Protein 5ZM3 (pdb70)

Nearest PDB structures (foldseek):
  5zm4-assembly2_C  TM=1.003E+00  e=9.974E-64  Aspergillus stellatus
  5zm2-assembly2_C  TM=9.931E-01  e=2.250E-57  Aspergillus stellatus
  5zm2-assembly2_D-2  TM=9.893E-01  e=3.238E-57  Aspergillus stellatus
  7wpy-assembly2_B  TM=9.957E-01  e=3.060E-56  Aspergillus stellatus
  7wpy-assembly1_C  TM=9.961E-01  e=9.695E-56  Aspergillus stellatus

B-factor: mean 25.15, std 9.1, range [8.85, 73.89]

CATH classification: 2.60.120.620

Organism: Emericella variicolor (NCBI:txid1549217)

Solvent-accessible surface area: 49541 Å² total; per-residue (Å²): 154,61,20,86,21,82,101,11,42,18,104,115,31,8,100,35,1,50,45,24,3,106,103,1,0,0,0,1,0,49,136,18,21,66,70,99,36,0,58,119,0,24,104,42,3,88,83,66,29,111,95,30,65,89,9,41,79,108,90,80,98,52,47,39,52,39,29,33,40,40,0,22,35,19,18,66,2,2,71,31,2,114,21,2,19,44,79,1,1,41,20,89,22,6,22,83,1,5,30,76,16,1,132,86,76,2,7,37,14,18,9,7,27,2,23,0,35,7,6,29,14,17,2,56,25,17,58,13,15,9,38,8,90,88,27,102,83,4,77,160,55,81,11,64,115,20,35,35,5,9,0,12,4,2,1,0,16,58,63,1,86,112,64,9,0,0,10,11,0,32,2,107,21,23,74,30,111,43,40,50,33,55,17,82,19,165,71,8,36,14,0,81,2,95,45,2,8,2,0,3,5,6,1,20,0,1,11,2,12,2,33,1,181,30,97,52,51,8,17,0,0,5,9,13,2,0,0,6,90,18,108,33,106,39,76,12,130,107,5,68,95,115,50,0,45,71,2,40,72,60,0,0,40,4,7,21,29,1,15,2,122,28,111,68,89,152,21,75,60,87,59,163,146,28,58,23,42,135,37,64,57,14,59,45,84,164,134,79,26,73,22,9,76,4,42,20,105,59,26,6,78,6,1,58,95,6,4,60,71,1,0,0,0,1,0,55,130,18,17,67,72,111,43,1,59,111,0,18,83,24,2,93,83,55,32,115,91,22,68,96,4,44,76,110,88,79,130,52,130,62,52,50,36,35,114,109,3,17,35,18,16,74,2,5,68,34,0,116,24,3,27,41,83,2,2,40,19,87,24,7,21,88,0,6,82,73,17,1,79,154,59,2,5,23,6,19,10,7,27,2,19,0,36,6,6,30,38,52,4,114,29,18,41,16,13,10,33,5,106,85,26,104,81,6,79,161,59,83,14,63,114,23,40,43,6,8,0,15,5,3,2,0,17,33,67,1,78,102,65,8,0,0,12,9,0,30,3,70,21,22,75,26,110,45,52,159,138,57,18,80,17,139,81,7,39,14,0,79,6,102,44,4,8,2,0,3,5,6,2,15,0,0,10,1,11,1,36,1,202,29,131,123,48,6,20,0,0,6,12,9,2,0,0,6,87,19,109,34,108,39,72,19,130,94,4,68,91,113,48,0,40,70,2,41,72,57,0,0,41,5,5,22,28,1,16,1,127,29,113,71,88,149,20,75,56,87,50,139,141,107,53,24,42,131,29,69,56,15,59,48,83,160,83,38,85,20,12,97,4,47,18,105,58,27,11,94,5,0,70,49,5,6,60,78,1,0,0,0,0,0,23,130,20,16,69,72,115,41,0,54,42,1,19,89,44,5,95,88,58,38,118,88,25,78,86,4,40,72,114,87,82,132,54,132,61,49,58,38,40,111,111,5,10,34,18,17,85,5,4,74,37,4,127,30,2,19,23,84,3,1,35,19,90,23,9,18,88,0,4,76,84,19,2,117,158,76,2,7,34,11,17,7,7,24,1,21,0,36,7,5,38,35,55,3,54,29,18,42,15,14,9,34,6,106,91,27,102,80,4,78,157,54,86,13,62,116,23,38,40,6,9,0,13,5,3,1,0,17,51,62,0,84,105,68,7,0,0,11,8,0,28,2,68,21,24,72,28,109,48,50,160,140,59,17,89,16,96,88,6,40,14,0,83,4,100,47,2,11,2,0,3,6,6,2,16,0,1,11,1,10,1,39,1,217,31,104,56,54,9,23,0,0,4,12,9,2,0,0,8,89,20,107,35,118,34,80,12,125,111,4,61,94,104,45,0,52,65,0,19,70,57,0,0,47,5,8,19,30,1,18,1,139,28,90,54,67,154,22,72,58,102,51,132,142,83,56,26,41,127,19,63,55,12,59,49,78,139,151,80,33,94,23,81,100,14,44,20,101,114,30,16,66,35,1,50,47,20,5,114,91,0,0,0,1,1,0,54,134,19,16,64,72,110,42,0,58,46,0,19,63,43,0,83,89,61,43,113,95,31,63,86,5,38,83,111,86,80,134,53,58,41,45,52,36,39,68,49,3,16,34,18,17,72,2,5,70,35,0,120,34,2,20,37,80,2,2,39,21,93,23,5,17,83,1,5,102,80,18,2,46,88,80,2,10,44,10,18,12,7,27,2,20,0,33,5,7,25,12,17,3,39,28,19,65,7,14,10,34,6,97,91,27,101,80,5,80,160,54,83,14,62,114,19,37,40,6,8,0,17,5,3,0,0,19,48,62,1,83,103,81,7,0,0,11,9,0,30,3,104,20,24,72,28,112,44,41,46,34,50,18,83,20,105,89,9,35,16,0,84,4,98,46,2,9,2,0,3,4,6,2,17,0,1,12,1,11,1,39,2,166,28,110,61,56,7,20,0,0,5,11,11,3,0,0,6,89,18,108,31,109,43,77,14,128,116,4,71,95,112,48,0,44,63,2,31,75,64,0,0,36,6,6,24,32,2,15,1,100,29,114,73,94,153,18,75,60,85,53,132,140,105,42,25,40,137,34,60,58,12,55,48,160

Secondary structure (DSSP, 8-state):
-PPPPPEEEGGG-HHHHHHHHHHHSEEEEES-S-HHHHHHHHHHHHHTGGGSPBSPPTT---TTTT--TTEEEE--HHHH-HHHHHTGGG-HHHHHHHHHHHTTTTB-EEEEEEEEEEE-TTPPPPPPB-GGGGSGGGGGS-TTTSPP--EEEEEESS-B-TTBTPPEEETT-SSSPP-S----GGGS-B--B-TT-EEEEETTSEEE---B-SSS-EEEEEEEEEETTSPPSS--TTS-HHHHTTS-HHHHHHTT-S-EEBTTS-EES-BTTB-HHHHHT----/-------EEEGGG-HHHHHHHHHHHSEEEEES-S-HHHHHHHHHHHHTTGGGSEESPPTT---TTTT--TTEEEE--HHHH-HHIIIIITT-HHHHHHHHHHHTTTTB-EEEEEEEEEEEPTTPPPPPPB-GGGGSGGGGGS-TTTS----EEEEEESS-B-TTBT--EE-TT-SSSPP-S----GGGSPB--B-BTBEEEEETTS-EE---B-SSS-EEEEEEEEEETTSPPSS--TTS-HHHHTTS-HHHHHHTT-S-EEBTT--EES-BTTB-HHHHHT----/--PPPPEEEGGG-HHHHHHHHHHHSEEEEES-S-HHHHHHHHHHHHHSSTTS-BSS-TT---TTTT--TTEEEE--HHHH-HHHHHTGGG-HHHHHHHHHHHTTTTB-EEEEEEEEEEE-TTPPPPPPB-GGGGSGGGGGS-TTTSPP--EEEEEESS-B-TTBTPPEE-TT-SSSPP-S----GGGS-B--B-BTBEEEEETTS-EE---B-SSS-EEEEEEEEEETTSPPSS--TTS-HHHHTTS-HHHHHHTT-S-EEBTTS-EES-BTTB-HHHHHT-----/-PPP--EEEGGG-HHHHHHHHHHHSEEEEES-S-HHHHHHHHHHHHHTGGGPEESPPTT---TTTT--SSEEEE--HHHH-HHHHHTGGG-HHHHHHHHHHHTTTTB-EEEEEEEEEEE-TTPPPPPPB-GGGGSGGGGGS-TTTSPP--EEEEEESS-B-TTBTPPEEETT-SSSPP-S----GGGS-B--B-BTBEEEEETTSEEE---B-SSS-EEEEEEEEEETTSPPSS--TTS-HHHHHTS-HHHHHHTT-S-EEBTT--EES-BTTB-HHHHHT----

Sequence (1142 aa):
HMPPIRRVNASQGSDAAYQILQEDGCVIVEQVICPNIIAKISDDVNRVMDKATIGAKKGEQTHIINMHNRTIHMGDLVLTSKTYRDELLNLPFAHEVLEKVFKKDSGDYWLNMGNILNMLPGAEAQRPHRDDYLYPVSQHMDPATSPDLMINITFPLNEFRHDNGGTLLLPKSHTGPNADFYANAEDLPAAEMQVGDALIFTGKCVHGGGANRSDKPRIGLALAAQPGYLTPRESNVNVPRDIVETMTPLAQRMIGWGTVRTKDTYGLNMLQDKDFHEALGLKSKSHMPPIRRVNASQGSDAAYQILQEDGCVIVEQVICPNIIAKISDDVNRVMDKATIGAKKGEQTHIINMHNRTIHMGDLVLTSKTYRDELLNLPFAHEVLEKVFKKDSGDYWLNMGNILNMLPGAEAQRPHRDDYLYPVSQHMDPATSPDLMINITFPLNEFRHDNGGTLLLPKSHTGPNADFYANAEDLPAAEMQVGDALIFTGKCVHGGGANRSDKPRIGLALAAQPGYLTPRESNVNNVPRDIVETMTPLAQRMIGWGTVRTKDTYGLNMLQDKDFHEALGLKSKHMPPIRRVNASQGSDAAYQILQEDGCVIVEQVICPNIIAKISDDVNRVMDKATIGAKKGEQTHIINMHNRTIHMGDLVLTSKTYRDELLNLPFAHEVLEKVFKKDSGDYWLNMGNILNMLPGAEAQRPHRDDYLYPVSQHMDPATSPDLMINITFPLNEFRHDNGGTLLLPKSHTGPNADFYANAEDLPAAEMQVGDALIFTGKCVHGGGANRSDKPRIGLALAAQPGYLTPRESNVNVPRDIVETMTPLAQRMIGWGTVRTKDTYGLNMLQDKDFHEALGLKSKTHMPPIRRVNASQGSDAAYQILQEDGCVIVEQVICPNIIAKISDDVNRVMDKATIGAKKGEQTHIINMHNRTIHMGDLVLTSKTYRDELLNLPFAHEVLEKVFKKDSGDYWLNMGNILNMLPGAEAQRPHRDDYLYPVSQHMDPATSPDLMINITFPLNEFRHDNGGTLLLPKSHTGPNADFYANAEDLPAAEMQVGDALIFTGKCVHGGGANRSDKPRIGLALAAQPGYLTPRESNVNVPRDIVETMTPLAQRMIGWGTVRTKDTYGLNMLQDKDFHEALGLKSK

Foldseek 3Di:
DFDDAEEDECVVDLVVVLVQCVQWQKYKYFLLADLVLLLQLVVLCVVCVVVFDFWDDPPDDQQLWNTDGQKTKDFPSLVRHPSCLAPVLVRVSVVVNVCVQDPQQKFDKAFLGKIKIKRAAFRAKIAWHFQCVVPVCVLVDQQQDHGFFKKKKKAWSAWDDQQQWAKWWRISQRRHHDDSHDDDSVPTHGDTGGRSMIMMGTSRTTIITHGGNDHGMTIIMMTMMGHPVDDRNDADPPPDLVSLQAGAPSSCVNNPQWWTAISVGHTDSDDPPHTSCVVVVRHHD/DDFDDAEEDECVVALVVQLVQCVQWQKYKYFLQDDLVLLLQLVVLCVVCQVVFDFWDDPPDDQQQFNTDGQKTKHFPSLVSDPSCQAPVLVRVSVVVSVCVQDPQQWFDKAFLGKMKIKRAAFRAKTAWDFQCVVPVVVLVDQQQPHGFFKKKKKAWSAWDDQQQWAKFWRTSQRRDHHDSHDDGSVPTDHDTGGHSMIMMGTSRTTMITHHGNDNGMTIMMIGMMGHPVDDRPDADPVPDLVSLQAGAPSSCVNRLQWWTATSVRDTDSDDPPHISCVVVVRHHD/DFDDAEEDECVVDLVVQLVQCVQWQKYKYAQLDDLVLLVQLVVLVVVDDVVFDFWDDPPDDAQQFNIDRQKTKDFPSLVSHPSCQAPVLVRVSVVVSVCVQAPQQWFDKAFLGKIKTKGFAQRAKTAWDFQCVVPVCVLVDQQQPHGFFKKKKKFWSAWDDLQQWAKWWGINQRRDHHDSHDDGSVPTDGDTGGGSMIMMGTRSTTMITHHGNDNGMGIMIMGMMGHPVDDRPDADVPPDLVSLQAGAVSSCVRNPQWWTATSVRHIDSDDPPHISCVVVVRHHDD/DFDDAEEDECVVDLVVQLVQCVQWLKYKYAQLADLVLLQQLVVLVVVPQVPWDFWDDPPDDAQQFNTDGLKTKDFPSLVRHVSCQAPVLVRPSVVVNVCVQDPQQWFFKAFLTKIKIKRHAQRAKTAWFFQCVVPVCVLVDQQQDHGFFKKKKKAWSAWDDLQAFAKWWRISQRRDHHDSHDDGSVPTDGDTGGHSMIMMGTRSTTIITHHGNDHGMTIMIMTMMGHPVDDRNDADPPDPLVSLQAGAVSSCVRRLQWWTATNVGDIDSDDPPHTSCVVVVRHHD

InterPro domains:
  IPR008775 Phytanoyl-CoA dioxygenase-like [PF05721] (28-225)
  IPR051961 Fungal Secondary Metabolite Dioxygenase [PTHR37563] (21-223)

Radius of gyration: 34.96 Å; Cα contacts (8 Å, |Δi|>4): 2599; chains: 4; bounding box: 88×103×80 Å

Structure (mmCIF, N/CA/C/O backbone):
data_5ZM3
#
_entry.id   5ZM3
#
_cell.length_a   62.642
_cell.length_b   73.340
_cell.length_c   86.971
_cell.angle_alpha   75.97
_cell.angle_beta   71.35
_cell.angle_gamma   89.68
#
_symmetry.space_group_name_H-M   'P 1'
#
loop_
_entity.id
_entity.type
_entity.pdbx_description
1 polymer 'Dioxygenase andA'
2 non-polymer 'FE (III) ION'
3 non-polymer '2-OXOGLUTARIC ACID'
4 non-polymer (6aS,8aR,12aS,12bR,13aR)-5,6a,9,9,12a,13a-hexamethyl-7,8,8a,9,11,12,12a,12b,13,13a-decahydro-3H-benzo[a]furo[3,4-j]xanthene-3,4,10(1H,6aH)-trione
5 water water
#
loop_
_atom_site.group_PDB
_atom_site.id
_atom_site.type_symbol
_atom_site.label_atom_id
_atom_site.label_alt_id
_atom_site.label_comp_id
_atom_site.label_asym_id
_atom_site.label_entity_id
_atom_site.label_seq_id
_atom_site.pdbx_PDB_ins_code
_atom_site.Cartn_x
_atom_site.Cartn_y
_atom_site.Cartn_z
_atom_site.occupancy
_atom_site.B_iso_or_equiv
_atom_site.auth_seq_id
_atom_site.auth_comp_id
_atom_site.auth_asym_id
_atom_site.auth_atom_id
_atom_site.pdbx_PDB_model_num
ATOM 1 N N . HIS A 1 20 ? -4.263 7.575 10.163 1.00 56.62 7 HIS A N 1
ATOM 2 C CA . HIS A 1 20 ? -3.152 7.199 9.286 1.00 49.85 7 HIS A CA 1
ATOM 3 C C . HIS A 1 20 ? -3.665 6.468 8.019 1.00 49.87 7 HIS A C 1
ATOM 4 O O . HIS A 1 20 ? -4.196 5.354 8.099 1.00 54.00 7 HIS A O 1
ATOM 11 N N . MET A 1 21 ? -3.519 7.115 6.854 1.00 43.19 8 MET A N 1
ATOM 12 C CA . MET A 1 21 ? -3.807 6.494 5.562 1.00 36.46 8 MET A CA 1
ATOM 13 C C . MET A 1 21 ? -2.508 6.028 4.902 1.00 36.85 8 MET A C 1
ATOM 14 O O . MET A 1 21 ? -1.628 6.865 4.631 1.00 33.95 8 MET A O 1
ATOM 19 N N . PRO A 1 22 ? -2.324 4.729 4.632 1.00 34.86 9 PRO A N 1
ATOM 20 C CA . PRO A 1 22 ? -1.064 4.279 4.029 1.00 28.86 9 PRO A CA 1
ATOM 21 C C . PRO A 1 22 ? -0.951 4.725 2.581 1.00 30.43 9 PRO A C 1
ATOM 22 O O . PRO A 1 22 ? -1.955 4.767 1.850 1.00 25.33 9 PRO A O 1
ATOM 26 N N . PRO A 1 23 ? 0.254 5.054 2.112 1.00 29.72 10 PRO A N 1
ATOM 27 C CA . PRO A 1 23 ? 0.413 5.532 0.732 1.00 27.59 10 PRO A CA 1
ATOM 28 C C . PRO A 1 23 ? 0.466 4.388 -0.277 1.00 23.79 10 PRO A C 1
ATOM 29 O O . PRO A 1 23 ? 0.692 3.222 0.067 1.00 24.80 10 PRO A O 1
ATOM 33 N N . ILE A 1 24 ? 0.270 4.746 -1.547 1.00 18.76 11 ILE A N 1
ATOM 34 C CA . ILE A 1 24 ? 0.392 3.782 -2.639 1.00 18.53 11 ILE A CA 1
ATOM 35 C C . ILE A 1 24 ? 1.872 3.561 -2.912 1.00 20.70 11 ILE A C 1
ATOM 36 O O . ILE A 1 24 ? 2.609 4.506 -3.205 1.00 20.73 11 ILE A O 1
ATOM 41 N N . ARG A 1 25 ? 2.311 2.315 -2.796 1.00 22.54 12 ARG A N 1
ATOM 42 C CA . ARG A 1 25 ? 3.712 1.962 -2.960 1.00 17.45 12 ARG A CA 1
ATOM 43 C C . ARG A 1 25 ? 4.033 1.594 -4.404 1.00 17.11 12 ARG A C 1
ATOM 44 O O . ARG A 1 25 ? 3.185 1.075 -5.139 1.00 17.78 12 ARG A O 1
ATOM 52 N N . ARG A 1 26 ? 5.273 1.874 -4.802 1.00 14.99 13 ARG A N 1
ATOM 53 C CA . ARG A 1 26 ? 5.734 1.795 -6.184 1.00 18.81 13 ARG A CA 1
ATOM 54 C C . ARG A 1 26 ? 7.040 1.008 -6.267 1.00 20.95 13 ARG A C 1
ATOM 55 O O . ARG A 1 26 ? 7.885 1.101 -5.374 1.00 19.57 13 ARG A O 1
ATOM 63 N N . VAL A 1 27 ? 7.206 0.241 -7.348 1.00 20.71 14 VAL A N 1
ATOM 64 C CA . VAL A 1 27 ? 8.465 -0.418 -7.674 1.00 18.71 14 VAL A CA 1
ATOM 65 C C . VAL A 1 27 ? 8.747 -0.174 -9.146 1.00 17.56 14 VAL A C 1
ATOM 66 O O . VAL A 1 27 ? 7.825 -0.076 -9.956 1.00 19.84 14 VAL A O 1
ATOM 70 N N . ASN A 1 28 ? 10.024 -0.075 -9.501 1.00 20.42 15 ASN A N 1
ATOM 71 C CA . ASN A 1 28 ? 10.372 -0.097 -10.912 1.00 18.47 15 ASN A CA 1
ATOM 72 C C . ASN A 1 28 ? 10.260 -1.528 -11.414 1.00 17.29 15 ASN A C 1
ATOM 73 O O . ASN A 1 28 ? 10.466 -2.478 -10.661 1.00 21.36 15 ASN A O 1
ATOM 78 N N . ALA A 1 29 ? 9.897 -1.694 -12.684 1.00 15.80 16 ALA A N 1
ATOM 79 C CA . ALA A 1 29 ? 9.802 -3.055 -13.209 1.00 16.99 16 ALA A CA 1
ATOM 80 C C . ALA A 1 29 ? 11.156 -3.741 -13.271 1.00 18.84 16 ALA A C 1
ATOM 81 O O . ALA A 1 29 ? 11.212 -4.975 -13.276 1.00 21.07 16 ALA A O 1
ATOM 83 N N . SER A 1 30 ? 12.250 -2.974 -13.306 1.00 21.39 17 SER A N 1
ATOM 84 C CA . SER A 1 30 ? 13.580 -3.572 -13.298 1.00 17.81 17 SER A CA 1
ATOM 85 C C . SER A 1 30 ? 13.907 -4.253 -11.981 1.00 19.97 17 SER A C 1
ATOM 86 O O . SER A 1 30 ? 14.924 -4.948 -11.911 1.00 24.92 17 SER A O 1
ATOM 89 N N . GLN A 1 31 ? 13.080 -4.085 -10.946 1.00 21.91 18 GLN A N 1
ATOM 90 C CA . GLN A 1 31 ? 13.271 -4.761 -9.668 1.00 18.82 18 GLN A CA 1
ATOM 91 C C . GLN A 1 31 ? 12.632 -6.142 -9.632 1.00 18.24 18 GLN A C 1
ATOM 92 O O . GLN A 1 31 ? 12.726 -6.823 -8.609 1.00 20.27 18 GLN A O 1
ATOM 98 N N . GLY A 1 32 ? 11.953 -6.555 -10.695 1.00 22.19 19 GLY A N 1
ATOM 99 C CA . GLY A 1 32 ? 11.439 -7.917 -10.739 1.00 22.49 19 GLY A CA 1
ATOM 100 C C . GLY A 1 32 ? 10.013 -8.029 -10.244 1.00 19.83 19 GLY A C 1
ATOM 101 O O . GLY A 1 32 ? 9.579 -7.333 -9.329 1.00 20.05 19 GLY A O 1
ATOM 102 N N . SER A 1 33 ? 9.274 -8.960 -10.851 1.00 18.50 20 SER A N 1
ATOM 103 C CA . SER A 1 33 ? 7.858 -9.089 -10.546 1.00 18.73 20 SER A CA 1
ATOM 104 C C . SER A 1 33 ? 7.605 -9.683 -9.171 1.00 21.71 20 SER A C 1
ATOM 105 O O . SER A 1 33 ? 6.458 -9.643 -8.702 1.00 21.61 20 SER A O 1
ATOM 108 N N . ASP A 1 34 ? 8.649 -10.184 -8.501 1.00 22.50 21 ASP A N 1
ATOM 109 C CA . ASP A 1 34 ? 8.506 -10.657 -7.124 1.00 24.94 21 ASP A CA 1
ATOM 110 C C . ASP A 1 34 ? 8.321 -9.499 -6.153 1.00 20.14 21 ASP A C 1
ATOM 111 O O . ASP A 1 34 ? 7.543 -9.600 -5.194 1.00 19.24 21 ASP A O 1
ATOM 116 N N . ALA A 1 35 ? 9.077 -8.417 -6.351 1.00 18.31 22 ALA A N 1
ATOM 117 C CA . ALA A 1 35 ? 8.914 -7.236 -5.513 1.00 19.32 22 ALA A CA 1
ATOM 118 C C . ALA A 1 35 ? 7.508 -6.664 -5.657 1.00 17.42 22 ALA A C 1
ATOM 119 O O . ALA A 1 35 ? 6.817 -6.393 -4.661 1.00 22.74 22 ALA A O 1
ATOM 121 N N . ALA A 1 36 ? 7.062 -6.497 -6.905 1.00 15.30 23 ALA A N 1
ATOM 122 C CA . ALA A 1 36 ? 5.719 -6.009 -7.173 1.00 16.93 23 ALA A CA 1
ATOM 123 C C . ALA A 1 36 ? 4.670 -6.931 -6.566 1.00 19.50 23 ALA A C 1
ATOM 124 O O . ALA A 1 36 ? 3.687 -6.462 -5.987 1.00 17.72 23 ALA A O 1
ATOM 126 N N . TYR A 1 37 ? 4.861 -8.249 -6.681 1.00 18.85 24 TYR A N 1
ATOM 127 C CA . TYR A 1 37 ? 3.859 -9.170 -6.159 1.00 18.96 24 TYR A CA 1
ATOM 128 C C . TYR A 1 37 ? 3.792 -9.139 -4.632 1.00 19.91 24 TYR A C 1
ATOM 129 O O . TYR A 1 37 ? 2.716 -9.340 -4.056 1.00 18.81 24 TYR A O 1
ATOM 138 N N . GLN A 1 38 ? 4.921 -8.907 -3.960 1.00 20.07 25 GLN A N 1
ATOM 139 C CA . GLN A 1 38 ? 4.908 -8.860 -2.498 1.00 20.08 25 GLN A CA 1
ATOM 140 C C . GLN A 1 38 ? 4.215 -7.600 -1.992 1.00 22.09 25 GLN A C 1
ATOM 141 O O . GLN A 1 38 ? 3.476 -7.645 -0.993 1.00 23.95 25 GLN A O 1
ATOM 143 N N . ILE A 1 39 ? 4.434 -6.466 -2.676 1.00 21.52 26 ILE A N 1
ATOM 144 C CA . ILE A 1 39 ? 3.667 -5.257 -2.372 1.00 16.97 26 ILE A CA 1
ATOM 145 C C . ILE A 1 39 ? 2.180 -5.451 -2.674 1.00 17.39 26 ILE A C 1
ATOM 146 O O . ILE A 1 39 ? 1.319 -4.978 -1.930 1.00 18.04 26 ILE A O 1
ATOM 151 N N . LEU A 1 40 ? 1.852 -6.134 -3.775 1.00 19.24 27 LEU A N 1
ATOM 152 C CA . LEU A 1 40 ? 0.456 -6.374 -4.133 1.00 14.69 27 LEU A CA 1
ATOM 153 C C . LEU A 1 40 ? -0.250 -7.278 -3.132 1.00 18.13 27 LEU A C 1
ATOM 154 O O . LEU A 1 40 ? -1.461 -7.139 -2.922 1.00 20.03 27 LEU A O 1
ATOM 159 N N . GLN A 1 41 ? 0.452 -8.224 -2.521 1.00 18.14 28 GLN A N 1
ATOM 160 C CA . GLN A 1 41 ? -0.245 -9.043 -1.541 1.00 21.25 28 GLN A CA 1
ATOM 161 C C . GLN A 1 41 ? -0.232 -8.435 -0.140 1.00 22.48 28 GLN A C 1
ATOM 162 O O . GLN A 1 41 ? -1.099 -8.786 0.672 1.00 22.40 28 GLN A O 1
ATOM 168 N N . GLU A 1 42 ? 0.676 -7.488 0.146 1.00 20.61 29 GLU A N 1
ATOM 169 C CA . GLU A 1 42 ? 0.606 -6.741 1.403 1.00 18.51 29 GLU A CA 1
ATOM 170 C C . GLU A 1 42 ? -0.332 -5.531 1.363 1.00 17.12 29 GLU A C 1
ATOM 171 O O . GLU A 1 42 ? -0.840 -5.135 2.410 1.00 19.91 29 GLU A O 1
ATOM 177 N N . ASP A 1 43 ? -0.585 -4.935 0.200 1.00 13.33 30 ASP A N 1
ATOM 178 C CA . ASP A 1 43 ? -1.376 -3.715 0.100 1.00 14.83 30 ASP A CA 1
ATOM 179 C C . ASP A 1 43 ? -2.610 -3.843 -0.777 1.00 16.79 30 ASP A C 1
ATOM 180 O O . ASP A 1 43 ? -3.483 -2.973 -0.703 1.00 20.21 30 ASP A O 1
ATOM 185 N N . GLY A 1 44 ? -2.699 -4.862 -1.632 1.00 14.46 31 GLY A N 1
ATOM 186 C CA . GLY A 1 44 ? -3.760 -4.934 -2.612 1.00 13.70 31 GLY A CA 1
ATOM 187 C C . GLY A 1 44 ? -3.582 -4.047 -3.828 1.00 15.66 31 GLY A C 1
ATOM 188 O O . GLY A 1 44 ? -4.408 -4.120 -4.751 1.00 15.63 31 GLY A O 1
ATOM 189 N N . CYS A 1 45 ? -2.551 -3.202 -3.857 1.00 15.40 32 CYS A N 1
ATOM 190 C CA . CYS A 1 45 ? -2.260 -2.349 -5.003 1.00 14.94 32 CYS A CA 1
ATOM 191 C C . CYS A 1 45 ? -0.763 -2.038 -5.048 1.00 13.55 32 CYS A C 1
ATOM 192 O O . CYS A 1 45 ? -0.073 -2.022 -4.015 1.00 13.55 32 CYS A O 1
ATOM 195 N N . VAL A 1 46 ? -0.262 -1.809 -6.260 1.00 13.09 33 VAL A N 1
ATOM 196 C CA . VAL A 1 46 ? 1.145 -1.474 -6.475 1.00 11.68 33 VAL A CA 1
ATOM 197 C C . VAL A 1 46 ? 1.251 -0.769 -7.818 1.00 14.53 33 VAL A C 1
ATOM 198 O O . VAL A 1 46 ? 0.590 -1.155 -8.785 1.00 13.64 33 VAL A O 1
ATOM 202 N N . ILE A 1 47 ? 2.059 0.297 -7.863 1.00 15.22 34 ILE A N 1
ATOM 203 C CA . ILE A 1 47 ? 2.407 0.985 -9.106 1.00 13.13 34 ILE A CA 1
ATOM 204 C C . ILE A 1 47 ? 3.759 0.456 -9.584 1.00 15.43 34 ILE A C 1
ATOM 205 O O . ILE A 1 47 ? 4.770 0.589 -8.889 1.00 14.32 34 ILE A O 1
ATOM 210 N N . VAL A 1 48 ? 3.790 -0.122 -10.776 1.00 17.34 35 VAL A N 1
ATOM 211 C CA . VAL A 1 48 ? 5.022 -0.607 -11.385 1.00 15.95 35 VAL A CA 1
ATOM 212 C C . VAL A 1 48 ? 5.448 0.398 -12.459 1.00 16.71 35 VAL A C 1
ATOM 213 O O . VAL A 1 48 ? 4.737 0.617 -13.450 1.00 14.35 35 VAL A O 1
ATOM 217 N N . GLU A 1 49 ? 6.598 1.039 -12.258 1.00 16.71 36 GLU A N 1
ATOM 218 C CA . GLU A 1 49 ? 7.064 2.063 -13.187 1.00 22.27 36 GLU A CA 1
ATOM 219 C C . GLU A 1 49 ? 7.958 1.475 -14.277 1.00 17.20 36 GLU A C 1
ATOM 220 O O . GLU A 1 49 ? 8.642 0.478 -14.072 1.00 19.89 36 GLU A O 1
ATOM 226 N N . GLN A 1 50 ? 7.937 2.108 -15.444 1.00 19.31 37 GLN A N 1
ATOM 227 C CA . GLN A 1 50 ? 8.699 1.664 -16.615 1.00 19.02 37 GLN A CA 1
ATOM 228 C C . GLN A 1 50 ? 8.553 0.156 -16.836 1.00 18.00 37 GLN A C 1
ATOM 229 O O . GLN A 1 50 ? 9.524 -0.595 -16.878 1.00 21.57 37 GLN A O 1
ATOM 235 N N . VAL A 1 51 ? 7.296 -0.280 -16.953 1.00 19.95 38 VAL A N 1
ATOM 236 C CA . VAL A 1 51 ? 6.992 -1.690 -17.179 1.00 16.91 38 VAL A CA 1
ATOM 237 C C . VAL A 1 51 ? 6.875 -2.023 -18.665 1.00 16.39 38 VAL A C 1
ATOM 238 O O . VAL A 1 51 ? 7.040 -3.192 -19.046 1.00 16.83 38 VAL A O 1
ATOM 242 N N . ILE A 1 52 ? 6.628 -1.025 -19.509 1.00 17.81 39 ILE A N 1
ATOM 243 C CA . ILE A 1 52 ? 6.361 -1.202 -20.930 1.00 17.58 39 ILE A CA 1
ATOM 244 C C . ILE A 1 52 ? 6.955 0.009 -21.652 1.00 23.50 39 ILE A C 1
ATOM 245 O O . ILE A 1 52 ? 6.980 1.119 -21.110 1.00 24.28 39 ILE A O 1
ATOM 250 N N . CYS A 1 53 ? 7.469 -0.207 -22.868 1.00 24.66 40 CYS A N 1
ATOM 251 C CA . CYS A 1 53 ? 7.990 0.898 -23.675 1.00 22.91 40 CYS A CA 1
ATOM 252 C C . CYS A 1 53 ? 6.884 1.907 -23.975 1.00 23.10 40 CYS A C 1
ATOM 253 O O . CYS A 1 53 ? 5.796 1.513 -24.394 1.00 29.56 40 CYS A O 1
ATOM 256 N N . PRO A 1 54 ? 7.120 3.205 -23.788 1.00 20.44 41 PRO A N 1
ATOM 257 C CA . PRO A 1 54 ? 6.055 4.187 -24.028 1.00 26.79 41 PRO A CA 1
ATOM 258 C C . PRO A 1 54 ? 5.636 4.328 -25.498 1.00 31.40 41 PRO A C 1
ATOM 259 O O . PRO A 1 54 ? 4.545 4.871 -25.774 1.00 25.60 41 PRO A O 1
ATOM 263 N N . ASN A 1 55 ? 6.469 3.869 -26.440 1.00 29.33 42 ASN A N 1
ATOM 264 C CA . ASN A 1 55 ? 6.109 3.929 -27.855 1.00 32.25 42 ASN A CA 1
ATOM 265 C C . ASN A 1 55 ? 4.967 2.976 -28.175 1.00 30.00 42 ASN A C 1
ATOM 266 O O . ASN A 1 55 ? 4.031 3.338 -28.902 1.00 32.66 42 ASN A O 1
ATOM 271 N N . ILE A 1 56 ? 5.050 1.745 -27.652 1.00 31.67 43 ILE A N 1
ATOM 272 C CA . ILE A 1 56 ? 3.942 0.787 -27.693 1.00 28.88 43 ILE A CA 1
ATOM 273 C C . ILE A 1 56 ? 2.638 1.461 -27.269 1.00 25.16 43 ILE A C 1
ATOM 274 O O . ILE A 1 56 ? 1.633 1.455 -27.998 1.00 25.59 43 ILE A O 1
ATOM 279 N N . ILE A 1 57 ? 2.650 2.075 -26.082 1.00 25.44 44 ILE A N 1
ATOM 280 C CA . ILE A 1 57 ? 1.451 2.716 -25.558 1.00 25.57 44 ILE A CA 1
ATOM 281 C C . ILE A 1 57 ? 0.993 3.835 -26.475 1.00 26.07 44 ILE A C 1
ATOM 282 O O . ILE A 1 57 ? -0.212 4.088 -26.599 1.00 28.20 44 ILE A O 1
ATOM 287 N N . ALA A 1 58 ? 1.932 4.515 -27.144 1.00 28.37 45 ALA A N 1
ATOM 288 C CA . ALA A 1 58 ? 1.554 5.576 -28.082 1.00 27.56 45 ALA A CA 1
ATOM 289 C C . ALA A 1 58 ? 0.794 5.021 -29.285 1.00 28.62 45 ALA A C 1
ATOM 290 O O . ALA A 1 58 ? -0.211 5.611 -29.711 1.00 30.92 45 ALA A O 1
ATOM 292 N N . LYS A 1 59 ? 1.255 3.889 -29.844 1.00 27.68 46 LYS A N 1
ATOM 293 C CA . LYS A 1 59 ? 0.511 3.219 -30.916 1.00 25.65 46 LYS A CA 1
ATOM 294 C C . LYS A 1 59 ? -0.881 2.809 -30.468 1.00 31.95 46 LYS A C 1
ATOM 295 O O . LYS A 1 59 ? -1.861 2.953 -31.221 1.00 33.62 46 LYS A O 1
ATOM 301 N N . ILE A 1 60 ? -0.980 2.248 -29.265 1.00 31.78 47 ILE A N 1
ATOM 302 C CA . ILE A 1 60 ? -2.291 1.859 -28.770 1.00 30.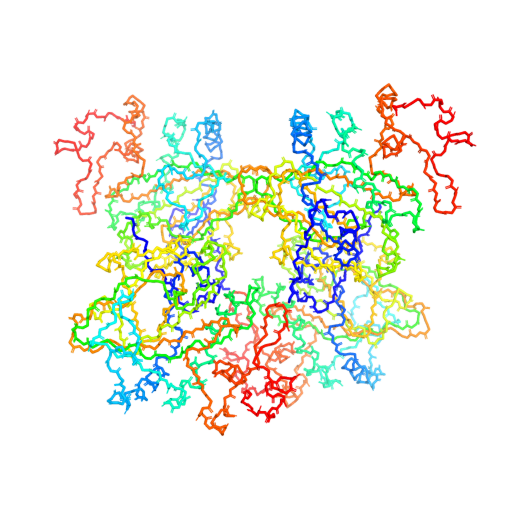87 47 ILE A CA 1
ATOM 303 C C . ILE A 1 60 ? -3.191 3.080 -28.607 1.00 31.09 47 ILE A C 1
ATOM 304 O O . ILE A 1 60 ? -4.387 3.039 -28.937 1.00 37.87 47 ILE A O 1
ATOM 309 N N . SER A 1 61 ? -2.639 4.198 -28.141 1.00 30.52 48 SER A N 1
ATOM 310 C CA . SER A 1 61 ? -3.484 5.380 -27.982 1.00 35.17 48 SER A CA 1
ATOM 311 C C . SER A 1 61 ? -3.925 5.935 -29.336 1.00 37.37 48 SER A C 1
ATOM 312 O O . SER A 1 61 ? -5.049 6.440 -29.469 1.00 37.52 48 SER A O 1
ATOM 315 N N . ASP A 1 62 ? -3.051 5.859 -30.343 1.00 33.82 49 ASP A N 1
ATOM 316 C CA . ASP A 1 62 ? -3.372 6.123 -31.746 1.00 38.70 49 ASP A CA 1
ATOM 317 C C . ASP A 1 62 ? -4.633 5.388 -32.212 1.00 40.36 49 ASP A C 1
ATOM 318 O O . ASP A 1 62 ? -5.654 5.999 -32.592 1.00 35.98 49 ASP A O 1
ATOM 323 N N . ASP A 1 63 ? -4.528 4.050 -32.187 1.00 39.67 50 ASP A N 1
ATOM 324 C CA . ASP A 1 63 ? -5.633 3.167 -32.550 1.00 35.36 50 ASP A CA 1
ATOM 325 C C . ASP A 1 63 ? -6.910 3.522 -31.801 1.00 35.16 50 ASP A C 1
ATOM 326 O O . ASP A 1 63 ? -7.983 3.619 -32.398 1.00 39.86 50 ASP A O 1
ATOM 331 N N . VAL A 1 64 ? -6.812 3.707 -30.483 1.00 37.38 51 VAL A N 1
ATOM 332 C CA . VAL A 1 64 ? -8.006 3.940 -29.669 1.00 35.29 51 VAL A CA 1
ATOM 333 C C . VAL A 1 64 ? -8.645 5.294 -29.994 1.00 40.94 51 VAL A C 1
ATOM 334 O O . VAL A 1 64 ? -9.876 5.436 -29.984 1.00 41.79 51 VAL A O 1
ATOM 338 N N . ASN A 1 65 ? -7.823 6.313 -30.278 1.00 42.05 52 ASN A N 1
ATOM 339 C CA . ASN A 1 65 ? -8.356 7.640 -30.581 1.00 41.10 52 ASN A CA 1
ATOM 340 C C . ASN A 1 65 ? -9.059 7.681 -31.928 1.00 43.70 52 ASN A C 1
ATOM 341 O O . ASN A 1 65 ? -10.015 8.448 -32.093 1.00 46.77 52 ASN A O 1
ATOM 346 N N . ARG A 1 66 ? -8.597 6.896 -32.906 1.00 42.44 53 ARG A N 1
ATOM 347 C CA . ARG A 1 66 ? -9.341 6.812 -34.163 1.00 43.57 53 ARG A CA 1
ATOM 348 C C . ARG A 1 66 ? -10.830 6.541 -33.916 1.00 48.65 53 ARG A C 1
ATOM 349 O O . ARG A 1 66 ? -11.701 7.268 -34.409 1.00 47.94 53 ARG A O 1
ATOM 351 N N . VAL A 1 67 ? -11.137 5.527 -33.111 1.00 51.56 54 VAL A N 1
ATOM 352 C CA . VAL A 1 67 ? -12.486 4.987 -33.027 1.00 48.28 54 VAL A CA 1
ATOM 353 C C . VAL A 1 67 ? -13.204 5.422 -31.743 1.00 50.95 54 VAL A C 1
ATOM 354 O O . VAL A 1 67 ? -14.183 4.792 -31.344 1.00 49.50 54 VAL A O 1
ATOM 358 N N . MET A 1 68 ? -12.756 6.510 -31.101 1.00 54.71 55 MET A N 1
ATOM 359 C CA . MET A 1 68 ? -13.358 6.928 -29.832 1.00 53.65 55 MET A CA 1
ATOM 360 C C . MET A 1 68 ? -14.727 7.586 -30.002 1.00 61.34 55 MET A C 1
ATOM 361 O O . MET A 1 68 ? -15.528 7.575 -29.055 1.00 59.12 55 MET A O 1
ATOM 366 N N . ASP A 1 69 ? -15.020 8.150 -31.179 1.00 66.38 56 ASP A N 1
ATOM 367 C CA . ASP A 1 69 ? -16.304 8.800 -31.436 1.00 61.75 56 ASP A CA 1
ATOM 368 C C . ASP A 1 69 ? -17.458 7.813 -31.590 1.00 60.76 56 ASP A C 1
ATOM 369 O O . ASP A 1 69 ? -18.597 8.247 -31.798 1.00 63.51 56 ASP A O 1
ATOM 371 N N . LYS A 1 70 ? -17.197 6.509 -31.495 1.00 59.34 57 LYS A N 1
ATOM 372 C CA . LYS A 1 70 ? -18.230 5.487 -31.598 1.00 60.67 57 LYS A CA 1
ATOM 373 C C . LYS A 1 70 ? -18.482 4.777 -30.268 1.00 60.74 57 LYS A C 1
ATOM 374 O O . LYS A 1 70 ? -19.047 3.679 -30.255 1.00 63.31 57 LYS A O 1
ATOM 376 N N . ALA A 1 71 ? -18.087 5.378 -29.152 1.00 54.52 58 ALA A N 1
ATOM 377 C CA . ALA A 1 71 ? -18.216 4.730 -27.856 1.00 50.12 58 ALA A CA 1
ATOM 378 C C . ALA A 1 71 ? -19.429 5.262 -27.097 1.00 50.63 58 ALA A C 1
ATOM 379 O O . ALA A 1 71 ? -19.947 6.346 -27.383 1.00 49.84 58 ALA A O 1
ATOM 381 N N . THR A 1 72 ? -19.859 4.480 -26.101 1.00 50.58 59 THR A N 1
ATOM 382 C CA . THR A 1 72 ? -21.057 4.754 -25.308 1.00 48.04 59 THR A CA 1
ATOM 383 C C . THR A 1 72 ? -20.714 5.595 -24.079 1.00 49.81 59 THR A C 1
ATOM 384 O O . THR A 1 72 ? -19.801 5.248 -23.315 1.00 46.12 59 THR A O 1
ATOM 388 N N . ILE A 1 73 ? -21.453 6.694 -23.887 1.00 46.17 60 ILE A N 1
ATOM 389 C CA . ILE A 1 73 ? -21.297 7.552 -22.714 1.00 47.64 60 ILE A CA 1
ATOM 390 C C . ILE A 1 73 ? -22.263 7.089 -21.626 1.00 47.97 60 ILE A C 1
ATOM 391 O O . ILE A 1 73 ? -23.448 6.852 -21.893 1.00 49.48 60 ILE A O 1
ATOM 396 N N . GLY A 1 74 ? -21.758 6.951 -20.397 1.00 43.55 61 GLY A N 1
ATOM 397 C CA . GLY A 1 74 ? -22.592 6.488 -19.298 1.00 43.97 61 GLY A CA 1
ATOM 398 C C . GLY A 1 74 ? -22.769 4.975 -19.259 1.00 47.19 61 GLY A C 1
ATOM 399 O O . GLY A 1 74 ? -21.992 4.199 -19.832 1.00 46.16 61 GLY A O 1
ATOM 400 N N . ALA A 1 75 ? -23.824 4.554 -18.560 1.00 48.47 62 ALA A N 1
ATOM 401 C CA . ALA A 1 75 ? -24.122 3.138 -18.390 1.00 39.74 62 ALA A CA 1
ATOM 402 C C . ALA A 1 75 ? -24.502 2.488 -19.721 1.00 43.29 62 ALA A C 1
ATOM 403 O O . ALA A 1 75 ? -24.924 3.149 -20.674 1.00 49.53 62 ALA A O 1
ATOM 405 N N . LYS A 1 76 ? -24.337 1.169 -19.777 1.00 45.66 63 LYS A N 1
ATOM 406 C CA . LYS A 1 76 ? -24.907 0.366 -20.850 1.00 44.24 63 LYS A CA 1
ATOM 407 C C . LYS A 1 76 ? -26.357 0.020 -20.512 1.00 46.97 63 LYS A C 1
ATOM 408 O O . LYS A 1 76 ? -26.841 0.278 -19.405 1.00 45.74 63 LYS A O 1
ATOM 414 N N . LYS A 1 77 ? -27.051 -0.574 -21.486 1.00 50.29 64 LYS A N 1
ATOM 415 C CA . LYS A 1 77 ? -28.496 -0.794 -21.396 1.00 47.24 64 LYS A CA 1
ATOM 416 C C . LYS A 1 77 ? -28.864 -1.697 -20.215 1.00 47.66 64 LYS A C 1
ATOM 417 O O . LYS A 1 77 ? -28.354 -2.817 -20.096 1.00 48.98 64 LYS A O 1
ATOM 419 N N . GLY A 1 78 ? -29.744 -1.204 -19.343 1.00 45.97 65 GLY A N 1
ATOM 420 C CA . GLY A 1 78 ? -30.267 -1.972 -18.216 1.00 45.57 65 GLY A CA 1
ATOM 421 C C . GLY A 1 78 ? -29.321 -2.332 -17.078 1.00 43.60 65 GLY A C 1
ATOM 422 O O . GLY A 1 78 ? -29.497 -3.381 -16.443 1.00 41.06 65 GLY A O 1
ATOM 423 N N . GLU A 1 79 ? -28.330 -1.484 -16.791 1.00 43.78 66 GLU A N 1
ATOM 424 C CA . GLU A 1 79 ? -27.394 -1.683 -15.687 1.00 41.34 66 GLU A CA 1
ATOM 425 C C . GLU A 1 79 ? -27.540 -0.519 -14.712 1.00 42.48 66 GLU A C 1
ATOM 426 O O . GLU A 1 79 ? -27.401 0.643 -15.111 1.00 45.40 66 GLU A O 1
ATOM 432 N N . GLN A 1 80 ? -27.826 -0.828 -13.445 1.00 36.06 67 GLN A N 1
ATOM 433 C CA . GLN A 1 80 ? -27.872 0.197 -12.407 1.00 41.07 67 GLN A CA 1
ATOM 434 C C . GLN A 1 80 ? -26.481 0.814 -12.197 1.00 43.82 67 GLN A C 1
ATOM 435 O O . GLN A 1 80 ? -25.449 0.236 -12.564 1.00 41.13 67 GLN A O 1
ATOM 441 N N . THR A 1 81 ? -26.455 2.009 -11.585 1.00 42.78 68 THR A N 1
ATOM 442 C CA . THR A 1 81 ? -25.251 2.837 -11.564 1.00 40.55 68 THR A CA 1
ATOM 443 C C . THR A 1 81 ? -24.853 3.338 -10.178 1.00 41.06 68 THR A C 1
ATOM 444 O O . THR A 1 81 ? -23.989 4.216 -10.082 1.00 45.74 68 THR A O 1
ATOM 448 N N . HIS A 1 82 ? -25.446 2.824 -9.104 1.00 41.61 69 HIS A N 1
ATOM 449 C CA . HIS A 1 82 ? -25.195 3.396 -7.784 1.00 43.68 69 HIS A CA 1
ATOM 450 C C . HIS A 1 82 ? -24.162 2.628 -6.960 1.00 40.48 69 HIS A C 1
ATOM 451 O O . HIS A 1 82 ? -23.786 3.101 -5.881 1.00 41.56 69 HIS A O 1
ATOM 458 N N . ILE A 1 83 ? -23.687 1.473 -7.434 1.00 34.69 70 ILE A N 1
ATOM 459 C CA . ILE A 1 83 ? -22.631 0.766 -6.715 1.00 39.13 70 ILE A CA 1
ATOM 460 C C . ILE A 1 83 ? -21.290 1.480 -6.893 1.00 36.27 70 ILE A C 1
ATOM 461 O O . ILE A 1 83 ? -20.512 1.615 -5.938 1.00 31.33 70 ILE A O 1
ATOM 466 N N . ILE A 1 84 ? -21.007 1.977 -8.101 1.00 37.73 71 ILE A N 1
ATOM 467 C CA . ILE A 1 84 ? -19.742 2.643 -8.389 1.00 31.46 71 ILE A CA 1
ATOM 468 C C . ILE A 1 84 ? -19.907 4.110 -8.787 1.00 32.61 71 ILE A C 1
ATOM 469 O O . ILE A 1 84 ? -18.904 4.776 -9.041 1.00 30.77 71 ILE A O 1
ATOM 474 N N . ASN A 1 85 ? -21.130 4.648 -8.817 1.00 34.99 72 ASN A N 1
ATOM 475 C CA . ASN A 1 85 ? -21.389 6.013 -9.302 1.00 37.07 72 ASN A CA 1
ATOM 476 C C . ASN A 1 85 ? -20.997 6.142 -10.780 1.00 37.04 72 ASN A C 1
ATOM 477 O O . ASN A 1 85 ? -20.100 6.900 -11.162 1.00 37.15 72 ASN A O 1
ATOM 482 N N . MET A 1 86 ? -21.701 5.367 -11.608 1.00 39.19 73 MET A N 1
ATOM 483 C CA . MET A 1 86 ? -21.537 5.391 -13.059 1.00 42.78 73 MET A CA 1
ATOM 484 C C . MET A 1 86 ? -22.346 6.555 -13.633 1.00 42.53 73 MET A C 1
ATOM 485 O O . MET A 1 86 ? -23.571 6.604 -13.470 1.00 42.26 73 MET A O 1
ATOM 490 N N . HIS A 1 87 ? -21.660 7.505 -14.276 1.00 45.82 74 HIS A N 1
ATOM 491 C CA . HIS A 1 87 ? -22.276 8.774 -14.668 1.00 43.82 74 HIS A CA 1
ATOM 492 C C . HIS A 1 87 ? -21.862 9.131 -16.096 1.00 42.78 74 HIS A C 1
ATOM 493 O O . HIS A 1 87 ? -21.214 8.355 -16.802 1.00 41.46 74 HIS A O 1
ATOM 500 N N . ASN A 1 88 ? -22.245 10.336 -16.512 1.00 43.81 75 ASN A N 1
ATOM 501 C CA . ASN A 1 88 ? -22.287 10.703 -17.920 1.00 46.49 75 ASN A CA 1
ATOM 502 C C . ASN A 1 88 ? -21.176 11.671 -18.317 1.00 44.43 75 ASN A C 1
ATOM 503 O O . ASN A 1 88 ? -21.322 12.406 -19.302 1.00 45.78 75 ASN A O 1
ATOM 505 N N . ARG A 1 89 ? -20.075 11.695 -17.573 1.00 38.83 76 ARG A N 1
ATOM 506 C CA . ARG A 1 89 ? -18.841 12.297 -18.058 1.00 36.47 76 ARG A CA 1
ATOM 507 C C . ARG A 1 89 ? -17.700 11.308 -17.936 1.00 35.12 76 ARG A C 1
ATOM 508 O O . ARG A 1 89 ? -16.557 11.675 -17.671 1.00 37.51 76 ARG A O 1
ATOM 516 N N . THR A 1 90 ? -18.011 10.026 -18.136 1.00 38.87 77 THR A N 1
ATOM 517 C CA . THR A 1 90 ? -17.016 8.986 -18.350 1.00 37.66 77 THR A CA 1
ATOM 518 C C . THR A 1 90 ? -17.409 8.177 -19.580 1.00 35.80 77 THR A C 1
ATOM 519 O O . THR A 1 90 ? -18.594 8.005 -19.886 1.00 35.59 77 THR A O 1
ATOM 523 N N . ILE A 1 91 ? -16.396 7.694 -20.290 1.00 34.32 78 ILE A N 1
ATOM 524 C CA . ILE A 1 91 ? -16.558 6.794 -21.422 1.00 32.57 78 ILE A CA 1
ATOM 525 C C . ILE A 1 91 ? -15.769 5.524 -21.123 1.00 33.58 78 ILE A C 1
ATOM 526 O O . ILE A 1 91 ? -14.570 5.587 -20.818 1.00 29.34 78 ILE A O 1
ATOM 531 N N . HIS A 1 92 ? -16.444 4.381 -21.177 1.00 30.72 79 HIS A N 1
ATOM 532 C CA . HIS A 1 92 ? -15.796 3.081 -21.131 1.00 25.27 79 HIS A CA 1
ATOM 533 C C . HIS A 1 92 ? -15.989 2.437 -22.492 1.00 24.66 79 HIS A C 1
ATOM 534 O O . HIS A 1 92 ? -17.117 2.372 -22.985 1.00 33.98 79 HIS A O 1
ATOM 541 N N . MET A 1 93 ? -14.897 2.000 -23.113 1.00 27.35 80 MET A N 1
ATOM 542 C CA . MET A 1 93 ? -14.961 1.414 -24.454 1.00 26.35 80 MET A CA 1
ATOM 543 C C . MET A 1 93 ? -14.212 0.082 -24.499 1.00 28.04 80 MET A C 1
ATOM 544 O O . MET A 1 93 ? -13.052 0.010 -24.091 1.00 25.65 80 MET A O 1
ATOM 549 N N . GLY A 1 94 ? -14.854 -0.963 -25.005 1.00 30.25 81 GLY A N 1
ATOM 550 C CA . GLY A 1 94 ? -14.229 -2.274 -25.153 1.00 23.49 81 GLY A CA 1
ATOM 551 C C . GLY A 1 94 ? -13.841 -2.584 -26.584 1.00 26.15 81 GLY A C 1
ATOM 552 O O . GLY A 1 94 ? -13.504 -1.693 -27.372 1.00 30.74 81 GLY A O 1
ATOM 553 N N . ASP A 1 95 ? -13.860 -3.866 -26.924 1.00 28.00 82 ASP A N 1
ATOM 554 C CA . ASP A 1 95 ? -13.539 -4.321 -28.276 1.00 31.81 82 ASP A CA 1
ATOM 555 C C . ASP A 1 95 ? -12.124 -3.903 -28.704 1.00 29.44 82 ASP A C 1
ATOM 556 O O . ASP A 1 95 ? -11.882 -3.508 -29.846 1.00 31.09 82 ASP A O 1
ATOM 561 N N . LEU A 1 96 ? -11.167 -3.994 -27.783 1.00 25.44 83 LEU A N 1
ATOM 562 C CA . LEU A 1 96 ? -9.807 -3.568 -28.098 1.00 26.35 83 LEU A CA 1
ATOM 563 C C . LEU A 1 96 ? -9.065 -4.557 -28.986 1.00 27.94 83 LEU A C 1
ATOM 564 O O . LEU A 1 96 ? -8.071 -4.179 -29.620 1.00 24.80 83 LEU A O 1
ATOM 569 N N . VAL A 1 97 ? -9.518 -5.812 -29.026 1.00 28.58 84 VAL A N 1
ATOM 570 C CA . VAL A 1 97 ? -8.858 -6.842 -29.823 1.00 27.34 84 VAL A CA 1
ATOM 571 C C . VAL A 1 97 ? -8.909 -6.487 -31.303 1.00 28.48 84 VAL A C 1
ATOM 572 O O . VAL A 1 97 ? -7.923 -6.644 -32.030 1.00 30.56 84 VAL A O 1
ATOM 576 N N . LEU A 1 98 ? -10.063 -6.013 -31.771 1.00 28.70 85 LEU A N 1
ATOM 577 C CA . LEU A 1 98 ? -10.231 -5.595 -33.155 1.00 29.82 85 LEU A CA 1
ATOM 578 C C . LEU A 1 98 ? -9.708 -4.191 -33.417 1.00 33.28 85 LEU A C 1
ATOM 579 O O . LEU A 1 98 ? -9.466 -3.844 -34.575 1.00 36.40 85 LEU A O 1
ATOM 584 N N . THR A 1 99 ? -9.523 -3.382 -32.373 1.00 33.68 86 THR A N 1
ATOM 585 C CA . THR A 1 99 ? -9.164 -1.981 -32.548 1.00 32.40 86 THR A CA 1
ATOM 586 C C . THR A 1 99 ? -7.662 -1.785 -32.717 1.00 30.82 86 THR A C 1
ATOM 587 O O . THR A 1 99 ? -7.234 -0.868 -33.430 1.00 36.47 86 THR A O 1
ATOM 591 N N . SER A 1 100 ? -6.847 -2.640 -32.113 1.00 27.99 87 SER A N 1
ATOM 592 C CA . SER A 1 100 ? -5.413 -2.398 -32.055 1.00 26.40 87 SER A CA 1
ATOM 593 C C . SER A 1 100 ? -4.657 -3.706 -32.220 1.00 26.09 87 SER A C 1
ATOM 594 O O . SER A 1 100 ? -4.823 -4.621 -31.411 1.00 27.15 87 SER A O 1
ATOM 597 N N . LYS A 1 101 ? -3.811 -3.782 -33.255 1.00 29.56 88 LYS A N 1
ATOM 598 C CA . LYS A 1 101 ? -2.889 -4.907 -33.377 1.00 26.26 88 LYS A CA 1
ATOM 599 C C . LYS A 1 101 ? -1.802 -4.845 -32.321 1.00 25.63 88 LYS A C 1
ATOM 600 O O . LYS A 1 101 ? -1.359 -5.885 -31.825 1.00 26.89 88 LYS A O 1
ATOM 606 N N . THR A 1 102 ? -1.325 -3.642 -31.993 1.00 25.27 89 THR A N 1
ATOM 607 C CA . THR A 1 102 ? -0.324 -3.526 -30.938 1.00 23.75 89 THR A CA 1
ATOM 608 C C . THR A 1 102 ? -0.861 -4.063 -29.615 1.00 22.10 89 THR A C 1
ATOM 609 O O . THR A 1 102 ? -0.107 -4.630 -28.822 1.00 22.48 89 THR A O 1
ATOM 613 N N . TYR A 1 103 ? -2.166 -3.926 -29.379 1.00 25.50 90 TYR A N 1
ATOM 614 C CA . TYR A 1 103 ? -2.777 -4.494 -28.181 1.00 25.18 90 TYR A CA 1
ATOM 615 C C . TYR A 1 103 ? -2.763 -6.026 -28.218 1.00 23.74 90 TYR A C 1
ATOM 616 O O . TYR A 1 103 ? -2.334 -6.669 -27.256 1.00 25.08 90 TYR A O 1
ATOM 625 N N . ARG A 1 104 ? -3.203 -6.626 -29.330 1.00 24.25 91 ARG A N 1
ATOM 626 C CA . ARG A 1 104 ? -3.150 -8.081 -29.484 1.00 21.76 91 ARG A CA 1
ATOM 627 C C . ARG A 1 104 ? -1.736 -8.626 -29.407 1.00 24.37 91 ARG A C 1
ATOM 628 O O . ARG A 1 104 ? -1.530 -9.764 -28.972 1.00 26.36 91 ARG A O 1
ATOM 636 N N . ASP A 1 105 ? -0.756 -7.873 -29.891 1.00 27.53 92 ASP A N 1
ATOM 637 C CA . ASP A 1 105 ? 0.592 -8.404 -30.037 1.00 26.62 92 ASP A CA 1
ATOM 638 C C . ASP A 1 105 ? 1.452 -8.072 -28.828 1.00 26.48 92 ASP A C 1
ATOM 639 O O . ASP A 1 105 ? 2.017 -8.966 -28.198 1.00 26.62 92 ASP A O 1
ATOM 644 N N . GLU A 1 106 ? 1.561 -6.789 -28.494 1.00 25.34 93 GLU A N 1
ATOM 645 C CA . GLU A 1 106 ? 2.463 -6.402 -27.419 1.00 27.93 93 GLU A CA 1
ATOM 646 C C . GLU A 1 106 ? 1.801 -6.575 -26.058 1.00 25.75 93 GLU A C 1
ATOM 647 O O . GLU A 1 106 ? 2.257 -7.375 -25.237 1.00 26.23 93 GLU A O 1
ATOM 653 N N . LEU A 1 107 ? 0.694 -5.869 -25.823 1.00 22.33 94 LEU A N 1
ATOM 654 C CA . LEU A 1 107 ? 0.148 -5.770 -24.473 1.00 20.82 94 LEU A CA 1
ATOM 655 C C . LEU A 1 107 ? -0.319 -7.118 -23.934 1.00 17.97 94 LEU A C 1
ATOM 656 O O . LEU A 1 107 ? -0.076 -7.439 -22.770 1.00 19.81 94 LEU A O 1
ATOM 661 N N . LEU A 1 108 ? -1.013 -7.913 -24.741 1.00 20.31 95 LEU A N 1
ATOM 662 C CA . LEU A 1 108 ? -1.564 -9.153 -24.201 1.00 19.38 95 LEU A CA 1
ATOM 663 C C . LEU A 1 108 ? -0.504 -10.212 -23.930 1.00 22.13 95 LEU A C 1
ATOM 664 O O . LEU A 1 108 ? -0.838 -11.249 -23.340 1.00 20.84 95 LEU A O 1
ATOM 669 N N . ASN A 1 109 ? 0.747 -9.994 -24.367 1.00 24.45 96 ASN A N 1
ATOM 670 C CA . ASN A 1 109 ? 1.849 -10.923 -24.151 1.00 19.76 96 ASN A CA 1
ATOM 671 C C . ASN A 1 109 ? 2.899 -10.407 -23.174 1.00 19.31 96 ASN A C 1
ATOM 672 O O . ASN A 1 109 ? 3.893 -11.102 -22.953 1.00 22.22 96 ASN A O 1
ATOM 677 N N . LEU A 1 110 ? 2.713 -9.225 -22.584 1.00 18.39 97 LEU A N 1
ATOM 678 C CA . LEU A 1 110 ? 3.717 -8.618 -21.710 1.00 21.69 97 LEU A CA 1
ATOM 679 C C . LEU A 1 110 ? 4.104 -9.582 -20.585 1.00 20.83 97 LEU A C 1
ATOM 680 O O . LEU A 1 110 ? 3.240 -9.943 -19.773 1.00 22.06 97 LEU A O 1
ATOM 685 N N . PRO A 1 111 ? 5.374 -10.018 -20.500 1.00 20.36 98 PRO A N 1
ATOM 686 C CA . PRO A 1 111 ? 5.704 -11.123 -19.573 1.00 21.67 98 PRO A CA 1
ATOM 687 C C . PRO A 1 111 ? 5.634 -10.756 -18.100 1.00 20.09 98 PRO A C 1
ATOM 688 O O . PRO A 1 111 ? 5.276 -11.622 -17.298 1.00 20.66 98 PRO A O 1
ATOM 692 N N . PHE A 1 112 ? 5.962 -9.518 -17.718 1.00 19.27 99 PHE A N 1
ATOM 693 C CA . PHE A 1 112 ? 5.779 -9.065 -16.338 1.00 16.97 99 PHE A CA 1
ATOM 694 C C . PHE A 1 112 ? 4.347 -9.311 -15.856 1.00 18.36 99 PHE A C 1
ATOM 695 O O . PHE A 1 112 ? 4.121 -9.880 -14.774 1.00 18.75 99 PHE A O 1
ATOM 703 N N . ALA A 1 113 ? 3.366 -8.885 -16.669 1.00 21.20 100 ALA A N 1
ATOM 704 C CA . ALA A 1 113 ? 1.949 -9.029 -16.340 1.00 14.31 100 ALA A CA 1
ATOM 705 C C . ALA A 1 113 ? 1.570 -10.479 -16.089 1.00 15.40 100 ALA A C 1
ATOM 706 O O . ALA A 1 113 ? 0.835 -10.774 -15.143 1.00 17.00 100 ALA A O 1
ATOM 708 N N . HIS A 1 114 ? 2.062 -11.403 -16.921 1.00 17.28 101 HIS A N 1
ATOM 709 C CA . HIS A 1 114 ? 1.786 -12.825 -16.741 1.00 15.85 101 HIS A CA 1
ATOM 710 C C . HIS A 1 114 ? 2.587 -13.469 -15.608 1.00 15.61 101 HIS A C 1
ATOM 711 O O . HIS A 1 114 ? 2.149 -14.478 -15.051 1.00 14.81 101 HIS A O 1
ATOM 718 N N . GLU A 1 115 ? 3.736 -12.911 -15.241 1.00 16.44 102 GLU A N 1
ATOM 719 C CA . GLU A 1 115 ? 4.410 -13.370 -14.039 1.00 14.18 102 GLU A CA 1
ATOM 720 C C . GLU A 1 115 ? 3.559 -13.078 -12.816 1.00 16.23 102 GLU A C 1
ATOM 721 O O . GLU A 1 115 ? 3.286 -13.971 -11.996 1.00 18.93 102 GLU A O 1
ATOM 727 N N . VAL A 1 116 ? 3.088 -11.828 -12.707 1.00 16.86 103 VAL A N 1
ATOM 728 C CA . VAL A 1 116 ? 2.209 -11.436 -11.599 1.00 17.72 103 VAL A CA 1
ATOM 729 C C . VAL A 1 116 ? 0.895 -12.239 -11.616 1.00 14.95 103 VAL A C 1
ATOM 730 O O . VAL A 1 116 ? 0.507 -12.842 -10.608 1.00 17.04 103 VAL A O 1
ATOM 734 N N . LEU A 1 117 ? 0.195 -12.274 -12.755 1.00 13.36 104 LEU A N 1
ATOM 735 C CA . LEU A 1 117 ? -1.068 -13.016 -12.812 1.00 13.05 104 LEU A CA 1
ATOM 736 C C . LEU A 1 117 ? -0.893 -14.509 -12.506 1.00 17.57 104 LEU A C 1
ATOM 737 O O . LEU A 1 117 ? -1.802 -15.138 -11.940 1.00 16.69 104 LEU A O 1
ATOM 742 N N . GLU A 1 118 ? 0.244 -15.111 -12.885 1.00 19.68 105 GLU A N 1
ATOM 743 C CA . GLU A 1 118 ? 0.445 -16.512 -12.538 1.00 18.41 105 GLU A CA 1
ATOM 744 C C . GLU A 1 118 ? 0.659 -16.663 -11.039 1.00 21.04 105 GLU A C 1
ATOM 745 O O . GLU A 1 118 ? 0.154 -17.615 -10.428 1.00 21.95 105 GLU A O 1
ATOM 747 N N . LYS A 1 119 ? 1.379 -15.722 -10.420 1.00 21.31 106 LYS A N 1
ATOM 748 C CA . LYS A 1 119 ? 1.528 -15.779 -8.966 1.00 17.82 106 LYS A CA 1
ATOM 749 C C . LYS A 1 119 ? 0.185 -15.645 -8.257 1.00 18.57 106 LYS A C 1
ATOM 750 O O . LYS A 1 119 ? -0.059 -16.324 -7.252 1.00 19.56 106 LYS A O 1
ATOM 756 N N . VAL A 1 120 ? -0.716 -14.807 -8.781 1.00 21.04 107 VAL A N 1
ATOM 757 C CA . VAL A 1 120 ? -2.018 -14.605 -8.137 1.00 15.46 107 VAL A CA 1
ATOM 758 C C . VAL A 1 120 ? -2.920 -15.827 -8.311 1.00 15.15 107 VAL A C 1
ATOM 759 O O . VAL A 1 120 ? -3.497 -16.317 -7.338 1.00 15.27 107 VAL A O 1
ATOM 763 N N . PHE A 1 121 ? -3.066 -16.336 -9.541 1.00 16.14 108 PHE A N 1
ATOM 764 C CA . PHE A 1 121 ? -4.182 -17.239 -9.864 1.00 17.68 108 PHE A CA 1
ATOM 765 C C . PHE A 1 121 ? -3.850 -18.739 -9.835 1.00 19.65 108 PHE A C 1
ATOM 766 O O . PHE A 1 121 ? -4.756 -19.539 -9.571 1.00 15.91 108 PHE A O 1
ATOM 774 N N . LYS A 1 122 ? -2.582 -19.135 -10.055 1.00 21.85 109 LYS A N 1
ATOM 775 C CA . LYS A 1 122 ? -2.239 -20.513 -10.431 1.00 18.51 109 LYS A CA 1
ATOM 776 C C . LYS A 1 122 ? -2.644 -21.547 -9.373 1.00 18.58 109 LYS A C 1
ATOM 777 O O . LYS A 1 122 ? -3.207 -22.599 -9.701 1.00 17.86 109 LYS A O 1
ATOM 783 N N . LYS A 1 123 ? -2.338 -21.294 -8.104 1.00 19.19 110 LYS A N 1
ATOM 784 C CA . LYS A 1 123 ? -2.566 -22.323 -7.088 1.00 21.26 110 LYS A CA 1
ATOM 785 C C . LYS A 1 123 ? -4.007 -22.343 -6.595 1.00 19.77 110 LYS A C 1
ATOM 786 O O . LYS A 1 123 ? -4.557 -23.421 -6.336 1.00 22.00 110 LYS A O 1
ATOM 788 N N . ASP A 1 124 ? -4.621 -21.163 -6.442 1.00 18.30 111 ASP A N 1
ATOM 789 C CA . ASP A 1 124 ? -5.989 -21.055 -5.937 1.00 20.74 111 ASP A CA 1
ATOM 790 C C . ASP A 1 124 ? -7.037 -21.462 -6.961 1.00 20.90 111 ASP A C 1
ATOM 791 O O . ASP A 1 124 ? -8.158 -21.812 -6.572 1.00 21.95 111 ASP A O 1
ATOM 796 N N . SER A 1 125 ? -6.731 -21.349 -8.261 1.00 17.54 112 SER A N 1
ATOM 797 C CA . SER A 1 125 ? -7.782 -21.401 -9.275 1.00 19.56 112 SER A CA 1
ATOM 798 C C . SER A 1 125 ? -7.375 -22.088 -10.574 1.00 19.26 112 SER A C 1
ATOM 799 O O . SER A 1 125 ? -8.225 -22.698 -11.224 1.00 19.94 112 SER A O 1
ATOM 802 N N . GLY A 1 126 ? -6.111 -21.978 -10.988 1.00 17.00 113 GLY A N 1
ATOM 803 C CA . GLY A 1 126 ? -5.703 -22.568 -12.252 1.00 16.62 113 GLY A CA 1
ATOM 804 C C . GLY A 1 126 ? -5.525 -21.541 -13.352 1.00 14.97 113 GLY A C 1
ATOM 805 O O . GLY A 1 126 ? -5.088 -20.431 -13.069 1.00 14.93 113 GLY A O 1
ATOM 806 N N . ASP A 1 127 ? -5.855 -21.868 -14.601 1.00 16.26 114 ASP A N 1
ATOM 807 C CA . ASP A 1 127 ? -5.653 -20.890 -15.661 1.00 14.28 114 ASP A CA 1
ATOM 808 C C . ASP A 1 127 ? -6.562 -19.685 -15.432 1.00 17.38 114 ASP A C 1
ATOM 809 O O . ASP A 1 127 ? -7.504 -19.718 -14.626 1.00 16.22 114 ASP A O 1
ATOM 814 N N . TYR A 1 128 ? -6.260 -18.613 -16.167 1.00 15.49 115 TYR A N 1
ATOM 815 C CA . TYR A 1 128 ? -6.926 -17.324 -16.074 1.00 14.52 115 TYR A CA 1
ATOM 816 C C . TYR A 1 128 ? -7.076 -16.780 -17.486 1.00 15.15 115 TYR A C 1
ATOM 817 O O . TYR A 1 128 ? -6.337 -17.165 -18.396 1.00 15.88 115 TYR A O 1
ATOM 826 N N . TRP A 1 129 ? -8.035 -15.877 -17.668 1.00 15.06 116 TRP A N 1
ATOM 827 C CA . TRP A 1 129 ? -8.170 -15.157 -18.928 1.00 13.35 116 TRP A CA 1
ATOM 828 C C . TRP A 1 129 ? -8.738 -13.785 -18.614 1.00 14.40 116 TRP A C 1
ATOM 829 O O . TRP A 1 129 ? -8.921 -13.431 -17.450 1.00 18.27 116 TRP A O 1
ATOM 840 N N . LEU A 1 130 ? -9.012 -12.999 -19.652 1.00 16.64 117 LEU A N 1
ATOM 841 C CA . LEU A 1 130 ? -9.539 -11.657 -19.434 1.00 14.97 117 LEU A CA 1
ATOM 842 C C . LEU A 1 130 ? -11.006 -11.677 -19.022 1.00 17.44 117 LEU A C 1
ATOM 843 O O . LEU A 1 130 ? -11.821 -12.391 -19.608 1.00 18.74 117 LEU A O 1
ATOM 848 N N . ASN A 1 131 ? -11.344 -10.857 -18.020 1.00 16.36 118 ASN A N 1
ATOM 849 C CA . ASN A 1 131 ? -12.699 -10.327 -17.919 1.00 17.35 118 ASN A CA 1
ATOM 850 C C . ASN A 1 131 ? -12.982 -9.411 -19.095 1.00 18.39 118 ASN A C 1
ATOM 851 O O . ASN A 1 131 ? -13.972 -9.585 -19.814 1.00 17.65 118 ASN A O 1
ATOM 856 N N . MET A 1 132 ? -12.116 -8.420 -19.300 1.00 20.04 119 MET A N 1
ATOM 857 C CA . MET A 1 132 ? -12.133 -7.658 -20.548 1.00 17.31 119 MET A CA 1
ATOM 858 C C . MET A 1 132 ? -10.936 -6.724 -20.540 1.00 17.90 119 MET A C 1
ATOM 859 O O . MET A 1 132 ? -10.204 -6.628 -19.551 1.00 18.49 119 MET A O 1
ATOM 864 N N . GLY A 1 133 ? -10.725 -6.073 -21.681 1.00 20.71 120 GLY A N 1
ATOM 865 C CA . GLY A 1 133 ? -9.836 -4.930 -21.792 1.00 21.12 120 GLY A CA 1
ATOM 866 C C . GLY A 1 133 ? -10.677 -3.706 -22.112 1.00 19.56 120 GLY A C 1
ATOM 867 O O . GLY A 1 133 ? -11.523 -3.751 -22.998 1.00 15.24 120 GLY A O 1
ATOM 868 N N . ASN A 1 134 ? -10.422 -2.620 -21.383 1.00 20.77 121 ASN A N 1
ATOM 869 C CA . ASN A 1 134 ? -11.373 -1.521 -21.275 1.00 25.92 121 ASN A CA 1
ATOM 870 C C . ASN A 1 134 ? -10.663 -0.174 -21.349 1.00 22.31 121 ASN A C 1
ATOM 871 O O . ASN A 1 134 ? -9.646 0.026 -20.695 1.00 24.40 121 ASN A O 1
ATOM 876 N N . ILE A 1 135 ? -11.200 0.753 -22.123 1.00 25.74 122 ILE A N 1
ATOM 877 C CA . ILE A 1 135 ? -10.702 2.120 -22.149 1.00 27.05 122 ILE A CA 1
ATOM 878 C C . ILE A 1 135 ? -11.473 2.918 -21.108 1.00 24.92 122 ILE A C 1
ATOM 879 O O . ILE A 1 135 ? -12.705 3.010 -21.177 1.00 27.73 122 ILE A O 1
ATOM 884 N N . LEU A 1 136 ? -10.737 3.486 -20.144 1.00 24.52 123 LEU A N 1
ATOM 885 C CA . LEU A 1 136 ? -11.281 4.299 -19.060 1.00 27.07 123 LEU A CA 1
ATOM 886 C C . LEU A 1 136 ? -10.990 5.764 -19.372 1.00 27.10 123 LEU A C 1
ATOM 887 O O . LEU A 1 136 ? -9.881 6.253 -19.133 1.00 25.36 123 LEU A O 1
ATOM 892 N N . ASN A 1 137 ? -12.006 6.463 -19.884 1.00 26.63 124 ASN A N 1
ATOM 893 C CA . ASN A 1 137 ? -11.915 7.865 -20.280 1.00 32.45 124 ASN A CA 1
ATOM 894 C C . ASN A 1 137 ? -12.689 8.708 -19.271 1.00 32.09 124 ASN A C 1
ATOM 895 O O . ASN A 1 137 ? -13.920 8.658 -19.229 1.00 30.80 124 ASN A O 1
ATOM 900 N N . MET A 1 138 ? -11.959 9.469 -18.454 1.00 32.14 125 MET A N 1
ATOM 901 C CA . MET A 1 138 ? -12.527 10.396 -17.479 1.00 28.19 125 MET A CA 1
ATOM 902 C C . MET A 1 138 ? -12.503 11.770 -18.139 1.00 29.35 125 MET A C 1
ATOM 903 O O . MET A 1 138 ? -11.433 12.353 -18.341 1.00 25.92 125 MET A O 1
ATOM 908 N N . LEU A 1 139 ? -13.679 12.260 -18.514 1.00 33.45 126 LEU A N 1
ATOM 909 C CA . LEU A 1 139 ? -13.802 13.497 -19.261 1.00 30.80 126 LEU A CA 1
ATOM 910 C C . LEU A 1 139 ? -13.618 14.705 -18.349 1.00 27.80 126 LEU A C 1
ATOM 911 O O . LEU A 1 139 ? -13.821 14.619 -17.132 1.00 25.48 126 LEU A O 1
ATOM 916 N N . PRO A 1 140 ? -13.217 15.849 -18.915 1.00 26.97 127 PRO A N 1
ATOM 917 C CA . PRO A 1 140 ? -13.169 17.080 -18.114 1.00 27.93 127 PRO A CA 1
ATOM 918 C C . PRO A 1 140 ? -14.501 17.347 -17.428 1.00 29.67 127 PRO A C 1
ATOM 919 O O . PRO A 1 140 ? -15.549 17.395 -18.084 1.00 30.12 127 PRO A O 1
ATOM 923 N N . GLY A 1 141 ? -14.469 17.487 -16.102 1.00 26.65 128 GLY A N 1
ATOM 924 C CA . GLY A 1 141 ? -15.659 17.679 -15.301 1.00 27.13 128 GLY A CA 1
ATOM 925 C C . GLY A 1 141 ? -16.157 16.443 -14.580 1.00 29.36 128 GLY A C 1
ATOM 926 O O . GLY A 1 141 ? -17.112 16.551 -13.805 1.00 33.39 128 GLY A O 1
ATOM 927 N N . ALA A 1 142 ? -15.538 15.282 -14.804 1.00 30.33 129 ALA A N 1
ATOM 928 C CA . ALA A 1 142 ? -16.035 14.023 -14.258 1.00 28.65 129 ALA A CA 1
ATOM 929 C C . ALA A 1 142 ? -15.850 13.971 -12.751 1.00 25.38 129 ALA A C 1
ATOM 930 O O . ALA A 1 142 ? -14.810 14.362 -12.227 1.00 23.37 129 ALA A O 1
ATOM 932 N N . GLU A 1 143 ? -16.868 13.492 -12.048 1.00 33.39 130 GLU A N 1
ATOM 933 C CA . GLU A 1 143 ? -16.765 13.393 -10.600 1.00 27.81 130 GLU A CA 1
ATOM 934 C C . GLU A 1 143 ? -16.167 12.055 -10.201 1.00 26.80 130 GLU A C 1
ATOM 935 O O . GLU A 1 143 ? -16.091 11.115 -10.996 1.00 30.42 130 GLU A O 1
ATOM 941 N N . ALA A 1 144 ? -15.750 11.976 -8.942 1.00 25.86 131 ALA A N 1
ATOM 942 C CA . ALA A 1 144 ? -15.204 10.738 -8.411 1.00 21.69 131 ALA A CA 1
ATOM 943 C C . ALA A 1 144 ? -16.280 9.655 -8.328 1.00 26.20 131 ALA A C 1
ATOM 944 O O . ALA A 1 144 ? -17.475 9.928 -8.195 1.00 24.16 131 ALA A O 1
ATOM 946 N N . GLN A 1 145 ? -15.847 8.411 -8.450 1.00 25.26 132 GLN A N 1
ATOM 947 C CA . GLN A 1 145 ? -16.756 7.311 -8.225 1.00 22.32 132 GLN A CA 1
ATOM 948 C C . GLN A 1 145 ? -16.818 7.017 -6.734 1.00 23.30 132 GLN A C 1
ATOM 949 O O . GLN A 1 145 ? -16.014 7.522 -5.948 1.00 20.92 132 GLN A O 1
ATOM 955 N N . ARG A 1 146 ? -17.799 6.219 -6.339 1.00 24.48 133 ARG A N 1
ATOM 956 C CA . ARG A 1 146 ? -17.819 5.703 -4.982 1.00 22.72 133 ARG A CA 1
ATOM 957 C C . ARG A 1 146 ? -16.742 4.638 -4.870 1.00 21.38 133 ARG A C 1
ATOM 958 O O . ARG A 1 146 ? -16.724 3.721 -5.698 1.00 21.99 133 ARG A O 1
ATOM 966 N N . PRO A 1 147 ? -15.803 4.750 -3.918 1.00 22.22 134 PRO A N 1
ATOM 967 C CA . PRO A 1 147 ? -14.853 3.657 -3.688 1.00 18.66 134 PRO A CA 1
ATOM 968 C C . PRO A 1 147 ? -15.585 2.327 -3.561 1.00 17.59 134 PRO A C 1
ATOM 969 O O . PRO A 1 147 ? -16.627 2.230 -2.909 1.00 18.53 134 PRO A O 1
ATOM 973 N N . HIS A 1 148 ? -15.043 1.304 -4.219 1.00 17.22 135 HIS A N 1
ATOM 974 C CA . HIS A 1 148 ? -15.715 0.020 -4.332 1.00 15.35 135 HIS A CA 1
ATOM 975 C C . HIS A 1 148 ? -14.676 -1.076 -4.503 1.00 14.67 135 HIS A C 1
ATOM 976 O O . HIS A 1 148 ? -13.485 -0.813 -4.658 1.00 14.10 135 HIS A O 1
ATOM 983 N N . ARG A 1 149 ? -15.155 -2.314 -4.464 1.00 14.70 136 ARG A N 1
ATOM 984 C CA . ARG A 1 149 ? -14.419 -3.499 -4.873 1.00 11.85 136 ARG A CA 1
ATOM 985 C C . ARG A 1 149 ? -14.974 -3.978 -6.216 1.00 15.26 136 ARG A C 1
ATOM 986 O O . ARG A 1 149 ? -16.200 -4.069 -6.392 1.00 14.11 136 ARG A O 1
ATOM 994 N N . ASP A 1 150 ? -14.067 -4.280 -7.159 1.00 14.21 137 ASP A N 1
ATOM 995 C CA . ASP A 1 150 ? -14.441 -4.785 -8.480 1.00 13.57 137 ASP A CA 1
ATOM 996 C C . ASP A 1 150 ? -14.975 -6.215 -8.430 1.00 14.48 137 ASP A C 1
ATOM 997 O O . ASP A 1 150 ? -15.743 -6.619 -9.317 1.00 19.34 137 ASP A O 1
ATOM 1002 N N . ASP A 1 151 ? -14.624 -6.993 -7.406 1.00 16.31 138 ASP A N 1
ATOM 1003 C CA . ASP A 1 151 ? -15.124 -8.363 -7.373 1.00 17.42 138 ASP A CA 1
ATOM 1004 C C . ASP A 1 151 ? -16.593 -8.432 -6.984 1.00 20.38 138 ASP A C 1
ATOM 1005 O O . ASP A 1 151 ? -17.184 -9.520 -7.035 1.00 21.94 138 ASP A O 1
ATOM 1010 N N . TYR A 1 152 ? -17.199 -7.296 -6.620 1.00 20.75 139 TYR A N 1
ATOM 1011 C CA . TYR A 1 152 ? -18.650 -7.230 -6.486 1.00 19.45 139 TYR A CA 1
ATOM 1012 C C . TYR A 1 152 ? -19.365 -7.651 -7.765 1.00 17.52 139 TYR A C 1
ATOM 1013 O O . TYR A 1 152 ? -20.519 -8.073 -7.691 1.00 17.24 139 TYR A O 1
ATOM 1022 N N . LEU A 1 153 ? -18.709 -7.568 -8.932 1.00 21.49 140 LEU A N 1
ATOM 1023 C CA . LEU A 1 153 ? -19.368 -8.009 -10.166 1.00 18.49 140 LEU A CA 1
ATOM 1024 C C . LEU A 1 153 ? -19.881 -9.447 -10.066 1.00 18.46 140 LEU A C 1
ATOM 1025 O O . LEU A 1 153 ? -20.936 -9.773 -10.629 1.00 17.63 140 LEU A O 1
ATOM 1030 N N . TYR A 1 154 ? -19.163 -10.314 -9.337 1.00 18.49 141 TYR A N 1
ATOM 1031 C CA . TYR A 1 154 ? -19.473 -11.738 -9.253 1.00 17.26 141 TYR A CA 1
ATOM 1032 C C . TYR A 1 154 ? -20.174 -12.044 -7.936 1.00 17.88 141 TYR A C 1
ATOM 1033 O O . TYR A 1 154 ? -19.593 -11.803 -6.870 1.00 19.64 141 TYR A O 1
ATOM 1042 N N . PRO A 1 155 ? -21.415 -12.546 -7.960 1.00 18.79 142 PRO A N 1
ATOM 1043 C CA . PRO A 1 155 ? -22.168 -12.745 -6.706 1.00 19.01 142 PRO A CA 1
ATOM 1044 C C . PRO A 1 155 ? -21.506 -13.657 -5.675 1.00 21.44 142 PRO A C 1
ATOM 1045 O O . PRO A 1 155 ? -21.646 -13.387 -4.469 1.00 24.07 142 PRO A O 1
ATOM 1049 N N . VAL A 1 156 ? -20.767 -14.698 -6.093 1.00 18.19 143 VAL A N 1
ATOM 1050 C CA . VAL A 1 156 ? -20.161 -15.618 -5.127 1.00 16.30 143 VAL A CA 1
ATOM 1051 C C . VAL A 1 156 ? -19.212 -14.895 -4.182 1.00 19.39 143 VAL A C 1
ATOM 1052 O O . VAL A 1 156 ? -18.964 -15.370 -3.066 1.00 21.82 143 VAL A O 1
ATOM 1056 N N . SER A 1 157 ? -18.650 -13.759 -4.601 1.00 18.84 144 SER A N 1
ATOM 1057 C CA . SER A 1 157 ? -17.685 -13.065 -3.753 1.00 17.92 144 SER A CA 1
ATOM 1058 C C . SER A 1 157 ? -18.309 -12.551 -2.461 1.00 21.01 144 SER A C 1
ATOM 1059 O O . SER A 1 157 ? -17.584 -12.332 -1.490 1.00 22.86 144 SER A O 1
ATOM 1062 N N . GLN A 1 158 ? -19.629 -12.366 -2.408 1.00 20.93 145 GLN A N 1
ATOM 1063 C CA . GLN A 1 158 ? -20.195 -11.971 -1.125 1.00 22.44 145 GLN A CA 1
ATOM 1064 C C . GLN A 1 158 ? -20.354 -13.149 -0.158 1.00 22.33 145 GLN A C 1
ATOM 1065 O O . GLN A 1 158 ? -20.663 -12.925 1.015 1.00 26.08 145 GLN A O 1
ATOM 1071 N N . HIS A 1 159 ? -20.128 -14.388 -0.607 1.00 19.95 146 HIS A N 1
ATOM 1072 C CA . HIS A 1 159 ? -20.314 -15.584 0.208 1.00 19.56 146 HIS A CA 1
ATOM 1073 C C . HIS A 1 159 ? -18.982 -16.190 0.636 1.00 25.10 146 HIS A C 1
ATOM 1074 O O . HIS A 1 159 ? -18.914 -17.363 1.020 1.00 26.93 146 HIS A O 1
ATOM 1081 N N . MET A 1 160 ? -17.923 -15.411 0.558 1.00 24.05 147 MET A N 1
ATOM 1082 C CA . MET A 1 160 ? -16.582 -15.847 0.859 1.00 23.01 147 MET A CA 1
ATOM 1083 C C . MET A 1 160 ? -15.953 -14.823 1.789 1.00 25.87 147 MET A C 1
ATOM 1084 O O . MET A 1 160 ? -16.266 -13.633 1.715 1.00 23.37 147 MET A O 1
ATOM 1089 N N . ASP A 1 161 ? -15.086 -15.289 2.681 1.00 27.75 148 ASP A N 1
ATOM 1090 C CA . ASP A 1 161 ? -14.377 -14.377 3.569 1.00 26.21 148 ASP A CA 1
ATOM 1091 C C . ASP A 1 161 ? -13.216 -13.738 2.816 1.00 27.66 148 ASP A C 1
ATOM 1092 O O . ASP A 1 161 ? -12.331 -14.460 2.340 1.00 23.13 148 ASP A O 1
ATOM 1097 N N . PRO A 1 162 ? -13.193 -12.409 2.657 1.00 26.05 149 PRO A N 1
ATOM 1098 C CA . PRO A 1 162 ? -12.078 -11.776 1.935 1.00 23.50 149 PRO A CA 1
ATOM 1099 C C . PRO A 1 162 ? -10.708 -12.052 2.537 1.00 22.51 149 PRO A C 1
ATOM 1100 O O . PRO A 1 162 ? -9.711 -11.998 1.804 1.00 22.23 149 PRO A O 1
ATOM 1104 N N . ALA A 1 163 ? -10.623 -12.367 3.834 1.00 24.94 150 ALA A N 1
ATOM 1105 C CA . ALA A 1 163 ? -9.323 -12.631 4.448 1.00 25.40 150 ALA A CA 1
ATOM 1106 C C . ALA A 1 163 ? -8.673 -13.896 3.899 1.00 24.00 150 ALA A C 1
ATOM 1107 O O . ALA A 1 163 ? -7.441 -13.976 3.839 1.00 30.78 150 ALA A O 1
ATOM 1109 N N . THR A 1 164 ? -9.469 -14.882 3.473 1.00 24.18 151 THR A N 1
ATOM 1110 C CA . THR A 1 164 ? -8.941 -16.171 3.034 1.00 23.65 151 THR A CA 1
ATOM 1111 C C . THR A 1 164 ? -9.378 -16.610 1.650 1.00 24.76 151 THR A C 1
ATOM 1112 O O . THR A 1 164 ? -8.771 -17.538 1.107 1.00 29.76 151 THR A O 1
ATOM 1116 N N . SER A 1 165 ? -10.415 -16.025 1.077 1.00 26.34 152 SER A N 1
ATOM 1117 C CA . SER A 1 165 ? -10.900 -16.505 -0.202 1.00 26.25 152 SER A CA 1
ATOM 1118 C C . SER A 1 165 ? -9.900 -16.161 -1.309 1.00 21.94 152 SER A C 1
ATOM 1119 O O . SER A 1 165 ? -9.056 -15.277 -1.150 1.00 21.97 152 SER A O 1
ATOM 1122 N N . PRO A 1 166 ? -9.945 -16.870 -2.428 1.00 21.11 153 PRO A N 1
ATOM 1123 C CA . PRO A 1 166 ? -9.005 -16.568 -3.509 1.00 21.98 153 PRO A CA 1
ATOM 1124 C C . PRO A 1 166 ? -9.384 -15.281 -4.242 1.00 23.90 153 PRO A C 1
ATOM 1125 O O . PRO A 1 166 ? -10.502 -14.772 -4.136 1.00 24.61 153 PRO A O 1
ATOM 1129 N N . ASP A 1 167 ? -8.427 -14.752 -5.004 1.00 20.86 154 ASP A N 1
ATOM 1130 C CA . ASP A 1 167 ? -8.676 -13.547 -5.782 1.00 17.71 154 ASP A CA 1
ATOM 1131 C C . ASP A 1 167 ? -9.523 -13.887 -7.003 1.00 18.81 154 ASP A C 1
ATOM 1132 O O . ASP A 1 167 ? -9.233 -14.847 -7.724 1.00 17.00 154 ASP A O 1
ATOM 1137 N N . LEU A 1 168 ? -10.585 -13.105 -7.224 1.00 19.60 155 LEU A N 1
ATOM 1138 C CA . LEU A 1 168 ? -11.443 -13.267 -8.389 1.00 18.12 155 LEU A CA 1
ATOM 1139 C C . LEU A 1 168 ? -11.078 -12.336 -9.536 1.00 16.31 155 LEU A C 1
ATOM 1140 O O . LEU A 1 168 ? -11.542 -12.565 -10.653 1.00 19.17 155 LEU A O 1
ATOM 1145 N N . MET A 1 169 ? -10.279 -11.296 -9.297 1.00 15.48 156 MET A N 1
ATOM 1146 C CA . MET A 1 169 ? -9.986 -10.335 -10.348 1.00 15.12 156 MET A CA 1
ATOM 1147 C C . MET A 1 169 ? -8.665 -9.627 -10.060 1.00 18.50 156 MET A C 1
ATOM 1148 O O . MET A 1 169 ? -8.308 -9.404 -8.900 1.00 19.12 156 MET A O 1
ATOM 1153 N N . ILE A 1 170 ? -7.930 -9.314 -11.127 1.00 17.03 157 ILE A N 1
ATOM 1154 C CA . ILE A 1 170 ? -6.738 -8.478 -11.063 1.00 14.99 157 ILE A CA 1
ATOM 1155 C C . ILE A 1 170 ? -6.859 -7.433 -12.156 1.00 17.69 157 ILE A C 1
ATOM 1156 O O . ILE A 1 170 ? -7.097 -7.770 -13.323 1.00 21.92 157 ILE A O 1
ATOM 1161 N N . ASN A 1 171 ? -6.693 -6.174 -11.786 1.00 14.85 158 ASN A N 1
ATOM 1162 C CA . ASN A 1 171 ? -6.751 -5.066 -12.723 1.00 17.75 158 ASN A CA 1
ATOM 1163 C C . ASN A 1 171 ? -5.353 -4.492 -12.955 1.00 19.30 158 ASN A C 1
ATOM 1164 O O . ASN A 1 171 ? -4.645 -4.171 -11.995 1.00 17.65 158 ASN A O 1
ATOM 1169 N N . ILE A 1 172 ? -4.966 -4.363 -14.227 1.00 16.37 159 ILE A N 1
ATOM 1170 C CA . ILE A 1 172 ? -3.737 -3.690 -14.633 1.00 17.15 159 ILE A CA 1
ATOM 1171 C C . ILE A 1 172 ? -4.132 -2.513 -15.509 1.00 17.06 159 ILE A C 1
ATOM 1172 O O . ILE A 1 172 ? -4.652 -2.712 -16.609 1.00 15.68 159 ILE A O 1
ATOM 1177 N N . THR A 1 173 ? -3.858 -1.296 -15.038 1.00 18.31 160 THR A N 1
ATOM 1178 C CA . THR A 1 173 ? -4.248 -0.059 -15.707 1.00 18.85 160 THR A CA 1
ATOM 1179 C C . THR A 1 173 ? -3.003 0.626 -16.240 1.00 14.86 160 THR A C 1
ATOM 1180 O O . THR A 1 173 ? -2.107 0.975 -15.469 1.00 16.47 160 THR A O 1
ATOM 1184 N N . PHE A 1 174 ? -2.969 0.840 -17.544 1.00 17.46 161 PHE A N 1
ATOM 1185 C CA . PHE A 1 174 ? -1.915 1.586 -18.201 1.00 14.90 161 PHE A CA 1
ATOM 1186 C C . PHE A 1 174 ? -2.425 2.981 -18.514 1.00 15.65 161 PHE A C 1
ATOM 1187 O O . PHE A 1 174 ? -3.271 3.123 -19.394 1.00 20.13 161 PHE A O 1
ATOM 1195 N N . PRO A 1 175 ? -1.951 4.031 -17.852 1.00 19.43 162 PRO A N 1
ATOM 1196 C CA . PRO A 1 175 ? -2.241 5.386 -18.335 1.00 18.42 162 PRO A CA 1
ATOM 1197 C C . PRO A 1 175 ? -1.761 5.571 -19.769 1.00 24.13 162 PRO A C 1
ATOM 1198 O O . PRO A 1 175 ? -0.615 5.235 -20.120 1.00 24.70 162 PRO A O 1
ATOM 1202 N N . LEU A 1 176 ? -2.652 6.109 -20.600 1.00 21.89 163 LEU A N 1
ATOM 1203 C CA . LEU A 1 176 ? -2.317 6.461 -21.972 1.00 26.73 163 LEU A CA 1
ATOM 1204 C C . LEU A 1 176 ? -1.844 7.906 -22.095 1.00 29.62 163 LEU A C 1
ATOM 1205 O O . LEU A 1 176 ? -1.067 8.227 -23.006 1.00 25.89 163 LEU A O 1
ATOM 1210 N N . ASN A 1 177 ? -2.303 8.784 -21.205 1.00 31.61 164 ASN A N 1
ATOM 1211 C CA . ASN A 1 177 ? -1.598 10.021 -20.876 1.00 31.08 164 ASN A CA 1
ATOM 1212 C C . ASN A 1 177 ? -1.259 9.998 -19.382 1.00 23.91 164 ASN A C 1
ATOM 1213 O O . ASN A 1 177 ? -1.410 8.982 -18.710 1.00 25.75 164 ASN A O 1
ATOM 1218 N N . GLU A 1 178 ? -0.794 11.118 -18.856 1.00 19.51 165 GLU A N 1
ATOM 1219 C CA . GLU A 1 178 ? -0.292 11.128 -17.490 1.00 24.52 165 GLU A CA 1
ATOM 1220 C C . GLU A 1 178 ? -1.428 11.188 -16.462 1.00 25.13 165 GLU A C 1
ATOM 1221 O O . GLU A 1 178 ? -2.416 11.905 -16.642 1.00 23.01 165 GLU A O 1
ATOM 1227 N N . PHE A 1 179 ? -1.279 10.427 -15.378 1.00 25.67 166 PHE A N 1
ATOM 1228 C CA . PHE A 1 179 ? -2.245 10.398 -14.284 1.00 22.76 166 PHE A CA 1
ATOM 1229 C C . PHE A 1 179 ? -1.740 11.264 -13.137 1.00 21.30 166 PHE A C 1
ATOM 1230 O O . PHE A 1 179 ? -0.600 11.114 -12.703 1.00 22.60 166 PHE A O 1
ATOM 1238 N N . ARG A 1 180 ? -2.601 12.137 -12.622 1.00 24.59 167 ARG A N 1
ATOM 1239 C CA . ARG A 1 180 ? -2.312 12.915 -11.426 1.00 21.36 167 ARG A CA 1
ATOM 1240 C C . ARG A 1 180 ? -3.584 12.955 -10.587 1.00 23.15 167 ARG A C 1
ATOM 1241 O O . ARG A 1 180 ? -4.596 12.339 -10.927 1.00 22.51 167 ARG A O 1
ATOM 1249 N N . HIS A 1 181 ? -3.541 13.680 -9.475 1.00 21.94 168 HIS A N 1
ATOM 1250 C CA . HIS A 1 181 ? -4.740 13.804 -8.660 1.00 22.77 168 HIS A CA 1
ATOM 1251 C C . HIS A 1 181 ? -5.766 14.719 -9.330 1.00 24.06 168 HIS A C 1
ATOM 1252 O O . HIS A 1 181 ? -6.957 14.391 -9.386 1.00 28.08 168 HIS A O 1
ATOM 1259 N N . ASP A 1 182 ? -5.314 15.849 -9.882 1.00 27.09 169 ASP A N 1
ATOM 1260 C CA . ASP A 1 182 ? -6.210 16.874 -10.414 1.00 26.09 169 ASP A CA 1
ATOM 1261 C C . ASP A 1 182 ? -6.942 16.435 -11.677 1.00 23.20 169 ASP A C 1
ATOM 1262 O O . ASP A 1 182 ? -7.979 17.012 -11.997 1.00 24.68 169 ASP A O 1
ATOM 1267 N N . ASN A 1 183 ? -6.427 15.457 -12.414 1.00 23.09 170 ASN A N 1
ATOM 1268 C CA . ASN A 1 183 ? -7.104 14.969 -13.606 1.00 21.23 170 ASN A CA 1
ATOM 1269 C C . ASN A 1 183 ? -7.790 13.624 -13.385 1.00 21.61 170 ASN A C 1
ATOM 1270 O O . ASN A 1 183 ? -8.193 12.980 -14.358 1.00 22.37 170 ASN A O 1
ATOM 1275 N N . GLY A 1 184 ? -7.939 13.190 -12.135 1.00 22.33 171 GLY A N 1
ATOM 1276 C CA . GLY A 1 184 ? -8.735 12.015 -11.826 1.00 22.54 171 GLY A CA 1
ATOM 1277 C C . GLY A 1 184 ? -8.031 10.671 -11.826 1.00 24.92 171 GLY A C 1
ATOM 1278 O O . GLY A 1 184 ? -8.704 9.647 -11.999 1.00 25.03 171 GLY A O 1
ATOM 1279 N N . GLY A 1 185 ? -6.709 10.633 -11.635 1.00 22.70 172 GLY A N 1
ATOM 1280 C CA . GLY A 1 185 ? -6.021 9.360 -11.540 1.00 19.04 172 GLY A CA 1
ATOM 1281 C C . GLY A 1 185 ? -6.599 8.500 -10.434 1.00 21.64 172 GLY A C 1
ATOM 1282 O O . GLY A 1 185 ? -7.106 9.007 -9.432 1.00 21.23 172 GLY A O 1
ATOM 1283 N N . THR A 1 186 ? -6.515 7.178 -10.631 1.00 20.38 173 THR A N 1
ATOM 1284 C CA . THR A 1 186 ? -7.282 6.220 -9.837 1.00 17.00 173 THR A CA 1
ATOM 1285 C C . THR A 1 186 ? -7.013 6.402 -8.341 1.00 13.70 173 THR A C 1
ATOM 1286 O O . THR A 1 186 ? -5.867 6.440 -7.907 1.00 19.36 173 THR A O 1
ATOM 1290 N N . LEU A 1 187 ? -8.078 6.571 -7.566 1.00 14.69 174 LEU A N 1
ATOM 1291 C CA . LEU A 1 187 ? -8.001 6.642 -6.111 1.00 14.34 174 LEU A CA 1
ATOM 1292 C C . LEU A 1 187 ? -7.999 5.242 -5.520 1.00 12.64 174 LEU A C 1
ATOM 1293 O O . LEU A 1 187 ? -8.805 4.405 -5.916 1.00 15.28 174 LEU A O 1
ATOM 1298 N N . LEU A 1 188 ? -7.110 4.991 -4.563 1.00 14.04 175 LEU A N 1
ATOM 1299 C CA . LEU A 1 188 ? -6.988 3.683 -3.948 1.00 12.65 175 LEU A CA 1
ATOM 1300 C C . LEU A 1 188 ? -6.902 3.831 -2.434 1.00 15.23 175 LEU A C 1
ATOM 1301 O O . LEU A 1 188 ? -6.516 4.877 -1.915 1.00 16.17 175 LEU A O 1
ATOM 1306 N N . LEU A 1 189 ? -7.278 2.760 -1.730 1.00 13.43 176 LEU A N 1
ATOM 1307 C CA . LEU A 1 189 ? -7.180 2.664 -0.275 1.00 14.08 176 LEU A CA 1
ATOM 1308 C C . LEU A 1 189 ? -6.254 1.481 -0.006 1.00 21.31 176 LEU A C 1
ATOM 1309 O O . LEU A 1 189 ? -6.705 0.318 0.016 1.00 19.67 176 LEU A O 1
ATOM 1314 N N . PRO A 1 190 ? -4.944 1.714 0.137 1.00 17.93 177 PRO A N 1
ATOM 1315 C CA . PRO A 1 190 ? -4.027 0.592 0.336 1.00 21.22 177 PRO A CA 1
ATOM 1316 C C . PRO A 1 190 ? -4.300 -0.115 1.657 1.00 22.12 177 PRO A C 1
ATOM 1317 O O . PRO A 1 190 ? -4.765 0.490 2.629 1.00 17.78 177 PRO A O 1
ATOM 1321 N N . LYS A 1 191 ? -4.021 -1.430 1.651 1.00 20.31 178 LYS A N 1
ATOM 1322 C CA . LYS A 1 191 ? -4.210 -2.367 2.758 1.00 19.38 178 LYS A CA 1
ATOM 1323 C C . LYS A 1 191 ? -5.680 -2.617 3.084 1.00 18.85 178 LYS A C 1
ATOM 1324 O O . LYS A 1 191 ? -6.003 -3.125 4.164 1.00 18.49 178 LYS A O 1
ATOM 1330 N N . SER A 1 192 ? -6.580 -2.330 2.139 1.00 20.05 179 SER A N 1
ATOM 1331 C CA . SER A 1 192 ? -8.021 -2.481 2.319 1.00 16.14 179 SER A CA 1
ATOM 1332 C C . SER A 1 192 ? -8.566 -3.782 1.751 1.00 16.97 179 SER A C 1
ATOM 1333 O O . SER A 1 192 ? -9.768 -3.872 1.501 1.00 21.53 179 SER A O 1
ATOM 1336 N N . HIS A 1 193 ? -7.726 -4.788 1.528 1.00 17.13 180 HIS A N 1
ATOM 1337 C CA . HIS A 1 193 ? -8.111 -5.922 0.709 1.00 14.52 180 HIS A CA 1
ATOM 1338 C C . HIS A 1 193 ? -8.389 -7.190 1.506 1.00 18.63 180 HIS A C 1
ATOM 1339 O O . HIS A 1 193 ? -8.802 -8.196 0.916 1.00 17.01 180 HIS A O 1
ATOM 1346 N N . THR A 1 194 ? -8.202 -7.171 2.826 1.00 20.82 181 THR A N 1
ATOM 1347 C CA . THR A 1 194 ? -8.491 -8.333 3.664 1.00 21.12 181 THR A CA 1
ATOM 1348 C C . THR A 1 194 ? -9.785 -8.206 4.458 1.00 19.87 181 THR A C 1
ATOM 1349 O O . THR A 1 194 ? -10.396 -9.229 4.777 1.00 26.15 181 THR A O 1
ATOM 1353 N N . GLY A 1 195 ? -10.233 -6.986 4.761 1.00 22.06 182 GLY A N 1
ATOM 1354 C CA . GLY A 1 195 ? -11.405 -6.761 5.586 1.00 21.79 182 GLY A CA 1
ATOM 1355 C C . GLY A 1 195 ? -12.712 -7.211 4.964 1.00 21.20 182 GLY A C 1
ATOM 1356 O O . GLY A 1 195 ? -12.800 -7.464 3.762 1.00 24.14 182 GLY A O 1
ATOM 1357 N N . PRO A 1 196 ? -13.762 -7.298 5.776 1.00 28.59 183 PRO A N 1
ATOM 1358 C CA . PRO A 1 196 ? -15.051 -7.811 5.283 1.00 23.72 183 PRO A CA 1
ATOM 1359 C C . PRO A 1 196 ? -15.694 -6.878 4.270 1.00 23.69 183 PRO A C 1
ATOM 1360 O O . PRO A 1 196 ? -15.443 -5.668 4.249 1.00 24.54 183 PRO A O 1
ATOM 1364 N N . ASN A 1 197 ? -16.543 -7.462 3.419 1.00 21.58 184 ASN A N 1
ATOM 1365 C CA . ASN A 1 197 ? -17.286 -6.651 2.465 1.00 20.14 184 ASN A CA 1
ATOM 1366 C C . ASN A 1 197 ? -18.224 -5.729 3.216 1.00 19.11 184 ASN A C 1
ATOM 1367 O O . ASN A 1 197 ? -18.742 -6.075 4.278 1.00 21.44 184 ASN A O 1
ATOM 1372 N N . ALA A 1 198 ? -18.430 -4.539 2.657 1.00 21.98 185 ALA A N 1
ATOM 1373 C CA . ALA A 1 198 ? -19.217 -3.495 3.297 1.00 18.01 185 ALA A CA 1
ATOM 1374 C C . ALA A 1 198 ? -19.925 -2.710 2.208 1.00 21.40 185 ALA A C 1
ATOM 1375 O O . ALA A 1 198 ? -19.488 -2.681 1.051 1.00 23.07 185 ALA A O 1
ATOM 1377 N N . ASP A 1 199 ? -21.034 -2.077 2.580 1.00 19.18 186 ASP A N 1
ATOM 1378 C CA . ASP A 1 199 ? -21.741 -1.255 1.615 1.00 18.20 186 ASP A CA 1
ATOM 1379 C C . ASP A 1 199 ? -21.175 0.160 1.529 1.00 20.54 186 ASP A C 1
ATOM 1380 O O . ASP A 1 199 ? -21.550 0.919 0.626 1.00 19.50 186 ASP A O 1
ATOM 1385 N N . PHE A 1 200 ? -20.267 0.515 2.429 1.00 16.85 187 PHE A N 1
ATOM 1386 C CA . PHE A 1 200 ? -19.534 1.768 2.375 1.00 16.26 187 PHE A CA 1
ATOM 1387 C C . PHE A 1 200 ? -18.130 1.474 2.860 1.00 15.39 187 PHE A C 1
ATOM 1388 O O . PHE A 1 200 ? -17.955 0.717 3.820 1.00 17.99 187 PHE A O 1
ATOM 1396 N N . TYR A 1 201 ? -17.127 2.034 2.174 1.00 15.85 188 TYR A N 1
ATOM 1397 C CA . TYR A 1 201 ? -15.739 1.895 2.605 1.00 13.39 188 TYR A CA 1
ATOM 1398 C C . TYR A 1 201 ? -15.091 3.230 2.940 1.00 12.50 188 TYR A C 1
ATOM 1399 O O . TYR A 1 201 ? -14.497 3.366 4.014 1.00 15.19 188 TYR A O 1
ATOM 1408 N N . ALA A 1 202 ? -15.164 4.219 2.053 1.00 14.04 189 ALA A N 1
ATOM 1409 C CA . ALA A 1 202 ? -14.505 5.500 2.298 1.00 14.31 189 ALA A CA 1
ATOM 1410 C C . ALA A 1 202 ? -15.100 6.540 1.372 1.00 17.84 189 ALA A C 1
ATOM 1411 O O . ALA A 1 202 ? -15.716 6.206 0.360 1.00 22.36 189 ALA A O 1
ATOM 1413 N N . ASN A 1 203 ? -14.927 7.808 1.734 1.00 21.93 190 ASN A N 1
ATOM 1414 C CA . ASN A 1 203 ? -15.245 8.884 0.804 1.00 23.49 190 ASN A CA 1
ATOM 1415 C C . ASN A 1 203 ? -14.064 9.099 -0.133 1.00 24.72 190 ASN A C 1
ATOM 1416 O O . ASN A 1 203 ? -12.905 9.016 0.285 1.00 20.85 190 ASN A O 1
ATOM 1421 N N . ALA A 1 204 ? -14.369 9.383 -1.406 1.00 23.48 191 ALA A N 1
ATOM 1422 C CA . ALA A 1 204 ? -13.316 9.533 -2.406 1.00 20.23 191 ALA A CA 1
ATOM 1423 C C . ALA A 1 204 ? -12.331 10.624 -2.015 1.00 22.80 191 ALA A C 1
ATOM 1424 O O . ALA A 1 204 ? -11.122 10.484 -2.232 1.00 24.00 191 ALA A O 1
ATOM 1426 N N . GLU A 1 205 ? -12.824 11.710 -1.415 1.00 25.59 192 GLU A N 1
ATOM 1427 C CA . GLU A 1 205 ? -11.973 12.831 -1.026 1.00 29.99 192 GLU A CA 1
ATOM 1428 C C . GLU A 1 205 ? -10.912 12.451 0.012 1.00 28.78 192 GLU A C 1
ATOM 1429 O O . GLU A 1 205 ? -9.992 13.241 0.251 1.00 28.75 192 GLU A O 1
ATOM 1435 N N . ASP A 1 206 ? -10.984 11.257 0.606 1.00 27.70 193 ASP A N 1
ATOM 1436 C CA . ASP A 1 206 ? -10.017 10.838 1.611 1.00 28.94 193 ASP A CA 1
ATOM 1437 C C . ASP A 1 206 ? -8.952 9.886 1.079 1.00 25.69 193 ASP A C 1
ATOM 1438 O O . ASP A 1 206 ? -8.100 9.450 1.852 1.00 23.11 193 ASP A O 1
ATOM 1443 N N . LEU A 1 207 ? -8.955 9.582 -0.215 1.00 25.59 194 LEU A N 1
ATOM 1444 C CA . LEU A 1 207 ? -8.065 8.560 -0.720 1.00 20.41 194 LEU A CA 1
ATOM 1445 C C . LEU A 1 207 ? -6.922 9.161 -1.534 1.00 17.54 194 LEU A C 1
ATOM 1446 O O . LEU A 1 207 ? -7.087 10.200 -2.175 1.00 18.11 194 LEU A O 1
ATOM 1451 N N . PRO A 1 208 ? -5.749 8.522 -1.541 1.00 20.56 195 PRO A N 1
ATOM 1452 C CA . PRO A 1 208 ? -4.682 8.943 -2.453 1.00 15.92 195 PRO A CA 1
ATOM 1453 C C . PRO A 1 208 ? -4.915 8.471 -3.885 1.00 18.94 195 PRO A C 1
ATOM 1454 O O . PRO A 1 208 ? -5.504 7.416 -4.141 1.00 16.51 195 PRO A O 1
ATOM 1458 N N . ALA A 1 209 ? -4.409 9.264 -4.826 1.00 17.83 196 ALA A N 1
ATOM 1459 C CA . ALA A 1 209 ? -4.499 8.964 -6.245 1.00 15.81 196 ALA A CA 1
ATOM 1460 C C . ALA A 1 209 ? -3.232 8.278 -6.744 1.00 20.66 196 ALA A C 1
ATOM 1461 O O . ALA A 1 209 ? -2.123 8.526 -6.260 1.00 18.23 196 ALA A O 1
ATOM 1463 N N . ALA A 1 210 ? -3.416 7.396 -7.721 1.00 20.57 197 ALA A N 1
ATOM 1464 C CA . ALA A 1 210 ? -2.309 6.773 -8.424 1.00 16.06 197 ALA A CA 1
ATOM 1465 C C . ALA A 1 210 ? -1.800 7.759 -9.466 1.00 17.37 197 ALA A C 1
ATOM 1466 O O . ALA A 1 210 ? -2.468 8.002 -10.475 1.00 22.05 197 ALA A O 1
ATOM 1468 N N . GLU A 1 211 ? -0.625 8.337 -9.221 1.00 20.97 198 GLU A N 1
ATOM 1469 C CA . GLU A 1 211 ? 0.005 9.288 -10.132 1.00 20.23 198 GLU A CA 1
ATOM 1470 C C . GLU A 1 211 ? 1.155 8.611 -10.858 1.00 15.89 198 GLU A C 1
ATOM 1471 O O . GLU A 1 211 ? 1.972 7.936 -10.235 1.00 18.43 198 GLU A O 1
ATOM 1477 N N . MET A 1 212 ? 1.204 8.783 -12.174 1.00 17.71 199 MET A N 1
ATOM 1478 C CA . MET A 1 212 ? 2.107 8.009 -13.010 1.00 17.70 199 MET A CA 1
ATOM 1479 C C . MET A 1 212 ? 2.030 8.425 -14.477 1.00 20.35 199 MET A C 1
ATOM 1480 O O . MET A 1 212 ? 1.226 9.282 -14.855 1.00 21.16 199 MET A O 1
ATOM 1485 N N . GLN A 1 213 ? 2.871 7.819 -15.307 1.00 22.56 200 GLN A N 1
ATOM 1486 C CA . GLN A 1 213 ? 3.146 8.276 -16.658 1.00 22.01 200 GLN A CA 1
ATOM 1487 C C . GLN A 1 213 ? 2.893 7.143 -17.623 1.00 20.19 200 GLN A C 1
ATOM 1488 O O . GLN A 1 213 ? 2.800 5.983 -17.224 1.00 22.57 200 GLN A O 1
ATOM 1494 N N . VAL A 1 214 ? 2.876 7.492 -18.913 1.00 23.74 201 VAL A N 1
ATOM 1495 C CA . VAL A 1 214 ? 2.941 6.499 -19.982 1.00 23.10 201 VAL A CA 1
ATOM 1496 C C . VAL A 1 214 ? 4.168 5.630 -19.799 1.00 19.72 201 VAL A C 1
ATOM 1497 O O . VAL A 1 214 ? 5.275 6.132 -19.592 1.00 22.36 201 VAL A O 1
ATOM 1501 N N . GLY A 1 215 ? 3.977 4.316 -19.880 1.00 18.41 202 GLY A N 1
ATOM 1502 C CA . GLY A 1 215 ? 5.002 3.371 -19.560 1.00 16.35 202 GLY A CA 1
ATOM 1503 C C . GLY A 1 215 ? 4.820 2.692 -18.219 1.00 17.56 202 GLY A C 1
ATOM 1504 O O . GLY A 1 215 ? 5.320 1.579 -18.037 1.00 24.00 202 GLY A O 1
ATOM 1505 N N . ASP A 1 216 ? 4.138 3.338 -17.271 1.00 16.34 203 ASP A N 1
ATOM 1506 C CA . ASP A 1 216 ? 3.838 2.768 -15.963 1.00 15.85 203 ASP A CA 1
ATOM 1507 C C . ASP A 1 216 ? 2.501 2.010 -15.980 1.00 18.18 203 ASP A C 1
ATOM 1508 O O . ASP A 1 216 ? 1.661 2.191 -16.863 1.00 17.84 203 ASP A O 1
ATOM 1513 N N . ALA A 1 217 ? 2.286 1.191 -14.957 1.00 15.84 204 ALA A N 1
ATOM 1514 C CA . ALA A 1 217 ? 1.005 0.528 -14.797 1.00 14.23 204 ALA A CA 1
ATOM 1515 C C . ALA A 1 217 ? 0.650 0.432 -13.320 1.00 15.86 204 ALA A C 1
ATOM 1516 O O . ALA A 1 217 ? 1.521 0.188 -12.490 1.00 19.53 204 ALA A O 1
ATOM 1518 N N . LEU A 1 218 ? -0.629 0.617 -12.994 1.00 17.47 205 LEU A N 1
ATOM 1519 C CA . LEU A 1 218 ? -1.158 0.338 -11.662 1.00 14.00 205 LEU A CA 1
ATOM 1520 C C . LEU A 1 218 ? -1.805 -1.044 -11.643 1.00 14.37 205 LEU A C 1
ATOM 1521 O O . LEU A 1 218 ? -2.612 -1.349 -12.511 1.00 15.78 205 LEU A O 1
ATOM 1526 N N . ILE A 1 219 ? -1.456 -1.870 -10.654 1.00 12.86 206 ILE A N 1
ATOM 1527 C CA . ILE A 1 219 ? -1.988 -3.220 -10.480 1.00 12.23 206 ILE A CA 1
ATOM 1528 C C . ILE A 1 219 ? -2.722 -3.279 -9.141 1.00 13.46 206 ILE A C 1
ATOM 1529 O O . ILE A 1 219 ? -2.137 -2.956 -8.102 1.00 13.97 206 ILE A O 1
ATOM 1534 N N . PHE A 1 220 ? -3.991 -3.697 -9.151 1.00 15.63 207 PHE A N 1
ATOM 1535 C CA . PHE A 1 220 ? -4.723 -3.860 -7.889 1.00 15.68 207 PHE A CA 1
ATOM 1536 C C . PHE A 1 220 ? -5.707 -5.024 -8.011 1.00 15.74 207 PHE A C 1
ATOM 1537 O O . PHE A 1 220 ? -6.122 -5.387 -9.115 1.00 12.58 207 PHE A O 1
ATOM 1545 N N . THR A 1 221 ? -6.042 -5.639 -6.873 1.00 14.99 208 THR A N 1
ATOM 1546 C CA . THR A 1 221 ? -6.846 -6.857 -6.893 1.00 14.26 208 THR A CA 1
ATOM 1547 C C . THR A 1 221 ? -8.326 -6.511 -6.834 1.00 15.58 208 THR A C 1
ATOM 1548 O O . THR A 1 221 ? -8.717 -5.385 -6.526 1.00 14.28 208 THR A O 1
ATOM 1552 N N . GLY A 1 222 ? -9.157 -7.513 -7.137 1.00 14.97 209 GLY A N 1
ATOM 1553 C CA . GLY A 1 222 ? -10.596 -7.376 -7.045 1.00 15.33 209 GLY A CA 1
ATOM 1554 C C . GLY A 1 222 ? -11.111 -7.042 -5.656 1.00 18.77 209 GLY A C 1
ATOM 1555 O O . GLY A 1 222 ? -12.307 -6.744 -5.515 1.00 15.36 209 GLY A O 1
ATOM 1556 N N . LYS A 1 223 ? -10.250 -7.093 -4.629 1.00 19.19 210 LYS A N 1
ATOM 1557 C CA . LYS A 1 223 ? -10.640 -6.701 -3.282 1.00 16.61 210 LYS A CA 1
ATOM 1558 C C . LYS A 1 223 ? -10.091 -5.342 -2.865 1.00 15.92 210 LYS A C 1
ATOM 1559 O O . LYS A 1 223 ? -10.511 -4.815 -1.827 1.00 17.16 210 LYS A O 1
ATOM 1565 N N . CYS A 1 224 ? -9.185 -4.752 -3.637 1.00 15.15 211 CYS A N 1
ATOM 1566 C CA . CYS A 1 224 ? -8.681 -3.427 -3.294 1.00 15.40 211 CYS A CA 1
ATOM 1567 C C . CYS A 1 224 ? -9.773 -2.377 -3.499 1.00 16.07 211 CYS A C 1
ATOM 1568 O O . CYS A 1 224 ? -10.345 -2.268 -4.590 1.00 14.47 211 CYS A O 1
ATOM 1571 N N . VAL A 1 225 ? -10.053 -1.604 -2.442 1.00 17.46 212 VAL A N 1
ATOM 1572 C CA . VAL A 1 225 ? -10.978 -0.474 -2.511 1.00 13.75 212 VAL A CA 1
ATOM 1573 C C . VAL A 1 225 ? -10.352 0.650 -3.329 1.00 12.32 212 VAL A C 1
ATOM 1574 O O . VAL A 1 225 ? -9.217 1.069 -3.079 1.00 14.44 212 VAL A O 1
ATOM 1578 N N . HIS A 1 226 ? -11.090 1.144 -4.312 1.00 14.36 213 HIS A N 1
ATOM 1579 C CA . HIS A 1 226 ? -10.554 2.054 -5.314 1.00 13.58 213 HIS A CA 1
ATOM 1580 C C . HIS A 1 226 ? -11.729 2.720 -6.011 1.00 13.45 213 HIS A C 1
ATOM 1581 O O . HIS A 1 226 ? -12.884 2.372 -5.782 1.00 14.29 213 HIS A O 1
ATOM 1588 N N . GLY A 1 227 ? -11.416 3.674 -6.874 1.00 13.91 214 GLY A N 1
ATOM 1589 C CA . GLY A 1 227 ? -12.380 4.176 -7.828 1.00 12.67 214 GLY A CA 1
ATOM 1590 C C . GLY A 1 227 ? -11.767 5.329 -8.592 1.00 17.04 214 GLY A C 1
ATOM 1591 O O . GLY A 1 227 ? -10.744 5.894 -8.192 1.00 18.37 214 GLY A O 1
ATOM 1592 N N . GLY A 1 228 ? -12.409 5.671 -9.702 1.00 19.69 215 GLY A N 1
ATOM 1593 C CA . GLY A 1 228 ? -11.933 6.796 -10.480 1.00 21.05 215 GLY A CA 1
ATOM 1594 C C . GLY A 1 228 ? -12.072 8.100 -9.720 1.00 23.49 215 GLY A C 1
ATOM 1595 O O . GLY A 1 228 ? -12.973 8.275 -8.900 1.00 23.65 215 GLY A O 1
ATOM 1596 N N . GLY A 1 229 ? -11.150 9.027 -9.987 1.00 22.00 216 GLY A N 1
ATOM 1597 C CA . GLY A 1 229 ? -11.164 10.318 -9.339 1.00 22.14 216 GLY A CA 1
ATOM 1598 C C . GLY A 1 229 ? -11.847 11.391 -10.176 1.00 24.60 216 GLY A C 1
ATOM 1599 O O . GLY A 1 229 ? -12.242 11.186 -11.324 1.00 27.02 216 GLY A O 1
ATOM 1600 N N . ALA A 1 230 ? -11.975 12.565 -9.573 1.00 21.92 217 ALA A N 1
ATOM 1601 C CA . ALA A 1 230 ? -12.584 13.692 -10.258 1.00 21.10 217 ALA A CA 1
ATOM 1602 C C . ALA A 1 230 ? -11.582 14.310 -11.217 1.00 22.15 217 ALA A C 1
ATOM 1603 O O . ALA A 1 230 ? -10.479 14.682 -10.811 1.00 25.59 217 ALA A O 1
ATOM 1605 N N . ASN A 1 231 ? -11.952 14.416 -12.490 1.00 23.30 218 ASN A N 1
ATOM 1606 C CA . ASN A 1 231 ? -11.107 15.126 -13.445 1.00 20.97 218 ASN A CA 1
ATOM 1607 C C . ASN A 1 231 ? -11.413 16.611 -13.335 1.00 25.03 218 ASN A C 1
ATOM 1608 O O . ASN A 1 231 ? -12.396 17.100 -13.894 1.00 27.18 218 ASN A O 1
ATOM 1613 N N . ARG A 1 232 ? -10.568 17.341 -12.610 1.00 26.03 219 ARG A N 1
ATOM 1614 C CA . ARG A 1 232 ? -10.731 18.777 -12.455 1.00 23.91 219 ARG A CA 1
ATOM 1615 C C . ARG A 1 232 ? -9.878 19.551 -13.436 1.00 21.80 219 ARG A C 1
ATOM 1616 O O . ARG A 1 232 ? -9.654 20.741 -13.234 1.00 26.19 219 ARG A O 1
ATOM 1624 N N . SER A 1 233 ? -9.404 18.904 -14.499 1.00 26.87 220 SER A N 1
ATOM 1625 C CA . SER A 1 233 ? -8.611 19.556 -15.533 1.00 27.43 220 SER A CA 1
ATOM 1626 C C . SER A 1 233 ? -9.479 19.777 -16.769 1.00 30.73 220 SER A C 1
ATOM 1627 O O . SER A 1 233 ? -10.694 19.546 -16.754 1.00 34.49 220 SER A O 1
ATOM 1630 N N . ASP A 1 234 ? -8.858 20.265 -17.846 1.00 33.57 221 ASP A N 1
ATOM 1631 C CA . ASP A 1 234 ? -9.584 20.539 -19.080 1.00 39.32 221 ASP A CA 1
ATOM 1632 C C . ASP A 1 234 ? -9.137 19.640 -20.229 1.00 40.42 221 ASP A C 1
ATOM 1633 O O . ASP A 1 234 ? -9.363 19.968 -21.397 1.00 44.56 221 ASP A O 1
ATOM 1638 N N . LYS A 1 235 ? -8.528 18.508 -19.921 1.00 36.67 222 LYS A N 1
ATOM 1639 C CA . LYS A 1 235 ? -8.272 17.465 -20.897 1.00 35.63 222 LYS A CA 1
ATOM 1640 C C . LYS A 1 235 ? -8.771 16.143 -20.334 1.00 35.86 222 LYS A C 1
ATOM 1641 O O . LYS A 1 235 ? -8.936 16.001 -19.116 1.00 33.52 222 LYS A O 1
ATOM 1643 N N . PRO A 1 236 ? -9.062 15.166 -21.197 1.00 37.12 223 PRO A N 1
ATOM 1644 C CA . PRO A 1 236 ? -9.496 13.852 -20.710 1.00 32.76 223 PRO A CA 1
ATOM 1645 C C . PRO A 1 236 ? -8.330 13.028 -20.177 1.00 29.42 223 PRO A C 1
ATOM 1646 O O . PRO A 1 236 ? -7.208 13.096 -20.681 1.00 27.86 223 PRO A O 1
ATOM 1650 N N . ARG A 1 237 ? -8.617 12.256 -19.129 1.00 26.97 224 ARG A N 1
ATOM 1651 C CA . ARG A 1 237 ? -7.657 11.353 -18.507 1.00 26.19 224 ARG A CA 1
ATOM 1652 C C . ARG A 1 237 ? -8.027 9.939 -18.931 1.00 24.12 224 ARG A C 1
ATOM 1653 O O . ARG A 1 237 ? -9.099 9.449 -18.575 1.00 27.41 224 ARG A O 1
ATOM 1661 N N . ILE A 1 238 ? -7.151 9.274 -19.689 1.00 27.54 225 ILE A N 1
ATOM 1662 C CA . ILE A 1 238 ? -7.481 7.993 -20.311 1.00 28.05 225 ILE A CA 1
ATOM 1663 C C . ILE A 1 238 ? -6.462 6.933 -19.898 1.00 23.88 225 ILE A C 1
ATOM 1664 O O . ILE A 1 238 ? -5.251 7.125 -20.047 1.00 20.97 225 ILE A O 1
ATOM 1669 N N . GLY A 1 239 ? -6.966 5.808 -19.384 1.00 22.00 226 GLY A N 1
ATOM 1670 C CA . GLY A 1 239 ? -6.160 4.634 -19.149 1.00 20.06 226 GLY A CA 1
ATOM 1671 C C . GLY A 1 239 ? -6.751 3.443 -19.889 1.00 20.52 226 GLY A C 1
ATOM 1672 O O . GLY A 1 239 ? -7.870 3.498 -20.398 1.00 20.58 226 GLY A O 1
ATOM 1673 N N . LEU A 1 240 ? -5.961 2.377 -19.979 1.00 20.47 227 LEU A N 1
ATOM 1674 C CA . LEU A 1 240 ? -6.397 1.099 -20.534 1.00 21.53 227 LEU A CA 1
ATOM 1675 C C . LEU A 1 240 ? -6.296 0.053 -19.433 1.00 19.86 227 LEU A C 1
ATOM 1676 O O . LEU A 1 240 ? -5.220 -0.155 -18.872 1.00 18.87 227 LEU A O 1
ATOM 1681 N N . ALA A 1 241 ? -7.392 -0.621 -19.144 1.00 17.91 228 ALA A N 1
ATOM 1682 C CA . ALA A 1 241 ? -7.450 -1.570 -18.047 1.00 19.06 228 ALA A CA 1
ATOM 1683 C C . ALA A 1 241 ? -7.574 -2.969 -18.624 1.00 17.91 228 ALA A C 1
ATOM 1684 O O . ALA A 1 241 ? -8.594 -3.306 -19.223 1.00 21.88 228 ALA A O 1
ATOM 1686 N N . LEU A 1 242 ? -6.527 -3.770 -18.458 1.00 19.88 229 LEU A N 1
ATOM 1687 C CA . LEU A 1 242 ? -6.603 -5.221 -18.607 1.00 20.83 229 LEU A CA 1
ATOM 1688 C C . LEU A 1 242 ? -7.120 -5.818 -17.306 1.00 18.71 229 LEU A C 1
ATOM 1689 O O . LEU A 1 242 ? -6.412 -5.802 -16.294 1.00 22.05 229 LEU A O 1
ATOM 1694 N N . ALA A 1 243 ? -8.320 -6.382 -17.326 1.00 17.69 230 ALA A N 1
ATOM 1695 C CA . ALA A 1 243 ? -8.854 -7.082 -16.165 1.00 19.93 230 ALA A CA 1
ATOM 1696 C C . ALA A 1 243 ? -8.890 -8.579 -16.453 1.00 17.10 230 ALA A C 1
ATOM 1697 O O . ALA A 1 243 ? -9.605 -9.024 -17.376 1.00 17.42 230 ALA A O 1
ATOM 1699 N N . ALA A 1 244 ? -8.146 -9.338 -15.639 1.00 14.37 231 ALA A N 1
ATOM 1700 C CA . ALA A 1 244 ? -8.052 -10.790 -15.705 1.00 14.87 231 ALA A CA 1
ATOM 1701 C C . ALA A 1 244 ? -8.755 -11.432 -14.509 1.00 14.16 231 ALA A C 1
ATOM 1702 O O . ALA A 1 244 ? -8.948 -10.827 -13.451 1.00 14.28 231 ALA A O 1
ATOM 1704 N N . GLN A 1 245 ? -9.136 -12.686 -14.696 1.00 14.85 232 GLN A N 1
ATOM 1705 C CA . GLN A 1 245 ? -9.915 -13.421 -13.712 1.00 12.80 232 GLN A CA 1
ATOM 1706 C C . GLN A 1 245 ? -9.693 -14.909 -13.959 1.00 16.22 232 GLN A C 1
ATOM 1707 O O . GLN A 1 245 ? -9.124 -15.300 -14.999 1.00 14.66 232 GLN A O 1
ATOM 1713 N N . PRO A 1 246 ? -10.065 -15.764 -12.999 1.00 15.36 233 PRO A N 1
ATOM 1714 C CA . PRO A 1 246 ? -9.992 -17.209 -13.231 1.00 13.07 233 PRO A CA 1
ATOM 1715 C C . PRO A 1 246 ? -10.808 -17.638 -14.440 1.00 12.71 233 PRO A C 1
ATOM 1716 O O . PRO A 1 246 ? -11.846 -17.063 -14.755 1.00 11.58 233 PRO A O 1
ATOM 1720 N N . GLY A 1 247 ? -10.324 -18.685 -15.110 1.00 15.87 234 GLY A N 1
ATOM 1721 C CA . GLY A 1 247 ? -11.007 -19.209 -16.271 1.00 14.68 234 GLY A CA 1
ATOM 1722 C C . GLY A 1 247 ? -12.365 -19.801 -15.979 1.00 12.99 234 GLY A C 1
ATOM 1723 O O . GLY A 1 247 ? -13.151 -19.992 -16.906 1.00 14.38 234 GLY A O 1
ATOM 1724 N N . TYR A 1 248 ? -12.665 -20.100 -14.720 1.00 15.64 235 TYR A N 1
ATOM 1725 C CA . TYR A 1 248 ? -14.003 -20.582 -14.408 1.00 13.12 235 TYR A CA 1
ATOM 1726 C C . TYR A 1 248 ? -15.039 -19.456 -14.276 1.00 13.53 235 TYR A C 1
ATOM 1727 O O . TYR A 1 248 ? -16.232 -19.747 -14.104 1.00 10.86 235 TYR A O 1
ATOM 1736 N N . LEU A 1 249 ? -14.639 -18.187 -14.420 1.00 14.98 236 LEU A N 1
ATOM 1737 C CA . LEU A 1 249 ? -15.570 -17.060 -14.409 1.00 15.61 236 LEU A CA 1
ATOM 1738 C C . LEU A 1 249 ? -15.802 -16.569 -15.834 1.00 14.71 236 LEU A C 1
ATOM 1739 O O . LEU A 1 249 ? -14.862 -16.473 -16.627 1.00 13.87 236 LEU A O 1
ATOM 1744 N N . THR A 1 250 ? -17.063 -16.281 -16.154 1.00 13.92 237 THR A N 1
ATOM 1745 C CA . THR A 1 250 ? -17.453 -15.929 -17.519 1.00 14.93 237 THR A CA 1
ATOM 1746 C C . THR A 1 250 ? -16.997 -14.516 -17.861 1.00 15.08 237 THR A C 1
ATOM 1747 O O . THR A 1 250 ? -17.370 -13.569 -17.155 1.00 14.76 237 THR A O 1
ATOM 1751 N N . PRO A 1 251 ? -16.217 -14.318 -18.925 1.00 14.59 238 PRO A N 1
ATOM 1752 C CA . PRO A 1 251 ? -15.797 -12.959 -19.278 1.00 13.62 238 PRO A CA 1
ATOM 1753 C C . PRO A 1 251 ? -16.986 -12.038 -19.523 1.00 15.72 238 PRO A C 1
ATOM 1754 O O . PRO A 1 251 ? -18.032 -12.445 -20.041 1.00 16.64 238 PRO A O 1
ATOM 1758 N N . ARG A 1 252 ? -16.817 -10.772 -19.136 1.00 17.14 239 ARG A N 1
ATOM 1759 C CA . ARG A 1 252 ? -17.827 -9.770 -19.465 1.00 17.58 239 ARG A CA 1
ATOM 1760 C C . ARG A 1 252 ? -17.920 -9.542 -20.966 1.00 18.25 239 ARG A C 1
ATOM 1761 O O . ARG A 1 252 ? -19.009 -9.285 -21.488 1.00 18.88 239 ARG A O 1
ATOM 1769 N N . GLU A 1 253 ? -16.805 -9.647 -21.675 1.00 15.70 240 GLU A N 1
ATOM 1770 C CA . GLU A 1 253 ? -16.754 -9.384 -23.104 1.00 18.27 240 GLU A CA 1
ATOM 1771 C C . GLU A 1 253 ? -16.333 -10.652 -23.829 1.00 20.14 240 GLU A C 1
ATOM 1772 O O . GLU A 1 253 ? -15.231 -11.168 -23.598 1.00 17.51 240 GLU A O 1
ATOM 1778 N N . SER A 1 254 ? -17.217 -11.150 -24.687 1.00 21.56 241 SER A N 1
ATOM 1779 C CA . SER A 1 254 ? -16.961 -12.261 -25.587 1.00 21.21 241 SER A CA 1
ATOM 1780 C C . SER A 1 254 ? -16.231 -11.771 -26.835 1.00 23.81 241 SER A C 1
ATOM 1781 O O . SER A 1 254 ? -16.327 -10.603 -27.220 1.00 21.65 241 SER A O 1
ATOM 1784 N N . ASN A 1 255 ? -15.508 -12.687 -27.483 1.00 20.21 242 ASN A N 1
ATOM 1785 C CA . ASN A 1 255 ? -14.753 -12.356 -28.686 1.00 22.50 242 ASN A CA 1
ATOM 1786 C C . ASN A 1 255 ? -15.061 -13.306 -29.841 1.00 22.63 242 ASN A C 1
ATOM 1787 O O . ASN A 1 255 ? -14.222 -13.473 -30.729 1.00 23.00 242 ASN A O 1
ATOM 1792 N N . VAL A 1 256 ? -16.241 -13.942 -29.853 1.00 22.30 243 VAL A N 1
ATOM 1793 C CA . VAL A 1 256 ? -16.558 -14.927 -30.894 1.00 22.24 243 VAL A CA 1
ATOM 1794 C C . VAL A 1 256 ? -16.688 -14.319 -32.282 1.00 26.06 243 VAL A C 1
ATOM 1795 O O . VAL A 1 256 ? -16.705 -15.061 -33.276 1.00 25.46 243 VAL A O 1
ATOM 1799 N N . ASN A 1 257 ? -16.780 -12.992 -32.373 1.00 28.57 244 ASN A N 1
ATOM 1800 C CA . ASN A 1 257 ? -16.947 -12.262 -33.622 1.00 26.31 244 ASN A CA 1
ATOM 1801 C C . ASN A 1 257 ? -15.627 -11.759 -34.192 1.00 28.46 244 ASN A C 1
ATOM 1802 O O . ASN A 1 257 ? -15.633 -11.005 -35.170 1.00 30.80 244 ASN A O 1
ATOM 1807 N N . VAL A 1 258 ? -14.505 -12.125 -33.587 1.00 30.44 245 VAL A N 1
ATOM 1808 C CA . VAL A 1 258 ? -13.199 -11.767 -34.138 1.00 26.96 245 VAL A CA 1
ATOM 1809 C C . VAL A 1 258 ? -12.852 -12.757 -35.243 1.00 28.51 245 VAL A C 1
ATOM 1810 O O . VAL A 1 258 ? -12.972 -13.975 -35.029 1.00 26.25 245 VAL A O 1
ATOM 1814 N N . PRO A 1 259 ? -12.451 -12.277 -36.419 1.00 28.66 246 PRO A N 1
ATOM 1815 C CA . PRO A 1 259 ? -12.121 -13.184 -37.518 1.00 26.35 246 PRO A CA 1
ATOM 1816 C C . PRO A 1 259 ? -11.091 -14.210 -37.098 1.00 27.66 246 PRO A C 1
ATOM 1817 O O . PRO A 1 259 ? -10.111 -13.901 -36.419 1.00 28.19 246 PRO A O 1
ATOM 1821 N N . ARG A 1 260 ? -11.340 -15.451 -37.501 1.00 29.22 247 ARG A N 1
ATOM 1822 C CA . ARG A 1 260 ? -10.404 -16.525 -37.217 1.00 26.73 247 ARG A CA 1
ATOM 1823 C C . ARG A 1 260 ? -9.021 -16.216 -37.768 1.00 26.18 247 ARG A C 1
ATOM 1824 O O . ARG A 1 260 ? -8.016 -16.657 -37.206 1.00 29.30 247 ARG A O 1
ATOM 1832 N N . ASP A 1 261 ? -8.942 -15.440 -38.847 1.00 30.37 248 ASP A N 1
ATOM 1833 C CA . ASP A 1 261 ? -7.644 -15.139 -39.443 1.00 32.07 248 ASP A CA 1
ATOM 1834 C C . ASP A 1 261 ? -6.864 -14.114 -38.627 1.00 29.69 248 ASP A C 1
ATOM 1835 O O . ASP A 1 261 ? -5.627 -14.153 -38.605 1.00 28.87 248 ASP A O 1
ATOM 1840 N N . ILE A 1 262 ? -7.561 -13.200 -37.947 1.00 31.13 249 ILE A N 1
ATOM 1841 C CA . ILE A 1 262 ? -6.912 -12.372 -36.931 1.00 27.82 249 ILE A CA 1
ATOM 1842 C C . ILE A 1 262 ? -6.432 -13.237 -35.775 1.00 27.65 249 ILE A C 1
ATOM 1843 O O . ILE A 1 262 ? -5.286 -13.136 -35.330 1.00 26.76 249 ILE A O 1
ATOM 1848 N N . VAL A 1 263 ? -7.305 -14.113 -35.286 1.00 26.58 250 VAL A N 1
ATOM 1849 C CA . VAL A 1 263 ? -6.998 -14.887 -34.095 1.00 25.02 250 VAL A CA 1
ATOM 1850 C C . VAL A 1 263 ? -5.822 -15.824 -34.327 1.00 25.63 250 VAL A C 1
ATOM 1851 O O . VAL A 1 263 ? -5.091 -16.153 -33.385 1.00 24.38 250 VAL A O 1
ATOM 1855 N N . GLU A 1 264 ? -5.605 -16.271 -35.566 1.00 27.75 251 GLU A N 1
ATOM 1856 C CA . GLU A 1 264 ? -4.499 -17.200 -35.794 1.00 27.71 251 GLU A CA 1
ATOM 1857 C C . GLU A 1 264 ? -3.155 -16.501 -35.980 1.00 26.73 251 GLU A C 1
ATOM 1858 O O . GLU A 1 264 ? -2.140 -17.190 -36.107 1.00 24.59 251 GLU A O 1
ATOM 1864 N N . THR A 1 265 ? -3.109 -15.167 -35.964 1.00 25.69 252 THR A N 1
ATOM 1865 C CA . THR A 1 265 ? -1.837 -14.453 -35.885 1.00 24.52 252 THR A CA 1
ATOM 1866 C C . THR A 1 265 ? -1.383 -14.183 -34.449 1.00 25.24 252 THR A C 1
ATOM 1867 O O . THR A 1 265 ? -0.275 -13.678 -34.259 1.00 25.01 252 THR A O 1
ATOM 1871 N N . MET A 1 266 ? -2.192 -14.523 -33.443 1.00 24.14 253 MET A N 1
ATOM 1872 C CA . MET A 1 266 ? -1.890 -14.306 -32.034 1.00 21.15 253 MET A CA 1
ATOM 1873 C C . MET A 1 266 ? -1.238 -15.545 -31.427 1.00 19.12 253 MET A C 1
ATOM 1874 O O . MET A 1 266 ? -1.330 -16.643 -31.970 1.00 22.26 253 MET A O 1
ATOM 1879 N N . THR A 1 267 ? -0.570 -15.359 -30.281 1.00 22.03 254 THR A N 1
ATOM 1880 C CA . THR A 1 267 ? 0.086 -16.469 -29.593 1.00 22.82 254 THR A CA 1
ATOM 1881 C C . THR A 1 267 ? -0.940 -17.328 -28.856 1.00 20.19 254 THR A C 1
ATOM 1882 O O . THR A 1 267 ? -2.071 -16.904 -28.637 1.00 19.94 254 THR A O 1
ATOM 1886 N N . PRO A 1 268 ? -0.570 -18.552 -28.464 1.00 22.38 255 PRO A N 1
ATOM 1887 C CA . PRO A 1 268 ? -1.531 -19.388 -27.714 1.00 20.27 255 PRO A CA 1
ATOM 1888 C C . PRO A 1 268 ? -2.015 -18.752 -26.423 1.00 18.55 255 PRO A C 1
ATOM 1889 O O . PRO A 1 268 ? -3.217 -18.789 -26.132 1.00 22.59 255 PRO A O 1
ATOM 1893 N N . LEU A 1 269 ? -1.099 -18.161 -25.651 1.00 24.05 256 LEU A N 1
ATOM 1894 C CA . LEU A 1 269 ? -1.442 -17.472 -24.407 1.00 21.86 256 LEU A CA 1
ATOM 1895 C C . LEU A 1 269 ? -2.448 -16.348 -24.640 1.00 18.71 256 LEU A C 1
ATOM 1896 O O . LEU A 1 269 ? -3.453 -16.243 -23.931 1.00 21.97 256 LEU A O 1
ATOM 1901 N N . ALA A 1 270 ? -2.197 -15.495 -25.638 1.00 21.35 257 ALA A N 1
ATOM 1902 C CA . ALA A 1 270 ? -3.088 -14.373 -25.922 1.00 16.22 257 ALA A CA 1
ATOM 1903 C C . ALA A 1 270 ? -4.421 -14.832 -26.508 1.00 19.90 257 ALA A C 1
ATOM 1904 O O . ALA A 1 270 ? -5.472 -14.215 -26.240 1.00 21.96 257 ALA A O 1
ATOM 1906 N N . GLN A 1 271 ? -4.403 -15.906 -27.306 1.00 20.84 258 GLN A N 1
ATOM 1907 C CA . GLN A 1 271 ? -5.651 -16.516 -27.768 1.00 21.06 258 GLN A CA 1
ATOM 1908 C C . GLN A 1 271 ? -6.481 -17.040 -26.599 1.00 21.01 258 GLN A C 1
ATOM 1909 O O . GLN A 1 271 ? -7.715 -16.934 -26.608 1.00 20.86 258 GLN A O 1
ATOM 1915 N N . ARG A 1 272 ? -5.829 -17.627 -25.588 1.00 18.33 259 ARG A N 1
ATOM 1916 C CA . ARG A 1 272 ? -6.567 -18.038 -24.396 1.00 16.82 259 ARG A CA 1
ATOM 1917 C C . ARG A 1 272 ? -7.088 -16.826 -23.640 1.00 15.60 259 ARG A C 1
ATOM 1918 O O . ARG A 1 272 ? -8.197 -16.858 -23.110 1.00 15.43 259 ARG A O 1
ATOM 1926 N N . MET A 1 273 ? -6.306 -15.738 -23.603 1.00 19.71 260 MET A N 1
ATOM 1927 C CA . MET A 1 273 ? -6.736 -14.521 -22.912 1.00 16.78 260 MET A CA 1
ATOM 1928 C C . MET A 1 273 ? -8.061 -14.016 -23.459 1.00 21.07 260 MET A C 1
ATOM 1929 O O . MET A 1 273 ? -8.959 -13.651 -22.687 1.00 19.22 260 MET A O 1
ATOM 1934 N N . ILE A 1 274 ? -8.203 -13.971 -24.793 1.00 22.08 261 ILE A N 1
ATOM 1935 C CA . ILE A 1 274 ? -9.462 -13.505 -25.386 1.00 18.98 261 ILE A CA 1
ATOM 1936 C C . ILE A 1 274 ? -10.491 -14.627 -25.527 1.00 19.10 261 ILE A C 1
ATOM 1937 O O . ILE A 1 274 ? -11.456 -14.501 -26.288 1.00 20.26 261 ILE A O 1
ATOM 1942 N N . GLY A 1 275 ? -10.307 -15.724 -24.799 1.00 18.88 262 GLY A N 1
ATOM 1943 C CA . GLY A 1 275 ? -11.311 -16.766 -24.768 1.00 16.46 262 GLY A CA 1
ATOM 1944 C C . GLY A 1 275 ? -11.268 -17.763 -25.903 1.00 19.38 262 GLY A C 1
ATOM 1945 O O . GLY A 1 275 ? -12.210 -18.549 -26.040 1.00 18.93 262 GLY A O 1
ATOM 1946 N N . TRP A 1 276 ? -10.212 -17.767 -26.713 1.00 22.73 263 TRP A N 1
ATOM 1947 C CA . TRP A 1 276 ? -10.058 -18.727 -27.812 1.00 18.96 263 TRP A CA 1
ATOM 1948 C C . TRP A 1 276 ? -9.095 -19.842 -27.406 1.00 19.98 263 TRP A C 1
ATOM 1949 O O . TRP A 1 276 ? -8.008 -20.016 -27.962 1.00 22.05 263 TRP A O 1
ATOM 1960 N N . GLY A 1 277 ? -9.513 -20.594 -26.396 1.00 18.93 264 GLY A N 1
ATOM 1961 C CA . GLY A 1 277 ? -8.737 -21.698 -25.891 1.00 18.86 264 GLY A CA 1
ATOM 1962 C C . GLY A 1 277 ? -9.357 -22.310 -24.655 1.00 19.86 264 GLY A C 1
ATOM 1963 O O . GLY A 1 277 ? -10.199 -21.681 -24.012 1.00 21.51 264 GLY A O 1
ATOM 1964 N N . THR A 1 278 ? -8.958 -23.533 -24.313 1.00 17.46 265 THR A N 1
ATOM 1965 C CA . THR A 1 278 ? -9.468 -24.180 -23.114 1.00 19.64 265 THR A CA 1
ATOM 1966 C C . THR A 1 278 ? -8.747 -23.619 -21.890 1.00 20.48 265 THR A C 1
ATOM 1967 O O . THR A 1 278 ? -7.565 -23.261 -21.956 1.00 18.20 265 THR A O 1
ATOM 1971 N N . VAL A 1 279 ? -9.484 -23.490 -20.786 1.00 18.64 266 VAL A N 1
ATOM 1972 C CA . VAL A 1 279 ? -8.938 -23.075 -19.498 1.00 16.75 266 VAL A CA 1
ATOM 1973 C C . VAL A 1 279 ? -9.115 -24.236 -18.526 1.00 18.89 266 VAL A C 1
ATOM 1974 O O . VAL A 1 279 ? -10.221 -24.771 -18.390 1.00 23.92 266 VAL A O 1
ATOM 1978 N N . ARG A 1 280 ? -8.035 -24.640 -17.863 1.00 19.85 267 ARG A N 1
ATOM 1979 C CA . ARG A 1 280 ? -8.104 -25.746 -16.920 1.00 18.65 267 ARG A CA 1
ATOM 1980 C C . ARG A 1 280 ? -8.132 -25.208 -15.498 1.00 16.63 267 ARG A C 1
ATOM 1981 O O . ARG A 1 280 ? -7.521 -24.180 -15.206 1.00 19.31 267 ARG A O 1
ATOM 1989 N N . THR A 1 281 ? -8.871 -25.880 -14.621 1.00 20.29 268 THR A N 1
ATOM 1990 C CA . THR A 1 281 ? -8.857 -25.475 -13.223 1.00 18.83 268 THR A CA 1
ATOM 1991 C C . THR A 1 281 ? -7.598 -26.026 -12.544 1.00 21.61 268 THR A C 1
ATOM 1992 O O . THR A 1 281 ? -6.881 -26.870 -13.094 1.00 22.38 268 THR A O 1
ATOM 1996 N N . LYS A 1 282 ? -7.301 -25.501 -11.348 1.00 21.49 269 LYS A N 1
ATOM 1997 C CA . LYS A 1 282 ? -6.170 -26.008 -10.586 1.00 21.62 269 LYS A CA 1
ATOM 1998 C C . LYS A 1 282 ? -6.335 -27.490 -10.257 1.00 24.44 269 LYS A C 1
ATOM 1999 O O . LYS A 1 282 ? -5.343 -28.160 -9.938 1.00 26.73 269 LYS A O 1
ATOM 2005 N N . ASP A 1 283 ? -7.559 -28.015 -10.358 1.00 25.75 270 ASP A N 1
ATOM 2006 C CA . ASP A 1 283 ? -7.872 -29.426 -10.188 1.00 21.07 270 ASP A CA 1
ATOM 2007 C C . ASP A 1 283 ? -7.717 -30.237 -11.473 1.00 24.88 270 ASP A C 1
ATOM 2008 O O . ASP A 1 283 ? -8.044 -31.426 -11.466 1.00 28.89 270 ASP A O 1
ATOM 2013 N N . THR A 1 284 ? -7.239 -29.627 -12.562 1.00 20.78 271 THR A N 1
ATOM 2014 C CA . THR A 1 284 ? -6.933 -30.180 -13.893 1.00 21.17 271 THR A CA 1
ATOM 2015 C C . THR A 1 284 ? -8.133 -30.326 -14.829 1.00 22.76 271 THR A C 1
ATOM 2016 O O . THR A 1 284 ? -7.931 -30.769 -15.954 1.00 23.39 271 THR A O 1
ATOM 2020 N N . TYR A 1 285 ? -9.357 -29.979 -14.424 1.00 24.34 272 TYR A N 1
ATOM 2021 C CA . TYR A 1 285 ? -10.516 -30.121 -15.303 1.00 23.15 272 TYR A CA 1
ATOM 2022 C C . TYR A 1 285 ? -10.601 -28.941 -16.261 1.00 24.25 272 TYR A C 1
ATOM 2023 O O . TYR A 1 285 ? -10.411 -27.785 -15.872 1.00 21.87 272 TYR A O 1
ATOM 2032 N N . GLY A 1 286 ? -10.907 -29.243 -17.521 1.00 23.98 273 GLY A N 1
ATOM 2033 C CA . GLY A 1 286 ? -11.049 -28.224 -18.544 1.00 22.90 273 GLY A CA 1
ATOM 2034 C C . GLY A 1 286 ? -12.432 -27.588 -18.574 1.00 23.93 273 GLY A C 1
ATOM 2035 O O . GLY A 1 286 ? -13.445 -28.250 -18.354 1.00 21.31 273 GLY A O 1
ATOM 2036 N N . LEU A 1 287 ? -12.450 -26.282 -18.835 1.00 18.70 274 LEU A N 1
ATOM 2037 C CA . LEU A 1 287 ? -13.666 -25.558 -19.141 1.00 18.67 274 LEU A CA 1
ATOM 2038 C C . LEU A 1 287 ? -13.471 -24.925 -20.510 1.00 20.93 274 LEU A C 1
ATOM 2039 O O . LEU A 1 287 ? -12.340 -24.731 -20.962 1.00 20.13 274 LEU A O 1
ATOM 2044 N N . ASN A 1 288 ? -14.582 -24.660 -21.198 1.00 20.23 275 ASN A N 1
ATOM 2045 C CA . ASN A 1 288 ? -14.539 -24.082 -22.541 1.00 22.92 275 ASN A CA 1
ATOM 2046 C C . ASN A 1 288 ? -13.857 -25.029 -23.538 1.00 24.39 275 ASN A C 1
ATOM 2047 O O . ASN A 1 288 ? -13.005 -24.630 -24.331 1.00 23.38 275 ASN A O 1
ATOM 2052 N N . MET A 1 289 ? -14.242 -26.301 -23.491 1.00 24.81 276 MET A N 1
ATOM 2053 C CA . MET A 1 289 ? -13.773 -27.297 -24.442 1.00 23.89 276 MET A CA 1
ATOM 2054 C C . MET A 1 289 ? -14.703 -27.362 -25.650 1.00 24.13 276 MET A C 1
ATOM 2055 O O . MET A 1 289 ? -15.834 -26.872 -25.631 1.00 23.62 276 MET A O 1
ATOM 2060 N N . LEU A 1 290 ? -14.219 -27.991 -26.715 1.00 26.05 277 LEU A N 1
ATOM 2061 C CA . LEU A 1 290 ? -15.023 -28.200 -27.914 1.00 27.51 277 LEU A CA 1
ATOM 2062 C C . LEU A 1 290 ? -15.023 -29.682 -28.248 1.00 28.18 277 LEU A C 1
ATOM 2063 O O . LEU A 1 290 ? -13.953 -30.285 -28.414 1.00 33.21 277 LEU A O 1
ATOM 2068 N N . GLN A 1 291 ? -16.224 -30.255 -28.336 1.00 30.65 278 GLN A N 1
ATOM 2069 C CA . GLN A 1 291 ? -16.451 -31.647 -28.725 1.00 33.66 278 GLN A CA 1
ATOM 2070 C C . GLN A 1 291 ? -15.572 -32.596 -27.917 1.00 32.33 278 GLN A C 1
ATOM 2071 O O . GLN A 1 291 ? -14.858 -33.441 -28.455 1.00 35.07 278 GLN A O 1
ATOM 2077 N N . ASP A 1 292 ? -15.634 -32.431 -26.593 1.00 35.64 279 ASP A N 1
ATOM 2078 C CA . ASP A 1 292 ? -14.954 -33.294 -25.624 1.00 33.56 279 ASP A CA 1
ATOM 2079 C C . ASP A 1 292 ? -13.446 -33.323 -25.848 1.00 31.48 279 ASP A C 1
ATOM 2080 O O . ASP A 1 292 ? -12.780 -34.304 -25.512 1.00 39.63 279 ASP A O 1
ATOM 2085 N N . LYS A 1 293 ? -12.892 -32.241 -26.398 1.00 32.28 280 LYS A N 1
ATOM 2086 C CA . LYS A 1 293 ? -11.465 -32.150 -26.681 1.00 33.97 280 LYS A CA 1
ATOM 2087 C C . LYS A 1 293 ? -10.963 -30.749 -26.332 1.00 30.18 280 LYS A C 1
ATOM 2088 O O . LYS A 1 293 ? -11.709 -29.888 -25.856 1.00 26.46 280 LYS A O 1
ATOM 2090 N N . ASP A 1 294 ? -9.675 -30.531 -26.562 1.00 26.79 281 ASP A N 1
ATOM 2091 C CA . ASP A 1 294 ? -9.099 -29.208 -26.398 1.00 28.29 281 ASP A CA 1
ATOM 2092 C C . ASP A 1 294 ? -9.642 -28.269 -27.469 1.00 28.34 281 ASP A C 1
ATOM 2093 O O . ASP A 1 294 ? -9.871 -28.672 -28.612 1.00 30.82 281 ASP A O 1
ATOM 2098 N N . PHE A 1 295 ? -9.877 -27.015 -27.076 1.00 24.74 282 PHE A N 1
ATOM 2099 C CA . PHE A 1 295 ? -10.393 -26.000 -27.992 1.00 24.50 282 PHE A CA 1
ATOM 2100 C C . PHE A 1 295 ? -9.548 -25.910 -29.274 1.00 27.46 282 PHE A C 1
ATOM 2101 O O . PHE A 1 295 ? -10.070 -26.012 -30.398 1.00 26.22 282 PHE A O 1
ATOM 2109 N N . HIS A 1 296 ? -8.226 -25.736 -29.114 1.00 27.56 283 HIS A N 1
ATOM 2110 C CA . HIS A 1 296 ? -7.327 -25.662 -30.262 1.00 27.39 283 HIS A CA 1
ATOM 2111 C C . HIS A 1 296 ? -7.363 -26.953 -31.068 1.00 32.44 283 HIS A C 1
ATOM 2112 O O . HIS A 1 296 ? -7.420 -26.928 -32.303 1.00 32.25 283 HIS A O 1
ATOM 2119 N N . GLU A 1 297 ? -7.309 -28.095 -30.372 1.00 33.48 284 GLU A N 1
ATOM 2120 C CA . GLU A 1 297 ? -7.302 -29.400 -31.029 1.00 32.77 284 GLU A CA 1
ATOM 2121 C C . GLU A 1 297 ? -8.560 -29.604 -31.867 1.00 32.01 284 GLU A C 1
ATOM 2122 O O . GLU A 1 297 ? -8.490 -30.059 -33.015 1.00 32.16 284 GLU A O 1
ATOM 2128 N N . ALA A 1 298 ? -9.723 -29.261 -31.309 1.00 30.78 285 ALA A N 1
ATOM 2129 C CA . ALA A 1 298 ? -10.978 -29.436 -32.030 1.00 29.54 285 ALA A CA 1
ATOM 2130 C C . ALA A 1 298 ? -11.075 -28.526 -33.244 1.00 34.31 285 ALA A C 1
ATOM 2131 O O . ALA A 1 298 ? -11.701 -28.908 -34.243 1.00 33.71 285 ALA A O 1
ATOM 2133 N N . LEU A 1 299 ? -10.505 -27.313 -33.183 1.00 33.75 286 LEU A N 1
ATOM 2134 C CA . LEU A 1 299 ? -10.607 -26.432 -34.347 1.00 29.52 286 LEU A CA 1
ATOM 2135 C C . LEU A 1 299 ? -9.426 -26.545 -35.306 1.00 30.70 286 LEU A C 1
ATOM 2136 O O . LEU A 1 299 ? -9.519 -26.047 -36.431 1.00 34.61 286 LEU A O 1
ATOM 2141 N N . GLY A 1 300 ? -8.324 -27.165 -34.896 1.00 36.19 287 GLY A N 1
ATOM 2142 C CA . GLY A 1 300 ? -7.082 -27.053 -35.649 1.00 31.50 287 GLY A CA 1
ATOM 2143 C C . GLY A 1 300 ? -6.582 -25.625 -35.702 1.00 33.56 287 GLY A C 1
ATOM 2144 O O . GLY A 1 300 ? -6.065 -25.182 -36.736 1.00 35.30 287 GLY A O 1
ATOM 2145 N N . LEU A 1 301 ? -6.739 -24.888 -34.606 1.00 30.49 288 LEU A N 1
ATOM 2146 C CA . LEU A 1 301 ? -6.441 -23.464 -34.598 1.00 29.39 288 LEU A CA 1
ATOM 2147 C C . LEU A 1 301 ? -4.930 -23.256 -34.579 1.00 28.65 288 LEU A C 1
ATOM 2148 O O . LEU A 1 301 ? -4.236 -23.733 -33.672 1.00 25.91 288 LEU A O 1
ATOM 2153 N N . LYS A 1 302 ? -4.417 -22.581 -35.605 1.00 29.40 289 LYS A N 1
ATOM 2154 C CA . LYS A 1 302 ? -3.003 -22.239 -35.656 1.00 28.95 289 LYS A CA 1
ATOM 2155 C C . LYS A 1 302 ? -2.747 -20.987 -34.822 1.00 27.36 289 LYS A C 1
ATOM 2156 O O . LYS A 1 302 ? -3.675 -20.257 -34.453 1.00 28.23 289 LYS A O 1
ATOM 2158 N N . SER A 1 303 ? -1.474 -20.742 -34.512 1.00 27.48 290 SER A N 1
ATOM 2159 C CA . SER A 1 303 ? -1.107 -19.536 -33.778 1.00 28.93 290 SER A CA 1
ATOM 2160 C C . SER A 1 303 ? 0.336 -19.162 -34.081 1.00 28.08 290 SER A C 1
ATOM 2161 O O . SER A 1 303 ? 1.110 -19.977 -34.585 1.00 30.22 290 SER A O 1
ATOM 2164 N N . LYS A 1 304 ? 0.687 -17.907 -33.771 1.00 29.42 291 LYS A N 1
ATOM 2165 C CA . LYS A 1 304 ? 2.067 -17.411 -33.894 1.00 27.84 291 LYS A CA 1
ATOM 2166 C C . LYS A 1 304 ? 3.016 -18.175 -32.977 1.00 30.65 291 LYS A C 1
ATOM 2167 O O . LYS A 1 304 ? 2.800 -18.238 -31.767 1.00 30.60 291 LYS A O 1
ATOM 2169 N N . SER B 1 19 ? -36.355 -8.631 -12.749 1.00 55.66 6 SER B N 1
ATOM 2170 C CA . SER B 1 19 ? -36.670 -9.172 -11.433 1.00 55.09 6 SER B CA 1
ATOM 2171 C C . SER B 1 19 ? -35.596 -8.779 -10.436 1.00 55.94 6 SER B C 1
ATOM 2172 O O . SER B 1 19 ? -34.781 -9.616 -10.044 1.00 65.39 6 SER B O 1
ATOM 2174 N N . HIS B 1 20 ? -35.571 -7.511 -10.026 1.00 54.31 7 HIS B N 1
ATOM 2175 C CA . HIS B 1 20 ? -34.525 -7.018 -9.135 1.00 50.94 7 HIS B CA 1
ATOM 2176 C C . HIS B 1 20 ? -35.151 -6.364 -7.905 1.00 46.64 7 HIS B C 1
ATOM 2177 O O . HIS B 1 20 ? -35.872 -5.365 -8.021 1.00 49.67 7 HIS B O 1
ATOM 2184 N N . MET B 1 21 ? -34.873 -6.937 -6.729 1.00 42.14 8 MET B N 1
ATOM 2185 C CA . MET B 1 21 ? -35.206 -6.373 -5.424 1.00 37.48 8 MET B CA 1
ATOM 2186 C C . MET B 1 21 ? -33.923 -5.903 -4.738 1.00 31.54 8 MET B C 1
ATOM 2187 O O . MET B 1 21 ? -33.043 -6.734 -4.467 1.00 31.04 8 MET B O 1
ATOM 2192 N N . PRO B 1 22 ? -33.746 -4.605 -4.460 1.00 30.01 9 PRO B N 1
ATOM 2193 C CA . PRO B 1 22 ? -32.474 -4.151 -3.881 1.00 27.39 9 PRO B CA 1
ATOM 2194 C C . PRO B 1 22 ? -32.278 -4.708 -2.491 1.00 27.70 9 PRO B C 1
ATOM 2195 O O . PRO B 1 22 ? -33.255 -5.061 -1.797 1.00 25.77 9 PRO B O 1
ATOM 2199 N N . PRO B 1 23 ? -31.029 -4.828 -2.020 1.00 25.13 10 PRO B N 1
ATOM 2200 C CA . PRO B 1 23 ? -30.769 -5.347 -0.675 1.00 21.02 10 PRO B CA 1
ATOM 2201 C C . PRO B 1 23 ? -30.834 -4.266 0.402 1.00 18.36 10 PRO B C 1
ATOM 2202 O O . PRO B 1 23 ? -30.788 -3.061 0.125 1.00 15.79 10 PRO B O 1
ATOM 2206 N N . ILE B 1 24 ? -30.971 -4.730 1.647 1.00 16.16 11 ILE B N 1
ATOM 2207 C CA . ILE B 1 24 ? -30.907 -3.867 2.828 1.00 16.72 11 ILE B CA 1
ATOM 2208 C C . ILE B 1 24 ? -29.436 -3.612 3.147 1.00 18.65 11 ILE B C 1
ATOM 2209 O O . ILE B 1 24 ? -28.733 -4.502 3.629 1.00 18.94 11 ILE B O 1
ATOM 2214 N N . ARG B 1 25 ? -28.981 -2.384 2.918 1.00 18.65 12 ARG B N 1
ATOM 2215 C CA . ARG B 1 25 ? -27.578 -2.042 3.057 1.00 16.36 12 ARG B CA 1
ATOM 2216 C C . ARG B 1 25 ? -27.211 -1.713 4.510 1.00 18.88 12 ARG B C 1
ATOM 2217 O O . ARG B 1 25 ? -28.041 -1.257 5.309 1.00 19.05 12 ARG B O 1
ATOM 2225 N N . ARG B 1 26 ? -25.940 -1.955 4.842 1.00 20.01 13 ARG B N 1
ATOM 2226 C CA . ARG B 1 26 ? -25.443 -1.951 6.212 1.00 23.03 13 ARG B CA 1
ATOM 2227 C C . ARG B 1 26 ? -24.188 -1.100 6.323 1.00 22.75 13 ARG B C 1
ATOM 2228 O O . ARG B 1 26 ? -23.359 -1.083 5.408 1.00 21.84 13 ARG B O 1
ATOM 2236 N N . VAL B 1 27 ? -24.044 -0.405 7.457 1.00 22.63 14 VAL B N 1
ATOM 2237 C CA . VAL B 1 27 ? -22.810 0.283 7.823 1.00 20.48 14 VAL B CA 1
ATOM 2238 C C . VAL B 1 27 ? -22.508 -0.057 9.273 1.00 20.61 14 VAL B C 1
ATOM 2239 O O . VAL B 1 27 ? -23.398 -0.437 10.039 1.00 21.70 14 VAL B O 1
ATOM 2243 N N . ASN B 1 28 ? -21.235 0.103 9.654 1.00 20.21 15 ASN B N 1
ATOM 2244 C CA . ASN B 1 28 ? -20.880 0.071 11.064 1.00 19.47 15 ASN B CA 1
ATOM 2245 C C . ASN B 1 28 ? -20.931 1.487 11.611 1.00 15.98 15 ASN B C 1
ATOM 2246 O O . ASN B 1 28 ? -20.634 2.447 10.908 1.00 17.37 15 ASN B O 1
ATOM 2251 N N . ALA B 1 29 ? -21.346 1.608 12.871 1.00 16.48 16 ALA B N 1
ATOM 2252 C CA . ALA B 1 29 ? -21.394 2.914 13.517 1.00 16.98 16 ALA B CA 1
ATOM 2253 C C . ALA B 1 29 ? -20.028 3.586 13.539 1.00 17.42 16 ALA B C 1
ATOM 2254 O O . ALA B 1 29 ? -19.952 4.819 13.556 1.00 19.99 16 ALA B O 1
ATOM 2256 N N . SER B 1 30 ? -18.937 2.800 13.540 1.00 20.95 17 SER B N 1
ATOM 2257 C CA . SER B 1 30 ? -17.588 3.371 13.495 1.00 18.21 17 SER B CA 1
ATOM 2258 C C . SER B 1 30 ? -17.333 4.177 12.224 1.00 20.21 17 SER B C 1
ATOM 2259 O O . SER B 1 30 ? -16.395 4.977 12.196 1.00 20.03 17 SER B O 1
ATOM 2262 N N . GLN B 1 31 ? -18.177 4.015 11.195 1.00 21.56 18 GLN B N 1
ATOM 2263 C CA . GLN B 1 31 ? -18.054 4.703 9.917 1.00 20.09 18 GLN B CA 1
ATOM 2264 C C . GLN B 1 31 ? -18.691 6.094 9.903 1.00 19.11 18 GLN B C 1
ATOM 2265 O O . GLN B 1 31 ? -18.539 6.805 8.907 1.00 21.26 18 GLN B O 1
ATOM 2271 N N . GLY B 1 32 ? -19.381 6.510 10.956 1.00 17.99 19 GLY B N 1
ATOM 2272 C CA . GLY B 1 32 ? -19.912 7.861 10.995 1.00 19.25 19 GLY B CA 1
ATOM 2273 C C . GLY B 1 32 ? -21.383 7.944 10.600 1.00 22.50 19 GLY B C 1
ATOM 2274 O O . GLY B 1 32 ? -21.897 7.132 9.823 1.00 21.63 19 GLY B O 1
ATOM 2275 N N . SER B 1 33 ? -22.073 8.963 11.125 1.00 18.31 20 SER B N 1
ATOM 2276 C CA . SER B 1 33 ? -23.483 9.128 10.798 1.00 19.66 20 SER B CA 1
ATOM 2277 C C . SER B 1 33 ? -23.703 9.644 9.382 1.00 21.79 20 SER B C 1
ATOM 2278 O O . SER B 1 33 ? -24.817 9.525 8.870 1.00 22.21 20 SER B O 1
ATOM 2281 N N . ASP B 1 34 ? -22.681 10.214 8.734 1.00 24.20 21 ASP B N 1
ATOM 2282 C CA . ASP B 1 34 ? -22.851 10.663 7.354 1.00 23.06 21 ASP B CA 1
ATOM 2283 C C . ASP B 1 34 ? -22.967 9.480 6.387 1.00 21.79 21 ASP B C 1
ATOM 2284 O O . ASP B 1 34 ? -23.766 9.528 5.448 1.00 24.73 21 ASP B O 1
ATOM 2289 N N . ALA B 1 35 ? -22.165 8.425 6.579 1.00 21.37 22 ALA B N 1
ATOM 2290 C CA . ALA B 1 35 ? -22.325 7.203 5.790 1.00 20.24 22 ALA B CA 1
ATOM 2291 C C . ALA B 1 35 ? -23.754 6.672 5.868 1.00 18.73 22 ALA B C 1
ATOM 2292 O O . ALA B 1 35 ? -24.408 6.444 4.838 1.00 24.55 22 ALA B O 1
ATOM 2294 N N . ALA B 1 36 ? -24.258 6.479 7.091 1.00 18.29 23 ALA B N 1
ATOM 2295 C CA . ALA B 1 36 ? -25.602 5.943 7.287 1.00 15.03 23 ALA B CA 1
ATOM 2296 C C . ALA B 1 36 ? -26.664 6.872 6.712 1.00 20.29 23 ALA B C 1
ATOM 2297 O O . ALA B 1 36 ? -27.637 6.411 6.105 1.00 18.89 23 ALA B O 1
ATOM 2299 N N . TYR B 1 37 ? -26.499 8.186 6.890 1.00 19.60 24 TYR B N 1
ATOM 2300 C CA . TYR B 1 37 ? -27.435 9.135 6.294 1.00 19.03 24 TYR B CA 1
ATOM 2301 C C . TYR B 1 37 ? -27.472 9.023 4.765 1.00 20.88 24 TYR B C 1
ATOM 2302 O O . TYR B 1 37 ? -28.554 9.053 4.161 1.00 19.89 24 TYR B O 1
ATOM 2311 N N . GLN B 1 38 ? -26.307 8.892 4.120 1.00 21.39 25 GLN B N 1
ATOM 2312 C CA . GLN B 1 38 ? -26.278 8.704 2.665 1.00 22.35 25 GLN B CA 1
ATOM 2313 C C . GLN B 1 38 ? -27.066 7.466 2.244 1.00 20.88 25 GLN B C 1
ATOM 2314 O O . GLN B 1 38 ? -27.887 7.518 1.314 1.00 19.56 25 GLN B O 1
ATOM 2320 N N . ILE B 1 39 ? -26.812 6.329 2.907 1.00 19.38 26 ILE B N 1
ATOM 2321 C CA . ILE B 1 39 ? -27.584 5.129 2.572 1.00 17.46 26 ILE B CA 1
ATOM 2322 C C . ILE B 1 39 ? -29.075 5.324 2.860 1.00 17.37 26 ILE B C 1
ATOM 2323 O O . ILE B 1 39 ? -29.921 4.768 2.156 1.00 18.37 26 ILE B O 1
ATOM 2328 N N . LEU B 1 40 ? -29.426 6.143 3.856 1.00 17.69 27 LEU B N 1
ATOM 2329 C CA . LEU B 1 40 ? -30.833 6.379 4.191 1.00 15.79 27 LEU B CA 1
ATOM 2330 C C . LEU B 1 40 ? -31.530 7.297 3.183 1.00 18.74 27 LEU B C 1
ATOM 2331 O O . LEU B 1 40 ? -32.742 7.175 2.965 1.00 20.63 27 LEU B O 1
ATOM 2336 N N . GLN B 1 41 ? -30.799 8.228 2.569 1.00 19.37 28 GLN B N 1
ATOM 2337 C CA . GLN B 1 41 ? -31.393 9.056 1.528 1.00 16.64 28 GLN B CA 1
ATOM 2338 C C . GLN B 1 41 ? -31.542 8.285 0.225 1.00 18.27 28 GLN B C 1
ATOM 2339 O O . GLN B 1 41 ? -32.531 8.477 -0.495 1.00 17.12 28 GLN B O 1
ATOM 2341 N N . GLU B 1 42 ? -30.595 7.387 -0.080 1.00 19.40 29 GLU B N 1
ATOM 2342 C CA . GLU B 1 42 ? -30.670 6.625 -1.323 1.00 18.95 29 GLU B CA 1
ATOM 2343 C C . GLU B 1 42 ? -31.634 5.451 -1.238 1.00 16.87 29 GLU B C 1
ATOM 2344 O O . GLU B 1 42 ? -32.263 5.102 -2.236 1.00 17.83 29 GLU B O 1
ATOM 2350 N N . ASP B 1 43 ? -31.730 4.797 -0.085 1.00 15.64 30 ASP B N 1
ATOM 2351 C CA . ASP B 1 43 ? -32.558 3.604 0.039 1.00 17.18 30 ASP B CA 1
ATOM 2352 C C . ASP B 1 43 ? -33.808 3.783 0.893 1.00 19.28 30 ASP B C 1
ATOM 2353 O O . ASP B 1 43 ? -34.728 2.966 0.777 1.00 17.82 30 ASP B O 1
ATOM 2358 N N . GLY B 1 44 ? -33.875 4.819 1.730 1.00 17.74 31 GLY B N 1
ATOM 2359 C CA . GLY B 1 44 ? -34.954 4.949 2.682 1.00 16.12 31 GLY B CA 1
ATOM 2360 C C . GLY B 1 44 ? -34.815 4.084 3.918 1.00 18.27 31 GLY B C 1
ATOM 2361 O O . GLY B 1 44 ? -35.651 4.200 4.825 1.00 18.29 31 GLY B O 1
ATOM 2362 N N . CYS B 1 45 ? -33.794 3.219 3.981 1.00 18.64 32 CYS B N 1
ATOM 2363 C CA . CYS B 1 45 ? -33.522 2.385 5.147 1.00 15.66 32 CYS B CA 1
ATOM 2364 C C . CYS B 1 45 ? -32.035 2.029 5.193 1.00 16.24 32 CYS B C 1
ATOM 2365 O O . CYS B 1 45 ? -31.366 1.965 4.153 1.00 16.88 32 CYS B O 1
ATOM 2368 N N . VAL B 1 46 ? -31.527 1.797 6.410 1.00 15.99 33 VAL B N 1
ATOM 2369 C CA . VAL B 1 46 ? -30.124 1.443 6.654 1.00 14.62 33 VAL B CA 1
ATOM 2370 C C . VAL B 1 46 ? -30.030 0.677 7.972 1.00 16.10 33 VAL B C 1
ATOM 2371 O O . VAL B 1 46 ? -30.662 1.043 8.969 1.00 16.93 33 VAL B O 1
ATOM 2375 N N . ILE B 1 47 ? -29.257 -0.412 7.973 1.00 19.75 34 ILE B N 1
ATOM 2376 C CA . ILE B 1 47 ? -28.905 -1.117 9.207 1.00 18.08 34 ILE B CA 1
ATOM 2377 C C . ILE B 1 47 ? -27.550 -0.595 9.668 1.00 18.18 34 ILE B C 1
ATOM 2378 O O . ILE B 1 47 ? -26.589 -0.596 8.896 1.00 17.35 34 ILE B O 1
ATOM 2383 N N . VAL B 1 48 ? -27.476 -0.144 10.921 1.00 17.81 35 VAL B N 1
ATOM 2384 C CA . VAL B 1 48 ? -26.257 0.400 11.509 1.00 16.40 35 VAL B CA 1
ATOM 2385 C C . VAL B 1 48 ? -25.797 -0.553 12.588 1.00 16.49 35 VAL B C 1
ATOM 2386 O O . VAL B 1 48 ? -26.520 -0.782 13.565 1.00 13.01 35 VAL B O 1
ATOM 2390 N N . GLU B 1 49 ? -24.587 -1.092 12.427 1.00 16.52 36 GLU B N 1
ATOM 2391 C CA . GLU B 1 49 ? -24.098 -2.125 13.323 1.00 16.54 36 GLU B CA 1
ATOM 2392 C C . GLU B 1 49 ? -23.284 -1.532 14.466 1.00 16.34 36 GLU B C 1
ATOM 2393 O O . GLU B 1 49 ? -22.648 -0.485 14.333 1.00 19.47 36 GLU B O 1
ATOM 2399 N N . GLN B 1 50 ? -23.343 -2.202 15.609 1.00 15.22 37 GLN B N 1
ATOM 2400 C CA . GLN B 1 50 ? -22.625 -1.793 16.808 1.00 18.21 37 GLN B CA 1
ATOM 2401 C C . GLN B 1 50 ? -22.767 -0.294 17.070 1.00 19.33 37 GLN B C 1
ATOM 2402 O O . GLN B 1 50 ? -21.791 0.451 17.159 1.00 20.24 37 GLN B O 1
ATOM 2408 N N . VAL B 1 51 ? -24.024 0.132 17.205 1.00 16.89 38 VAL B N 1
ATOM 2409 C CA . VAL B 1 51 ? -24.335 1.528 17.465 1.00 18.13 38 VAL B CA 1
ATOM 2410 C C . VAL B 1 51 ? -24.400 1.850 18.962 1.00 21.02 38 VAL B C 1
ATOM 2411 O O . VAL B 1 51 ? -24.179 3.007 19.347 1.00 20.64 38 VAL B O 1
ATOM 2415 N N . ILE B 1 52 ? -24.648 0.856 19.819 1.00 20.52 39 ILE B N 1
ATOM 2416 C CA . ILE B 1 52 ? -24.818 1.070 21.254 1.00 20.93 39 ILE B CA 1
ATOM 2417 C C . ILE B 1 52 ? -24.314 -0.184 21.978 1.00 24.59 39 ILE B C 1
ATOM 2418 O O . ILE B 1 52 ? -24.405 -1.297 21.455 1.00 25.96 39 ILE B O 1
ATOM 2423 N N . CYS B 1 53 ? -23.718 0.005 23.161 1.00 25.70 40 CYS B N 1
ATOM 2424 C CA . CYS B 1 53 ? -23.195 -1.125 23.926 1.00 24.46 40 CYS B CA 1
ATOM 2425 C C . CYS B 1 53 ? -24.313 -2.131 24.213 1.00 25.40 40 CYS B C 1
ATOM 2426 O O . CYS B 1 53 ? -25.395 -1.734 24.658 1.00 28.17 40 CYS B O 1
ATOM 2429 N N . PRO B 1 54 ? -24.096 -3.428 23.975 1.00 26.23 41 PRO B N 1
ATOM 2430 C CA . PRO B 1 54 ? -25.177 -4.409 24.197 1.00 26.22 41 PRO B CA 1
ATOM 2431 C C . PRO B 1 54 ? -25.698 -4.450 25.632 1.00 28.45 41 PRO B C 1
ATOM 2432 O O . PRO B 1 54 ? -26.840 -4.885 25.865 1.00 25.38 41 PRO B O 1
ATOM 2436 N N . ASN B 1 55 ? -24.897 -4.006 26.603 1.00 30.49 42 ASN B N 1
ATOM 2437 C CA . ASN B 1 55 ? -25.322 -4.079 27.996 1.00 34.14 42 ASN B CA 1
ATOM 2438 C C . ASN B 1 55 ? -26.427 -3.076 28.294 1.00 31.52 42 ASN B C 1
ATOM 2439 O O . ASN B 1 55 ? -27.379 -3.395 29.018 1.00 31.75 42 ASN B O 1
ATOM 2444 N N . ILE B 1 56 ? -26.324 -1.865 27.737 1.00 29.01 43 ILE B N 1
ATOM 2445 C CA . ILE B 1 56 ? -27.410 -0.894 27.861 1.00 28.08 43 ILE B CA 1
ATOM 2446 C C . ILE B 1 56 ? -28.724 -1.522 27.402 1.00 28.55 43 ILE B C 1
ATOM 2447 O O . ILE B 1 56 ? -29.744 -1.477 28.111 1.00 30.65 43 ILE B O 1
ATOM 2452 N N . ILE B 1 57 ? -28.696 -2.182 26.239 1.00 27.40 44 ILE B N 1
ATOM 2453 C CA . ILE B 1 57 ? -29.912 -2.801 25.715 1.00 28.74 44 ILE B CA 1
ATOM 2454 C C . ILE B 1 57 ? -30.389 -3.913 26.637 1.00 28.59 44 ILE B C 1
ATOM 2455 O O . ILE B 1 57 ? -31.595 -4.109 26.811 1.00 28.97 44 ILE B O 1
ATOM 2460 N N . ALA B 1 58 ? -29.454 -4.645 27.260 1.00 31.06 45 ALA B N 1
ATOM 2461 C CA . ALA B 1 58 ? -29.835 -5.745 28.149 1.00 30.81 45 ALA B CA 1
ATOM 2462 C C . ALA B 1 58 ? -30.536 -5.237 29.407 1.00 30.46 45 ALA B C 1
ATOM 2463 O O . ALA B 1 58 ? -31.525 -5.830 29.861 1.00 31.46 45 ALA B O 1
ATOM 2465 N N . LYS B 1 59 ? -30.020 -4.151 29.989 1.00 28.47 46 LYS B N 1
ATOM 2466 C CA . LYS B 1 59 ? -30.691 -3.503 31.109 1.00 29.22 46 LYS B CA 1
ATOM 2467 C C . LYS B 1 59 ? -32.094 -3.049 30.718 1.00 33.58 46 LYS B C 1
ATOM 2468 O O . LYS B 1 59 ? -33.080 -3.385 31.393 1.00 39.71 46 LYS B O 1
ATOM 2474 N N . ILE B 1 60 ? -32.209 -2.297 29.613 1.00 30.94 47 ILE B N 1
ATOM 2475 C CA . ILE B 1 60 ? -33.533 -1.862 29.162 1.00 31.07 47 ILE B CA 1
ATOM 2476 C C . ILE B 1 60 ? -34.461 -3.062 28.971 1.00 32.48 47 ILE B C 1
ATOM 2477 O O . ILE B 1 60 ? -35.643 -3.022 29.347 1.00 35.92 47 ILE B O 1
ATOM 2482 N N . SER B 1 61 ? -33.946 -4.150 28.397 1.00 30.45 48 SER B N 1
ATOM 2483 C CA . SER B 1 61 ? -34.782 -5.325 28.190 1.00 32.36 48 SER B CA 1
ATOM 2484 C C . SER B 1 61 ? -35.258 -5.917 29.517 1.00 37.49 48 SER B C 1
ATOM 2485 O O . SER B 1 61 ? -36.387 -6.409 29.607 1.00 37.94 48 SER B O 1
ATOM 2488 N N . ASP B 1 62 ? -34.413 -5.890 30.554 1.00 37.10 49 ASP B N 1
ATOM 2489 C CA . ASP B 1 62 ? -34.857 -6.299 31.889 1.00 37.29 49 ASP B CA 1
ATOM 2490 C C . ASP B 1 62 ? -36.017 -5.433 32.374 1.00 38.71 49 ASP B C 1
ATOM 2491 O O . ASP B 1 62 ? -37.051 -5.948 32.837 1.00 42.24 49 ASP B O 1
ATOM 2496 N N . ASP B 1 63 ? -35.860 -4.107 32.265 1.00 41.31 50 ASP B N 1
ATOM 2497 C CA . ASP B 1 63 ? -36.933 -3.175 32.614 1.00 35.00 50 ASP B CA 1
ATOM 2498 C C . ASP B 1 63 ? -38.239 -3.534 31.914 1.00 31.78 50 ASP B C 1
ATOM 2499 O O . ASP B 1 63 ? -39.294 -3.609 32.549 1.00 33.81 50 ASP B O 1
ATOM 2504 N N . VAL B 1 64 ? -38.187 -3.760 30.599 1.00 32.93 51 VAL B N 1
ATOM 2505 C CA . VAL B 1 64 ? -39.402 -4.060 29.841 1.00 32.15 51 VAL B CA 1
ATOM 2506 C C . VAL B 1 64 ? -39.975 -5.414 30.236 1.00 37.75 51 VAL B C 1
ATOM 2507 O O . VAL B 1 64 ? -41.199 -5.598 30.289 1.00 37.41 51 VAL B O 1
ATOM 2511 N N . ASN B 1 65 ? -39.100 -6.387 30.493 1.00 39.13 52 ASN B N 1
ATOM 2512 C CA . ASN B 1 65 ? -39.549 -7.710 30.907 1.00 37.30 52 ASN B CA 1
ATOM 2513 C C . ASN B 1 65 ? -40.348 -7.634 32.196 1.00 39.38 52 ASN B C 1
ATOM 2514 O O . ASN B 1 65 ? -41.342 -8.352 32.362 1.00 39.01 52 ASN B O 1
ATOM 2519 N N . ARG B 1 66 ? -39.949 -6.752 33.112 1.00 39.17 53 ARG B N 1
ATOM 2520 C CA . ARG B 1 66 ? -40.681 -6.653 34.369 1.00 37.03 53 ARG B CA 1
ATOM 2521 C C . ARG B 1 66 ? -42.098 -6.091 34.236 1.00 40.78 53 ARG B C 1
ATOM 2522 O O . ARG B 1 66 ? -42.873 -6.242 35.186 1.00 47.23 53 ARG B O 1
ATOM 2524 N N . VAL B 1 67 ? -42.485 -5.458 33.120 1.00 41.63 54 VAL B N 1
ATOM 2525 C CA . VAL B 1 67 ? -43.821 -4.848 33.085 1.00 36.17 54 VAL B CA 1
ATOM 2526 C C . VAL B 1 67 ? -44.658 -5.256 31.873 1.00 47.14 54 VAL B C 1
ATOM 2527 O O . VAL B 1 67 ? -45.670 -4.608 31.577 1.00 49.36 54 VAL B O 1
ATOM 2531 N N . MET B 1 68 ? -44.280 -6.346 31.182 1.00 48.92 55 MET B N 1
ATOM 2532 C CA . MET B 1 68 ? -44.964 -6.719 29.936 1.00 48.38 55 MET B CA 1
ATOM 2533 C C . MET B 1 68 ? -46.332 -7.363 30.182 1.00 54.60 55 MET B C 1
ATOM 2534 O O . MET B 1 68 ? -47.205 -7.337 29.305 1.00 50.73 55 MET B O 1
ATOM 2539 N N . ASP B 1 69 ? -46.534 -7.953 31.354 1.00 56.56 56 ASP B N 1
ATOM 2540 C CA . ASP B 1 69 ? -47.837 -8.510 31.698 1.00 54.09 56 ASP B CA 1
ATOM 2541 C C . ASP B 1 69 ? -48.916 -7.438 31.768 1.00 57.22 56 ASP B C 1
ATOM 2542 O O . ASP B 1 69 ? -50.105 -7.765 31.685 1.00 61.79 56 ASP B O 1
ATOM 2544 N N . LYS B 1 70 ? -48.529 -6.168 31.902 1.00 57.43 57 LYS B N 1
ATOM 2545 C CA . LYS B 1 70 ? -49.488 -5.071 31.893 1.00 58.74 57 LYS B CA 1
ATOM 2546 C C . LYS B 1 70 ? -49.859 -4.606 30.488 1.00 59.44 57 LYS B C 1
ATOM 2547 O O . LYS B 1 70 ? -50.850 -3.883 30.343 1.00 60.87 57 LYS B O 1
ATOM 2549 N N . ALA B 1 71 ? -49.119 -5.016 29.460 1.00 50.96 58 ALA B N 1
ATOM 2550 C CA . ALA B 1 71 ? -49.276 -4.442 28.131 1.00 47.01 58 ALA B CA 1
ATOM 2551 C C . ALA B 1 71 ? -50.591 -4.864 27.457 1.00 48.63 58 ALA B C 1
ATOM 2552 O O . ALA B 1 71 ? -51.205 -5.884 27.793 1.00 46.24 58 ALA B O 1
ATOM 2554 N N . THR B 1 72 ? -51.012 -4.051 26.479 1.00 48.58 59 THR B N 1
ATOM 2555 C CA . THR B 1 72 ? -52.221 -4.291 25.689 1.00 44.71 59 THR B CA 1
ATOM 2556 C C . THR B 1 72 ? -51.884 -5.134 24.456 1.00 44.34 59 THR B C 1
ATOM 2557 O O . THR B 1 72 ? -50.909 -4.852 23.747 1.00 40.52 59 THR B O 1
ATOM 2561 N N . ILE B 1 73 ? -52.690 -6.169 24.202 1.00 42.23 60 ILE B N 1
ATOM 2562 C CA . ILE B 1 73 ? -52.509 -7.055 23.052 1.00 45.36 60 ILE B CA 1
ATOM 2563 C C . ILE B 1 73 ? -53.445 -6.601 21.946 1.00 44.39 60 ILE B C 1
ATOM 2564 O O . ILE B 1 73 ? -54.590 -6.219 22.212 1.00 44.30 60 ILE B O 1
ATOM 2569 N N . GLY B 1 74 ? -52.972 -6.654 20.702 1.00 40.92 61 GLY B N 1
ATOM 2570 C CA . GLY B 1 74 ? -53.873 -6.317 19.618 1.00 41.87 61 GLY B CA 1
ATOM 2571 C C . GLY B 1 74 ? -54.118 -4.820 19.506 1.00 41.11 61 GLY B C 1
ATOM 2572 O O . GLY B 1 74 ? -53.304 -3.989 19.921 1.00 37.40 61 GLY B O 1
ATOM 2573 N N . ALA B 1 75 ? -55.270 -4.477 18.936 1.00 45.35 62 ALA B N 1
ATOM 2574 C CA . ALA B 1 75 ? -55.615 -3.082 18.696 1.00 42.71 62 ALA B CA 1
ATOM 2575 C C . ALA B 1 75 ? -55.883 -2.345 20.008 1.00 43.99 62 ALA B C 1
ATOM 2576 O O . ALA B 1 75 ? -56.293 -2.939 21.012 1.00 46.69 62 ALA B O 1
ATOM 2578 N N . LYS B 1 76 ? -55.615 -1.038 20.000 1.00 39.79 63 LYS B N 1
ATOM 2579 C CA . LYS B 1 76 ? -56.147 -0.145 21.018 1.00 39.08 63 LYS B CA 1
ATOM 2580 C C . LYS B 1 76 ? -57.631 0.094 20.758 1.00 43.15 63 LYS B C 1
ATOM 2581 O O . LYS B 1 76 ? -58.126 -0.115 19.645 1.00 40.03 63 LYS B O 1
ATOM 2587 N N . LYS B 1 77 ? -58.337 0.549 21.800 1.00 42.91 64 LYS B N 1
ATOM 2588 C CA . LYS B 1 77 ? -59.792 0.710 21.732 1.00 46.42 64 LYS B CA 1
ATOM 2589 C C . LYS B 1 77 ? -60.196 1.627 20.582 1.00 45.63 64 LYS B C 1
ATOM 2590 O O . LYS B 1 77 ? -59.834 2.809 20.560 1.00 48.52 64 LYS B O 1
ATOM 2592 N N . GLY B 1 78 ? -60.938 1.072 19.623 1.00 50.56 65 GLY B N 1
ATOM 2593 C CA . GLY B 1 78 ? -61.527 1.856 18.546 1.00 45.73 65 GLY B CA 1
ATOM 2594 C C . GLY B 1 78 ? -60.621 2.210 17.381 1.00 41.87 65 GLY B C 1
ATOM 2595 O O . GLY B 1 78 ? -60.924 3.158 16.649 1.00 38.42 65 GLY B O 1
ATOM 2596 N N . GLU B 1 79 ? -59.525 1.474 17.175 1.00 40.85 66 GLU B N 1
ATOM 2597 C CA . GLU B 1 79 ? -58.580 1.756 16.098 1.00 36.31 66 GLU B CA 1
ATOM 2598 C C . GLU B 1 79 ? -58.721 0.696 15.011 1.00 33.46 66 GLU B C 1
ATOM 2599 O O . GLU B 1 79 ? -58.565 -0.498 15.283 1.00 35.70 66 GLU B O 1
ATOM 2605 N N . GLN B 1 80 ? -59.025 1.142 13.789 1.00 38.02 67 GLN B N 1
ATOM 2606 C CA . GLN B 1 80 ? -59.098 0.252 12.629 1.00 41.18 67 GLN B CA 1
ATOM 2607 C C . GLN B 1 80 ? -57.761 -0.457 12.405 1.00 42.19 67 GLN B C 1
ATOM 2608 O O . GLN B 1 80 ? -56.688 0.145 12.532 1.00 40.97 67 GLN B O 1
ATOM 2614 N N . THR B 1 81 ? -57.831 -1.747 12.040 1.00 42.75 68 THR B N 1
ATOM 2615 C CA . THR B 1 81 ? -56.679 -2.643 12.098 1.00 40.62 68 THR B CA 1
ATOM 2616 C C . THR B 1 81 ? -56.106 -3.049 10.743 1.00 37.35 68 THR B C 1
ATOM 2617 O O . THR B 1 81 ? -54.973 -3.542 10.695 1.00 36.44 68 THR B O 1
ATOM 2621 N N . HIS B 1 82 ? -56.839 -2.846 9.652 1.00 37.66 69 HIS B N 1
ATOM 2622 C CA . HIS B 1 82 ? -56.582 -3.540 8.395 1.00 37.27 69 HIS B CA 1
ATOM 2623 C C . HIS B 1 82 ? -55.543 -2.865 7.500 1.00 34.20 69 HIS B C 1
ATOM 2624 O O . HIS B 1 82 ? -55.256 -3.399 6.424 1.00 36.06 69 HIS B O 1
ATOM 2631 N N . ILE B 1 83 ? -54.984 -1.715 7.895 1.00 33.80 70 ILE B N 1
ATOM 2632 C CA . ILE B 1 83 ? -54.018 -1.026 7.034 1.00 37.80 70 ILE B CA 1
ATOM 2633 C C . ILE B 1 83 ? -52.643 -1.686 7.113 1.00 32.71 70 ILE B C 1
ATOM 2634 O O . ILE B 1 83 ? -51.932 -1.795 6.105 1.00 27.90 70 ILE B O 1
ATOM 2639 N N . ILE B 1 84 ? -52.240 -2.123 8.308 1.00 36.67 71 ILE B N 1
ATOM 2640 C CA . ILE B 1 84 ? -50.946 -2.750 8.536 1.00 25.82 71 ILE B CA 1
ATOM 2641 C C . ILE B 1 84 ? -51.089 -4.174 9.082 1.00 29.74 71 ILE B C 1
ATOM 2642 O O . ILE B 1 84 ? -50.119 -4.746 9.568 1.00 28.08 71 ILE B O 1
ATOM 2647 N N . ASN B 1 85 ? -52.286 -4.765 8.989 1.00 37.05 72 ASN B N 1
ATOM 2648 C CA . ASN B 1 85 ? -52.599 -6.092 9.542 1.00 34.09 72 ASN B CA 1
ATOM 2649 C C . ASN B 1 85 ? -52.254 -6.160 11.038 1.00 36.59 72 ASN B C 1
ATOM 2650 O O . ASN B 1 85 ? -51.315 -6.842 11.468 1.00 30.60 72 ASN B O 1
ATOM 2655 N N . MET B 1 86 ? -53.059 -5.416 11.815 1.00 35.81 73 MET B N 1
ATOM 2656 C CA . MET B 1 86 ? -52.950 -5.352 13.274 1.00 38.66 73 MET B CA 1
ATOM 2657 C C . MET B 1 86 ? -53.699 -6.552 13.849 1.00 39.85 73 MET B C 1
ATOM 2658 O O . MET B 1 86 ? -54.894 -6.722 13.570 1.00 42.91 73 MET B O 1
ATOM 2663 N N . HIS B 1 87 ? -53.012 -7.399 14.624 1.00 34.43 74 HIS B N 1
ATOM 2664 C CA . HIS B 1 87 ? -53.629 -8.653 15.027 1.00 37.38 74 HIS B CA 1
ATOM 2665 C C . HIS B 1 87 ? -53.296 -8.956 16.489 1.00 36.25 74 HIS B C 1
ATOM 2666 O O . HIS B 1 87 ? -52.789 -8.113 17.229 1.00 37.11 74 HIS B O 1
ATOM 2673 N N . ASN B 1 88 ? -53.627 -10.182 16.900 1.00 41.77 75 ASN B N 1
ATOM 2674 C CA . ASN B 1 88 ? -53.718 -10.594 18.296 1.00 43.01 75 ASN B CA 1
ATOM 2675 C C . ASN B 1 88 ? -52.497 -11.379 18.765 1.00 44.70 75 ASN B C 1
ATOM 2676 O O . ASN B 1 88 ? -52.446 -11.784 19.936 1.00 43.65 75 ASN B O 1
ATOM 2681 N N . ARG B 1 89 ? -51.528 -11.626 17.879 1.00 39.79 76 ARG B N 1
ATOM 2682 C CA . ARG B 1 89 ? -50.251 -12.200 18.273 1.00 36.74 76 ARG B CA 1
ATOM 2683 C C . ARG B 1 89 ? -49.157 -11.141 18.319 1.00 37.10 76 ARG B C 1
ATOM 2684 O O . ARG B 1 89 ? -47.972 -11.453 18.131 1.00 37.33 76 ARG B O 1
ATOM 2692 N N . THR B 1 90 ? -49.554 -9.892 18.578 1.00 37.94 77 THR B N 1
ATOM 2693 C CA . THR B 1 90 ? -48.674 -8.729 18.600 1.00 36.30 77 THR B CA 1
ATOM 2694 C C . THR B 1 90 ? -48.964 -7.922 19.857 1.00 34.99 77 THR B C 1
ATOM 2695 O O . THR B 1 90 ? -50.099 -7.478 20.066 1.00 34.14 77 THR B O 1
ATOM 2699 N N . ILE B 1 91 ? -47.941 -7.710 20.676 1.00 32.11 78 ILE B N 1
ATOM 2700 C CA . ILE B 1 91 ? -47.996 -6.781 21.795 1.00 26.29 78 ILE B CA 1
ATOM 2701 C C . ILE B 1 91 ? -47.163 -5.552 21.447 1.00 26.65 78 ILE B C 1
ATOM 2702 O O . ILE B 1 91 ? -45.953 -5.659 21.216 1.00 27.47 78 ILE B O 1
ATOM 2707 N N . HIS B 1 92 ? -47.810 -4.390 21.410 1.00 28.88 79 HIS B N 1
ATOM 2708 C CA . HIS B 1 92 ? -47.141 -3.093 21.391 1.00 26.03 79 HIS B CA 1
ATOM 2709 C C . HIS B 1 92 ? -47.266 -2.469 22.773 1.00 27.15 79 HIS B C 1
ATOM 2710 O O . HIS B 1 92 ? -48.349 -2.474 23.365 1.00 35.13 79 HIS B O 1
ATOM 2717 N N . MET B 1 93 ? -46.174 -1.906 23.280 1.00 26.69 80 MET B N 1
ATOM 2718 C CA . MET B 1 93 ? -46.208 -1.328 24.621 1.00 29.31 80 MET B CA 1
ATOM 2719 C C . MET B 1 93 ? -45.490 0.018 24.638 1.00 27.28 80 MET B C 1
ATOM 2720 O O . MET B 1 93 ? -44.305 0.096 24.321 1.00 25.01 80 MET B O 1
ATOM 2725 N N . GLY B 1 94 ? -46.189 1.070 25.030 1.00 28.45 81 GLY B N 1
ATOM 2726 C CA . GLY B 1 94 ? -45.575 2.367 25.231 1.00 25.11 81 GLY B CA 1
ATOM 2727 C C . GLY B 1 94 ? -45.125 2.561 26.660 1.00 27.70 81 GLY B C 1
ATOM 2728 O O . GLY B 1 94 ? -44.795 1.603 27.364 1.00 27.06 81 GLY B O 1
ATOM 2729 N N . ASP B 1 95 ? -45.088 3.831 27.087 1.00 31.60 82 ASP B N 1
ATOM 2730 C CA . ASP B 1 95 ? -44.921 4.207 28.496 1.00 29.99 82 ASP B CA 1
ATOM 2731 C C . ASP B 1 95 ? -43.495 3.937 29.001 1.00 27.62 82 ASP B C 1
ATOM 2732 O O . ASP B 1 95 ? -43.290 3.576 30.164 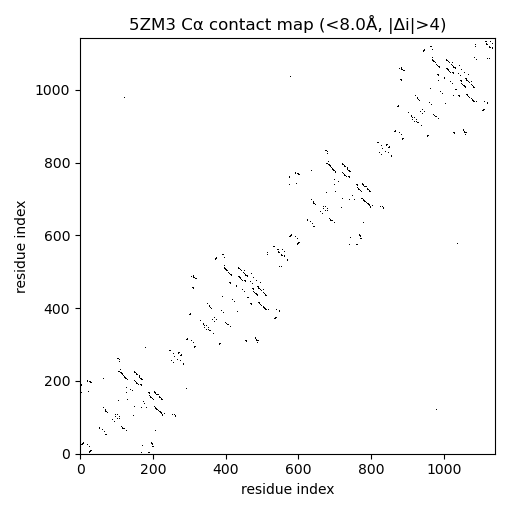1.00 27.51 82 ASP B O 1
ATOM 2737 N N . LEU B 1 96 ? -42.492 4.155 28.135 1.00 23.55 83 LEU B N 1
ATOM 2738 C CA . LEU B 1 96 ? -41.125 3.714 28.431 1.00 24.49 83 LEU B CA 1
ATOM 2739 C C . LEU B 1 96 ? -40.333 4.689 29.292 1.00 24.30 83 LEU B C 1
ATOM 2740 O O . LEU B 1 96 ? -39.291 4.309 29.842 1.00 20.63 83 LEU B O 1
ATOM 2745 N N . VAL B 1 97 ? -40.780 5.938 29.398 1.00 25.98 84 VAL B N 1
ATOM 2746 C CA . VAL B 1 97 ? -40.094 6.904 30.248 1.00 25.85 84 VAL B CA 1
ATOM 2747 C C . VAL B 1 97 ? -40.111 6.445 31.702 1.00 26.85 84 VAL B C 1
ATOM 2748 O O . VAL B 1 97 ? -39.090 6.504 32.398 1.00 32.38 84 VAL B O 1
ATOM 2752 N N . LEU B 1 98 ? -41.265 5.977 32.177 1.00 27.25 85 LEU B N 1
ATOM 2753 C CA . LEU B 1 98 ? -41.422 5.541 33.561 1.00 27.95 85 LEU B CA 1
ATOM 2754 C C . LEU B 1 98 ? -40.940 4.114 33.769 1.00 30.29 85 LEU B C 1
ATOM 2755 O O . LEU B 1 98 ? -40.507 3.769 34.874 1.00 34.17 85 LEU B O 1
ATOM 2760 N N . THR B 1 99 ? -40.983 3.285 32.721 1.00 30.78 86 THR B N 1
ATOM 2761 C CA . THR B 1 99 ? -40.564 1.889 32.840 1.00 31.23 86 THR B CA 1
ATOM 2762 C C . THR B 1 99 ? -39.047 1.750 32.960 1.00 28.87 86 THR B C 1
ATOM 2763 O O . THR B 1 99 ? -38.556 0.897 33.703 1.00 31.90 86 THR B O 1
ATOM 2767 N N . SER B 1 100 ? -38.281 2.567 32.248 1.00 28.56 87 SER B N 1
ATOM 2768 C CA . SER B 1 100 ? -36.846 2.340 32.147 1.00 28.70 87 SER B CA 1
ATOM 2769 C C . SER B 1 100 ? -36.087 3.645 32.339 1.00 27.35 87 SER B C 1
ATOM 2770 O O . SER B 1 100 ? -36.222 4.570 31.533 1.00 25.91 87 SER B O 1
ATOM 2773 N N . LYS B 1 101 ? -35.264 3.702 33.391 1.00 25.71 88 LYS B N 1
ATOM 2774 C CA . LYS B 1 101 ? -34.347 4.823 33.570 1.00 25.14 88 LYS B CA 1
ATOM 2775 C C . LYS B 1 101 ? -33.211 4.788 32.557 1.00 26.36 88 LYS B C 1
ATOM 2776 O O . LYS B 1 101 ? -32.761 5.844 32.093 1.00 26.80 88 LYS B O 1
ATOM 2782 N N . THR B 1 102 ? -32.717 3.592 32.211 1.00 23.17 89 THR B N 1
ATOM 2783 C CA . THR B 1 102 ? -31.669 3.502 31.194 1.00 25.54 89 THR B CA 1
ATOM 2784 C C . THR B 1 102 ? -32.170 4.031 29.853 1.00 20.62 89 THR B C 1
ATOM 2785 O O . THR B 1 102 ? -31.421 4.669 29.112 1.00 23.90 89 THR B O 1
ATOM 2789 N N . TYR B 1 103 ? -33.443 3.805 29.539 1.00 22.36 90 TYR B N 1
ATOM 2790 C CA . TYR B 1 103 ? -34.044 4.446 28.371 1.00 24.42 90 TYR B CA 1
ATOM 2791 C C . TYR B 1 103 ? -33.986 5.974 28.494 1.00 22.31 90 TYR B C 1
ATOM 2792 O O . TYR B 1 103 ? -33.438 6.659 27.622 1.00 20.19 90 TYR B O 1
ATOM 2801 N N . ARG B 1 104 ? -34.477 6.514 29.613 1.00 23.60 91 ARG B N 1
ATOM 2802 C CA . ARG B 1 104 ? -34.462 7.958 29.853 1.00 23.15 91 ARG B CA 1
ATOM 2803 C C . ARG B 1 104 ? -33.085 8.570 29.662 1.00 22.49 91 ARG B C 1
ATOM 2804 O O . ARG B 1 104 ? -32.960 9.700 29.169 1.00 22.10 91 ARG B O 1
ATOM 2812 N N . ASP B 1 105 ? -32.048 7.886 30.140 1.00 24.73 92 ASP B N 1
ATOM 2813 C CA . ASP B 1 105 ? -30.709 8.460 30.201 1.00 25.59 92 ASP B CA 1
ATOM 2814 C C . ASP B 1 105 ? -29.828 8.055 29.024 1.00 26.33 92 ASP B C 1
ATOM 2815 O O . ASP B 1 105 ? -29.200 8.916 28.400 1.00 26.37 92 ASP B O 1
ATOM 2820 N N . GLU B 1 106 ? -29.773 6.767 28.694 1.00 24.29 93 GLU B N 1
ATOM 2821 C CA . GLU B 1 106 ? -28.808 6.312 27.702 1.00 26.06 93 GLU B CA 1
ATOM 2822 C C . GLU B 1 106 ? -29.354 6.374 26.281 1.00 23.00 93 GLU B C 1
ATOM 2823 O O . GLU B 1 106 ? -28.681 6.885 25.382 1.00 21.00 93 GLU B O 1
ATOM 2829 N N . LEU B 1 107 ? -30.558 5.839 26.068 1.00 22.00 94 LEU B N 1
ATOM 2830 C CA . LEU B 1 107 ? -31.114 5.721 24.722 1.00 21.53 94 LEU B CA 1
ATOM 2831 C C . LEU B 1 107 ? -31.573 7.071 24.181 1.00 19.71 94 LEU B C 1
ATOM 2832 O O . LEU B 1 107 ? -31.296 7.416 23.029 1.00 19.80 94 LEU B O 1
ATOM 2837 N N . LEU B 1 108 ? -32.312 7.837 24.982 1.00 19.02 95 LEU B N 1
ATOM 2838 C CA . LEU B 1 108 ? -32.829 9.099 24.473 1.00 19.87 95 LEU B CA 1
ATOM 2839 C C . LEU B 1 108 ? -31.734 10.118 24.201 1.00 21.57 95 LEU B C 1
ATOM 2840 O O . LEU B 1 108 ? -32.031 11.174 23.624 1.00 20.88 95 LEU B O 1
ATOM 2845 N N . ASN B 1 109 ? -30.485 9.834 24.595 1.00 19.86 96 ASN B N 1
ATOM 2846 C CA . ASN B 1 109 ? -29.380 10.756 24.394 1.00 17.58 96 ASN B CA 1
ATOM 2847 C C . ASN B 1 109 ? -28.334 10.247 23.412 1.00 18.93 96 ASN B C 1
ATOM 2848 O O . ASN B 1 109 ? -27.308 10.913 23.253 1.00 17.67 96 ASN B O 1
ATOM 2853 N N . LEU B 1 110 ? -28.558 9.091 22.749 1.00 16.69 97 LEU B N 1
ATOM 2854 C CA . LEU B 1 110 ? -27.544 8.420 21.927 1.00 15.82 97 LEU B CA 1
ATOM 2855 C C . LEU B 1 110 ? -27.123 9.318 20.768 1.00 16.71 97 LEU B C 1
ATOM 2856 O O . LEU B 1 110 ? -27.945 9.602 19.892 1.00 20.29 97 LEU B O 1
ATOM 2861 N N . PRO B 1 111 ? -25.865 9.788 20.730 1.00 14.91 98 PRO B N 1
ATOM 2862 C CA . PRO B 1 111 ? -25.518 10.877 19.797 1.00 16.85 98 PRO B CA 1
ATOM 2863 C C . PRO B 1 111 ? -25.521 10.502 18.320 1.00 17.74 98 PRO B C 1
ATOM 2864 O O . PRO B 1 111 ? -25.830 11.367 17.491 1.00 19.70 98 PRO B O 1
ATOM 2868 N N . PHE B 1 112 ? -25.161 9.269 17.951 1.00 17.66 99 PHE B N 1
ATOM 2869 C CA . PHE B 1 112 ? -25.296 8.839 16.558 1.00 18.54 99 PHE B CA 1
ATOM 2870 C C . PHE B 1 112 ? -26.724 9.069 16.053 1.00 17.19 99 PHE B C 1
ATOM 2871 O O . PHE B 1 112 ? -26.938 9.600 14.946 1.00 19.45 99 PHE B O 1
ATOM 2879 N N . ALA B 1 113 ? -27.714 8.699 16.881 1.00 20.64 100 ALA B N 1
ATOM 2880 C CA . ALA B 1 113 ? -29.129 8.884 16.552 1.00 16.16 100 ALA B CA 1
ATOM 2881 C C . ALA B 1 113 ? -29.478 10.350 16.328 1.00 15.57 100 ALA B C 1
ATOM 2882 O O . ALA B 1 113 ? -30.176 10.681 15.368 1.00 16.66 100 ALA B O 1
ATOM 2884 N N . HIS B 1 114 ? -28.993 11.251 17.186 1.00 16.98 101 HIS B N 1
ATOM 2885 C CA . HIS B 1 114 ? -29.353 12.655 17.029 1.00 14.55 101 HIS B CA 1
ATOM 2886 C C . HIS B 1 114 ? -28.646 13.307 15.866 1.00 13.20 101 HIS B C 1
ATOM 2887 O O . HIS B 1 114 ? -29.167 14.264 15.307 1.00 18.56 101 HIS B O 1
ATOM 2894 N N . GLU B 1 115 ? -27.460 12.839 15.500 1.00 18.39 102 GLU B N 1
ATOM 2895 C CA . GLU B 1 115 ? -26.829 13.357 14.290 1.00 17.46 102 GLU B CA 1
ATOM 2896 C C . GLU B 1 115 ? -27.629 12.962 13.053 1.00 17.89 102 GLU B C 1
ATOM 2897 O O . GLU B 1 115 ? -27.879 13.806 12.176 1.00 18.22 102 GLU B O 1
ATOM 2903 N N . VAL B 1 116 ? -28.092 11.699 12.990 1.00 18.31 103 VAL B N 1
ATOM 2904 C CA . VAL B 1 116 ? -28.990 11.284 11.899 1.00 18.74 103 VAL B CA 1
ATOM 2905 C C . VAL B 1 116 ? -30.280 12.115 11.885 1.00 16.47 103 VAL B C 1
ATOM 2906 O O . VAL B 1 116 ? -30.680 12.655 10.843 1.00 18.23 103 VAL B O 1
ATOM 2910 N N . LEU B 1 117 ? -30.952 12.220 13.039 1.00 15.02 104 LEU B N 1
ATOM 2911 C CA . LEU B 1 117 ? -32.234 12.926 13.115 1.00 16.64 104 LEU B CA 1
ATOM 2912 C C . LEU B 1 117 ? -32.099 14.406 12.766 1.00 17.69 104 LEU B C 1
ATOM 2913 O O . LEU B 1 117 ? -33.013 15.008 12.185 1.00 20.91 104 LEU B O 1
ATOM 2918 N N . GLU B 1 118 ? -30.984 15.022 13.147 1.00 18.92 105 GLU B N 1
ATOM 2919 C CA . GLU B 1 118 ? -30.767 16.411 12.783 1.00 19.77 105 GLU B CA 1
ATOM 2920 C C . GLU B 1 118 ? -30.520 16.552 11.282 1.00 21.29 105 GLU B C 1
ATOM 2921 O O . GLU B 1 118 ? -30.983 17.521 10.664 1.00 20.89 105 GLU B O 1
ATOM 2927 N N . LYS B 1 119 ? -29.811 15.592 10.669 1.00 21.35 106 LYS B N 1
ATOM 2928 C CA . LYS B 1 119 ? -29.619 15.655 9.220 1.00 19.12 106 LYS B CA 1
ATOM 2929 C C . LYS B 1 119 ? -30.941 15.543 8.497 1.00 18.58 106 LYS B C 1
ATOM 2930 O O . LYS B 1 119 ? -31.153 16.189 7.463 1.00 20.89 106 LYS B O 1
ATOM 2936 N N . VAL B 1 120 ? -31.855 14.741 9.042 1.00 22.96 107 VAL B N 1
ATOM 2937 C CA . VAL B 1 120 ? -33.156 14.529 8.411 1.00 16.49 107 VAL B CA 1
ATOM 2938 C C . VAL B 1 120 ? -34.059 15.749 8.578 1.00 16.52 107 VAL B C 1
ATOM 2939 O O . VAL B 1 120 ? -34.707 16.196 7.624 1.00 17.92 107 VAL B O 1
ATOM 2943 N N . PHE B 1 121 ? -34.159 16.283 9.794 1.00 18.48 108 PHE B N 1
ATOM 2944 C CA . PHE B 1 121 ? -35.270 17.195 10.072 1.00 17.93 108 PHE B CA 1
ATOM 2945 C C . PHE B 1 121 ? -34.936 18.688 9.993 1.00 18.09 108 PHE B C 1
ATOM 2946 O O . PHE B 1 121 ? -35.837 19.471 9.675 1.00 21.64 108 PHE B O 1
ATOM 2954 N N . LYS B 1 122 ? -33.679 19.111 10.228 1.00 19.48 109 LYS B N 1
ATOM 2955 C CA . LYS B 1 122 ? -33.422 20.489 10.673 1.00 21.51 109 LYS B CA 1
ATOM 2956 C C . LYS B 1 122 ? -33.649 21.533 9.588 1.00 20.31 109 LYS B C 1
ATOM 2957 O O . LYS B 1 122 ? -34.133 22.634 9.877 1.00 21.42 109 LYS B O 1
ATOM 2963 N N . LYS B 1 123 ? -33.269 21.233 8.351 1.00 23.03 110 LYS B N 1
ATOM 2964 C CA . LYS B 1 123 ? -33.459 22.195 7.263 1.00 25.08 110 LYS B CA 1
ATOM 2965 C C . LYS B 1 123 ? -34.918 22.296 6.847 1.00 24.48 110 LYS B C 1
ATOM 2966 O O . LYS B 1 123 ? -35.443 23.396 6.633 1.00 27.03 110 LYS B O 1
ATOM 2972 N N . ASP B 1 124 ? -35.576 21.150 6.676 1.00 22.78 111 ASP B N 1
ATOM 2973 C CA . ASP B 1 124 ? -36.922 21.119 6.130 1.00 24.98 111 ASP B CA 1
ATOM 2974 C C . ASP B 1 124 ? -38.000 21.397 7.170 1.00 23.76 111 ASP B C 1
ATOM 2975 O O . ASP B 1 124 ? -39.129 21.741 6.794 1.00 23.62 111 ASP B O 1
ATOM 2980 N N . SER B 1 125 ? -37.686 21.252 8.459 1.00 21.34 112 SER B N 1
ATOM 2981 C CA . SER B 1 125 ? -38.729 21.158 9.473 1.00 20.78 112 SER B CA 1
ATOM 2982 C C . SER B 1 125 ? -38.408 21.931 10.747 1.00 18.39 112 SER B C 1
ATOM 2983 O O . SER B 1 125 ? -39.269 22.640 11.269 1.00 17.31 112 SER B O 1
ATOM 2986 N N . GLY B 1 126 ? -37.189 21.818 11.252 1.00 15.93 113 GLY B N 1
ATOM 2987 C CA . GLY B 1 126 ? -36.853 22.484 12.490 1.00 14.29 113 GLY B CA 1
ATOM 2988 C C . GLY B 1 126 ? -36.621 21.441 13.550 1.00 16.35 113 GLY B C 1
ATOM 2989 O O . GLY B 1 126 ? -36.216 20.325 13.217 1.00 19.51 113 GLY B O 1
ATOM 2990 N N . ASP B 1 127 ? -36.876 21.765 14.814 1.00 15.94 114 ASP B N 1
ATOM 2991 C CA . ASP B 1 127 ? -36.712 20.776 15.864 1.00 13.46 114 ASP B CA 1
ATOM 2992 C C . ASP B 1 127 ? -37.598 19.557 15.612 1.00 15.18 114 ASP B C 1
ATOM 2993 O O . ASP B 1 127 ? -38.576 19.588 14.850 1.00 16.53 114 ASP B O 1
ATOM 2998 N N . TYR B 1 128 ? -37.236 18.471 16.275 1.00 16.79 115 TYR B N 1
ATOM 2999 C CA . TYR B 1 128 ? -37.918 17.193 16.194 1.00 15.04 115 TYR B CA 1
ATOM 3000 C C . TYR B 1 128 ? -38.136 16.712 17.618 1.00 15.10 115 TYR B C 1
ATOM 3001 O O . TYR B 1 128 ? -37.448 17.145 18.546 1.00 18.73 115 TYR B O 1
ATOM 3010 N N . TRP B 1 129 ? -39.105 15.824 17.794 1.00 13.96 116 TRP B N 1
ATOM 3011 C CA . TRP B 1 129 ? -39.282 15.154 19.073 1.00 14.37 116 TRP B CA 1
ATOM 3012 C C . TRP B 1 129 ? -39.889 13.791 18.785 1.00 14.72 116 TRP B C 1
ATOM 3013 O O . TRP B 1 129 ? -40.107 13.430 17.626 1.00 14.50 116 TRP B O 1
ATOM 3024 N N . LEU B 1 130 ? -40.142 13.022 19.842 1.00 14.43 117 LEU B N 1
ATOM 3025 C CA . LEU B 1 130 ? -40.636 11.663 19.674 1.00 14.23 117 LEU B CA 1
ATOM 3026 C C . LEU B 1 130 ? -42.108 11.653 19.263 1.00 16.88 117 LEU B C 1
ATOM 3027 O O . LEU B 1 130 ? -42.932 12.372 19.841 1.00 14.54 117 LEU B O 1
ATOM 3032 N N . ASN B 1 131 ? -42.437 10.828 18.262 1.00 16.81 118 ASN B N 1
ATOM 3033 C CA . ASN B 1 131 ? -43.820 10.387 18.115 1.00 19.82 118 ASN B CA 1
ATOM 3034 C C . ASN B 1 131 ? -44.179 9.464 19.262 1.00 17.24 118 ASN B C 1
ATOM 3035 O O . ASN B 1 131 ? -45.234 9.609 19.892 1.00 16.12 118 ASN B O 1
ATOM 3040 N N . MET B 1 132 ? -43.288 8.522 19.553 1.00 18.52 119 MET B N 1
ATOM 3041 C CA . MET B 1 132 ? -43.385 7.743 20.779 1.00 16.83 119 MET B CA 1
ATOM 3042 C C . MET B 1 132 ? -42.188 6.810 20.823 1.00 17.14 119 MET B C 1
ATOM 3043 O O . MET B 1 132 ? -41.437 6.676 19.848 1.00 18.39 119 MET B O 1
ATOM 3048 N N . GLY B 1 133 ? -42.015 6.179 21.980 1.00 16.70 120 GLY B N 1
ATOM 3049 C CA . GLY B 1 133 ? -41.128 5.041 22.135 1.00 20.63 120 GLY B CA 1
ATOM 3050 C C . GLY B 1 133 ? -41.977 3.808 22.390 1.00 22.04 120 GLY B C 1
ATOM 3051 O O . GLY B 1 133 ? -42.891 3.842 23.211 1.00 24.53 120 GLY B O 1
ATOM 3052 N N . ASN B 1 134 ? -41.679 2.733 21.664 1.00 20.98 121 ASN B N 1
ATOM 3053 C CA . ASN B 1 134 ? -42.613 1.620 21.591 1.00 25.02 121 ASN B CA 1
ATOM 3054 C C . ASN B 1 134 ? -41.877 0.289 21.580 1.00 23.05 121 ASN B C 1
ATOM 3055 O O . ASN B 1 134 ? -40.957 0.091 20.788 1.00 23.97 121 ASN B O 1
ATOM 3060 N N . ILE B 1 135 ? -42.292 -0.619 22.454 1.00 24.38 122 ILE B N 1
ATOM 3061 C CA . ILE B 1 135 ? -41.842 -2.006 22.421 1.00 24.86 122 ILE B CA 1
ATOM 3062 C C . ILE B 1 135 ? -42.672 -2.774 21.400 1.00 24.33 122 ILE B C 1
ATOM 3063 O O . ILE B 1 135 ? -43.910 -2.702 21.405 1.00 22.44 122 ILE B O 1
ATOM 3068 N N . LEU B 1 136 ? -41.986 -3.514 20.526 1.00 21.41 123 LEU B N 1
ATOM 3069 C CA . LEU B 1 136 ? -42.578 -4.286 19.435 1.00 20.59 123 LEU B CA 1
ATOM 3070 C C . LEU B 1 136 ? -42.327 -5.769 19.711 1.00 21.91 123 LEU B C 1
ATOM 3071 O O . LEU B 1 136 ? -41.294 -6.325 19.321 1.00 21.54 123 LEU B O 1
ATOM 3076 N N . ASN B 1 137 ? -43.294 -6.403 20.372 1.00 23.77 124 ASN B N 1
ATOM 3077 C CA . ASN B 1 137 ? -43.240 -7.813 20.742 1.00 27.44 124 ASN B CA 1
ATOM 3078 C C . ASN B 1 137 ? -44.126 -8.612 19.784 1.00 28.67 124 ASN B C 1
ATOM 3079 O O . ASN B 1 137 ? -45.346 -8.609 19.921 1.00 28.24 124 ASN B O 1
ATOM 3084 N N . MET B 1 138 ? -43.520 -9.304 18.818 1.00 31.00 125 MET B N 1
ATOM 3085 C CA . MET B 1 138 ? -44.234 -10.290 18.010 1.00 27.73 125 MET B CA 1
ATOM 3086 C C . MET B 1 138 ? -44.055 -11.647 18.691 1.00 28.19 125 MET B C 1
ATOM 3087 O O . MET B 1 138 ? -42.929 -12.068 18.963 1.00 25.19 125 MET B O 1
ATOM 3092 N N . LEU B 1 139 ? -45.159 -12.316 18.979 1.00 34.01 126 LEU B N 1
ATOM 3093 C CA . LEU B 1 139 ? -45.126 -13.575 19.704 1.00 31.74 126 LEU B CA 1
ATOM 3094 C C . LEU B 1 139 ? -44.916 -14.741 18.735 1.00 27.90 126 LEU B C 1
ATOM 3095 O O . LEU B 1 139 ? -45.035 -14.587 17.517 1.00 28.05 126 LEU B O 1
ATOM 3100 N N . PRO B 1 140 ? -44.560 -15.926 19.239 1.00 27.82 127 PRO B N 1
ATOM 3101 C CA . PRO B 1 140 ? -44.466 -17.097 18.352 1.00 30.93 127 PRO B CA 1
ATOM 3102 C C . PRO B 1 140 ? -45.826 -17.400 17.736 1.00 27.26 127 PRO B C 1
ATOM 3103 O O . PRO B 1 140 ? -46.822 -17.543 18.446 1.00 31.78 127 PRO B O 1
ATOM 3107 N N . GLY B 1 141 ? -45.873 -17.468 16.404 1.00 22.68 128 GLY B N 1
ATOM 3108 C CA . GLY B 1 141 ? -47.134 -17.597 15.692 1.00 27.38 128 GLY B CA 1
ATOM 3109 C C . GLY B 1 141 ? -47.677 -16.318 15.076 1.00 28.93 128 GLY B C 1
ATOM 3110 O O . GLY B 1 141 ? -48.743 -16.354 14.445 1.00 25.40 128 GLY B O 1
ATOM 3111 N N . ALA B 1 142 ? -46.976 -15.194 15.231 1.00 32.10 129 ALA B N 1
ATOM 3112 C CA . ALA B 1 142 ? -47.455 -13.929 14.696 1.00 28.55 129 ALA B CA 1
ATOM 3113 C C . ALA B 1 142 ? -47.293 -13.913 13.189 1.00 24.02 129 ALA B C 1
ATOM 3114 O O . ALA B 1 142 ? -46.308 -14.419 12.651 1.00 22.32 129 ALA B O 1
ATOM 3116 N N . GLU B 1 143 ? -48.281 -13.347 12.510 1.00 27.40 130 GLU B N 1
ATOM 3117 C CA . GLU B 1 143 ? -48.295 -13.255 11.059 1.00 28.66 130 GLU B CA 1
ATOM 3118 C C . GLU B 1 143 ? -47.656 -11.951 10.594 1.00 25.88 130 GLU B C 1
ATOM 3119 O O . GLU B 1 143 ? -47.611 -10.953 11.322 1.00 26.85 130 GLU B O 1
ATOM 3125 N N . ALA B 1 144 ? -47.176 -11.970 9.352 1.00 21.43 131 ALA B N 1
ATOM 3126 C CA . ALA B 1 144 ? -46.597 -10.778 8.761 1.00 19.53 131 ALA B CA 1
ATOM 3127 C C . ALA B 1 144 ? -47.640 -9.667 8.677 1.00 23.42 131 ALA B C 1
ATOM 3128 O O . ALA B 1 144 ? -48.804 -9.905 8.349 1.00 25.88 131 ALA B O 1
ATOM 3130 N N . GLN B 1 145 ? -47.224 -8.449 9.005 1.00 23.01 132 GLN B N 1
ATOM 3131 C CA . GLN B 1 145 ? -48.029 -7.288 8.678 1.00 20.75 132 GLN B CA 1
ATOM 3132 C C . GLN B 1 145 ? -48.065 -7.099 7.169 1.00 20.63 132 GLN B C 1
ATOM 3133 O O . GLN B 1 145 ? -47.235 -7.642 6.432 1.00 19.73 132 GLN B O 1
ATOM 3139 N N . ARG B 1 146 ? -49.044 -6.315 6.713 1.00 21.23 133 ARG B N 1
ATOM 3140 C CA . ARG B 1 146 ? -49.075 -5.857 5.327 1.00 19.43 133 ARG B CA 1
ATOM 3141 C C . ARG B 1 146 ? -48.094 -4.704 5.169 1.00 20.40 133 ARG B C 1
ATOM 3142 O O . ARG B 1 146 ? -48.083 -3.797 6.007 1.00 18.81 133 ARG B O 1
ATOM 3144 N N . PRO B 1 147 ? -47.235 -4.723 4.146 1.00 21.90 134 PRO B N 1
ATOM 3145 C CA . PRO B 1 147 ? -46.278 -3.624 3.966 1.00 17.78 134 PRO B CA 1
ATOM 3146 C C . PRO B 1 147 ? -46.974 -2.276 3.780 1.00 17.35 134 PRO B C 1
ATOM 3147 O O . PRO B 1 147 ? -47.957 -2.155 3.052 1.00 15.61 134 PRO B O 1
ATOM 3151 N N . HIS B 1 148 ? -46.410 -1.251 4.419 1.00 15.46 135 HIS B N 1
ATOM 3152 C CA . HIS B 1 148 ? -47.042 0.041 4.564 1.00 12.49 135 HIS B CA 1
ATOM 3153 C C . HIS B 1 148 ? -45.969 1.098 4.742 1.00 13.70 135 HIS B C 1
ATOM 3154 O O . HIS B 1 148 ? -44.790 0.791 4.909 1.00 17.56 135 HIS B O 1
ATOM 3161 N N . ARG B 1 149 ? -46.395 2.355 4.701 1.00 14.78 136 ARG B N 1
ATOM 3162 C CA . ARG B 1 149 ? -45.589 3.507 5.072 1.00 14.72 136 ARG B CA 1
ATOM 3163 C C . ARG B 1 149 ? -46.107 4.016 6.413 1.00 14.34 136 ARG B C 1
ATOM 3164 O O . ARG B 1 149 ? -47.318 4.165 6.590 1.00 17.08 136 ARG B O 1
ATOM 3172 N N . ASP B 1 150 ? -45.199 4.282 7.355 1.00 15.12 137 ASP B N 1
ATOM 3173 C CA . ASP B 1 150 ? -45.613 4.744 8.683 1.00 17.18 137 ASP B CA 1
ATOM 3174 C C . ASP B 1 150 ? -46.279 6.125 8.641 1.00 18.49 137 ASP B C 1
ATOM 3175 O O . ASP B 1 150 ? -47.157 6.429 9.476 1.00 18.12 137 ASP B O 1
ATOM 3180 N N . ASP B 1 151 ? -45.911 6.966 7.669 1.00 14.65 138 ASP B N 1
ATOM 3181 C CA . ASP B 1 151 ? -46.437 8.321 7.665 1.00 16.24 138 ASP B CA 1
ATOM 3182 C C . ASP B 1 151 ? -47.898 8.377 7.214 1.00 19.55 138 ASP B C 1
ATOM 3183 O O . ASP B 1 151 ? -48.505 9.459 7.215 1.00 16.77 138 ASP B O 1
ATOM 3188 N N . TYR B 1 152 ? -48.492 7.229 6.874 1.00 19.58 139 TYR B N 1
ATOM 3189 C CA . TYR B 1 152 ? -49.936 7.178 6.714 1.00 15.98 139 TYR B CA 1
ATOM 3190 C C . TYR B 1 152 ? -50.658 7.613 7.983 1.00 16.82 139 TYR B C 1
ATOM 3191 O O . TYR B 1 152 ? -51.839 7.953 7.918 1.00 20.35 139 TYR B O 1
ATOM 3200 N N . LEU B 1 153 ? -49.978 7.622 9.135 1.00 19.41 140 LEU B N 1
ATOM 3201 C CA . LEU B 1 153 ? -50.640 8.051 10.366 1.00 16.72 140 LEU B CA 1
ATOM 3202 C C . LEU B 1 153 ? -51.109 9.511 10.303 1.00 18.82 140 LEU B C 1
ATOM 3203 O O . LEU B 1 153 ? -52.100 9.868 10.953 1.00 19.29 140 LEU B O 1
ATOM 3208 N N . TYR B 1 154 ? -50.415 10.366 9.541 1.00 19.40 141 TYR B N 1
ATOM 3209 C CA . TYR B 1 154 ? -50.674 11.805 9.474 1.00 15.40 141 TYR B CA 1
ATOM 3210 C C . TYR B 1 154 ? -51.352 12.125 8.149 1.00 17.99 141 TYR B C 1
ATOM 3211 O O . TYR B 1 154 ? -50.753 11.883 7.092 1.00 18.00 141 TYR B O 1
ATOM 3220 N N . PRO B 1 155 ? -52.597 12.630 8.146 1.00 16.01 142 PRO B N 1
ATOM 3221 C CA . PRO B 1 155 ? -53.339 12.758 6.871 1.00 18.95 142 PRO B CA 1
ATOM 3222 C C . PRO B 1 155 ? -52.664 13.635 5.820 1.00 20.58 142 PRO B C 1
ATOM 3223 O O . PRO B 1 155 ? -52.850 13.386 4.614 1.00 19.73 142 PRO B O 1
ATOM 3227 N N . VAL B 1 156 ? -51.853 14.618 6.234 1.00 16.32 143 VAL B N 1
ATOM 3228 C CA . VAL B 1 156 ? -51.214 15.528 5.296 1.00 17.03 143 VAL B CA 1
ATOM 3229 C C . VAL B 1 156 ? -50.250 14.789 4.380 1.00 19.30 143 VAL B C 1
ATOM 3230 O O . VAL B 1 156 ? -49.983 15.244 3.253 1.00 18.55 143 VAL B O 1
ATOM 3234 N N . SER B 1 157 ? -49.754 13.631 4.825 1.00 15.20 144 SER B N 1
ATOM 3235 C CA . SER B 1 157 ? -48.871 12.810 4.004 1.00 17.16 144 SER B CA 1
ATOM 3236 C C . SER B 1 157 ? -49.512 12.430 2.678 1.00 18.73 144 SER B C 1
ATOM 3237 O O . SER B 1 157 ? -48.802 12.306 1.673 1.00 20.76 144 SER B O 1
ATOM 3240 N N . GLN B 1 158 ? -50.843 12.239 2.649 1.00 21.36 145 GLN B N 1
ATOM 3241 C CA . GLN B 1 158 ? -51.519 11.853 1.410 1.00 19.92 145 GLN B CA 1
ATOM 3242 C C . GLN B 1 158 ? -51.676 12.997 0.420 1.00 17.56 145 GLN B C 1
ATOM 3243 O O . GLN B 1 158 ? -52.071 12.745 -0.717 1.00 16.34 145 GLN B O 1
ATOM 3249 N N . HIS B 1 159 ? -51.361 14.233 0.803 1.00 19.40 146 HIS B N 1
ATOM 3250 C CA . HIS B 1 159 ? -51.527 15.375 -0.084 1.00 17.32 146 HIS B CA 1
ATOM 3251 C C . HIS B 1 159 ? -50.208 15.978 -0.513 1.00 18.31 146 HIS B C 1
ATOM 3252 O O . HIS B 1 159 ? -50.193 17.084 -1.054 1.00 23.98 146 HIS B O 1
ATOM 3259 N N . MET B 1 160 ? -49.105 15.298 -0.253 1.00 21.64 147 MET B N 1
ATOM 3260 C CA . MET B 1 160 ? -47.780 15.742 -0.634 1.00 23.14 147 MET B CA 1
ATOM 3261 C C . MET B 1 160 ? -47.173 14.727 -1.596 1.00 25.05 147 MET B C 1
ATOM 3262 O O . MET B 1 160 ? -47.503 13.538 -1.561 1.00 26.42 147 MET B O 1
ATOM 3267 N N . ASP B 1 161 ? -46.297 15.216 -2.463 1.00 27.86 148 ASP B N 1
ATOM 3268 C CA . ASP B 1 161 ? -45.552 14.365 -3.390 1.00 31.82 148 ASP B CA 1
ATOM 3269 C C . ASP B 1 161 ? -44.419 13.661 -2.646 1.00 28.17 148 ASP B C 1
ATOM 3270 O O . ASP B 1 161 ? -43.575 14.339 -2.048 1.00 23.86 148 ASP B O 1
ATOM 3275 N N . PRO B 1 162 ? -44.379 12.319 -2.626 1.00 28.20 149 PRO B N 1
ATOM 3276 C CA . PRO B 1 162 ? -43.328 11.624 -1.863 1.00 23.49 149 PRO B CA 1
ATOM 3277 C C . PRO B 1 162 ? -41.925 11.877 -2.358 1.00 27.00 149 PRO B C 1
ATOM 3278 O O . PRO B 1 162 ? -40.984 11.779 -1.559 1.00 24.30 149 PRO B O 1
ATOM 3282 N N . ALA B 1 163 ? -41.743 12.212 -3.638 1.00 28.73 150 ALA B N 1
ATOM 3283 C CA . ALA B 1 163 ? -40.390 12.405 -4.146 1.00 24.20 150 ALA B CA 1
ATOM 3284 C C . ALA B 1 163 ? -39.756 13.703 -3.658 1.00 26.25 150 ALA B C 1
ATOM 3285 O O . ALA B 1 163 ? -38.528 13.789 -3.592 1.00 29.34 150 ALA B O 1
ATOM 3287 N N . THR B 1 164 ? -40.556 14.715 -3.306 1.00 25.68 151 THR B N 1
ATOM 3288 C CA . THR B 1 164 ? -40.045 16.058 -3.046 1.00 23.92 151 THR B CA 1
ATOM 3289 C C . THR B 1 164 ? -40.602 16.682 -1.766 1.00 27.84 151 THR B C 1
ATOM 3290 O O . THR B 1 164 ? -40.508 17.900 -1.606 1.00 30.47 151 THR B O 1
ATOM 3294 N N . SER B 1 165 ? -41.190 15.900 -0.859 1.00 22.94 152 SER B N 1
ATOM 3295 C CA . SER B 1 165 ? -41.800 16.436 0.352 1.00 22.60 152 SER B CA 1
ATOM 3296 C C . SER B 1 165 ? -40.936 16.142 1.572 1.00 23.90 152 SER B C 1
ATOM 3297 O O . SER B 1 165 ? -40.065 15.267 1.529 1.00 25.72 152 SER B O 1
ATOM 3300 N N . PRO B 1 166 ? -41.136 16.863 2.679 1.00 23.26 153 PRO B N 1
ATOM 3301 C CA . PRO B 1 166 ? -40.344 16.586 3.884 1.00 23.89 153 PRO B CA 1
ATOM 3302 C C . PRO B 1 166 ? -40.610 15.189 4.420 1.00 24.19 153 PRO B C 1
ATOM 3303 O O . PRO B 1 166 ? -41.691 14.625 4.241 1.00 28.64 153 PRO B O 1
ATOM 3307 N N . ASP B 1 167 ? -39.616 14.626 5.089 1.00 22.08 154 ASP B N 1
ATOM 3308 C CA . ASP B 1 167 ? -39.890 13.431 5.862 1.00 18.30 154 ASP B CA 1
ATOM 3309 C C . ASP B 1 167 ? -40.673 13.821 7.108 1.00 19.38 154 ASP B C 1
ATOM 3310 O O . ASP B 1 167 ? -40.376 14.830 7.754 1.00 22.03 154 ASP B O 1
ATOM 3315 N N . LEU B 1 168 ? -41.706 13.032 7.422 1.00 20.81 155 LEU B N 1
ATOM 3316 C CA . LEU B 1 168 ? -42.525 13.225 8.612 1.00 16.25 155 LEU B CA 1
ATOM 3317 C C . LEU B 1 168 ? -42.168 12.265 9.741 1.00 14.34 155 LEU B C 1
ATOM 3318 O O . LEU B 1 168 ? -42.642 12.459 10.861 1.00 16.48 155 LEU B O 1
ATOM 3323 N N . MET B 1 169 ? -41.350 11.240 9.492 1.00 15.30 156 MET B N 1
ATOM 3324 C CA . MET B 1 169 ? -41.028 10.301 10.556 1.00 13.86 156 MET B CA 1
ATOM 3325 C C . MET B 1 169 ? -39.736 9.558 10.251 1.00 15.37 156 MET B C 1
ATOM 3326 O O . MET B 1 169 ? -39.504 9.138 9.114 1.00 15.21 156 MET B O 1
ATOM 3331 N N . ILE B 1 170 ? -38.901 9.407 11.282 1.00 17.55 157 ILE B N 1
ATOM 3332 C CA . ILE B 1 170 ? -37.764 8.490 11.293 1.00 15.52 157 ILE B CA 1
ATOM 3333 C C . ILE B 1 170 ? -38.027 7.454 12.377 1.00 15.08 157 ILE B C 1
ATOM 3334 O O . ILE B 1 170 ? -38.376 7.804 13.509 1.00 17.82 157 ILE B O 1
ATOM 3339 N N . ASN B 1 171 ? -37.868 6.190 12.025 1.00 14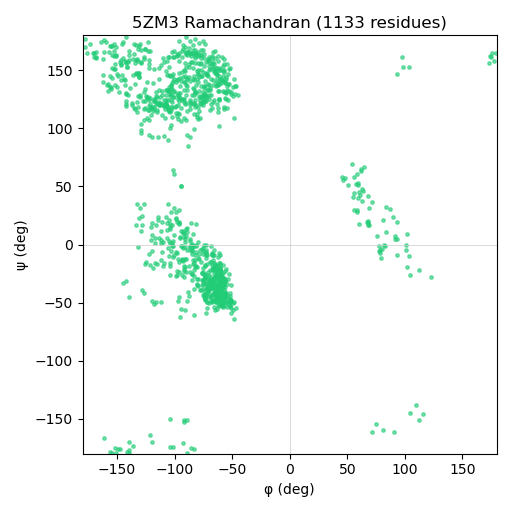.77 158 ASN B N 1
ATOM 3340 C CA . ASN B 1 171 ? -38.039 5.059 12.921 1.00 15.17 158 ASN B CA 1
ATOM 3341 C C . ASN B 1 171 ? -36.655 4.436 13.146 1.00 16.66 158 ASN B C 1
ATOM 3342 O O . ASN B 1 171 ? -35.979 4.052 12.184 1.00 14.78 158 ASN B O 1
ATOM 3347 N N . ILE B 1 172 ? -36.211 4.384 14.405 1.00 15.87 159 ILE B N 1
ATOM 3348 C CA . ILE B 1 172 ? -34.996 3.663 14.788 1.00 16.16 159 ILE B CA 1
ATOM 3349 C C . ILE B 1 172 ? -35.412 2.498 15.677 1.00 16.93 159 ILE B C 1
ATOM 3350 O O . ILE B 1 172 ? -36.046 2.714 16.710 1.00 18.01 159 ILE B O 1
ATOM 3355 N N . THR B 1 173 ? -35.060 1.266 15.284 1.00 15.64 160 THR B N 1
ATOM 3356 C CA . THR B 1 173 ? -35.452 0.044 15.988 1.00 13.69 160 THR B CA 1
ATOM 3357 C C . THR B 1 173 ? -34.205 -0.666 16.506 1.00 17.62 160 THR B C 1
ATOM 3358 O O . THR B 1 173 ? -33.284 -0.964 15.738 1.00 14.75 160 THR B O 1
ATOM 3362 N N . PHE B 1 174 ? -34.180 -0.922 17.811 1.00 17.98 161 PHE B N 1
ATOM 3363 C CA . PHE B 1 174 ? -33.121 -1.665 18.459 1.00 15.27 161 PHE B CA 1
ATOM 3364 C C . PHE B 1 174 ? -33.639 -3.060 18.771 1.00 16.92 161 PHE B C 1
ATOM 3365 O O . PHE B 1 174 ? -34.549 -3.195 19.597 1.00 19.60 161 PHE B O 1
ATOM 3373 N N . PRO B 1 175 ? -33.102 -4.119 18.174 1.00 19.93 162 PRO B N 1
ATOM 3374 C CA . PRO B 1 175 ? -33.435 -5.457 18.667 1.00 18.29 162 PRO B CA 1
ATOM 3375 C C . PRO B 1 175 ? -33.077 -5.578 20.143 1.00 19.90 162 PRO B C 1
ATOM 3376 O O . PRO B 1 175 ? -32.054 -5.058 20.602 1.00 21.23 162 PRO B O 1
ATOM 3380 N N . LEU B 1 176 ? -33.933 -6.261 20.892 1.00 19.45 163 LEU B N 1
ATOM 3381 C CA . LEU B 1 176 ? -33.577 -6.671 22.247 1.00 23.94 163 LEU B CA 1
ATOM 3382 C C . LEU B 1 176 ? -33.229 -8.150 22.326 1.00 26.61 163 LEU B C 1
ATOM 3383 O O . LEU B 1 176 ? -32.646 -8.593 23.327 1.00 26.20 163 LEU B O 1
ATOM 3388 N N . ASN B 1 177 ? -33.602 -8.912 21.299 1.00 27.13 164 ASN B N 1
ATOM 3389 C CA . ASN B 1 177 ? -33.036 -10.216 20.996 1.00 26.38 164 ASN B CA 1
ATOM 3390 C C . ASN B 1 177 ? -32.804 -10.268 19.490 1.00 26.00 164 ASN B C 1
ATOM 3391 O O . ASN B 1 177 ? -33.399 -9.497 18.731 1.00 27.12 164 ASN B O 1
ATOM 3396 N N . GLU B 1 178 ? -31.928 -11.180 19.064 1.00 23.86 165 GLU B N 1
ATOM 3397 C CA . GLU B 1 178 ? -31.525 -11.261 17.662 1.00 26.18 165 GLU B CA 1
ATOM 3398 C C . GLU B 1 178 ? -32.718 -11.235 16.704 1.00 24.28 165 GLU B C 1
ATOM 3399 O O . GLU B 1 178 ? -33.723 -11.913 16.918 1.00 24.96 165 GLU B O 1
ATOM 3405 N N . PHE B 1 179 ? -32.593 -10.460 15.628 1.00 24.48 166 PHE B N 1
ATOM 3406 C CA . PHE B 1 179 ? -33.580 -10.434 14.557 1.00 21.99 166 PHE B CA 1
ATOM 3407 C C . PHE B 1 179 ? -33.086 -11.283 13.396 1.00 20.79 166 PHE B C 1
ATOM 3408 O O . PHE B 1 179 ? -31.977 -11.083 12.906 1.00 24.35 166 PHE B O 1
ATOM 3416 N N . ARG B 1 180 ? -33.918 -12.212 12.952 1.00 22.15 167 ARG B N 1
ATOM 3417 C CA . ARG B 1 180 ? -33.667 -12.996 11.760 1.00 21.20 167 ARG B CA 1
ATOM 3418 C C . ARG B 1 180 ? -34.943 -13.005 10.935 1.00 24.20 167 ARG B C 1
ATOM 3419 O O . ARG B 1 180 ? -35.993 -12.536 11.378 1.00 20.88 167 ARG B O 1
ATOM 3427 N N . HIS B 1 181 ? -34.849 -13.538 9.719 1.00 24.11 168 HIS B N 1
ATOM 3428 C CA . HIS B 1 181 ? -36.051 -13.699 8.915 1.00 23.48 168 HIS B CA 1
ATOM 3429 C C . HIS B 1 181 ? -37.042 -14.620 9.605 1.00 23.09 168 HIS B C 1
ATOM 3430 O O . HIS B 1 181 ? -38.251 -14.378 9.565 1.00 27.38 168 HIS B O 1
ATOM 3437 N N . ASP B 1 182 ? -36.547 -15.658 10.283 1.00 26.59 169 ASP B N 1
ATOM 3438 C CA . ASP B 1 182 ? -37.428 -16.730 10.741 1.00 27.89 169 ASP B CA 1
ATOM 3439 C C . ASP B 1 182 ? -38.284 -16.316 11.937 1.00 24.81 169 ASP B C 1
ATOM 3440 O O . ASP B 1 182 ? -39.410 -16.795 12.075 1.00 24.53 169 ASP B O 1
ATOM 3445 N N . ASN B 1 183 ? -37.782 -15.452 12.813 1.00 24.90 170 ASN B N 1
ATOM 3446 C CA . ASN B 1 183 ? -38.565 -14.997 13.952 1.00 23.21 170 ASN B CA 1
ATOM 3447 C C . ASN B 1 183 ? -39.253 -13.665 13.683 1.00 19.66 170 ASN B C 1
ATOM 3448 O O . ASN B 1 183 ? -39.669 -12.989 14.628 1.00 20.03 170 ASN B O 1
ATOM 3453 N N . GLY B 1 184 ? -39.388 -13.280 12.416 1.00 18.93 171 GLY B N 1
ATOM 3454 C CA . GLY B 1 184 ? -40.128 -12.085 12.064 1.00 15.87 171 GLY B CA 1
ATOM 3455 C C . GLY B 1 184 ? -39.396 -10.762 12.146 1.00 19.94 171 GLY B C 1
ATOM 3456 O O . GLY B 1 184 ? -40.025 -9.738 12.455 1.00 20.45 171 GLY B O 1
ATOM 3457 N N . GLY B 1 185 ? -38.089 -10.738 11.887 1.00 22.89 172 GLY B N 1
ATOM 3458 C CA . GLY B 1 185 ? -37.389 -9.467 11.788 1.00 16.31 172 GLY B CA 1
ATOM 3459 C C . GLY B 1 185 ? -38.000 -8.600 10.698 1.00 18.59 172 GLY B C 1
ATOM 3460 O O . GLY B 1 185 ? -38.409 -9.095 9.645 1.00 14.50 172 GLY B O 1
ATOM 3461 N N . THR B 1 186 ? -38.078 -7.293 10.973 1.00 17.95 173 THR B N 1
ATOM 3462 C CA . THR B 1 186 ? -38.756 -6.317 10.118 1.00 17.05 173 THR B CA 1
ATOM 3463 C C . THR B 1 186 ? -38.422 -6.503 8.639 1.00 15.58 173 THR B C 1
ATOM 3464 O O . THR B 1 186 ? -37.255 -6.586 8.256 1.00 18.10 173 THR B O 1
ATOM 3468 N N . LEU B 1 187 ? -39.469 -6.586 7.816 1.00 16.06 174 LEU B N 1
ATOM 3469 C CA . LEU B 1 187 ? -39.352 -6.673 6.368 1.00 13.75 174 LEU B CA 1
ATOM 3470 C C . LEU B 1 187 ? -39.329 -5.272 5.771 1.00 13.02 174 LEU B C 1
ATOM 3471 O O . LEU B 1 187 ? -40.027 -4.378 6.241 1.00 14.38 174 LEU B O 1
ATOM 3476 N N . LEU B 1 188 ? -38.523 -5.086 4.733 1.00 14.73 175 LEU B N 1
ATOM 3477 C CA . LEU B 1 188 ? -38.260 -3.768 4.177 1.00 12.29 175 LEU B CA 1
ATOM 3478 C C . LEU B 1 188 ? -38.183 -3.872 2.667 1.00 11.91 175 LEU B C 1
ATOM 3479 O O . LEU B 1 188 ? -37.839 -4.911 2.115 1.00 13.49 175 LEU B O 1
ATOM 3484 N N . LEU B 1 189 ? -38.498 -2.774 2.000 1.00 15.32 176 LEU B N 1
ATOM 3485 C CA . LEU B 1 189 ? -38.405 -2.676 0.548 1.00 16.97 176 LEU B CA 1
ATOM 3486 C C . LEU B 1 189 ? -37.465 -1.510 0.284 1.00 18.32 176 LEU B C 1
ATOM 3487 O O . LEU B 1 189 ? -37.892 -0.345 0.292 1.00 21.09 176 LEU B O 1
ATOM 3492 N N . PRO B 1 190 ? -36.169 -1.771 0.089 1.00 20.76 177 PRO B N 1
ATOM 3493 C CA . PRO B 1 190 ? -35.220 -0.673 -0.132 1.00 19.43 177 PRO B CA 1
ATOM 3494 C C . PRO B 1 190 ? -35.538 0.091 -1.411 1.00 18.90 177 PRO B C 1
ATOM 3495 O O . PRO B 1 190 ? -36.018 -0.479 -2.393 1.00 17.87 177 PRO B O 1
ATOM 3499 N N . LYS B 1 191 ? -35.266 1.403 -1.379 1.00 18.11 178 LYS B N 1
ATOM 3500 C CA . LYS B 1 191 ? -35.477 2.333 -2.492 1.00 18.33 178 LYS B CA 1
ATOM 3501 C C . LYS B 1 191 ? -36.953 2.550 -2.833 1.00 22.52 178 LYS B C 1
ATOM 3502 O O . LYS B 1 191 ? -37.267 3.033 -3.936 1.00 23.29 178 LYS B O 1
ATOM 3508 N N . SER B 1 192 ? -37.869 2.232 -1.909 1.00 17.71 179 SER B N 1
ATOM 3509 C CA . SER B 1 192 ? -39.306 2.407 -2.112 1.00 16.69 179 SER B CA 1
ATOM 3510 C C . SER B 1 192 ? -39.849 3.678 -1.482 1.00 15.68 179 SER B C 1
ATOM 3511 O O . SER B 1 192 ? -41.046 3.767 -1.239 1.00 22.41 179 SER B O 1
ATOM 3514 N N . HIS B 1 193 ? -39.008 4.673 -1.234 1.00 22.72 180 HIS B N 1
ATOM 3515 C CA . HIS B 1 193 ? -39.379 5.840 -0.444 1.00 17.97 180 HIS B CA 1
ATOM 3516 C C . HIS B 1 193 ? -39.566 7.097 -1.280 1.00 21.39 180 HIS B C 1
ATOM 3517 O O . HIS B 1 193 ? -39.762 8.181 -0.713 1.00 20.45 180 HIS B O 1
ATOM 3524 N N . THR B 1 194 ? -39.487 6.997 -2.610 1.00 21.23 181 THR B N 1
ATOM 3525 C CA . THR B 1 194 ? -39.796 8.138 -3.461 1.00 21.52 181 THR B CA 1
ATOM 3526 C C . THR B 1 194 ? -40.950 7.873 -4.416 1.00 24.19 181 THR B C 1
ATOM 3527 O O . THR B 1 194 ? -41.212 8.707 -5.288 1.00 27.51 181 THR B O 1
ATOM 3531 N N . GLY B 1 195 ? -41.648 6.755 -4.281 1.00 20.81 182 GLY B N 1
ATOM 3532 C CA . GLY B 1 195 ? -42.747 6.459 -5.160 1.00 20.29 182 GLY B CA 1
ATOM 3533 C C . GLY B 1 195 ? -44.043 7.040 -4.644 1.00 28.35 182 GLY B C 1
ATOM 3534 O O . GLY B 1 195 ? -44.155 7.439 -3.476 1.00 27.91 182 GLY B O 1
ATOM 3535 N N . PRO B 1 196 ? -45.054 7.090 -5.517 1.00 26.88 183 PRO B N 1
ATOM 3536 C CA . PRO B 1 196 ? -46.369 7.592 -5.112 1.00 19.00 183 PRO B CA 1
ATOM 3537 C C . PRO B 1 196 ? -46.966 6.745 -4.004 1.00 21.72 183 PRO B C 1
ATOM 3538 O O . PRO B 1 196 ? -46.721 5.540 -3.916 1.00 21.54 183 PRO B O 1
ATOM 3542 N N . ASN B 1 197 ? -47.777 7.387 -3.164 1.00 20.94 184 ASN B N 1
ATOM 3543 C CA . ASN B 1 197 ? -48.544 6.640 -2.182 1.00 18.19 184 ASN B CA 1
ATOM 3544 C C . ASN B 1 197 ? -49.471 5.680 -2.912 1.00 17.33 184 ASN B C 1
ATOM 3545 O O . ASN B 1 197 ? -49.959 5.979 -3.999 1.00 19.49 184 ASN B O 1
ATOM 3550 N N . ALA B 1 198 ? -49.689 4.504 -2.325 1.00 16.57 185 ALA B N 1
ATOM 3551 C CA . ALA B 1 198 ? -50.496 3.468 -2.959 1.00 15.20 185 ALA B CA 1
ATOM 3552 C C . ALA B 1 198 ? -51.215 2.674 -1.882 1.00 19.38 185 ALA B C 1
ATOM 3553 O O . ALA B 1 198 ? -50.787 2.626 -0.727 1.00 16.85 185 ALA B O 1
ATOM 3555 N N . ASP B 1 199 ? -52.321 2.039 -2.273 1.00 21.33 186 ASP B N 1
ATOM 3556 C CA . ASP B 1 199 ? -53.062 1.222 -1.322 1.00 16.80 186 ASP B CA 1
ATOM 3557 C C . ASP B 1 199 ? -52.516 -0.194 -1.193 1.00 21.75 186 ASP B C 1
ATOM 3558 O O . ASP B 1 199 ? -53.039 -0.965 -0.382 1.00 23.15 186 ASP B O 1
ATOM 3563 N N . PHE B 1 200 ? -51.463 -0.526 -1.945 1.00 19.95 187 PHE B N 1
ATOM 3564 C CA . PHE B 1 200 ? -50.817 -1.832 -1.946 1.00 16.12 187 PHE B CA 1
ATOM 3565 C C . PHE B 1 200 ? -49.409 -1.613 -2.471 1.00 17.13 187 PHE B C 1
ATOM 3566 O O . PHE B 1 200 ? -49.244 -0.935 -3.489 1.00 18.76 187 PHE B O 1
ATOM 3574 N N . TYR B 1 201 ? -48.396 -2.166 -1.791 1.00 15.89 188 TYR B N 1
ATOM 3575 C CA . TYR B 1 201 ? -47.022 -2.020 -2.277 1.00 15.73 188 TYR B CA 1
ATOM 3576 C C . TYR B 1 201 ? -46.386 -3.345 -2.656 1.00 17.08 188 TYR B C 1
ATOM 3577 O O . TYR B 1 201 ? -45.807 -3.458 -3.743 1.00 19.55 188 TYR B O 1
ATOM 3586 N N . ALA B 1 202 ? -46.457 -4.346 -1.786 1.00 15.76 189 ALA B N 1
ATOM 3587 C CA . ALA B 1 202 ? -45.953 -5.679 -2.084 1.00 17.69 189 ALA B CA 1
ATOM 3588 C C . ALA B 1 202 ? -46.613 -6.625 -1.106 1.00 18.92 189 ALA B C 1
ATOM 3589 O O . ALA B 1 202 ? -47.197 -6.191 -0.114 1.00 21.84 189 ALA B O 1
ATOM 3591 N N . ASN B 1 203 ? -46.526 -7.923 -1.391 1.00 21.69 190 ASN B N 1
ATOM 3592 C CA . ASN B 1 203 ? -46.843 -8.912 -0.368 1.00 20.53 190 ASN B CA 1
ATOM 3593 C C . ASN B 1 203 ? -45.633 -9.063 0.537 1.00 20.52 190 ASN B C 1
ATOM 3594 O O . ASN B 1 203 ? -44.497 -8.876 0.103 1.00 19.90 190 ASN B O 1
ATOM 3599 N N . ALA B 1 204 ? -45.881 -9.381 1.812 1.00 21.42 191 ALA B N 1
ATOM 3600 C CA . ALA B 1 204 ? -44.775 -9.492 2.770 1.00 22.05 191 ALA B CA 1
ATOM 3601 C C . ALA B 1 204 ? -43.811 -10.625 2.419 1.00 23.77 191 ALA B C 1
ATOM 3602 O O . ALA B 1 204 ? -42.624 -10.558 2.760 1.00 25.55 191 ALA B O 1
ATOM 3604 N N . GLU B 1 205 ? -44.294 -11.663 1.732 1.00 25.22 192 GLU B N 1
ATOM 3605 C CA . GLU B 1 205 ? -43.480 -12.829 1.404 1.00 23.29 192 GLU B CA 1
ATOM 3606 C C . GLU B 1 205 ? -42.337 -12.506 0.454 1.00 26.22 192 GLU B C 1
ATOM 3607 O O . GLU B 1 205 ? -41.372 -13.270 0.387 1.00 26.70 192 GLU B O 1
ATOM 3613 N N . ASP B 1 206 ? -42.426 -11.407 -0.291 1.00 27.05 193 ASP B N 1
ATOM 3614 C CA . ASP B 1 206 ? -41.415 -11.038 -1.270 1.00 24.27 193 ASP B CA 1
ATOM 3615 C C . ASP B 1 206 ? -40.382 -10.062 -0.721 1.00 26.08 193 ASP B C 1
ATOM 3616 O O . ASP B 1 206 ? -39.530 -9.586 -1.481 1.00 22.81 193 ASP B O 1
ATOM 3621 N N . LEU B 1 207 ? -40.424 -9.761 0.622 1.00 22.44 194 LEU B N 1
ATOM 3622 C CA . LEU B 1 207 ? -39.548 -8.718 1.120 1.00 20.04 194 LEU B CA 1
ATOM 3623 C C . LEU B 1 207 ? -38.350 -9.299 1.864 1.00 17.25 194 LEU B C 1
ATOM 3624 O O . LEU B 1 207 ? -38.462 -10.328 2.533 1.00 20.80 194 LEU B O 1
ATOM 3629 N N . PRO B 1 208 ? -37.182 -8.671 1.775 1.00 18.17 195 PRO B N 1
ATOM 3630 C CA . PRO B 1 208 ? -36.072 -9.064 2.648 1.00 16.93 195 PRO B CA 1
ATOM 3631 C C . PRO B 1 208 ? -36.320 -8.674 4.097 1.00 16.63 195 PRO B C 1
ATOM 3632 O O . PRO B 1 208 ? -36.964 -7.667 4.391 1.00 15.89 195 PRO B O 1
ATOM 3636 N N . ALA B 1 209 ? -35.754 -9.464 5.006 1.00 17.44 196 ALA B N 1
ATOM 3637 C CA . ALA B 1 209 ? -35.823 -9.199 6.437 1.00 19.11 196 ALA B CA 1
ATOM 3638 C C . ALA B 1 209 ? -34.557 -8.496 6.919 1.00 20.99 196 ALA B C 1
ATOM 3639 O O . ALA B 1 209 ? -33.451 -8.790 6.450 1.00 18.66 196 ALA B O 1
ATOM 3641 N N . ALA B 1 210 ? -34.726 -7.550 7.851 1.00 19.42 197 ALA B N 1
ATOM 3642 C CA . ALA B 1 210 ? -33.588 -6.914 8.509 1.00 18.94 197 ALA B CA 1
ATOM 3643 C C . ALA B 1 210 ? -33.099 -7.841 9.615 1.00 19.11 197 ALA B C 1
ATOM 3644 O O . ALA B 1 210 ? -33.806 -8.074 10.606 1.00 19.17 197 ALA B O 1
ATOM 3646 N N . GLU B 1 211 ? -31.897 -8.385 9.429 1.00 19.86 198 GLU B N 1
ATOM 3647 C CA . GLU B 1 211 ? -31.288 -9.339 10.344 1.00 17.74 198 GLU B CA 1
ATOM 3648 C C . GLU B 1 211 ? -30.100 -8.684 11.025 1.00 16.47 198 GLU B C 1
ATOM 3649 O O . GLU B 1 211 ? -29.241 -8.098 10.361 1.00 18.10 198 GLU B O 1
ATOM 3655 N N . MET B 1 212 ? -30.073 -8.755 12.348 1.00 15.76 199 MET B N 1
ATOM 3656 C CA . MET B 1 212 ? -29.142 -7.943 13.106 1.00 19.90 199 MET B CA 1
ATOM 3657 C C . MET B 1 212 ? -29.169 -8.406 14.551 1.00 22.37 199 MET B C 1
ATOM 3658 O O . MET B 1 212 ? -30.104 -9.087 14.987 1.00 22.39 199 MET B O 1
ATOM 3663 N N . GLN B 1 213 ? -28.118 -8.034 15.278 1.00 20.53 200 GLN B N 1
ATOM 3664 C CA . GLN B 1 213 ? -27.886 -8.464 16.647 1.00 21.33 200 GLN B CA 1
ATOM 3665 C C . GLN B 1 213 ? -28.256 -7.363 17.633 1.00 16.71 200 GLN B C 1
ATOM 3666 O O . GLN B 1 213 ? -28.424 -6.205 17.269 1.00 19.68 200 GLN B O 1
ATOM 3672 N N . VAL B 1 214 ? -28.361 -7.749 18.906 1.00 19.28 201 VAL B N 1
ATOM 3673 C CA . VAL B 1 214 ? -28.485 -6.800 20.016 1.00 20.12 201 VAL B CA 1
ATOM 3674 C C . VAL B 1 214 ? -27.243 -5.922 20.089 1.00 18.86 201 VAL B C 1
ATOM 3675 O O . VAL B 1 214 ? -26.140 -6.404 20.363 1.00 20.37 201 VAL B O 1
ATOM 3679 N N . GLY B 1 215 ? -27.426 -4.615 19.903 1.00 20.43 202 GLY B N 1
ATOM 3680 C CA . GLY B 1 215 ? -26.336 -3.675 19.709 1.00 16.98 202 GLY B CA 1
ATOM 3681 C C . GLY B 1 215 ? -26.440 -2.904 18.406 1.00 16.48 202 GLY B C 1
ATOM 3682 O O . GLY B 1 215 ? -25.953 -1.773 18.323 1.00 17.19 202 GLY B O 1
ATOM 3683 N N . ASP B 1 216 ? -27.065 -3.500 17.389 1.00 13.53 203 ASP B N 1
ATOM 3684 C CA . ASP B 1 216 ? -27.353 -2.873 16.106 1.00 14.55 203 ASP B CA 1
ATOM 3685 C C . ASP B 1 216 ? -28.705 -2.120 16.138 1.00 19.16 203 ASP B C 1
ATOM 3686 O O . ASP B 1 216 ? -29.519 -2.246 17.064 1.00 15.71 203 ASP B O 1
ATOM 3691 N N . ALA B 1 217 ? -28.952 -1.332 15.095 1.00 16.12 204 ALA B N 1
ATOM 3692 C CA . ALA B 1 217 ? -30.188 -0.573 15.037 1.00 12.91 204 ALA B CA 1
ATOM 3693 C C . ALA B 1 217 ? -30.580 -0.389 13.581 1.00 14.76 204 ALA B C 1
ATOM 3694 O O . ALA B 1 217 ? -29.720 -0.100 12.755 1.00 16.62 204 ALA B O 1
ATOM 3696 N N . LEU B 1 218 ? -31.865 -0.600 13.268 1.00 17.57 205 LEU B N 1
ATOM 3697 C CA . LEU B 1 218 ? -32.431 -0.382 11.940 1.00 14.30 205 LEU B CA 1
ATOM 3698 C C . LEU B 1 218 ? -33.073 0.996 11.881 1.00 14.04 205 LEU B C 1
ATOM 3699 O O . LEU B 1 218 ? -33.920 1.306 12.710 1.00 15.17 205 LEU B O 1
ATOM 3704 N N . ILE B 1 219 ? -32.690 1.809 10.896 1.00 15.83 206 ILE B N 1
ATOM 3705 C CA . ILE B 1 219 ? -33.247 3.147 10.698 1.00 14.35 206 ILE B CA 1
ATOM 3706 C C . ILE B 1 219 ? -33.989 3.183 9.364 1.00 15.04 206 ILE B C 1
ATOM 3707 O O . ILE B 1 219 ? -33.412 2.832 8.330 1.00 16.92 206 ILE B O 1
ATOM 3712 N N . PHE B 1 220 ? -35.259 3.613 9.376 1.00 16.53 207 PHE B N 1
ATOM 3713 C CA . PHE B 1 220 ? -35.985 3.804 8.118 1.00 14.37 207 PHE B CA 1
ATOM 3714 C C . PHE B 1 220 ? -36.949 4.977 8.250 1.00 15.96 207 PHE B C 1
ATOM 3715 O O . PHE B 1 220 ? -37.326 5.376 9.353 1.00 14.28 207 PHE B O 1
ATOM 3723 N N . THR B 1 221 ? -37.337 5.539 7.103 1.00 14.97 208 THR B N 1
ATOM 3724 C CA . THR B 1 221 ? -38.145 6.750 7.081 1.00 13.19 208 THR B CA 1
ATOM 3725 C C . THR B 1 221 ? -39.643 6.421 6.991 1.00 13.89 208 THR B C 1
ATOM 3726 O O . THR B 1 221 ? -40.051 5.289 6.714 1.00 14.83 208 THR B O 1
ATOM 3730 N N . GLY B 1 222 ? -40.475 7.435 7.238 1.00 11.68 209 GLY B N 1
ATOM 3731 C CA . GLY B 1 222 ? -41.913 7.235 7.173 1.00 12.64 209 GLY B CA 1
ATOM 3732 C C . GLY B 1 222 ? -42.452 6.954 5.785 1.00 14.06 209 GLY B C 1
ATOM 3733 O O . GLY B 1 222 ? -43.645 6.669 5.652 1.00 18.76 209 GLY B O 1
ATOM 3734 N N . LYS B 1 223 ? -41.618 7.066 4.755 1.00 17.17 210 LYS B N 1
ATOM 3735 C CA . LYS B 1 223 ? -41.955 6.701 3.387 1.00 13.79 210 LYS B CA 1
ATOM 3736 C C . LYS B 1 223 ? -41.365 5.366 2.952 1.00 13.78 210 LYS B C 1
ATOM 3737 O O . LYS B 1 223 ? -41.547 4.974 1.798 1.00 13.63 210 LYS B O 1
ATOM 3743 N N . CYS B 1 224 ? -40.657 4.664 3.827 1.00 15.27 211 CYS B N 1
ATOM 3744 C CA . CYS B 1 224 ? -40.085 3.368 3.477 1.00 17.25 211 CYS B CA 1
ATOM 3745 C C . CYS B 1 224 ? -41.123 2.278 3.720 1.00 15.23 211 CYS B C 1
ATOM 3746 O O . CYS B 1 224 ? -41.592 2.093 4.855 1.00 11.90 211 CYS B O 1
ATOM 3749 N N . VAL B 1 225 ? -41.467 1.560 2.648 1.00 17.07 212 VAL B N 1
ATOM 3750 C CA . VAL B 1 225 ? -42.367 0.410 2.737 1.00 19.03 212 VAL B CA 1
ATOM 3751 C C . VAL B 1 225 ? -41.689 -0.696 3.549 1.00 14.77 212 VAL B C 1
ATOM 3752 O O . VAL B 1 225 ? -40.594 -1.157 3.209 1.00 13.98 212 VAL B O 1
ATOM 3756 N N . HIS B 1 226 ? -42.360 -1.148 4.599 1.00 14.93 213 HIS B N 1
ATOM 3757 C CA . HIS B 1 226 ? -41.805 -2.098 5.544 1.00 13.81 213 HIS B CA 1
ATOM 3758 C C . HIS B 1 226 ? -42.985 -2.800 6.193 1.00 13.52 213 HIS B C 1
ATOM 3759 O O . HIS B 1 226 ? -44.145 -2.499 5.911 1.00 14.88 213 HIS B O 1
ATOM 3766 N N . GLY B 1 227 ? -42.694 -3.688 7.118 1.00 14.05 214 GLY B N 1
ATOM 3767 C CA . GLY B 1 227 ? -43.741 -4.253 7.944 1.00 12.17 214 GLY B CA 1
ATOM 3768 C C . GLY B 1 227 ? -43.164 -5.351 8.802 1.00 14.86 214 GLY B C 1
ATOM 3769 O O . GLY B 1 227 ? -42.125 -5.938 8.479 1.00 19.67 214 GLY B O 1
ATOM 3770 N N . GLY B 1 228 ? -43.847 -5.613 9.911 1.00 18.56 215 GLY B N 1
ATOM 3771 C CA . GLY B 1 228 ? -43.447 -6.725 10.749 1.00 17.15 215 GLY B CA 1
ATOM 3772 C C . GLY B 1 228 ? -43.579 -8.042 10.005 1.00 20.76 215 GLY B C 1
ATOM 3773 O O . GLY B 1 228 ? -44.564 -8.284 9.303 1.00 17.47 215 GLY B O 1
ATOM 3774 N N . GLY B 1 229 ? -42.565 -8.905 10.164 1.00 19.00 216 GLY B N 1
ATOM 3775 C CA . GLY B 1 229 ? -42.550 -10.205 9.521 1.00 16.85 216 GLY B CA 1
ATOM 3776 C C . GLY B 1 229 ? -43.216 -11.285 10.367 1.00 21.13 216 GLY B C 1
ATOM 3777 O O . GLY B 1 229 ? -43.694 -11.048 11.476 1.00 23.98 216 GLY B O 1
ATOM 3778 N N . ALA B 1 230 ? -43.222 -12.502 9.828 1.00 18.71 217 ALA B N 1
ATOM 3779 C CA . ALA B 1 230 ? -43.891 -13.629 10.467 1.00 21.50 217 ALA B CA 1
ATOM 3780 C C . ALA B 1 230 ? -42.925 -14.357 11.389 1.00 21.94 217 ALA B C 1
ATOM 3781 O O . ALA B 1 230 ? -41.895 -14.862 10.932 1.00 20.53 217 ALA B O 1
ATOM 3783 N N . ASN B 1 231 ? -43.279 -14.440 12.678 1.00 24.37 218 ASN B N 1
ATOM 3784 C CA . ASN B 1 231 ? -42.452 -15.104 13.691 1.00 23.54 218 ASN B CA 1
ATOM 3785 C C . ASN B 1 231 ? -42.780 -16.592 13.728 1.00 26.76 218 ASN B C 1
ATOM 3786 O O . ASN B 1 231 ? -43.667 -17.041 14.451 1.00 26.36 218 ASN B O 1
ATOM 3791 N N . ARG B 1 232 ? -42.029 -17.375 12.963 1.00 30.28 219 ARG B N 1
ATOM 3792 C CA . ARG B 1 232 ? -42.242 -18.809 12.906 1.00 29.26 219 ARG B CA 1
ATOM 3793 C C . ARG B 1 232 ? -41.412 -19.572 13.928 1.00 27.09 219 ARG B C 1
ATOM 3794 O O . ARG B 1 232 ? -41.511 -20.795 13.983 1.00 31.16 219 ARG B O 1
ATOM 3802 N N . SER B 1 233 ? -40.637 -18.887 14.766 1.00 30.24 220 SER B N 1
ATOM 3803 C CA . SER B 1 233 ? -39.823 -19.558 15.772 1.00 33.78 220 SER B CA 1
ATOM 3804 C C . SER B 1 233 ? -40.653 -19.867 17.021 1.00 33.99 220 SER B C 1
ATOM 3805 O O . SER B 1 233 ? -41.859 -19.637 17.076 1.00 34.95 220 SER B O 1
ATOM 3808 N N . ASP B 1 234 ? -39.996 -20.408 18.043 1.00 42.95 221 ASP B N 1
ATOM 3809 C CA . ASP B 1 234 ? -40.658 -20.770 19.294 1.00 43.35 221 ASP B CA 1
ATOM 3810 C C . ASP B 1 234 ? -40.306 -19.786 20.399 1.00 40.18 221 ASP B C 1
ATOM 3811 O O . ASP B 1 234 ? -40.185 -20.138 21.572 1.00 43.36 221 ASP B O 1
ATOM 3816 N N . LYS B 1 235 ? -40.152 -18.522 20.040 1.00 31.48 222 LYS B N 1
ATOM 3817 C CA . LYS B 1 235 ? -39.743 -17.542 21.004 1.00 33.83 222 LYS B CA 1
ATOM 3818 C C . LYS B 1 235 ? -40.248 -16.184 20.545 1.00 32.16 222 LYS B C 1
ATOM 3819 O O . LYS B 1 235 ? -40.283 -15.922 19.336 1.00 35.25 222 LYS B O 1
ATOM 3825 N N . PRO B 1 236 ? -40.667 -15.322 21.464 1.00 31.67 223 PRO B N 1
ATOM 3826 C CA . PRO B 1 236 ? -40.969 -13.937 21.088 1.00 28.24 223 PRO B CA 1
ATOM 3827 C C . PRO B 1 236 ? -39.800 -13.251 20.387 1.00 23.96 223 PRO B C 1
ATOM 3828 O O . PRO B 1 236 ? -38.641 -13.637 20.535 1.00 30.84 223 PRO B O 1
ATOM 3832 N N . ARG B 1 237 ? -40.132 -12.232 19.591 1.00 24.77 224 ARG B N 1
ATOM 3833 C CA . ARG B 1 237 ? -39.181 -11.347 18.922 1.00 21.62 224 ARG B CA 1
ATOM 3834 C C . ARG B 1 237 ? -39.504 -9.932 19.364 1.00 19.98 224 ARG B C 1
ATOM 3835 O O . ARG B 1 237 ? -40.609 -9.449 19.119 1.00 23.28 224 ARG B O 1
ATOM 3843 N N . ILE B 1 238 ? -38.554 -9.265 20.016 1.00 25.12 225 ILE B N 1
ATOM 3844 C CA . ILE B 1 238 ? -38.839 -7.993 20.666 1.00 21.05 225 ILE B CA 1
ATOM 3845 C C . ILE B 1 238 ? -37.861 -6.930 20.179 1.00 20.51 225 ILE B C 1
ATOM 3846 O O . ILE B 1 238 ? -36.654 -7.173 20.100 1.00 18.64 225 ILE B O 1
ATOM 3851 N N . GLY B 1 239 ? -38.394 -5.750 19.839 1.00 23.30 226 GLY B N 1
ATOM 3852 C CA . GLY B 1 239 ? -37.568 -4.614 19.500 1.00 19.64 226 GLY B CA 1
ATOM 3853 C C . GLY B 1 239 ? -38.042 -3.378 20.241 1.00 21.14 226 GLY B C 1
ATOM 3854 O O . GLY B 1 239 ? -39.113 -3.364 20.844 1.00 21.48 226 GLY B O 1
ATOM 3855 N N . LEU B 1 240 ? -37.214 -2.339 20.197 1.00 20.24 227 LEU B N 1
ATOM 3856 C CA . LEU B 1 240 ? -37.563 -1.038 20.753 1.00 20.69 227 LEU B CA 1
ATOM 3857 C C . LEU B 1 240 ? -37.500 -0.003 19.634 1.00 20.04 227 LEU B C 1
ATOM 3858 O O . LEU B 1 240 ? -36.420 0.306 19.131 1.00 18.97 227 LEU B O 1
ATOM 3863 N N . ALA B 1 241 ? -38.658 0.522 19.251 1.00 17.97 228 ALA B N 1
ATOM 3864 C CA . ALA B 1 241 ? -38.784 1.525 18.205 1.00 21.53 228 ALA B CA 1
ATOM 3865 C C . ALA B 1 241 ? -38.834 2.904 18.850 1.00 19.03 228 ALA B C 1
ATOM 3866 O O . ALA B 1 241 ? -39.788 3.231 19.560 1.00 19.84 228 ALA B O 1
ATOM 3868 N N . LEU B 1 242 ? -37.796 3.690 18.617 1.00 18.94 229 LEU B N 1
ATOM 3869 C CA . LEU B 1 242 ? -37.790 5.130 18.850 1.00 19.29 229 LEU B CA 1
ATOM 3870 C C . LEU B 1 242 ? -38.249 5.826 17.575 1.00 18.73 229 LEU B C 1
ATOM 3871 O O . LEU B 1 242 ? -37.489 5.892 16.599 1.00 20.15 229 LEU B O 1
ATOM 3876 N N . ALA B 1 243 ? -39.471 6.361 17.581 1.00 19.05 230 ALA B N 1
ATOM 3877 C CA . ALA B 1 243 ? -40.018 7.059 16.423 1.00 19.55 230 ALA B CA 1
ATOM 3878 C C . ALA B 1 243 ? -40.070 8.557 16.691 1.00 16.91 230 ALA B C 1
ATOM 3879 O O . ALA B 1 243 ? -40.799 9.000 17.600 1.00 21.04 230 ALA B O 1
ATOM 3881 N N . ALA B 1 244 ? -39.349 9.320 15.844 1.00 14.84 231 ALA B N 1
ATOM 3882 C CA . ALA B 1 244 ? -39.218 10.773 15.882 1.00 12.88 231 ALA B CA 1
ATOM 3883 C C . ALA B 1 244 ? -39.859 11.434 14.664 1.00 14.24 231 ALA B C 1
ATOM 3884 O O . ALA B 1 244 ? -39.870 10.888 13.557 1.00 13.89 231 ALA B O 1
ATOM 3886 N N . GLN B 1 245 ? -40.307 12.663 14.868 1.00 11.63 232 GLN B N 1
ATOM 3887 C CA . GLN B 1 245 ? -41.064 13.405 13.878 1.00 13.68 232 GLN B CA 1
ATOM 3888 C C . GLN B 1 245 ? -40.794 14.888 14.101 1.00 15.69 232 GLN B C 1
ATOM 3889 O O . GLN B 1 245 ? -40.277 15.275 15.157 1.00 14.69 232 GLN B O 1
ATOM 3895 N N . PRO B 1 246 ? -41.100 15.740 13.114 1.00 15.84 233 PRO B N 1
ATOM 3896 C CA . PRO B 1 246 ? -41.009 17.194 13.326 1.00 15.18 233 PRO B CA 1
ATOM 3897 C C . PRO B 1 246 ? -41.801 17.646 14.546 1.00 13.97 233 PRO B C 1
ATOM 3898 O O . PRO B 1 246 ? -42.873 17.114 14.842 1.00 15.11 233 PRO B O 1
ATOM 3902 N N . GLY B 1 247 ? -41.290 18.684 15.219 1.00 14.31 234 GLY B N 1
ATOM 3903 C CA . GLY B 1 247 ? -41.960 19.236 16.388 1.00 11.43 234 GLY B CA 1
ATOM 3904 C C . GLY B 1 247 ? -43.354 19.782 16.117 1.00 13.40 234 GLY B C 1
ATOM 3905 O O . GLY B 1 247 ? -44.166 19.876 17.042 1.00 13.09 234 GLY B O 1
ATOM 3906 N N . TYR B 1 248 ? -43.674 20.110 14.868 1.00 12.34 235 TYR B N 1
ATOM 3907 C CA . TYR B 1 248 ? -45.007 20.629 14.600 1.00 12.10 235 TYR B CA 1
ATOM 3908 C C . TYR B 1 248 ? -46.088 19.546 14.456 1.00 12.10 235 TYR B C 1
ATOM 3909 O O . TYR B 1 248 ? -47.261 19.899 14.296 1.00 12.10 235 TYR B O 1
ATOM 3918 N N . LEU B 1 249 ? -45.756 18.258 14.565 1.00 12.75 236 LEU B N 1
ATOM 3919 C CA . LEU B 1 249 ? -46.749 17.186 14.608 1.00 11.25 236 LEU B CA 1
ATOM 3920 C C . LEU B 1 249 ? -46.952 16.700 16.039 1.00 11.93 236 LEU B C 1
ATOM 3921 O O . LEU B 1 249 ? -45.995 16.579 16.812 1.00 12.45 236 LEU B O 1
ATOM 3926 N N . THR B 1 250 ? -48.201 16.413 16.373 1.00 12.04 237 THR B N 1
ATOM 3927 C CA . THR B 1 250 ? -48.584 15.997 17.714 1.00 13.15 237 THR B CA 1
ATOM 3928 C C . THR B 1 250 ? -48.113 14.576 17.988 1.00 13.21 237 THR B C 1
ATOM 3929 O O . THR B 1 250 ? -48.471 13.663 17.234 1.00 15.63 237 THR B O 1
ATOM 3933 N N . PRO B 1 251 ? -47.328 14.339 19.040 1.00 13.84 238 PRO B N 1
ATOM 3934 C CA . PRO B 1 251 ? -46.933 12.965 19.375 1.00 13.51 238 PRO B CA 1
ATOM 3935 C C . PRO B 1 251 ? -48.134 12.067 19.628 1.00 15.57 238 PRO B C 1
ATOM 3936 O O . PRO B 1 251 ? -49.181 12.508 20.097 1.00 16.72 238 PRO B O 1
ATOM 3940 N N . ARG B 1 252 ? -47.968 10.782 19.314 1.00 20.29 239 ARG B N 1
ATOM 3941 C CA . ARG B 1 252 ? -48.995 9.799 19.652 1.00 18.78 239 ARG B CA 1
ATOM 3942 C C . ARG B 1 252 ? -49.055 9.529 21.155 1.00 19.71 239 ARG B C 1
ATOM 3943 O O . ARG B 1 252 ? -50.117 9.174 21.674 1.00 20.14 239 ARG B O 1
ATOM 3951 N N . GLU B 1 253 ? -47.940 9.659 21.866 1.00 19.21 240 GLU B N 1
ATOM 3952 C CA . GLU B 1 253 ? -47.907 9.401 23.300 1.00 20.97 240 GLU B CA 1
ATOM 3953 C C . GLU B 1 253 ? -47.519 10.681 24.023 1.00 22.60 240 GLU B C 1
ATOM 3954 O O . GLU B 1 253 ? -46.407 11.193 23.836 1.00 20.42 240 GLU B O 1
ATOM 3960 N N . SER B 1 254 ? -48.433 11.181 24.847 1.00 20.31 241 SER B N 1
ATOM 3961 C CA . SER B 1 254 ? -48.185 12.307 25.729 1.00 21.61 241 SER B CA 1
ATOM 3962 C C . SER B 1 254 ? -47.423 11.860 26.975 1.00 21.63 241 SER B C 1
ATOM 3963 O O . SER B 1 254 ? -47.450 10.691 27.372 1.00 21.23 241 SER B O 1
ATOM 3966 N N . ASN B 1 255 ? -46.730 12.815 27.595 1.00 21.70 242 ASN B N 1
ATOM 3967 C CA . ASN B 1 255 ? -45.911 12.525 28.766 1.00 25.09 242 ASN B CA 1
ATOM 3968 C C . ASN B 1 255 ? -46.185 13.509 29.894 1.00 25.95 242 ASN B C 1
ATOM 3969 O O . ASN B 1 255 ? -45.313 13.723 30.745 1.00 28.19 242 ASN B O 1
ATOM 3974 N N . VAL B 1 256 ? -47.358 14.143 29.900 1.00 22.98 243 VAL B N 1
ATOM 3975 C CA . VAL B 1 256 ? -47.736 15.004 31.015 1.00 27.68 243 VAL B CA 1
ATOM 3976 C C . VAL B 1 256 ? -47.884 14.211 32.303 1.00 29.15 243 VAL B C 1
ATOM 3977 O O . VAL B 1 256 ? -47.858 14.796 33.389 1.00 29.09 243 VAL B O 1
ATOM 3981 N N . ASN B 1 257 ? -48.042 12.888 32.205 1.00 30.58 244 ASN B N 1
ATOM 3982 C CA A ASN B 1 257 ? -48.233 12.026 33.367 0.97 31.50 244 ASN B CA 1
ATOM 3983 C CA B ASN B 1 257 ? -48.231 12.027 33.365 0.03 31.69 244 ASN B CA 1
ATOM 3984 C C . ASN B 1 257 ? -46.927 11.687 34.079 1.00 29.13 244 ASN B C 1
ATOM 3985 O O . ASN B 1 257 ? -46.960 11.000 35.104 1.00 31.49 244 ASN B O 1
ATOM 3994 N N . VAL B 1 258 ? -45.789 12.150 33.578 1.00 30.56 245 VAL B N 1
ATOM 3995 C CA . VAL B 1 258 ? -44.488 11.822 34.153 1.00 29.28 245 VAL B CA 1
ATOM 3996 C C . VAL B 1 258 ? -44.193 12.827 35.263 1.00 29.06 245 VAL B C 1
ATOM 3997 O O . VAL B 1 258 ? -44.232 14.045 35.007 1.00 24.52 245 VAL B O 1
ATOM 4001 N N . PRO B 1 259 ? -43.947 12.373 36.493 1.00 30.56 246 PRO B N 1
ATOM 4002 C CA . PRO B 1 259 ? -43.590 13.291 37.575 1.00 28.78 246 PRO B CA 1
ATOM 4003 C C . PRO B 1 259 ? -42.523 14.284 37.151 1.00 25.50 246 PRO B C 1
ATOM 4004 O O . PRO B 1 259 ? -41.547 13.932 36.488 1.00 27.59 246 PRO B O 1
ATOM 4008 N N . ARG B 1 260 ? -42.725 15.542 37.534 1.00 25.57 247 ARG B N 1
ATOM 4009 C CA . ARG B 1 260 ? -41.737 16.565 37.224 1.00 27.39 247 ARG B CA 1
ATOM 4010 C C . ARG B 1 260 ? -40.360 16.214 37.783 1.00 28.12 247 ARG B C 1
ATOM 4011 O O . ARG B 1 260 ? -39.340 16.498 37.147 1.00 28.58 247 ARG B O 1
ATOM 4019 N N . ASP B 1 261 ? -40.309 15.566 38.947 1.00 29.45 248 ASP B N 1
ATOM 4020 C CA . ASP B 1 261 ? -39.027 15.268 39.575 1.00 31.03 248 ASP B CA 1
ATOM 4021 C C . ASP B 1 261 ? -38.237 14.216 38.809 1.00 29.57 248 ASP B C 1
ATOM 4022 O O . ASP B 1 261 ? -36.999 14.216 38.865 1.00 24.95 248 ASP B O 1
ATOM 4027 N N . ILE B 1 262 ? -38.918 13.319 38.087 1.00 29.31 249 ILE B N 1
ATOM 4028 C CA . ILE B 1 262 ? -38.196 12.401 37.207 1.00 29.96 249 ILE B CA 1
ATOM 4029 C C . ILE B 1 262 ? -37.723 13.126 35.950 1.00 27.16 249 ILE B C 1
ATOM 4030 O O . ILE B 1 262 ? -36.611 12.892 35.465 1.00 29.15 249 ILE B O 1
ATOM 4035 N N . VAL B 1 263 ? -38.546 14.038 35.423 1.00 24.19 250 VAL B N 1
ATOM 4036 C CA . VAL B 1 263 ? -38.200 14.776 34.212 1.00 22.97 250 VAL B CA 1
ATOM 4037 C C . VAL B 1 263 ? -36.991 15.674 34.442 1.00 24.85 250 VAL B C 1
ATOM 4038 O O . VAL B 1 263 ? -36.167 15.863 33.538 1.00 21.29 250 VAL B O 1
ATOM 4042 N N . GLU B 1 264 ? -36.852 16.231 35.645 1.00 26.88 251 GLU B N 1
ATOM 4043 C CA . GLU B 1 264 ? -35.742 17.135 35.923 1.00 24.27 251 GLU B CA 1
ATOM 4044 C C . GLU B 1 264 ? -34.416 16.408 36.130 1.00 23.71 251 GLU B C 1
ATOM 4045 O O . GLU B 1 264 ? -33.378 17.064 36.278 1.00 24.18 251 GLU B O 1
ATOM 4051 N N . THR B 1 265 ? -34.405 15.079 36.119 1.00 24.01 252 THR B N 1
ATOM 4052 C CA . THR B 1 265 ? -33.148 14.344 36.132 1.00 22.70 252 THR B CA 1
ATOM 4053 C C . THR B 1 265 ? -32.624 14.044 34.730 1.00 24.47 252 THR B C 1
ATOM 4054 O O . THR B 1 265 ? -31.537 13.465 34.601 1.00 25.07 252 THR B O 1
ATOM 4058 N N . MET B 1 266 ? -33.362 14.433 33.690 1.00 23.11 253 MET B N 1
ATOM 4059 C CA . MET B 1 266 ? -33.010 14.213 32.295 1.00 19.98 253 MET B CA 1
ATOM 4060 C C . MET B 1 266 ? -32.370 15.468 31.713 1.00 20.25 253 MET B C 1
ATOM 4061 O O . MET B 1 266 ? -32.466 16.557 32.278 1.00 20.71 253 MET B O 1
ATOM 4066 N N . THR B 1 267 ? -31.704 15.299 30.570 1.00 23.21 254 THR B N 1
ATOM 4067 C CA . THR B 1 267 ? -31.019 16.389 29.897 1.00 21.96 254 THR B CA 1
ATOM 4068 C C . THR B 1 267 ? -32.025 17.262 29.160 1.00 20.60 254 THR B C 1
ATOM 4069 O O . THR B 1 267 ? -33.161 16.850 28.939 1.00 22.75 254 THR B O 1
ATOM 4073 N N . PRO B 1 268 ? -31.631 18.486 28.771 1.00 24.69 255 PRO B N 1
ATOM 4074 C CA . PRO B 1 268 ? -32.554 19.338 27.992 1.00 23.41 255 PRO B CA 1
ATOM 4075 C C . PRO B 1 268 ? -33.066 18.691 26.713 1.00 21.33 255 PRO B C 1
ATOM 4076 O O . PRO B 1 268 ? -34.266 18.767 26.406 1.00 21.89 255 PRO B O 1
ATOM 4080 N N . LEU B 1 269 ? -32.169 18.054 25.956 1.00 23.58 256 LEU B N 1
ATOM 4081 C CA . LEU B 1 269 ? -32.540 17.414 24.694 1.00 23.91 256 LEU B CA 1
ATOM 4082 C C . LEU B 1 269 ? -33.547 16.277 24.903 1.00 19.01 256 LEU B C 1
ATOM 4083 O O . LEU B 1 269 ? -34.540 16.176 24.175 1.00 19.18 256 LEU B O 1
ATOM 4088 N N . ALA B 1 270 ? -33.304 15.403 25.886 1.00 19.29 257 ALA B N 1
ATOM 4089 C CA . ALA B 1 270 ? -34.222 14.294 26.139 1.00 17.90 257 ALA B CA 1
ATOM 4090 C C . ALA B 1 270 ? -35.556 14.777 26.705 1.00 19.15 257 ALA B C 1
ATOM 4091 O O . ALA B 1 270 ? -36.614 14.164 26.444 1.00 21.84 257 ALA B O 1
ATOM 4093 N N . GLN B 1 271 ? -35.531 15.881 27.460 1.00 20.01 258 GLN B N 1
ATOM 4094 C CA . GLN B 1 271 ? -36.769 16.535 27.882 1.00 18.73 258 GLN B CA 1
ATOM 4095 C C . GLN B 1 271 ? -37.584 16.995 26.678 1.00 19.38 258 GLN B C 1
ATOM 4096 O O . GLN B 1 271 ? -38.797 16.767 26.614 1.00 20.50 258 GLN B O 1
ATOM 4102 N N . ARG B 1 272 ? -36.939 17.656 25.712 1.00 19.20 259 ARG B N 1
ATOM 4103 C CA . ARG B 1 272 ? -37.666 18.035 24.502 1.00 17.95 259 ARG B CA 1
ATOM 4104 C C . ARG B 1 272 ? -38.213 16.813 23.778 1.00 15.19 259 ARG B C 1
ATOM 4105 O O . ARG B 1 272 ? -39.342 16.836 23.284 1.00 15.90 259 ARG B O 1
ATOM 4113 N N . MET B 1 273 ? -37.433 15.731 23.716 1.00 17.56 260 MET B N 1
ATOM 4114 C CA . MET B 1 273 ? -37.901 14.511 23.056 1.00 17.07 260 MET B CA 1
ATOM 4115 C C . MET B 1 273 ? -39.215 14.012 23.648 1.00 18.96 260 MET B C 1
ATOM 4116 O O . MET B 1 273 ? -40.112 13.594 22.903 1.00 19.70 260 MET B O 1
ATOM 4121 N N . ILE B 1 274 ? -39.356 14.036 24.983 1.00 22.51 261 ILE B N 1
ATOM 4122 C CA . ILE B 1 274 ? -40.606 13.538 25.580 1.00 18.99 261 ILE B CA 1
ATOM 4123 C C . ILE B 1 274 ? -41.685 14.619 25.718 1.00 18.39 261 ILE B C 1
ATOM 4124 O O . ILE B 1 274 ? -42.687 14.423 26.411 1.00 18.80 261 ILE B O 1
ATOM 4129 N N . GLY B 1 275 ? -41.511 15.757 25.059 1.00 17.91 262 GLY B N 1
ATOM 4130 C CA . GLY B 1 275 ? -42.539 16.770 25.039 1.00 14.01 262 GLY B CA 1
ATOM 4131 C C . GLY B 1 275 ? -42.445 17.813 26.127 1.00 19.27 262 GLY B C 1
ATOM 4132 O O . GLY B 1 275 ? -43.353 18.650 26.245 1.00 16.25 262 GLY B O 1
ATOM 4133 N N . TRP B 1 276 ? -41.393 17.783 26.936 1.00 20.53 263 TRP B N 1
ATOM 4134 C CA . TRP B 1 276 ? -41.169 18.790 27.971 1.00 18.86 263 TRP B CA 1
ATOM 4135 C C . TRP B 1 276 ? -40.145 19.816 27.492 1.00 19.64 263 TRP B C 1
ATOM 4136 O O . TRP B 1 276 ? -39.064 19.972 28.060 1.00 19.26 263 TRP B O 1
ATOM 4147 N N . GLY B 1 277 ? -40.508 20.487 26.410 1.00 19.40 264 GLY B N 1
ATOM 4148 C CA . GLY B 1 277 ? -39.760 21.634 25.940 1.00 18.29 264 GLY B CA 1
ATOM 4149 C C . GLY B 1 277 ? -40.452 22.253 24.745 1.00 18.44 264 GLY B C 1
ATOM 4150 O O . GLY B 1 277 ? -41.340 21.651 24.130 1.00 17.86 264 GLY B O 1
ATOM 4151 N N . THR B 1 278 ? -40.030 23.479 24.434 1.00 20.28 265 THR B N 1
ATOM 4152 C CA . THR B 1 278 ? -40.504 24.189 23.253 1.00 18.56 265 THR B CA 1
ATOM 4153 C C . THR B 1 278 ? -39.750 23.693 22.024 1.00 20.12 265 THR B C 1
ATOM 4154 O O . THR B 1 278 ? -38.555 23.389 22.098 1.00 21.46 265 THR B O 1
ATOM 4158 N N . VAL B 1 279 ? -40.465 23.586 20.902 1.00 18.93 266 VAL B N 1
ATOM 4159 C CA . VAL B 1 279 ? -39.929 23.117 19.628 1.00 17.77 266 VAL B CA 1
ATOM 4160 C C . VAL B 1 279 ? -40.136 24.214 18.590 1.00 18.82 266 VAL B C 1
ATOM 4161 O O . VAL B 1 279 ? -41.265 24.669 18.390 1.00 21.55 266 VAL B O 1
ATOM 4165 N N . ARG B 1 280 ? -39.061 24.628 17.917 1.00 18.48 267 ARG B N 1
ATOM 4166 C CA . ARG B 1 280 ? -39.151 25.678 16.910 1.00 18.58 267 ARG B CA 1
ATOM 4167 C C . ARG B 1 280 ? -39.159 25.078 15.511 1.00 17.89 267 ARG B C 1
ATOM 4168 O O . ARG B 1 280 ? -38.535 24.049 15.259 1.00 20.57 267 ARG B O 1
ATOM 4176 N N . THR B 1 281 ? -39.882 25.720 14.598 1.00 20.60 268 THR B N 1
ATOM 4177 C CA . THR B 1 281 ? -39.857 25.267 13.212 1.00 22.30 268 THR B CA 1
ATOM 4178 C C . THR B 1 281 ? -38.631 25.832 12.488 1.00 21.20 268 THR B C 1
ATOM 4179 O O . THR B 1 281 ? -37.842 26.605 13.043 1.00 22.66 268 THR B O 1
ATOM 4183 N N . LYS B 1 282 ? -38.461 25.428 11.228 1.00 19.65 269 LYS B N 1
ATOM 4184 C CA . LYS B 1 282 ? -37.358 25.930 10.426 1.00 19.98 269 LYS B CA 1
ATOM 4185 C C . LYS B 1 282 ? -37.464 27.434 10.184 1.00 21.18 269 LYS B C 1
ATOM 4186 O O . LYS B 1 282 ? -36.453 28.076 9.864 1.00 22.23 269 LYS B O 1
ATOM 4192 N N . ASP B 1 283 ? -38.652 28.009 10.363 1.00 23.75 270 ASP B N 1
ATOM 4193 C CA . ASP B 1 283 ? -38.890 29.451 10.289 1.00 23.76 270 ASP B CA 1
ATOM 4194 C C . ASP B 1 283 ? -38.771 30.165 11.638 1.00 23.98 270 ASP B C 1
ATOM 4195 O O . ASP B 1 283 ? -39.149 31.331 11.730 1.00 27.62 270 ASP B O 1
ATOM 4200 N N . THR B 1 284 ? -38.279 29.487 12.679 1.00 23.61 271 THR B N 1
ATOM 4201 C CA . THR B 1 284 ? -37.985 29.985 14.035 1.00 23.92 271 THR B CA 1
ATOM 4202 C C . THR B 1 284 ? -39.204 30.196 14.915 1.00 23.40 271 THR B C 1
ATOM 4203 O O . THR B 1 284 ? -39.052 30.739 16.016 1.00 24.89 271 THR B O 1
ATOM 4207 N N . TYR B 1 285 ? -40.395 29.792 14.485 1.00 21.32 272 TYR B N 1
ATOM 4208 C CA . TYR B 1 285 ? -41.588 30.007 15.287 1.00 24.85 272 TYR B CA 1
ATOM 4209 C C . TYR B 1 285 ? -41.712 28.893 16.319 1.00 23.70 272 TYR B C 1
ATOM 4210 O O . TYR B 1 285 ? -41.521 27.716 16.004 1.00 21.20 272 TYR B O 1
ATOM 4219 N N . GLY B 1 286 ? -42.004 29.278 17.559 1.00 23.04 273 GLY B N 1
ATOM 4220 C CA . GLY B 1 286 ? -42.077 28.334 18.653 1.00 19.59 273 GLY B CA 1
ATOM 4221 C C . GLY B 1 286 ? -43.454 27.698 18.765 1.00 21.08 273 GLY B C 1
ATOM 4222 O O . GLY B 1 286 ? -44.483 28.343 18.548 1.00 21.25 273 GLY B O 1
ATOM 4223 N N . LEU B 1 287 ? -43.451 26.410 19.070 1.00 19.59 274 LEU B N 1
ATOM 4224 C CA . LEU B 1 287 ? -44.662 25.681 19.389 1.00 18.48 274 LEU B CA 1
ATOM 4225 C C . LEU B 1 287 ? -44.423 25.000 20.725 1.00 18.13 274 LEU B C 1
ATOM 4226 O O . LEU B 1 287 ? -43.282 24.868 21.180 1.00 15.22 274 LEU B O 1
ATOM 4231 N N . ASN B 1 288 ? -45.517 24.606 21.370 1.00 18.98 275 ASN B N 1
ATOM 4232 C CA . ASN B 1 288 ? -45.453 24.051 22.715 1.00 19.61 275 ASN B CA 1
ATOM 4233 C C . ASN B 1 288 ? -44.799 25.050 23.678 1.00 19.47 275 ASN B C 1
ATOM 4234 O O . ASN B 1 288 ? -43.843 24.737 24.386 1.00 18.23 275 ASN B O 1
ATOM 4239 N N . MET B 1 289 ? -45.324 26.275 23.682 1.00 22.29 276 MET B N 1
ATOM 4240 C CA . MET B 1 289 ? -44.876 27.367 24.537 1.00 22.49 276 MET B CA 1
ATOM 4241 C C . MET B 1 289 ? -45.759 27.471 25.773 1.00 21.05 276 MET B C 1
ATOM 4242 O O . MET B 1 289 ? -46.868 26.936 25.820 1.00 24.55 276 MET B O 1
ATOM 4247 N N . LEU B 1 290 ? -45.259 28.177 26.781 1.00 23.36 277 LEU B N 1
ATOM 4248 C CA . LEU B 1 290 ? -46.031 28.447 27.989 1.00 23.72 277 LEU B CA 1
ATOM 4249 C C . LEU B 1 290 ? -45.960 29.930 28.298 1.00 27.64 277 LEU B C 1
ATOM 4250 O O . LEU B 1 290 ? -44.863 30.488 28.391 1.00 32.05 277 LEU B O 1
ATOM 4255 N N . GLN B 1 291 ? -47.127 30.558 28.466 1.00 28.18 278 GLN B N 1
ATOM 4256 C CA . GLN B 1 291 ? -47.220 31.969 28.839 1.00 27.11 278 GLN B CA 1
ATOM 4257 C C . GLN B 1 291 ? -46.441 32.850 27.872 1.00 28.50 278 GLN B C 1
ATOM 4258 O O . GLN B 1 291 ? -45.764 33.792 28.284 1.00 32.87 278 GLN B O 1
ATOM 4264 N N . ASP B 1 292 ? -46.541 32.538 26.574 1.00 30.53 279 ASP B N 1
ATOM 4265 C CA . ASP B 1 292 ? -45.837 33.260 25.507 1.00 29.49 279 ASP B CA 1
ATOM 4266 C C . ASP B 1 292 ? -44.327 33.228 25.721 1.00 30.61 279 ASP B C 1
ATOM 4267 O O . ASP B 1 292 ? -43.605 34.142 25.314 1.00 33.52 279 ASP B O 1
ATOM 4272 N N . LYS B 1 293 ? -43.840 32.162 26.354 1.00 32.03 280 LYS B N 1
ATOM 4273 C CA . LYS B 1 293 ? -42.428 31.985 26.651 1.00 30.62 280 LYS B CA 1
ATOM 4274 C C . LYS B 1 293 ? -41.993 30.567 26.308 1.00 29.60 280 LYS B C 1
ATOM 4275 O O . LYS B 1 293 ? -42.800 29.688 25.986 1.00 30.01 280 LYS B O 1
ATOM 4281 N N . ASP B 1 294 ? -40.688 30.370 26.403 1.00 24.40 281 ASP B N 1
ATOM 4282 C CA . ASP B 1 294 ? -40.105 29.046 26.428 1.00 26.88 281 ASP B CA 1
ATOM 4283 C C . ASP B 1 294 ? -40.759 28.202 27.513 1.00 25.26 281 ASP B C 1
ATOM 4284 O O . ASP B 1 294 ? -41.053 28.686 28.607 1.00 28.91 281 ASP B O 1
ATOM 4289 N N . PHE B 1 295 ? -41.031 26.941 27.179 1.00 24.90 282 PHE B N 1
ATOM 4290 C CA . PHE B 1 295 ? -41.514 25.963 28.151 1.00 22.04 282 PHE B CA 1
ATOM 4291 C C . PHE B 1 295 ? -40.652 25.953 29.421 1.00 25.04 282 PHE B C 1
ATOM 4292 O O . PHE B 1 295 ? -41.155 26.165 30.537 1.00 25.60 282 PHE B O 1
ATOM 4300 N N . HIS B 1 296 ? -39.333 25.730 29.247 1.00 27.84 283 HIS B N 1
ATOM 4301 C CA . HIS B 1 296 ? -38.390 25.645 30.366 1.00 26.67 283 HIS B CA 1
ATOM 4302 C C . HIS B 1 296 ? -38.381 26.921 31.191 1.00 30.26 283 HIS B C 1
ATOM 4303 O O . HIS B 1 296 ? -38.396 26.875 32.429 1.00 30.37 283 HIS B O 1
ATOM 4310 N N . GLU B 1 297 ? -38.291 28.071 30.516 1.00 32.83 284 GLU B N 1
ATOM 4311 C CA . GLU B 1 297 ? -38.315 29.361 31.199 1.00 27.85 284 GLU B CA 1
ATOM 4312 C C . GLU B 1 297 ? -39.567 29.513 32.044 1.00 26.59 284 GLU B C 1
ATOM 4313 O O . GLU B 1 297 ? -39.507 29.969 33.188 1.00 25.28 284 GLU B O 1
ATOM 4319 N N . ALA B 1 298 ? -40.720 29.157 31.485 1.00 27.58 285 ALA B N 1
ATOM 4320 C CA . ALA B 1 298 ? -41.968 29.454 32.172 1.00 28.57 285 ALA B CA 1
ATOM 4321 C C . ALA B 1 298 ? -42.181 28.548 33.367 1.00 28.23 285 ALA B C 1
ATOM 4322 O O . ALA B 1 298 ? -42.840 28.956 34.329 1.00 28.58 285 ALA B O 1
ATOM 4324 N N . LEU B 1 299 ? -41.653 27.322 33.336 1.00 27.13 286 LEU B N 1
ATOM 4325 C CA . LEU B 1 299 ? -41.829 26.452 34.495 1.00 25.33 286 LEU B CA 1
ATOM 4326 C C . LEU B 1 299 ? -40.674 26.512 35.494 1.00 30.18 286 LEU B C 1
ATOM 4327 O O . LEU B 1 299 ? -40.817 26.007 36.613 1.00 31.28 286 LEU B O 1
ATOM 4332 N N . GLY B 1 300 ? -39.540 27.105 35.128 1.00 30.80 287 GLY B N 1
ATOM 4333 C CA . GLY B 1 300 ? -38.328 26.931 35.900 1.00 30.45 287 GLY B CA 1
ATOM 4334 C C . GLY B 1 300 ? -37.943 25.466 35.969 1.00 34.29 287 GLY B C 1
ATOM 4335 O O . GLY B 1 300 ? -37.738 24.912 37.055 1.00 36.23 287 GLY B O 1
ATOM 4336 N N . LEU B 1 301 ? -37.853 24.818 34.813 1.00 31.72 288 LEU B N 1
ATOM 4337 C CA . LEU B 1 301 ? -37.623 23.381 34.760 1.00 27.71 288 LEU B CA 1
ATOM 4338 C C . LEU B 1 301 ? -36.122 23.115 34.815 1.00 32.62 288 LEU B C 1
ATOM 4339 O O . LEU B 1 301 ? -35.369 23.549 33.931 1.00 33.12 288 LEU B O 1
ATOM 4344 N N . LYS B 1 302 ? -35.683 22.439 35.875 1.00 32.92 289 LYS B N 1
ATOM 4345 C CA . LYS B 1 302 ? -34.293 22.025 35.983 1.00 27.98 289 LYS B CA 1
ATOM 4346 C C . LYS B 1 302 ? -34.025 20.853 35.034 1.00 25.84 289 LYS B C 1
ATOM 4347 O O . LYS B 1 302 ? -34.939 20.299 34.425 1.00 25.89 289 LYS B O 1
ATOM 4349 N N . SER B 1 303 ? -32.753 20.464 34.920 1.00 30.02 290 SER B N 1
ATOM 4350 C CA . SER B 1 303 ? -32.353 19.364 34.042 1.00 24.06 290 SER B CA 1
ATOM 4351 C C . SER B 1 303 ? -30.904 18.989 34.302 1.00 27.22 290 SER B C 1
ATOM 4352 O O . SER B 1 303 ? -30.152 19.740 34.927 1.00 27.47 290 SER B O 1
ATOM 4355 N N . LYS B 1 304 ? -30.528 17.812 33.797 1.00 32.18 291 LYS B N 1
ATOM 4356 C CA . LYS B 1 304 ? -29.170 17.266 33.862 1.00 23.15 291 LYS B CA 1
ATOM 4357 C C . LYS B 1 304 ? -28.486 17.383 32.509 1.00 23.07 291 LYS B C 1
ATOM 4358 O O . LYS B 1 304 ? -28.278 18.484 32.019 1.00 25.95 291 LYS B O 1
ATOM 4360 N N . HIS C 1 20 ? 0.331 45.106 -9.394 1.00 51.23 7 HIS C N 1
ATOM 4361 C CA . HIS C 1 20 ? -0.063 43.725 -9.132 1.00 45.31 7 HIS C CA 1
ATOM 4362 C C . HIS C 1 20 ? 0.558 43.181 -7.826 1.00 41.98 7 HIS C C 1
ATOM 4363 O O . HIS C 1 20 ? 1.504 42.385 -7.845 1.00 45.35 7 HIS C O 1
ATOM 4365 N N . MET C 1 21 ? -0.001 43.622 -6.698 1.00 39.56 8 MET C N 1
ATOM 4366 C CA . MET C 1 21 ? 0.371 43.150 -5.365 1.00 33.27 8 MET C CA 1
ATOM 4367 C C . MET C 1 21 ? -0.893 42.692 -4.643 1.00 31.46 8 MET C C 1
ATOM 4368 O O . MET C 1 21 ? -1.788 43.520 -4.384 1.00 31.16 8 MET C O 1
ATOM 4373 N N . PRO C 1 22 ? -1.021 41.409 -4.293 1.00 27.19 9 PRO C N 1
ATOM 4374 C CA . PRO C 1 22 ? -2.279 40.933 -3.725 1.00 23.87 9 PRO C CA 1
ATOM 4375 C C . PRO C 1 22 ? -2.472 41.449 -2.314 1.00 24.30 9 PRO C C 1
ATOM 4376 O O . PRO C 1 22 ? -1.497 41.611 -1.558 1.00 24.84 9 PRO C O 1
ATOM 4380 N N . PRO C 1 23 ? -3.713 41.720 -1.902 1.00 22.24 10 PRO C N 1
ATOM 4381 C CA . PRO C 1 23 ? -3.955 42.228 -0.547 1.00 21.33 10 PRO C CA 1
ATOM 4382 C C . PRO C 1 23 ? -4.016 41.100 0.476 1.00 19.30 10 PRO C C 1
ATOM 4383 O O . PRO C 1 23 ? -4.133 39.916 0.145 1.00 19.47 10 PRO C O 1
ATOM 4387 N N . ILE C 1 24 ? -3.920 41.493 1.741 1.00 14.84 11 ILE C N 1
ATOM 4388 C CA . ILE C 1 24 ? -4.032 40.542 2.837 1.00 16.15 11 ILE C CA 1
ATOM 4389 C C . ILE C 1 24 ? -5.515 40.326 3.122 1.00 25.08 11 ILE C C 1
ATOM 4390 O O . ILE C 1 24 ? -6.251 41.271 3.434 1.00 25.39 11 ILE C O 1
ATOM 4395 N N . ARG C 1 25 ? -5.960 39.081 3.002 1.00 24.68 12 ARG C N 1
ATOM 4396 C CA . ARG C 1 25 ? -7.369 38.754 3.088 1.00 19.25 12 ARG C CA 1
ATOM 4397 C C . ARG C 1 25 ? -7.741 38.329 4.505 1.00 19.67 12 ARG C C 1
ATOM 4398 O O . ARG C 1 25 ? -6.969 37.653 5.189 1.00 19.09 12 ARG C O 1
ATOM 4406 N N . ARG C 1 26 ? -8.942 38.720 4.927 1.00 20.66 13 ARG C N 1
ATOM 4407 C CA . ARG C 1 26 ? -9.400 38.616 6.302 1.00 19.67 13 ARG C CA 1
ATOM 4408 C C . ARG C 1 26 ? -10.672 37.773 6.364 1.00 20.08 13 ARG C C 1
ATOM 4409 O O . ARG C 1 26 ? -11.426 37.707 5.392 1.00 21.50 13 ARG C O 1
ATOM 4417 N N . VAL C 1 27 ? -10.891 37.114 7.513 1.00 18.24 14 VAL C N 1
ATOM 4418 C CA . VAL C 1 27 ? -12.161 36.489 7.874 1.00 15.88 14 VAL C CA 1
ATOM 4419 C C . VAL C 1 27 ? -12.389 36.723 9.354 1.00 17.32 14 VAL C C 1
ATOM 4420 O O . VAL C 1 27 ? -11.445 36.883 10.125 1.00 18.81 14 VAL C O 1
ATOM 4424 N N . ASN C 1 28 ? -13.653 36.744 9.754 1.00 24.38 15 ASN C N 1
ATOM 4425 C CA . ASN C 1 28 ? -13.959 36.754 11.173 1.00 21.43 15 ASN C CA 1
ATOM 4426 C C . ASN C 1 28 ? -13.822 35.335 11.705 1.00 19.08 15 ASN C C 1
ATOM 4427 O O . ASN C 1 28 ? -14.054 34.364 10.987 1.00 21.16 15 ASN C O 1
ATOM 4432 N N . ALA C 1 29 ? -13.391 35.214 12.960 1.00 19.00 16 ALA C N 1
ATOM 4433 C CA . ALA C 1 29 ? -13.313 33.889 13.559 1.00 18.82 16 ALA C CA 1
ATOM 4434 C C . ALA C 1 29 ? -14.656 33.181 13.501 1.00 18.04 16 ALA C C 1
ATOM 4435 O O . ALA C 1 29 ? -14.703 31.955 13.382 1.00 22.50 16 ALA C O 1
ATOM 4437 N N . SER C 1 30 ? -15.759 33.930 13.557 1.00 21.54 17 SER C N 1
ATOM 4438 C CA . SER C 1 30 ? -17.080 33.310 13.502 1.00 22.30 17 SER C CA 1
ATOM 4439 C C . SER C 1 30 ? -17.379 32.652 12.162 1.00 22.85 17 SER C C 1
ATOM 4440 O O . SER C 1 30 ? -18.387 31.945 12.068 1.00 27.55 17 SER C O 1
ATOM 4443 N N . GLN C 1 31 ? -16.541 32.852 11.135 1.00 23.47 18 GLN C N 1
ATOM 4444 C CA . GLN C 1 31 ? -16.730 32.185 9.851 1.00 20.47 18 GLN C CA 1
ATOM 4445 C C . GLN C 1 31 ? -16.186 30.767 9.844 1.00 21.11 18 GLN C C 1
ATOM 4446 O O . GLN C 1 31 ? -16.388 30.053 8.861 1.00 21.58 18 GLN C O 1
ATOM 4452 N N . GLY C 1 32 ? -15.501 30.344 10.898 1.00 22.18 19 GLY C N 1
ATOM 4453 C CA . GLY C 1 32 ? -14.987 28.996 10.986 1.00 21.25 19 GLY C CA 1
ATOM 4454 C C . GLY C 1 32 ? -13.521 28.903 10.588 1.00 24.51 19 GLY C C 1
ATOM 4455 O O . GLY C 1 32 ? -12.965 29.782 9.922 1.00 23.32 19 GLY C O 1
ATOM 4456 N N . SER C 1 33 ? -12.890 27.791 11.011 1.00 24.02 20 SER C N 1
ATOM 4457 C CA . SER C 1 33 ? -11.484 27.499 10.731 1.00 24.80 20 SER C CA 1
ATOM 4458 C C . SER C 1 33 ? -11.246 26.922 9.332 1.00 23.99 20 SER C C 1
ATOM 4459 O O . SER C 1 33 ? -10.112 26.976 8.833 1.00 23.93 20 SER C O 1
ATOM 4462 N N . ASP C 1 34 ? -12.280 26.386 8.680 1.00 22.60 21 ASP C N 1
ATOM 4463 C CA . ASP C 1 34 ? -12.136 26.004 7.283 1.00 22.65 21 ASP C CA 1
ATOM 4464 C C . ASP C 1 34 ? -11.897 27.223 6.398 1.00 22.44 21 ASP C C 1
ATOM 4465 O O . ASP C 1 34 ? -11.075 27.165 5.482 1.00 25.58 21 ASP C O 1
ATOM 4470 N N . ALA C 1 35 ? -12.624 28.323 6.637 1.00 20.47 22 ALA C N 1
ATOM 4471 C CA . ALA C 1 35 ? -12.485 29.530 5.818 1.00 19.13 22 ALA C CA 1
ATOM 4472 C C . ALA C 1 35 ? -11.082 30.121 5.919 1.00 20.77 22 ALA C C 1
ATOM 4473 O O . ALA C 1 35 ? -10.420 30.376 4.895 1.00 27.05 22 ALA C O 1
ATOM 4475 N N . ALA C 1 36 ? -10.626 30.362 7.156 1.00 19.72 23 ALA C N 1
ATOM 4476 C CA . ALA C 1 36 ? -9.256 30.798 7.415 1.00 19.77 23 ALA C CA 1
ATOM 4477 C C . ALA C 1 36 ? -8.249 29.878 6.745 1.00 21.86 23 ALA C C 1
ATOM 4478 O O . ALA C 1 36 ? -7.292 30.337 6.106 1.00 19.57 23 ALA C O 1
ATOM 4480 N N . TYR C 1 37 ? -8.441 28.562 6.893 1.00 23.06 24 TYR C N 1
ATOM 4481 C CA . TYR C 1 37 ? -7.470 27.626 6.338 1.00 17.67 24 TYR C CA 1
ATOM 4482 C C . TYR C 1 37 ? -7.440 27.667 4.807 1.00 20.43 24 TYR C C 1
ATOM 4483 O O . TYR C 1 37 ? -6.369 27.543 4.206 1.00 22.50 24 TYR C O 1
ATOM 4492 N N . GLN C 1 38 ? -8.592 27.833 4.151 1.00 20.60 25 GLN C N 1
ATOM 4493 C CA . GLN C 1 38 ? -8.598 27.926 2.690 1.00 21.92 25 GLN C CA 1
ATOM 4494 C C . GLN C 1 38 ? -7.833 29.160 2.211 1.00 23.59 25 GLN C C 1
ATOM 4495 O O . GLN C 1 38 ? -7.020 29.087 1.273 1.00 23.57 25 GLN C O 1
ATOM 4497 N N . ILE C 1 39 ? -8.080 30.313 2.846 1.00 24.00 26 ILE C N 1
ATOM 4498 C CA . ILE C 1 39 ? -7.300 31.502 2.496 1.00 19.96 26 ILE C CA 1
ATOM 4499 C C . ILE C 1 39 ? -5.810 31.282 2.760 1.00 20.60 26 ILE C C 1
ATOM 4500 O O . ILE C 1 39 ? -4.960 31.723 1.982 1.00 21.32 26 ILE C O 1
ATOM 4505 N N . LEU C 1 40 ? -5.464 30.602 3.859 1.00 21.36 27 LEU C N 1
ATOM 4506 C CA . LEU C 1 40 ? -4.055 30.409 4.206 1.00 18.43 27 LEU C CA 1
ATOM 4507 C C . LEU C 1 40 ? -3.355 29.458 3.238 1.00 20.45 27 LEU C C 1
ATOM 4508 O O . LEU C 1 40 ? -2.142 29.580 3.020 1.00 20.95 27 LEU C O 1
ATOM 4513 N N . GLN C 1 41 ? -4.090 28.495 2.670 1.00 20.78 28 GLN C N 1
ATOM 4514 C CA . GLN C 1 41 ? -3.525 27.630 1.638 1.00 19.53 28 GLN C CA 1
ATOM 4515 C C . GLN C 1 41 ? -3.345 28.379 0.322 1.00 21.19 28 GLN C C 1
ATOM 4516 O O . GLN C 1 41 ? -2.369 28.138 -0.403 1.00 18.82 28 GLN C O 1
ATOM 4518 N N . GLU C 1 42 ? -4.253 29.314 0.019 1.00 20.89 29 GLU C N 1
ATOM 4519 C CA . GLU C 1 42 ? -4.188 30.062 -1.235 1.00 22.11 29 GLU C CA 1
ATOM 4520 C C . GLU C 1 42 ? -3.189 31.215 -1.195 1.00 20.17 29 GLU C C 1
ATOM 4521 O O . GLU C 1 42 ? -2.570 31.522 -2.219 1.00 19.46 29 GLU C O 1
ATOM 4527 N N . ASP C 1 43 ? -3.034 31.867 -0.041 1.00 18.16 30 ASP C N 1
ATOM 4528 C CA . ASP C 1 43 ? -2.245 33.082 0.095 1.00 17.46 30 ASP C CA 1
ATOM 4529 C C . ASP C 1 43 ? -1.021 32.946 0.981 1.00 17.29 30 ASP C C 1
ATOM 4530 O O . ASP C 1 43 ? -0.165 33.834 0.931 1.00 18.27 30 ASP C O 1
ATOM 4535 N N . GLY C 1 44 ? -0.925 31.901 1.815 1.00 15.33 31 GLY C N 1
ATOM 4536 C CA . GLY C 1 44 ? 0.153 31.768 2.772 1.00 15.23 31 GLY C CA 1
ATOM 4537 C C . GLY C 1 44 ? 0.002 32.605 4.025 1.00 17.32 31 GLY C C 1
ATOM 4538 O O . GLY C 1 44 ? 0.808 32.452 4.953 1.00 15.96 31 GLY C O 1
ATOM 4539 N N . CYS C 1 45 ? -0.997 33.486 4.080 1.00 18.26 32 CYS C N 1
ATOM 4540 C CA . CYS C 1 45 ? -1.280 34.324 5.234 1.00 14.68 32 CYS C CA 1
ATOM 4541 C C . CYS C 1 45 ? -2.774 34.637 5.262 1.00 16.53 32 CYS C C 1
ATOM 4542 O O . CYS C 1 45 ? -3.433 34.682 4.216 1.00 15.97 32 CYS C O 1
ATOM 4545 N N . VAL C 1 46 ? -3.304 34.854 6.471 1.00 16.58 33 VAL C N 1
ATOM 4546 C CA . VAL C 1 46 ? -4.696 35.259 6.662 1.00 13.06 33 VAL C CA 1
ATOM 4547 C C . VAL C 1 46 ? -4.802 35.981 8.000 1.00 14.73 33 VAL C C 1
ATOM 4548 O O . VAL C 1 46 ? -4.216 35.559 8.998 1.00 14.76 33 VAL C O 1
ATOM 4552 N N . ILE C 1 47 ? -5.517 37.103 7.999 1.00 15.48 34 ILE C N 1
ATOM 4553 C CA . ILE C 1 47 ? -5.869 37.821 9.218 1.00 14.85 34 ILE C CA 1
ATOM 4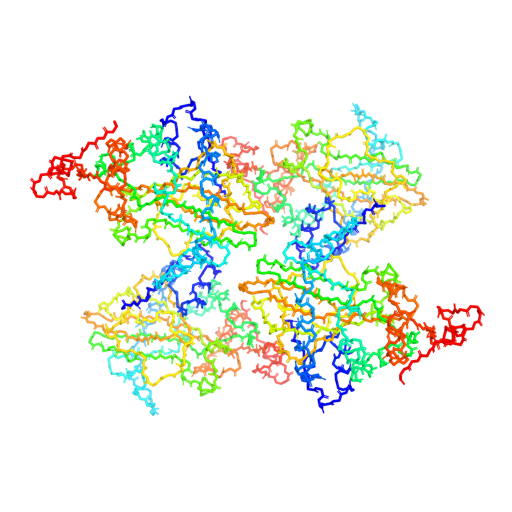554 C C . ILE C 1 47 ? -7.231 37.312 9.691 1.00 17.52 34 ILE C C 1
ATOM 4555 O O . ILE C 1 47 ? -8.204 37.316 8.928 1.00 15.68 34 ILE C O 1
ATOM 4560 N N . VAL C 1 48 ? -7.296 36.849 10.940 1.00 15.96 35 VAL C N 1
ATOM 4561 C CA . VAL C 1 48 ? -8.520 36.336 11.545 1.00 16.55 35 VAL C CA 1
ATOM 4562 C C . VAL C 1 48 ? -8.973 37.337 12.592 1.00 17.40 35 VAL C C 1
ATOM 4563 O O . VAL C 1 48 ? -8.251 37.591 13.562 1.00 21.25 35 VAL C O 1
ATOM 4567 N N . GLU C 1 49 ? -10.169 37.889 12.414 1.00 16.48 36 GLU C N 1
ATOM 4568 C CA . GLU C 1 49 ? -10.685 38.909 13.315 1.00 19.53 36 GLU C CA 1
ATOM 4569 C C . GLU C 1 49 ? -11.515 38.290 14.438 1.00 19.86 36 GLU C C 1
ATOM 4570 O O . GLU C 1 49 ? -12.279 37.347 14.222 1.00 21.42 36 GLU C O 1
ATOM 4572 N N . GLN C 1 50 ? -11.350 38.833 15.646 1.00 22.57 37 GLN C N 1
ATOM 4573 C CA . GLN C 1 50 ? -12.114 38.437 16.830 1.00 19.44 37 GLN C CA 1
ATOM 4574 C C . GLN C 1 50 ? -11.985 36.939 17.101 1.00 18.25 37 GLN C C 1
ATOM 4575 O O . GLN C 1 50 ? -12.968 36.201 17.171 1.00 17.84 37 GLN C O 1
ATOM 4581 N N . VAL C 1 51 ? -10.738 36.512 17.287 1.00 19.56 38 VAL C N 1
ATOM 4582 C CA . VAL C 1 51 ? -10.439 35.105 17.520 1.00 17.34 38 VAL C CA 1
ATOM 4583 C C . VAL C 1 51 ? -10.388 34.790 19.015 1.00 18.98 38 VAL C C 1
ATOM 4584 O O . VAL C 1 51 ? -10.697 33.667 19.423 1.00 21.53 38 VAL C O 1
ATOM 4588 N N . ILE C 1 52 ? -10.074 35.779 19.850 1.00 19.03 39 ILE C N 1
ATOM 4589 C CA . ILE C 1 52 ? -9.935 35.588 21.286 1.00 20.06 39 ILE C CA 1
ATOM 4590 C C . ILE C 1 52 ? -10.564 36.785 22.003 1.00 22.93 39 ILE C C 1
ATOM 4591 O O . ILE C 1 52 ? -10.753 37.858 21.427 1.00 22.45 39 ILE C O 1
ATOM 4596 N N . CYS C 1 53 ? -10.912 36.585 23.270 1.00 23.33 40 CYS C N 1
ATOM 4597 C CA . CYS C 1 53 ? -11.461 37.676 24.065 1.00 26.10 40 CYS C CA 1
ATOM 4598 C C . CYS C 1 53 ? -10.377 38.719 24.316 1.00 25.59 40 CYS C C 1
ATOM 4599 O O . CYS C 1 53 ? -9.279 38.367 24.753 1.00 29.26 40 CYS C O 1
ATOM 4602 N N . PRO C 1 54 ? -10.633 40.002 24.045 1.00 25.76 41 PRO C N 1
ATOM 4603 C CA . PRO C 1 54 ? -9.606 41.019 24.316 1.00 26.24 41 PRO C CA 1
ATOM 4604 C C . PRO C 1 54 ? -9.118 41.051 25.757 1.00 29.14 41 PRO C C 1
ATOM 4605 O O . PRO C 1 54 ? -7.960 41.418 25.990 1.00 34.04 41 PRO C O 1
ATOM 4609 N N . ASN C 1 55 ? -9.953 40.688 26.735 1.00 29.70 42 ASN C N 1
ATOM 4610 C CA . ASN C 1 55 ? -9.529 40.798 28.127 1.00 29.37 42 ASN C CA 1
ATOM 4611 C C . ASN C 1 55 ? -8.520 39.725 28.480 1.00 30.24 42 ASN C C 1
ATOM 4612 O O . ASN C 1 55 ? -7.641 39.959 29.319 1.00 33.43 42 ASN C O 1
ATOM 4617 N N . ILE C 1 56 ? -8.608 38.561 27.833 1.00 30.58 43 ILE C N 1
ATOM 4618 C CA . ILE C 1 56 ? -7.548 37.560 27.960 1.00 31.97 43 ILE C CA 1
ATOM 4619 C C . ILE C 1 56 ? -6.216 38.146 27.513 1.00 26.94 43 ILE C C 1
ATOM 4620 O O . ILE C 1 56 ? -5.204 38.072 28.230 1.00 31.13 43 ILE C O 1
ATOM 4625 N N . ILE C 1 57 ? -6.202 38.761 26.327 1.00 28.13 44 ILE C N 1
ATOM 4626 C CA . ILE C 1 57 ? -4.975 39.369 25.823 1.00 29.83 44 ILE C CA 1
ATOM 4627 C C . ILE C 1 57 ? -4.497 40.463 26.762 1.00 30.27 44 ILE C C 1
ATOM 4628 O O . ILE C 1 57 ? -3.288 40.632 26.952 1.00 32.90 44 ILE C O 1
ATOM 4633 N N . ALA C 1 58 ? -5.428 41.202 27.386 1.00 30.25 45 ALA C N 1
ATOM 4634 C CA . ALA C 1 58 ? -5.052 42.248 28.338 1.00 29.90 45 ALA C CA 1
ATOM 4635 C C . ALA C 1 58 ? -4.338 41.667 29.555 1.00 31.75 45 ALA C C 1
ATOM 4636 O O . ALA C 1 58 ? -3.320 42.213 30.009 1.00 31.40 45 ALA C O 1
ATOM 4638 N N . LYS C 1 59 ? -4.855 40.564 30.103 1.00 30.98 46 LYS C N 1
ATOM 4639 C CA . LYS C 1 59 ? -4.157 39.902 31.202 1.00 31.28 46 LYS C CA 1
ATOM 4640 C C . LYS C 1 59 ? -2.749 39.493 30.783 1.00 36.74 46 LYS C C 1
ATOM 4641 O O . LYS C 1 59 ? -1.763 39.852 31.448 1.00 42.12 46 LYS C O 1
ATOM 4643 N N . ILE C 1 60 ? -2.635 38.750 29.669 1.00 36.03 47 ILE C N 1
ATOM 4644 C CA . ILE C 1 60 ? -1.315 38.338 29.171 1.00 35.94 47 ILE C CA 1
ATOM 4645 C C . ILE C 1 60 ? -0.397 39.550 29.036 1.00 37.55 47 ILE C C 1
ATOM 4646 O O . ILE C 1 60 ? 0.772 39.527 29.446 1.00 41.93 47 ILE C O 1
ATOM 4651 N N . SER C 1 61 ? -0.930 40.640 28.482 1.00 35.68 48 SER C N 1
ATOM 4652 C CA . SER C 1 61 ? -0.101 41.795 28.160 1.00 35.43 48 SER C CA 1
ATOM 4653 C C . SER C 1 61 ? 0.388 42.504 29.419 1.00 41.87 48 SER C C 1
ATOM 4654 O O . SER C 1 61 ? 1.520 42.991 29.456 1.00 41.36 48 SER C O 1
ATOM 4657 N N . ASP C 1 62 ? -0.449 42.589 30.458 1.00 41.68 49 ASP C N 1
ATOM 4658 C CA . ASP C 1 62 ? 0.027 43.124 31.731 1.00 43.15 49 ASP C CA 1
ATOM 4659 C C . ASP C 1 62 ? 1.144 42.254 32.298 1.00 43.58 49 ASP C C 1
ATOM 4660 O O . ASP C 1 62 ? 2.198 42.771 32.705 1.00 48.22 49 ASP C O 1
ATOM 4665 N N . ASP C 1 63 ? 0.955 40.927 32.288 1.00 43.92 50 ASP C N 1
ATOM 4666 C CA . ASP C 1 63 ? 2.034 40.037 32.722 1.00 42.25 50 ASP C CA 1
ATOM 4667 C C . ASP C 1 63 ? 3.337 40.345 31.983 1.00 41.43 50 ASP C C 1
ATOM 4668 O O . ASP C 1 63 ? 4.376 40.578 32.608 1.00 43.98 50 ASP C O 1
ATOM 4673 N N . VAL C 1 64 ? 3.291 40.382 30.647 1.00 41.55 51 VAL C N 1
ATOM 4674 C CA . VAL C 1 64 ? 4.487 40.702 29.867 1.00 41.43 51 VAL C CA 1
ATOM 4675 C C . VAL C 1 64 ? 5.034 42.075 30.235 1.00 44.74 51 VAL C C 1
ATOM 4676 O O . VAL C 1 64 ? 6.248 42.301 30.186 1.00 44.35 51 VAL C O 1
ATOM 4680 N N . ASN C 1 65 ? 4.156 43.014 30.597 1.00 48.46 52 ASN C N 1
ATOM 4681 C CA . ASN C 1 65 ? 4.595 44.363 30.950 1.00 48.90 52 ASN C CA 1
ATOM 4682 C C . ASN C 1 65 ? 5.474 44.341 32.189 1.00 47.61 52 ASN C C 1
ATOM 4683 O O . ASN C 1 65 ? 6.539 44.969 32.221 1.00 47.78 52 ASN C O 1
ATOM 4688 N N . ARG C 1 66 ? 5.042 43.615 33.224 1.00 47.23 53 ARG C N 1
ATOM 4689 C CA . ARG C 1 66 ? 5.818 43.559 34.459 1.00 45.43 53 ARG C CA 1
ATOM 4690 C C . ARG C 1 66 ? 7.263 43.100 34.243 1.00 50.08 53 ARG C C 1
ATOM 4691 O O . ARG C 1 66 ? 8.120 43.388 35.086 1.00 48.53 53 ARG C O 1
ATOM 4693 N N . VAL C 1 67 ? 7.569 42.410 33.141 1.00 51.15 54 VAL C N 1
ATOM 4694 C CA . VAL C 1 67 ? 8.941 41.996 32.832 1.00 51.21 54 VAL C CA 1
ATOM 4695 C C . VAL C 1 67 ? 9.274 42.424 31.405 1.00 51.14 54 VAL C C 1
ATOM 4696 O O . VAL C 1 67 ? 8.826 41.807 30.430 1.00 54.61 54 VAL C O 1
ATOM 4700 N N . MET C 1 68 ? 10.051 43.495 31.276 1.00 54.85 55 MET C N 1
ATOM 4701 C CA . MET C 1 68 ? 10.658 43.831 29.991 1.00 57.58 55 MET C CA 1
ATOM 4702 C C . MET C 1 68 ? 12.076 44.388 30.110 1.00 57.24 55 MET C C 1
ATOM 4703 O O . MET C 1 68 ? 12.886 44.159 29.205 1.00 51.97 55 MET C O 1
ATOM 4708 N N . ASP C 1 69 ? 12.417 45.104 31.192 1.00 56.14 56 ASP C N 1
ATOM 4709 C CA . ASP C 1 69 ? 13.795 45.449 31.513 1.00 52.98 56 ASP C CA 1
ATOM 4710 C C . ASP C 1 69 ? 14.652 44.213 31.753 1.00 56.87 56 ASP C C 1
ATOM 4711 O O . ASP C 1 69 ? 15.873 44.344 31.899 1.00 59.43 56 ASP C O 1
ATOM 4713 N N . LYS C 1 70 ? 14.045 43.022 31.803 1.00 56.33 57 LYS C N 1
ATOM 4714 C CA . LYS C 1 70 ? 14.758 41.761 31.968 1.00 54.94 57 LYS C CA 1
ATOM 4715 C C . LYS C 1 70 ? 14.973 41.037 30.643 1.00 50.75 57 LYS C C 1
ATOM 4716 O O . LYS C 1 70 ? 15.070 39.808 30.621 1.00 56.10 57 LYS C O 1
ATOM 4718 N N . ALA C 1 71 ? 15.060 41.774 29.536 1.00 51.68 58 ALA C N 1
ATOM 4719 C CA . ALA C 1 71 ? 15.061 41.186 28.205 1.00 48.42 58 ALA C CA 1
ATOM 4720 C C . ALA C 1 71 ? 16.192 41.771 27.372 1.00 50.85 58 ALA C C 1
ATOM 4721 O O . ALA C 1 71 ? 16.546 42.948 27.510 1.00 48.63 58 ALA C O 1
ATOM 4723 N N . THR C 1 72 ? 16.745 40.929 26.494 1.00 51.30 59 THR C N 1
ATOM 4724 C CA . THR C 1 72 ? 17.846 41.316 25.617 1.00 50.07 59 THR C CA 1
ATOM 4725 C C . THR C 1 72 ? 17.309 42.126 24.440 1.00 47.06 59 THR C C 1
ATOM 4726 O O . THR C 1 72 ? 16.375 41.695 23.750 1.00 46.96 59 THR C O 1
ATOM 4730 N N . ILE C 1 73 ? 17.880 43.309 24.229 1.00 43.32 60 ILE C N 1
ATOM 4731 C CA . ILE C 1 73 ? 17.526 44.147 23.088 1.00 47.06 60 ILE C CA 1
ATOM 4732 C C . ILE C 1 73 ? 18.469 43.812 21.942 1.00 50.08 60 ILE C C 1
ATOM 4733 O O . ILE C 1 73 ? 19.691 43.933 22.082 1.00 51.72 60 ILE C O 1
ATOM 4738 N N . GLY C 1 74 ? 17.904 43.404 20.811 1.00 45.27 61 GLY C N 1
ATOM 4739 C CA . GLY C 1 74 ? 18.700 43.029 19.661 1.00 46.03 61 GLY C CA 1
ATOM 4740 C C . GLY C 1 74 ? 19.064 41.554 19.637 1.00 50.55 61 GLY C C 1
ATOM 4741 O O . GLY C 1 74 ? 18.464 40.705 20.311 1.00 47.68 61 GLY C O 1
ATOM 4742 N N . ALA C 1 75 ? 20.098 41.259 18.845 1.00 51.55 62 ALA C N 1
ATOM 4743 C CA . ALA C 1 75 ? 20.493 39.882 18.570 1.00 47.37 62 ALA C CA 1
ATOM 4744 C C . ALA C 1 75 ? 20.821 39.130 19.853 1.00 46.37 62 ALA C C 1
ATOM 4745 O O . ALA C 1 75 ? 21.190 39.718 20.875 1.00 45.17 62 ALA C O 1
ATOM 4747 N N . LYS C 1 76 ? 20.658 37.811 19.791 1.00 45.11 63 LYS C N 1
ATOM 4748 C CA . LYS C 1 76 ? 21.116 36.932 20.853 1.00 46.02 63 LYS C CA 1
ATOM 4749 C C . LYS C 1 76 ? 22.609 36.644 20.691 1.00 44.99 63 LYS C C 1
ATOM 4750 O O . LYS C 1 76 ? 23.197 36.849 19.622 1.00 43.68 63 LYS C O 1
ATOM 4756 N N . LYS C 1 77 ? 23.219 36.160 21.777 1.00 46.88 64 LYS C N 1
ATOM 4757 C CA . LYS C 1 77 ? 24.670 35.985 21.855 1.00 49.35 64 LYS C CA 1
ATOM 4758 C C . LYS C 1 77 ? 25.209 35.008 20.812 1.00 45.31 64 LYS C C 1
ATOM 4759 O O . LYS C 1 77 ? 25.095 33.787 20.974 1.00 51.45 64 LYS C O 1
ATOM 4761 N N . GLY C 1 78 ? 25.802 35.537 19.745 1.00 41.43 65 GLY C N 1
ATOM 4762 C CA . GLY C 1 78 ? 26.481 34.721 18.758 1.00 45.69 65 GLY C CA 1
ATOM 4763 C C . GLY C 1 78 ? 25.734 34.450 17.467 1.00 42.52 65 GLY C C 1
ATOM 4764 O O . GLY C 1 78 ? 26.206 33.631 16.667 1.00 37.86 65 GLY C O 1
ATOM 4765 N N . GLU C 1 79 ? 24.603 35.116 17.229 1.00 40.98 66 GLU C N 1
ATOM 4766 C CA . GLU C 1 79 ? 23.756 34.868 16.067 1.00 37.79 66 GLU C CA 1
ATOM 4767 C C . GLU C 1 79 ? 23.883 36.024 15.075 1.00 38.76 66 GLU C C 1
ATOM 4768 O O . GLU C 1 79 ? 23.675 37.185 15.443 1.00 42.25 66 GLU C O 1
ATOM 4774 N N . GLN C 1 80 ? 24.236 35.703 13.824 1.00 33.68 67 GLN C N 1
ATOM 4775 C CA . GLN C 1 80 ? 24.333 36.698 12.756 1.00 35.61 67 GLN C CA 1
ATOM 4776 C C . GLN C 1 80 ? 22.970 37.358 12.494 1.00 44.83 67 GLN C C 1
ATOM 4777 O O . GLN C 1 80 ? 21.907 36.802 12.799 1.00 42.36 67 GLN C O 1
ATOM 4783 N N . THR C 1 81 ? 23.007 38.562 11.896 1.00 44.58 68 THR C N 1
ATOM 4784 C CA . THR C 1 81 ? 21.853 39.458 11.915 1.00 41.50 68 THR C CA 1
ATOM 4785 C C . THR C 1 81 ? 21.315 39.874 10.548 1.00 42.87 68 THR C C 1
ATOM 4786 O O . THR C 1 81 ? 20.246 40.494 10.495 1.00 43.91 68 THR C O 1
ATOM 4790 N N . HIS C 1 82 ? 21.992 39.545 9.454 1.00 41.91 69 HIS C N 1
ATOM 4791 C CA . HIS C 1 82 ? 21.709 40.174 8.169 1.00 42.83 69 HIS C CA 1
ATOM 4792 C C . HIS C 1 82 ? 20.666 39.441 7.323 1.00 42.93 69 HIS C C 1
ATOM 4793 O O . HIS C 1 82 ? 20.430 39.852 6.178 1.00 41.68 69 HIS C O 1
ATOM 4800 N N . ILE C 1 83 ? 20.044 38.376 7.833 1.00 39.32 70 ILE C N 1
ATOM 4801 C CA . ILE C 1 83 ? 19.070 37.636 7.029 1.00 37.44 70 ILE C CA 1
ATOM 4802 C C . ILE C 1 83 ? 17.665 38.214 7.185 1.00 39.70 70 ILE C C 1
ATOM 4803 O O . ILE C 1 83 ? 16.915 38.316 6.206 1.00 34.67 70 ILE C O 1
ATOM 4808 N N . ILE C 1 84 ? 17.291 38.590 8.409 1.00 37.72 71 ILE C N 1
ATOM 4809 C CA . ILE C 1 84 ? 16.043 39.295 8.673 1.00 33.66 71 ILE C CA 1
ATOM 4810 C C . ILE C 1 84 ? 16.278 40.732 9.116 1.00 36.12 71 ILE C C 1
ATOM 4811 O O . ILE C 1 84 ? 15.314 41.426 9.446 1.00 34.02 71 ILE C O 1
ATOM 4816 N N . ASN C 1 85 ? 17.531 41.201 9.128 1.00 43.09 72 ASN C N 1
ATOM 4817 C CA . ASN C 1 85 ? 17.890 42.554 9.577 1.00 42.57 72 ASN C CA 1
ATOM 4818 C C . ASN C 1 85 ? 17.529 42.754 11.054 1.00 42.67 72 ASN C C 1
ATOM 4819 O O . ASN C 1 85 ? 16.668 43.562 11.415 1.00 40.71 72 ASN C O 1
ATOM 4824 N N . MET C 1 86 ? 18.202 41.986 11.911 1.00 44.72 73 MET C N 1
ATOM 4825 C CA . MET C 1 86 ? 18.019 42.122 13.350 1.00 46.85 73 MET C CA 1
ATOM 4826 C C . MET C 1 86 ? 18.882 43.282 13.842 1.00 47.35 73 MET C C 1
ATOM 4827 O O . MET C 1 86 ? 20.065 43.380 13.491 1.00 43.74 73 MET C O 1
ATOM 4832 N N . HIS C 1 87 ? 18.275 44.179 14.624 1.00 47.42 74 HIS C N 1
ATOM 4833 C CA . HIS C 1 87 ? 18.907 45.427 15.032 1.00 45.15 74 HIS C CA 1
ATOM 4834 C C . HIS C 1 87 ? 18.524 45.741 16.476 1.00 45.93 74 HIS C C 1
ATOM 4835 O O . HIS C 1 87 ? 17.749 45.021 17.112 1.00 44.71 74 HIS C O 1
ATOM 4842 N N . ASN C 1 88 ? 19.067 46.844 16.986 1.00 53.10 75 ASN C N 1
ATOM 4843 C CA . ASN C 1 88 ? 19.013 47.179 18.404 1.00 51.76 75 ASN C CA 1
ATOM 4844 C C . ASN C 1 88 ? 17.825 48.057 18.789 1.00 47.53 75 ASN C C 1
ATOM 4845 O O . ASN C 1 88 ? 17.787 48.552 19.923 1.00 41.16 75 ASN C O 1
ATOM 4850 N N . ARG C 1 89 ? 16.864 48.266 17.885 1.00 41.91 76 ARG C N 1
ATOM 4851 C CA . ARG C 1 89 ? 15.627 48.958 18.214 1.00 35.80 76 ARG C CA 1
ATOM 4852 C C . ARG C 1 89 ? 14.462 47.995 18.408 1.00 38.27 76 ARG C C 1
ATOM 4853 O O . ARG C 1 89 ? 13.301 48.427 18.397 1.00 39.06 76 ARG C O 1
ATOM 4861 N N . THR C 1 90 ? 14.742 46.704 18.595 1.00 42.23 77 THR C N 1
ATOM 4862 C CA . THR C 1 90 ? 13.695 45.697 18.724 1.00 42.69 77 THR C CA 1
ATOM 4863 C C . THR C 1 90 ? 14.015 44.740 19.867 1.00 38.22 77 THR C C 1
ATOM 4864 O O . THR C 1 90 ? 15.177 44.420 20.131 1.00 39.45 77 THR C O 1
ATOM 4868 N N . ILE C 1 91 ? 12.958 44.288 20.541 1.00 41.62 78 ILE C N 1
ATOM 4869 C CA . ILE C 1 91 ? 13.043 43.396 21.695 1.00 36.48 78 ILE C CA 1
ATOM 4870 C C . ILE C 1 91 ? 12.230 42.142 21.404 1.00 34.96 78 ILE C C 1
ATOM 4871 O O . ILE C 1 91 ? 11.004 42.214 21.264 1.00 30.58 78 ILE C O 1
ATOM 4876 N N . HIS C 1 92 ? 12.902 40.994 21.339 1.00 34.68 79 HIS C N 1
ATOM 4877 C CA . HIS C 1 92 ? 12.243 39.693 21.338 1.00 28.98 79 HIS C CA 1
ATOM 4878 C C . HIS C 1 92 ? 12.411 39.056 22.713 1.00 28.81 79 HIS C C 1
ATOM 4879 O O . HIS C 1 92 ? 13.532 38.962 23.216 1.00 36.26 79 HIS C O 1
ATOM 4886 N N . MET C 1 93 ? 11.309 38.629 23.327 1.00 29.07 80 MET C N 1
ATOM 4887 C CA . MET C 1 93 ? 11.374 38.057 24.673 1.00 29.64 80 MET C CA 1
ATOM 4888 C C . MET C 1 93 ? 10.553 36.779 24.770 1.00 29.34 80 MET C C 1
ATOM 4889 O O . MET C 1 93 ? 9.326 36.821 24.656 1.00 32.76 80 MET C O 1
ATOM 4894 N N . GLY C 1 94 ? 11.218 35.661 25.035 1.00 31.29 81 GLY C N 1
ATOM 4895 C CA . GLY C 1 94 ? 10.559 34.387 25.259 1.00 28.31 81 GLY C CA 1
ATOM 4896 C C . GLY C 1 94 ? 10.253 34.142 26.720 1.00 29.90 81 GLY C C 1
ATOM 4897 O O . GLY C 1 94 ? 10.021 35.074 27.496 1.00 32.47 81 GLY C O 1
ATOM 4898 N N . ASP C 1 95 ? 10.221 32.861 27.094 1.00 30.52 82 ASP C N 1
ATOM 4899 C CA . ASP C 1 95 ? 10.049 32.437 28.486 1.00 31.39 82 ASP C CA 1
ATOM 4900 C C . ASP C 1 95 ? 8.648 32.774 28.998 1.00 31.34 82 ASP C C 1
ATOM 4901 O O . ASP C 1 95 ? 8.469 33.219 30.132 1.00 33.79 82 ASP C O 1
ATOM 4906 N N . LEU C 1 96 ? 7.639 32.545 28.157 1.00 30.17 83 LEU C N 1
ATOM 4907 C CA . LEU C 1 96 ? 6.292 33.008 28.470 1.00 28.61 83 LEU C CA 1
ATOM 4908 C C . LEU C 1 96 ? 5.529 32.059 29.384 1.00 27.34 83 LEU C C 1
ATOM 4909 O O . LEU C 1 96 ? 4.582 32.494 30.046 1.00 26.58 83 LEU C O 1
ATOM 4914 N N . VAL C 1 97 ? 5.914 30.783 29.442 1.00 27.66 84 VAL C N 1
ATOM 4915 C CA . VAL C 1 97 ? 5.161 29.819 30.241 1.00 25.45 84 VAL C CA 1
ATOM 4916 C C . VAL C 1 97 ? 5.227 30.176 31.721 1.00 29.16 84 VAL C C 1
ATOM 4917 O O . VAL C 1 97 ? 4.222 30.090 32.438 1.00 33.38 84 VAL C O 1
ATOM 4921 N N . LEU C 1 98 ? 6.408 30.568 32.209 1.00 29.61 85 LEU C N 1
ATOM 4922 C CA . LEU C 1 98 ? 6.551 31.027 33.586 1.00 28.91 85 LEU C CA 1
ATOM 4923 C C . LEU C 1 98 ? 6.152 32.488 33.768 1.00 33.26 85 LEU C C 1
ATOM 4924 O O . LEU C 1 98 ? 5.978 32.932 34.907 1.00 35.24 85 LEU C O 1
ATOM 4929 N N . THR C 1 99 ? 5.986 33.240 32.680 1.00 36.69 86 THR C N 1
ATOM 4930 C CA . THR C 1 99 ? 5.637 34.652 32.796 1.00 31.88 86 THR C CA 1
ATOM 4931 C C . THR C 1 99 ? 4.145 34.852 33.043 1.00 29.74 86 THR C C 1
ATOM 4932 O O . THR C 1 99 ? 3.755 35.763 33.783 1.00 31.20 86 THR C O 1
ATOM 4936 N N . SER C 1 100 ? 3.295 34.008 32.463 1.00 30.40 87 SER C N 1
ATOM 4937 C CA . SER C 1 100 ? 1.860 34.272 32.461 1.00 29.18 87 SER C CA 1
ATOM 4938 C C . SER C 1 100 ? 1.075 32.984 32.645 1.00 30.27 87 SER C C 1
ATOM 4939 O O . SER C 1 100 ? 1.157 32.084 31.802 1.00 28.42 87 SER C O 1
ATOM 4942 N N . LYS C 1 101 ? 0.283 32.922 33.728 1.00 29.57 88 LYS C N 1
ATOM 4943 C CA . LYS C 1 101 ? -0.685 31.841 33.902 1.00 30.30 88 LYS C CA 1
ATOM 4944 C C . LYS C 1 101 ? -1.726 31.831 32.789 1.00 28.36 88 LYS C C 1
ATOM 4945 O O . LYS C 1 101 ? -2.130 30.760 32.320 1.00 28.82 88 LYS C O 1
ATOM 4951 N N . THR C 1 102 ? -2.185 33.013 32.359 1.00 32.91 89 THR C N 1
ATOM 4952 C CA . THR C 1 102 ? -3.220 33.083 31.324 1.00 26.30 89 THR C CA 1
ATOM 4953 C C . THR C 1 102 ? -2.707 32.571 29.983 1.00 26.32 89 THR C C 1
ATOM 4954 O O . THR C 1 102 ? -3.452 31.929 29.238 1.00 26.98 89 THR C O 1
ATOM 4958 N N . TYR C 1 103 ? -1.442 32.861 29.652 1.00 28.26 90 TYR C N 1
ATOM 4959 C CA . TYR C 1 103 ? -0.811 32.247 28.486 1.00 24.40 90 TYR C CA 1
ATOM 4960 C C . TYR C 1 103 ? -0.854 30.732 28.585 1.00 24.42 90 TYR C C 1
ATOM 4961 O O . TYR C 1 103 ? -1.122 30.046 27.596 1.00 25.30 90 TYR C O 1
ATOM 4970 N N . ARG C 1 104 ? -0.613 30.194 29.780 1.00 29.13 91 ARG C N 1
ATOM 4971 C CA . ARG C 1 104 ? -0.549 28.747 29.944 1.00 27.05 91 ARG C CA 1
ATOM 4972 C C . ARG C 1 104 ? -1.921 28.117 29.813 1.00 24.50 91 ARG C C 1
ATOM 4973 O O . ARG C 1 104 ? -2.059 27.012 29.277 1.00 22.29 91 ARG C O 1
ATOM 4981 N N . ASP C 1 105 ? -2.940 28.788 30.339 1.00 30.35 92 ASP C N 1
ATOM 4982 C CA . ASP C 1 105 ? -4.271 28.205 30.461 1.00 32.40 92 ASP C CA 1
ATOM 4983 C C . ASP C 1 105 ? -5.181 28.591 29.298 1.00 27.04 92 ASP C C 1
ATOM 4984 O O . ASP C 1 105 ? -5.872 27.739 28.732 1.00 26.61 92 ASP C O 1
ATOM 4989 N N . GLU C 1 106 ? -5.193 29.864 28.916 1.00 27.73 93 GLU C N 1
ATOM 4990 C CA . GLU C 1 106 ? -6.118 30.274 27.871 1.00 29.77 93 GLU C CA 1
ATOM 4991 C C . GLU C 1 106 ? -5.468 30.173 26.495 1.00 27.90 93 GLU C C 1
ATOM 4992 O O . GLU C 1 106 ? -5.970 29.459 25.623 1.00 28.38 93 GLU C O 1
ATOM 4998 N N . LEU C 1 107 ? -4.335 30.849 26.301 1.00 22.07 94 LEU C N 1
ATOM 4999 C CA . LEU C 1 107 ? -3.838 31.050 24.945 1.00 23.15 94 LEU C CA 1
ATOM 5000 C C . LEU C 1 107 ? -3.253 29.781 24.348 1.00 22.88 94 LEU C C 1
ATOM 5001 O O . LEU C 1 107 ? -3.259 29.616 23.127 1.00 27.91 94 LEU C O 1
ATOM 5006 N N . LEU C 1 108 ? -2.738 28.880 25.164 1.00 26.04 95 LEU C N 1
ATOM 5007 C CA . LEU C 1 108 ? -2.151 27.673 24.600 1.00 21.80 95 LEU C CA 1
ATOM 5008 C C . LEU C 1 108 ? -3.186 26.611 24.266 1.00 24.71 95 LEU C C 1
ATOM 5009 O O . LEU C 1 108 ? -2.824 25.608 23.639 1.00 23.78 95 LEU C O 1
ATOM 5014 N N . ASN C 1 109 ? -4.449 26.806 24.672 1.00 27.28 96 ASN C N 1
ATOM 5015 C CA . ASN C 1 109 ? -5.546 25.873 24.428 1.00 24.32 96 ASN C CA 1
ATOM 5016 C C . ASN C 1 109 ? -6.589 26.408 23.452 1.00 27.30 96 ASN C C 1
ATOM 5017 O O . ASN C 1 109 ? -7.594 25.731 23.222 1.00 28.08 96 ASN C O 1
ATOM 5022 N N . LEU C 1 110 ? -6.404 27.618 22.910 1.00 26.94 97 LEU C N 1
ATOM 5023 C CA . LEU C 1 110 ? -7.298 28.285 21.966 1.00 23.49 97 LEU C CA 1
ATOM 5024 C C . LEU C 1 110 ? -7.700 27.357 20.826 1.00 24.34 97 LEU C C 1
ATOM 5025 O O . LEU C 1 110 ? -6.863 27.047 19.968 1.00 26.84 97 LEU C O 1
ATOM 5030 N N . PRO C 1 111 ? -8.959 26.897 20.778 1.00 22.12 98 PRO C N 1
ATOM 5031 C CA . PRO C 1 111 ? -9.301 25.800 19.851 1.00 23.87 98 PRO C CA 1
ATOM 5032 C C . PRO C 1 111 ? -9.281 26.180 18.376 1.00 22.22 98 PRO C C 1
ATOM 5033 O O . PRO C 1 111 ? -8.950 25.325 17.548 1.00 20.46 98 PRO C O 1
ATOM 5037 N N . PHE C 1 112 ? -9.630 27.419 18.016 1.00 23.38 99 PHE C N 1
ATOM 5038 C CA . PHE C 1 112 ? -9.515 27.860 16.627 1.00 22.12 99 PHE C CA 1
ATOM 5039 C C . PHE C 1 112 ? -8.123 27.566 16.075 1.00 17.44 99 PHE C C 1
ATOM 5040 O O . PHE C 1 112 ? -7.971 26.967 14.998 1.00 17.73 99 PHE C O 1
ATOM 5048 N N . ALA C 1 113 ? -7.096 27.957 16.846 1.00 19.47 100 ALA C N 1
ATOM 5049 C CA . ALA C 1 113 ? -5.694 27.830 16.442 1.00 19.82 100 ALA C CA 1
ATOM 5050 C C . ALA C 1 113 ? -5.273 26.374 16.270 1.00 18.09 100 ALA C C 1
ATOM 5051 O O . ALA C 1 113 ? -4.597 26.031 15.295 1.00 18.55 100 ALA C O 1
ATOM 5053 N N . HIS C 1 114 ? -5.650 25.506 17.214 1.00 20.04 101 HIS C N 1
ATOM 5054 C CA . HIS C 1 114 ? -5.369 24.078 17.087 1.00 17.35 101 HIS C CA 1
ATOM 5055 C C . HIS C 1 114 ? -6.132 23.422 15.936 1.00 17.62 101 HIS C C 1
ATOM 5056 O O . HIS C 1 114 ? -5.647 22.449 15.354 1.00 20.67 101 HIS C O 1
ATOM 5063 N N . GLU C 1 115 ? -7.322 23.905 15.599 1.00 19.99 102 GLU C N 1
ATOM 5064 C CA . GLU C 1 115 ? -7.994 23.382 14.416 1.00 19.10 102 GLU C CA 1
ATOM 5065 C C . GLU C 1 115 ? -7.199 23.705 13.156 1.00 22.02 102 GLU C C 1
ATOM 5066 O O . GLU C 1 115 ? -6.932 22.813 12.335 1.00 23.41 102 GLU C O 1
ATOM 5072 N N . VAL C 1 116 ? -6.761 24.967 13.018 1.00 20.51 103 VAL C N 1
ATOM 5073 C CA . VAL C 1 116 ? -5.869 25.350 11.910 1.00 23.45 103 VAL C CA 1
ATOM 5074 C C . VAL C 1 116 ? -4.559 24.531 11.916 1.00 20.25 103 VAL C C 1
ATOM 5075 O O . VAL C 1 116 ? -4.162 23.957 10.892 1.00 19.55 103 VAL C O 1
ATOM 5079 N N . LEU C 1 117 ? -3.847 24.492 13.046 1.00 19.67 104 LEU C N 1
ATOM 5080 C CA . LEU C 1 117 ? -2.576 23.763 13.086 1.00 18.60 104 LEU C CA 1
ATOM 5081 C C . LEU C 1 117 ? -2.769 22.294 12.739 1.00 18.77 104 LEU C C 1
ATOM 5082 O O . LEU C 1 117 ? -1.919 21.678 12.083 1.00 20.33 104 LEU C O 1
ATOM 5087 N N . GLU C 1 118 ? -3.880 21.713 13.184 1.00 22.56 105 GLU C N 1
ATOM 5088 C CA . GLU C 1 118 ? -4.198 20.335 12.841 1.00 21.48 105 GLU C CA 1
ATOM 5089 C C . GLU C 1 118 ? -4.348 20.174 11.331 1.00 21.93 105 GLU C C 1
ATOM 5090 O O . GLU C 1 118 ? -3.769 19.258 10.731 1.00 22.31 105 GLU C O 1
ATOM 5096 N N . LYS C 1 119 ? -5.104 21.071 10.689 1.00 19.95 106 LYS C N 1
ATOM 5097 C CA . LYS C 1 119 ? -5.237 20.961 9.238 1.00 19.50 106 LYS C CA 1
ATOM 5098 C C . LYS C 1 119 ? -3.886 21.103 8.536 1.00 18.25 106 LYS C C 1
ATOM 5099 O O . LYS C 1 119 ? -3.620 20.401 7.554 1.00 17.25 106 LYS C O 1
ATOM 5105 N N . VAL C 1 120 ? -3.006 21.978 9.046 1.00 18.43 107 VAL C N 1
ATOM 5106 C CA . VAL C 1 120 ? -1.707 22.201 8.406 1.00 15.87 107 VAL C CA 1
ATOM 5107 C C . VAL C 1 120 ? -0.814 20.973 8.531 1.00 17.24 107 VAL C C 1
ATOM 5108 O O . VAL C 1 120 ? -0.180 20.542 7.558 1.00 19.07 107 VAL C O 1
ATOM 5112 N N . PHE C 1 121 ? -0.707 20.417 9.738 1.00 17.52 108 PHE C N 1
ATOM 5113 C CA . PHE C 1 121 ? 0.409 19.525 10.041 1.00 19.17 108 PHE C CA 1
ATOM 5114 C C . PHE C 1 121 ? 0.049 18.040 10.059 1.00 21.67 108 PHE C C 1
ATOM 5115 O O . PHE C 1 121 ? 0.955 17.210 9.926 1.00 18.92 108 PHE C O 1
ATOM 5123 N N . LYS C 1 122 ? -1.242 17.684 10.182 1.00 21.85 109 LYS C N 1
ATOM 5124 C CA . LYS C 1 122 ? -1.608 16.320 10.566 1.00 23.43 109 LYS C CA 1
ATOM 5125 C C . LYS C 1 122 ? -1.231 15.289 9.501 1.00 23.23 109 LYS C C 1
ATOM 5126 O O . LYS C 1 122 ? -0.630 14.255 9.815 1.00 23.45 109 LYS C O 1
ATOM 5132 N N . LYS C 1 123 ? -1.575 15.543 8.239 1.00 24.81 110 LYS C N 1
ATOM 5133 C CA . LYS C 1 123 ? -1.399 14.521 7.203 1.00 28.62 110 LYS C CA 1
ATOM 5134 C C . LYS C 1 123 ? 0.066 14.349 6.806 1.00 24.25 110 LYS C C 1
ATOM 5135 O O . LYS C 1 123 ? 0.544 13.222 6.639 1.00 25.51 110 LYS C O 1
ATOM 5141 N N . ASP C 1 124 ? 0.781 15.450 6.596 1.00 24.30 111 ASP C N 1
ATOM 5142 C CA . ASP C 1 124 ? 2.134 15.376 6.067 1.00 24.64 111 ASP C CA 1
ATOM 5143 C C . ASP C 1 124 ? 3.191 15.184 7.138 1.00 22.91 111 ASP C C 1
ATOM 5144 O O . ASP C 1 124 ? 4.278 14.674 6.825 1.00 19.42 111 ASP C O 1
ATOM 5149 N N . SER C 1 125 ? 2.898 15.572 8.387 1.00 20.66 112 SER C N 1
ATOM 5150 C CA . SER C 1 125 ? 3.928 15.636 9.421 1.00 20.21 112 SER C CA 1
ATOM 5151 C C . SER C 1 125 ? 3.566 14.899 10.700 1.00 21.37 112 SER C C 1
ATOM 5152 O O . SER C 1 125 ? 4.444 14.266 11.295 1.00 20.87 112 SER C O 1
ATOM 5155 N N . GLY C 1 126 ? 2.317 14.969 11.150 1.00 15.93 113 GLY C N 1
ATOM 5156 C CA . GLY C 1 126 ? 1.974 14.285 12.382 1.00 16.61 113 GLY C CA 1
ATOM 5157 C C . GLY C 1 126 ? 1.703 15.260 13.507 1.00 18.89 113 GLY C C 1
ATOM 5158 O O . GLY C 1 126 ? 1.049 16.280 13.274 1.00 18.95 113 GLY C O 1
ATOM 5159 N N . ASP C 1 127 ? 2.180 14.979 14.724 1.00 21.38 114 ASP C N 1
ATOM 5160 C CA . ASP C 1 127 ? 2.007 15.936 15.815 1.00 19.32 114 ASP C CA 1
ATOM 5161 C C . ASP C 1 127 ? 2.890 17.157 15.578 1.00 15.15 114 ASP C C 1
ATOM 5162 O O . ASP C 1 127 ? 3.925 17.089 14.908 1.00 15.23 114 ASP C O 1
ATOM 5167 N N . TYR C 1 128 ? 2.451 18.275 16.132 1.00 15.61 115 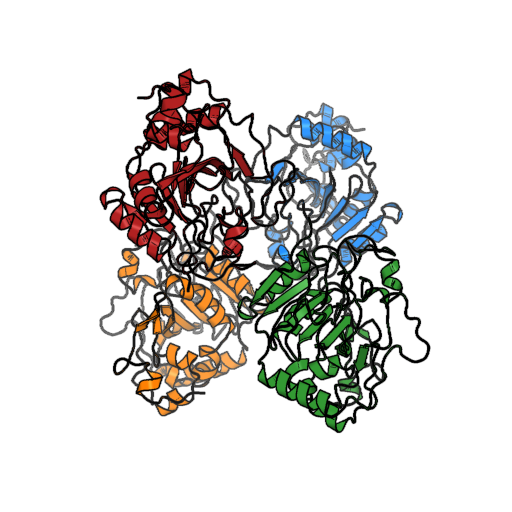TYR C N 1
ATOM 5168 C CA . TYR C 1 128 ? 3.125 19.561 16.113 1.00 15.27 115 TYR C CA 1
ATOM 5169 C C . TYR C 1 128 ? 3.332 20.001 17.558 1.00 17.86 115 TYR C C 1
ATOM 5170 O O . TYR C 1 128 ? 2.640 19.527 18.465 1.00 19.49 115 TYR C O 1
ATOM 5179 N N . TRP C 1 129 ? 4.289 20.902 17.776 1.00 14.04 116 TRP C N 1
ATOM 5180 C CA . TRP C 1 129 ? 4.402 21.583 19.064 1.00 13.22 116 TRP C CA 1
ATOM 5181 C C . TRP C 1 129 ? 5.033 22.945 18.822 1.00 14.37 116 TRP C C 1
ATOM 5182 O O . TRP C 1 129 ? 5.261 23.342 17.676 1.00 15.43 116 TRP C O 1
ATOM 5193 N N . LEU C 1 130 ? 5.314 23.674 19.896 1.00 13.64 117 LEU C N 1
ATOM 5194 C CA . LEU C 1 130 ? 5.825 25.030 19.761 1.00 12.35 117 LEU C CA 1
ATOM 5195 C C . LEU C 1 130 ? 7.298 25.028 19.370 1.00 17.06 117 LEU C C 1
ATOM 5196 O O . LEU C 1 130 ? 8.119 24.379 20.032 1.00 17.81 117 LEU C O 1
ATOM 5201 N N . ASN C 1 131 ? 7.633 25.766 18.299 1.00 15.37 118 ASN C N 1
ATOM 5202 C CA . ASN C 1 131 ? 8.978 26.319 18.167 1.00 16.35 118 ASN C CA 1
ATOM 5203 C C . ASN C 1 131 ? 9.273 27.267 19.318 1.00 15.40 118 ASN C C 1
ATOM 5204 O O . ASN C 1 131 ? 10.325 27.176 19.955 1.00 16.00 118 ASN C O 1
ATOM 5209 N N . MET C 1 132 ? 8.353 28.193 19.590 1.00 17.42 119 MET C N 1
ATOM 5210 C CA . MET C 1 132 ? 8.424 28.953 20.839 1.00 19.45 119 MET C CA 1
ATOM 5211 C C . MET C 1 132 ? 7.269 29.938 20.880 1.00 16.77 119 MET C C 1
ATOM 5212 O O . MET C 1 132 ? 6.603 30.182 19.873 1.00 18.79 119 MET C O 1
ATOM 5217 N N . GLY C 1 133 ? 7.023 30.474 22.074 1.00 17.94 120 GLY C N 1
ATOM 5218 C CA . GLY C 1 133 ? 6.196 31.651 22.239 1.00 20.38 120 GLY C CA 1
ATOM 5219 C C . GLY C 1 133 ? 7.108 32.841 22.476 1.00 22.66 120 GLY C C 1
ATOM 5220 O O . GLY C 1 133 ? 8.027 32.770 23.286 1.00 20.63 120 GLY C O 1
ATOM 5221 N N . ASN C 1 134 ? 6.831 33.938 21.772 1.00 22.19 121 ASN C N 1
ATOM 5222 C CA . ASN C 1 134 ? 7.775 35.040 21.656 1.00 24.27 121 ASN C CA 1
ATOM 5223 C C . ASN C 1 134 ? 7.055 36.383 21.675 1.00 27.21 121 ASN C C 1
ATOM 5224 O O . ASN C 1 134 ? 6.115 36.593 20.909 1.00 26.23 121 ASN C O 1
ATOM 5229 N N . ILE C 1 135 ? 7.506 37.308 22.510 1.00 28.89 122 ILE C N 1
ATOM 5230 C CA . ILE C 1 135 ? 7.012 38.679 22.455 1.00 26.95 122 ILE C CA 1
ATOM 5231 C C . ILE C 1 135 ? 7.842 39.438 21.428 1.00 27.07 122 ILE C C 1
ATOM 5232 O O . ILE C 1 135 ? 9.074 39.473 21.517 1.00 29.81 122 ILE C O 1
ATOM 5237 N N . LEU C 1 136 ? 7.163 40.026 20.445 1.00 29.67 123 LEU C N 1
ATOM 5238 C CA . LEU C 1 136 ? 7.763 40.811 19.365 1.00 27.18 123 LEU C CA 1
ATOM 5239 C C . LEU C 1 136 ? 7.454 42.275 19.664 1.00 30.48 123 LEU C C 1
ATOM 5240 O O . LEU C 1 136 ? 6.417 42.811 19.258 1.00 29.09 123 LEU C O 1
ATOM 5245 N N . ASN C 1 137 ? 8.356 42.903 20.409 1.00 30.95 124 ASN C N 1
ATOM 5246 C CA . ASN C 1 137 ? 8.268 44.306 20.784 1.00 32.61 124 ASN C CA 1
ATOM 5247 C C . ASN C 1 137 ? 9.107 45.120 19.816 1.00 32.78 124 ASN C C 1
ATOM 5248 O O . ASN C 1 137 ? 10.286 44.827 19.603 1.00 36.85 124 ASN C O 1
ATOM 5253 N N . MET C 1 138 ? 8.498 46.147 19.251 1.00 34.01 125 MET C N 1
ATOM 5254 C CA . MET C 1 138 ? 9.125 46.999 18.253 1.00 32.19 125 MET C CA 1
ATOM 5255 C C . MET C 1 138 ? 9.076 48.419 18.795 1.00 33.18 125 MET C C 1
ATOM 5256 O O . MET C 1 138 ? 8.004 49.036 18.849 1.00 30.58 125 MET C O 1
ATOM 5261 N N . LEU C 1 139 ? 10.230 48.923 19.214 1.00 36.03 126 LEU C N 1
ATOM 5262 C CA . LEU C 1 139 ? 10.310 50.211 19.880 1.00 35.09 126 LEU C CA 1
ATOM 5263 C C . LEU C 1 139 ? 10.255 51.364 18.868 1.00 32.26 126 LEU C C 1
ATOM 5264 O O . LEU C 1 139 ? 10.688 51.217 17.717 1.00 33.15 126 LEU C O 1
ATOM 5269 N N . PRO C 1 140 ? 9.730 52.519 19.275 1.00 28.08 127 PRO C N 1
ATOM 5270 C CA . PRO C 1 140 ? 9.720 53.685 18.384 1.00 26.09 127 PRO C CA 1
ATOM 5271 C C . PRO C 1 140 ? 11.090 53.947 17.767 1.00 28.58 127 PRO C C 1
ATOM 5272 O O . PRO C 1 140 ? 12.099 54.046 18.466 1.00 30.18 127 PRO C O 1
ATOM 5276 N N . GLY C 1 141 ? 11.125 54.058 16.439 1.00 24.00 128 GLY C N 1
ATOM 5277 C CA . GLY C 1 141 ? 12.370 54.203 15.715 1.00 28.72 128 GLY C CA 1
ATOM 5278 C C . GLY C 1 141 ? 12.849 52.946 15.016 1.00 31.15 128 GLY C C 1
ATOM 5279 O O . GLY C 1 141 ? 13.788 53.022 14.210 1.00 26.13 128 GLY C O 1
ATOM 5280 N N . ALA C 1 142 ? 12.217 51.805 15.295 1.00 30.26 129 ALA C N 1
ATOM 5281 C CA . ALA C 1 142 ? 12.576 50.542 14.671 1.00 25.85 129 ALA C CA 1
ATOM 5282 C C . ALA C 1 142 ? 12.374 50.596 13.160 1.00 26.28 129 ALA C C 1
ATOM 5283 O O . ALA C 1 142 ? 11.340 51.051 12.669 1.00 26.33 129 ALA C O 1
ATOM 5285 N N . GLU C 1 143 ? 13.376 50.148 12.422 1.00 29.84 130 GLU C N 1
ATOM 5286 C CA . GLU C 1 143 ? 13.290 50.112 10.973 1.00 26.73 130 GLU C CA 1
ATOM 5287 C C . GLU C 1 143 ? 12.727 48.763 10.525 1.00 25.32 130 GLU C C 1
ATOM 5288 O O . GLU C 1 143 ? 12.590 47.821 11.312 1.00 25.23 130 GLU C O 1
ATOM 5290 N N . ALA C 1 144 ? 12.405 48.677 9.238 1.00 21.31 131 ALA C N 1
ATOM 5291 C CA . ALA C 1 144 ? 11.822 47.464 8.694 1.00 21.56 131 ALA C CA 1
ATOM 5292 C C . ALA C 1 144 ? 12.864 46.351 8.588 1.00 31.07 131 ALA C C 1
ATOM 5293 O O . ALA C 1 144 ? 14.058 46.584 8.370 1.00 30.26 131 ALA C O 1
ATOM 5295 N N . GLN C 1 145 ? 12.399 45.125 8.772 1.00 29.51 132 GLN C N 1
ATOM 5296 C CA . GLN C 1 145 ? 13.227 43.975 8.490 1.00 24.58 132 GLN C CA 1
ATOM 5297 C C . GLN C 1 145 ? 13.233 43.701 6.995 1.00 24.65 132 GLN C C 1
ATOM 5298 O O . GLN C 1 145 ? 12.367 44.166 6.250 1.00 25.87 132 GLN C O 1
ATOM 5304 N N . ARG C 1 146 ? 14.221 42.934 6.558 1.00 29.12 133 ARG C N 1
ATOM 5305 C CA . ARG C 1 146 ? 14.220 42.445 5.189 1.00 23.66 133 ARG C CA 1
ATOM 5306 C C . ARG C 1 146 ? 13.179 41.338 5.072 1.00 21.78 133 ARG C C 1
ATOM 5307 O O . ARG C 1 146 ? 13.168 40.431 5.913 1.00 25.04 133 ARG C O 1
ATOM 5309 N N . PRO C 1 147 ? 12.277 41.386 4.083 1.00 19.83 134 PRO C N 1
ATOM 5310 C CA . PRO C 1 147 ? 11.350 40.267 3.877 1.00 19.79 134 PRO C CA 1
ATOM 5311 C C . PRO C 1 147 ? 12.093 38.944 3.744 1.00 18.16 134 PRO C C 1
ATOM 5312 O O . PRO C 1 147 ? 13.129 38.854 3.084 1.00 19.23 134 PRO C O 1
ATOM 5316 N N . HIS C 1 148 ? 11.550 37.915 4.390 1.00 18.20 135 HIS C N 1
ATOM 5317 C CA . HIS C 1 148 ? 12.207 36.624 4.493 1.00 18.26 135 HIS C CA 1
ATOM 5318 C C . HIS C 1 148 ? 11.156 35.549 4.704 1.00 16.53 135 HIS C C 1
ATOM 5319 O O . HIS C 1 148 ? 9.979 35.837 4.945 1.00 17.35 135 HIS C O 1
ATOM 5326 N N . ARG C 1 149 ? 11.610 34.303 4.621 1.00 16.31 136 ARG C N 1
ATOM 5327 C CA . ARG C 1 149 ? 10.850 33.128 5.015 1.00 16.28 136 ARG C CA 1
ATOM 5328 C C . ARG C 1 149 ? 11.386 32.624 6.353 1.00 16.05 136 ARG C C 1
ATOM 5329 O O . ARG C 1 149 ? 12.600 32.465 6.512 1.00 16.59 136 ARG C O 1
ATOM 5337 N N . ASP C 1 150 ? 10.484 32.392 7.320 1.00 16.49 137 ASP C N 1
ATOM 5338 C CA . ASP C 1 150 ? 10.904 31.905 8.638 1.00 17.49 137 ASP C CA 1
ATOM 5339 C C . ASP C 1 150 ? 11.497 30.511 8.549 1.00 18.39 137 ASP C C 1
ATOM 5340 O O . ASP C 1 150 ? 12.373 30.152 9.352 1.00 22.48 137 ASP C O 1
ATOM 5345 N N . ASP C 1 151 ? 11.056 29.715 7.570 1.00 18.40 138 ASP C N 1
ATOM 5346 C CA . ASP C 1 151 ? 11.549 28.346 7.469 1.00 17.24 138 ASP C CA 1
ATOM 5347 C C . ASP C 1 151 ? 13.037 28.292 7.145 1.00 18.35 138 ASP C C 1
ATOM 5348 O O . ASP C 1 151 ? 13.614 27.197 7.151 1.00 19.45 138 ASP C O 1
ATOM 5353 N N . TYR C 1 152 ? 13.676 29.444 6.896 1.00 20.00 139 TYR C N 1
ATOM 5354 C CA . TYR C 1 152 ? 15.125 29.477 6.705 1.00 18.98 139 TYR C CA 1
ATOM 5355 C C . TYR C 1 152 ? 15.862 28.997 7.944 1.00 20.40 139 TYR C C 1
ATOM 5356 O O . TYR C 1 152 ? 16.981 28.485 7.835 1.00 22.21 139 TYR C O 1
ATOM 5365 N N . LEU C 1 153 ? 15.252 29.149 9.128 1.00 22.77 140 LEU C N 1
ATOM 5366 C CA . LEU C 1 153 ? 15.877 28.660 10.358 1.00 18.24 140 LEU C CA 1
ATOM 5367 C C . LEU C 1 153 ? 16.329 27.202 10.246 1.00 17.28 140 LEU C C 1
ATOM 5368 O O . LEU C 1 153 ? 17.344 26.814 10.838 1.00 23.28 140 LEU C O 1
ATOM 5373 N N . TYR C 1 154 ? 15.582 26.375 9.511 1.00 18.05 141 TYR C N 1
ATOM 5374 C CA . TYR C 1 154 ? 15.841 24.941 9.432 1.00 16.97 141 TYR C CA 1
ATOM 5375 C C . TYR C 1 154 ? 16.510 24.631 8.104 1.00 15.95 141 TYR C C 1
ATOM 5376 O O . TYR C 1 154 ? 15.925 24.933 7.055 1.00 18.40 141 TYR C O 1
ATOM 5385 N N . PRO C 1 155 ? 17.744 24.100 8.091 1.00 17.98 142 PRO C N 1
ATOM 5386 C CA . PRO C 1 155 ? 18.474 23.971 6.814 1.00 17.14 142 PRO C CA 1
ATOM 5387 C C . PRO C 1 155 ? 17.797 23.080 5.781 1.00 18.65 142 PRO C C 1
ATOM 5388 O O . PRO C 1 155 ? 17.938 23.355 4.579 1.00 20.76 142 PRO C O 1
ATOM 5392 N N . VAL C 1 156 ? 17.037 22.054 6.195 1.00 17.58 143 VAL C N 1
ATOM 5393 C CA . VAL C 1 156 ? 16.413 21.152 5.227 1.00 16.79 143 VAL C CA 1
ATOM 5394 C C . VAL C 1 156 ? 15.460 21.882 4.299 1.00 17.04 143 VAL C C 1
ATOM 5395 O O . VAL C 1 156 ? 15.190 21.402 3.193 1.00 18.04 143 VAL C O 1
ATOM 5399 N N . SER C 1 157 ? 14.957 23.047 4.709 1.00 19.68 144 SER C N 1
ATOM 5400 C CA . SER C 1 157 ? 14.035 23.800 3.860 1.00 19.12 144 SER C CA 1
ATOM 5401 C C . SER C 1 157 ? 14.686 24.213 2.552 1.00 18.23 144 SER C C 1
ATOM 5402 O O . SER C 1 157 ? 13.992 24.413 1.555 1.00 21.30 144 SER C O 1
ATOM 5405 N N . GLN C 1 158 ? 16.005 24.352 2.534 1.00 19.41 145 GLN C N 1
ATOM 5406 C CA . GLN C 1 158 ? 16.689 24.728 1.302 1.00 21.80 145 GLN C CA 1
ATOM 5407 C C . GLN C 1 158 ? 16.881 23.556 0.341 1.00 20.87 145 GLN C C 1
ATOM 5408 O O . GLN C 1 158 ? 17.476 23.746 -0.720 1.00 18.38 145 GLN C O 1
ATOM 5414 N N . HIS C 1 159 ? 16.388 22.363 0.680 1.00 20.58 146 HIS C N 1
ATOM 5415 C CA . HIS C 1 159 ? 16.577 21.175 -0.135 1.00 19.09 146 HIS C CA 1
ATOM 5416 C C . HIS C 1 159 ? 15.260 20.590 -0.585 1.00 21.24 146 HIS C C 1
ATOM 5417 O O . HIS C 1 159 ? 15.248 19.539 -1.232 1.00 26.91 146 HIS C O 1
ATOM 5424 N N . MET C 1 160 ? 14.161 21.251 -0.269 1.00 23.63 147 MET C N 1
ATOM 5425 C CA . MET C 1 160 ? 12.822 20.843 -0.649 1.00 21.92 147 MET C CA 1
ATOM 5426 C C . MET C 1 160 ? 12.199 21.921 -1.525 1.00 24.07 147 MET C C 1
ATOM 5427 O O . MET C 1 160 ? 12.364 23.122 -1.261 1.00 20.18 147 MET C O 1
ATOM 5432 N N . ASP C 1 161 ? 11.496 21.480 -2.568 1.00 23.61 148 ASP C N 1
ATOM 5433 C CA . ASP C 1 161 ? 10.767 22.380 -3.461 1.00 23.86 148 ASP C CA 1
ATOM 5434 C C . ASP C 1 161 ? 9.598 23.004 -2.704 1.00 24.48 148 ASP C C 1
ATOM 5435 O O . ASP C 1 161 ? 8.734 22.268 -2.206 1.00 22.87 148 ASP C O 1
ATOM 5440 N N . PRO C 1 162 ? 9.529 24.337 -2.586 1.00 26.35 149 PRO C N 1
ATOM 5441 C CA . PRO C 1 162 ? 8.450 24.953 -1.787 1.00 23.99 149 PRO C CA 1
ATOM 5442 C C . PRO C 1 162 ? 7.039 24.640 -2.274 1.00 23.74 149 PRO C C 1
ATOM 5443 O O . PRO C 1 162 ? 6.102 24.633 -1.462 1.00 22.44 149 PRO C O 1
ATOM 5447 N N . ALA C 1 163 ? 6.857 24.366 -3.569 1.00 24.25 150 ALA C N 1
ATOM 5448 C CA . ALA C 1 163 ? 5.515 24.161 -4.102 1.00 25.35 150 ALA C CA 1
ATOM 5449 C C . ALA C 1 163 ? 4.917 22.823 -3.695 1.00 29.16 150 ALA C C 1
ATOM 5450 O O . ALA C 1 163 ? 3.693 22.667 -3.775 1.00 27.08 150 ALA C O 1
ATOM 5452 N N . THR C 1 164 ? 5.747 21.858 -3.264 1.00 27.50 151 THR C N 1
ATOM 5453 C CA . THR C 1 164 ? 5.295 20.505 -2.961 1.00 25.18 151 THR C CA 1
ATOM 5454 C C . THR C 1 164 ? 5.633 20.011 -1.556 1.00 26.94 151 THR C C 1
ATOM 5455 O O . THR C 1 164 ? 5.043 19.018 -1.122 1.00 33.06 151 THR C O 1
ATOM 5459 N N . SER C 1 165 ? 6.535 20.662 -0.832 1.00 27.71 152 SER C N 1
ATOM 5460 C CA . SER C 1 165 ? 7.047 20.110 0.416 1.00 26.72 152 SER C CA 1
ATOM 5461 C C . SER C 1 165 ? 6.182 20.536 1.601 1.00 27.12 152 SER C C 1
ATOM 5462 O O . SER C 1 165 ? 5.396 21.484 1.501 1.00 25.40 152 SER C O 1
ATOM 5465 N N . PRO C 1 166 ? 6.299 19.857 2.747 1.00 27.24 153 PRO C N 1
ATOM 5466 C CA . PRO C 1 166 ? 5.425 20.178 3.880 1.00 29.61 153 PRO C CA 1
ATOM 5467 C C . PRO C 1 166 ? 5.718 21.556 4.458 1.00 26.71 153 PRO C C 1
ATOM 5468 O O . PRO C 1 166 ? 6.801 22.125 4.289 1.00 26.13 153 PRO C O 1
ATOM 5472 N N . ASP C 1 167 ? 4.737 22.073 5.190 1.00 22.95 154 ASP C N 1
ATOM 5473 C CA . ASP C 1 167 ? 4.975 23.262 5.990 1.00 19.06 154 ASP C CA 1
ATOM 5474 C C . ASP C 1 167 ? 5.823 22.904 7.200 1.00 19.08 154 ASP C C 1
ATOM 5475 O O . ASP C 1 167 ? 5.525 21.950 7.925 1.00 18.91 154 ASP C O 1
ATOM 5480 N N . LEU C 1 168 ? 6.893 23.666 7.414 1.00 18.30 155 LEU C N 1
ATOM 5481 C CA . LEU C 1 168 ? 7.754 23.462 8.564 1.00 17.89 155 LEU C CA 1
ATOM 5482 C C . LEU C 1 168 ? 7.438 24.409 9.717 1.00 15.49 155 LEU C C 1
ATOM 5483 O O . LEU C 1 168 ? 8.005 24.241 10.802 1.00 14.53 155 LEU C O 1
ATOM 5488 N N . MET C 1 169 ? 6.553 25.390 9.520 1.00 17.32 156 MET C N 1
ATOM 5489 C CA . MET C 1 169 ? 6.249 26.344 10.578 1.00 16.84 156 MET C CA 1
ATOM 5490 C C . MET C 1 169 ? 4.931 27.053 10.280 1.00 17.06 156 MET C C 1
ATOM 5491 O O . MET C 1 169 ? 4.603 27.310 9.118 1.00 19.50 156 MET C O 1
ATOM 5496 N N . ILE C 1 170 ? 4.188 27.368 11.349 1.00 15.03 157 ILE C N 1
ATOM 5497 C CA . ILE C 1 170 ? 2.989 28.215 11.321 1.00 15.37 157 ILE C CA 1
ATOM 5498 C C . ILE C 1 170 ? 3.115 29.241 12.445 1.00 15.10 157 ILE C C 1
ATOM 5499 O O . ILE C 1 170 ? 3.180 28.870 13.624 1.00 17.09 157 ILE C O 1
ATOM 5504 N N . ASN C 1 171 ? 3.147 30.519 12.086 1.00 15.05 158 ASN C N 1
ATOM 5505 C CA . ASN C 1 171 ? 3.192 31.614 13.047 1.00 16.98 158 ASN C CA 1
ATOM 5506 C C . ASN C 1 171 ? 1.788 32.181 13.280 1.00 17.03 158 ASN C C 1
ATOM 5507 O O . ASN C 1 171 ? 1.079 32.519 12.326 1.00 17.31 158 ASN C O 1
ATOM 5512 N N . ILE C 1 172 ? 1.398 32.285 14.549 1.00 16.17 159 ILE C N 1
ATOM 5513 C CA . ILE C 1 172 ? 0.172 32.955 14.975 1.00 17.99 159 ILE C CA 1
ATOM 5514 C C . ILE C 1 172 ? 0.575 34.168 15.811 1.00 19.79 159 ILE C C 1
ATOM 5515 O O . ILE C 1 172 ? 1.180 34.015 16.872 1.00 19.05 159 ILE C O 1
ATOM 5520 N N . THR C 1 173 ? 0.263 35.370 15.332 1.00 19.92 160 THR C N 1
ATOM 5521 C CA . THR C 1 173 ? 0.685 36.602 15.992 1.00 20.25 160 THR C CA 1
ATOM 5522 C C . THR C 1 173 ? -0.536 37.339 16.522 1.00 18.17 160 THR C C 1
ATOM 5523 O O . THR C 1 173 ? -1.419 37.709 15.749 1.00 15.68 160 THR C O 1
ATOM 5527 N N . PHE C 1 174 ? -0.570 37.565 17.835 1.00 19.27 161 PHE C N 1
ATOM 5528 C CA . PHE C 1 174 ? -1.639 38.325 18.456 1.00 17.67 161 PHE C CA 1
ATOM 5529 C C . PHE C 1 174 ? -1.137 39.721 18.759 1.00 18.32 161 PHE C C 1
ATOM 5530 O O . PHE C 1 174 ? -0.146 39.853 19.484 1.00 21.10 161 PHE C O 1
ATOM 5538 N N . PRO C 1 175 ? -1.763 40.783 18.270 1.00 23.99 162 PRO C N 1
ATOM 5539 C CA . PRO C 1 175 ? -1.391 42.113 18.753 1.00 23.26 162 PRO C CA 1
ATOM 5540 C C . PRO C 1 175 ? -1.717 42.221 20.226 1.00 22.86 162 PRO C C 1
ATOM 5541 O O . PRO C 1 175 ? -2.766 41.760 20.680 1.00 23.80 162 PRO C O 1
ATOM 5545 N N . LEU C 1 176 ? -0.791 42.793 20.982 1.00 23.17 163 LEU C N 1
ATOM 5546 C CA . LEU C 1 176 ? -1.108 43.206 22.340 1.00 26.42 163 LEU C CA 1
ATOM 5547 C C . LEU C 1 176 ? -1.542 44.671 22.391 1.00 26.05 163 LEU C C 1
ATOM 5548 O O . LEU C 1 176 ? -2.083 45.117 23.414 1.00 27.59 163 LEU C O 1
ATOM 5553 N N . ASN C 1 177 ? -1.321 45.415 21.302 1.00 28.89 164 ASN C N 1
ATOM 5554 C CA . ASN C 1 177 ? -1.953 46.705 21.031 1.00 29.86 164 ASN C CA 1
ATOM 5555 C C . ASN C 1 177 ? -2.256 46.764 19.538 1.00 26.56 164 ASN C C 1
ATOM 5556 O O . ASN C 1 177 ? -1.976 45.822 18.799 1.00 28.16 164 ASN C O 1
ATOM 5561 N N . GLU C 1 178 ? -2.809 47.875 19.071 1.00 22.72 165 GLU C N 1
ATOM 5562 C CA . GLU C 1 178 ? -3.243 47.932 17.680 1.00 26.17 165 GLU C CA 1
ATOM 5563 C C . GLU C 1 178 ? -2.058 47.922 16.708 1.00 27.37 165 GLU C C 1
ATOM 5564 O O . GLU C 1 178 ? -1.068 48.634 16.897 1.00 28.50 165 GLU C O 1
ATOM 5570 N N . PHE C 1 179 ? -2.164 47.110 15.654 1.00 25.49 166 PHE C N 1
ATOM 5571 C CA . PHE C 1 179 ? -1.189 47.102 14.565 1.00 24.47 166 PHE C CA 1
ATOM 5572 C C . PHE C 1 179 ? -1.713 47.974 13.438 1.00 23.08 166 PHE C C 1
ATOM 5573 O O . PHE C 1 179 ? -2.797 47.717 12.911 1.00 29.54 166 PHE C O 1
ATOM 5581 N N . ARG C 1 180 ? -0.935 48.971 13.046 1.00 24.92 167 ARG C N 1
ATOM 5582 C CA . ARG C 1 180 ? -1.223 49.792 11.880 1.00 23.07 167 ARG C CA 1
ATOM 5583 C C . ARG C 1 180 ? -0.006 49.758 10.971 1.00 25.38 167 ARG C C 1
ATOM 5584 O O . ARG C 1 180 ? 1.074 49.307 11.364 1.00 25.87 167 ARG C O 1
ATOM 5592 N N . HIS C 1 181 ? -0.164 50.243 9.745 1.00 22.65 168 HIS C N 1
ATOM 5593 C CA . HIS C 1 181 ? 1.021 50.360 8.912 1.00 23.68 168 HIS C CA 1
ATOM 5594 C C . HIS C 1 181 ? 2.040 51.299 9.548 1.00 26.32 168 HIS C C 1
ATOM 5595 O O . HIS C 1 181 ? 3.251 51.084 9.406 1.00 30.96 168 HIS C O 1
ATOM 5602 N N . ASP C 1 182 ? 1.579 52.314 10.295 1.00 29.66 169 ASP C N 1
ATOM 5603 C CA . ASP C 1 182 ? 2.467 53.401 10.714 1.00 25.92 169 ASP C CA 1
ATOM 5604 C C . ASP C 1 182 ? 3.339 53.036 11.910 1.00 25.45 169 ASP C C 1
ATOM 5605 O O . ASP C 1 182 ? 4.457 53.551 12.022 1.00 25.53 169 ASP C O 1
ATOM 5610 N N . ASN C 1 183 ? 2.871 52.158 12.801 1.00 23.92 170 ASN C N 1
ATOM 5611 C CA . ASN C 1 183 ? 3.674 51.727 13.940 1.00 25.15 170 ASN C CA 1
ATOM 5612 C C . ASN C 1 183 ? 4.409 50.403 13.688 1.00 24.55 170 ASN C C 1
ATOM 5613 O O . ASN C 1 183 ? 4.843 49.743 14.646 1.00 21.69 170 ASN C O 1
ATOM 5618 N N . GLY C 1 184 ? 4.572 50.014 12.423 1.00 23.28 171 GLY C N 1
ATOM 5619 C CA . GLY C 1 184 ? 5.343 48.833 12.083 1.00 23.19 171 GLY C CA 1
ATOM 5620 C C . GLY C 1 184 ? 4.610 47.506 12.076 1.00 24.66 171 GLY C C 1
ATOM 5621 O O . GLY C 1 184 ? 5.237 46.476 12.359 1.00 20.91 171 GLY C O 1
ATOM 5622 N N . GLY C 1 185 ? 3.312 47.494 11.762 1.00 23.92 172 GLY C N 1
ATOM 5623 C CA . GLY C 1 185 ? 2.572 46.240 11.721 1.00 19.47 172 GLY C CA 1
ATOM 5624 C C . GLY C 1 185 ? 3.105 45.320 10.635 1.00 23.13 172 GLY C C 1
ATOM 5625 O O . GLY C 1 185 ? 3.429 45.758 9.529 1.00 21.12 172 GLY C O 1
ATOM 5626 N N . THR C 1 186 ? 3.178 44.021 10.960 1.00 25.23 173 THR C N 1
ATOM 5627 C CA . THR C 1 186 ? 3.916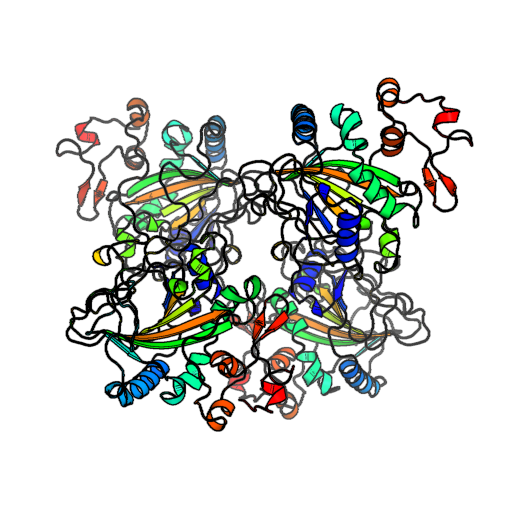 43.041 10.160 1.00 20.21 173 THR C CA 1
ATOM 5628 C C . THR C 1 186 ? 3.585 43.162 8.674 1.00 19.20 173 THR C C 1
ATOM 5629 O O . THR C 1 186 ? 2.419 43.224 8.286 1.00 21.21 173 THR C O 1
ATOM 5633 N N . LEU C 1 187 ? 4.626 43.237 7.851 1.00 19.89 174 LEU C N 1
ATOM 5634 C CA . LEU C 1 187 ? 4.500 43.288 6.401 1.00 18.81 174 LEU C CA 1
ATOM 5635 C C . LEU C 1 187 ? 4.528 41.877 5.835 1.00 18.33 174 LEU C C 1
ATOM 5636 O O . LEU C 1 187 ? 5.323 41.049 6.266 1.00 21.80 174 LEU C O 1
ATOM 5641 N N . LEU C 1 188 ? 3.653 41.609 4.874 1.00 18.18 175 LEU C N 1
ATOM 5642 C CA . LEU C 1 188 ? 3.552 40.310 4.228 1.00 16.54 175 LEU C CA 1
ATOM 5643 C C . LEU C 1 188 ? 3.438 40.528 2.730 1.00 16.58 175 LEU C C 1
ATOM 5644 O O . LEU C 1 188 ? 3.155 41.626 2.264 1.00 18.35 175 LEU C O 1
ATOM 5649 N N . LEU C 1 189 ? 3.668 39.469 1.966 1.00 18.48 176 LEU C N 1
ATOM 5650 C CA . LEU C 1 189 ? 3.482 39.507 0.518 1.00 16.82 176 LEU C CA 1
ATOM 5651 C C . LEU C 1 189 ? 2.613 38.303 0.200 1.00 21.14 176 LEU C C 1
ATOM 5652 O O . LEU C 1 189 ? 3.125 37.173 0.104 1.00 22.28 176 LEU C O 1
ATOM 5657 N N . PRO C 1 190 ? 1.296 38.489 0.095 1.00 19.38 177 PRO C N 1
ATOM 5658 C CA . PRO C 1 190 ? 0.420 37.341 -0.104 1.00 18.47 177 PRO C CA 1
ATOM 5659 C C . PRO C 1 190 ? 0.761 36.608 -1.390 1.00 19.01 177 PRO C C 1
ATOM 5660 O O . PRO C 1 190 ? 1.247 37.195 -2.362 1.00 17.02 177 PRO C O 1
ATOM 5664 N N . LYS C 1 191 ? 0.507 35.296 -1.363 1.00 21.38 178 LYS C N 1
ATOM 5665 C CA . LYS C 1 191 ? 0.696 34.369 -2.472 1.00 19.37 178 LYS C CA 1
ATOM 5666 C C . LYS C 1 191 ? 2.163 34.151 -2.818 1.00 19.73 178 LYS C C 1
ATOM 5667 O O . LYS C 1 191 ? 2.474 33.630 -3.901 1.00 20.69 178 LYS C O 1
ATOM 5673 N N . SER C 1 192 ? 3.080 34.505 -1.912 1.00 19.30 179 SER C N 1
ATOM 5674 C CA . SER C 1 192 ? 4.518 34.306 -2.115 1.00 17.83 179 SER C CA 1
ATOM 5675 C C . SER C 1 192 ? 5.028 32.988 -1.561 1.00 19.26 179 SER C C 1
ATOM 5676 O O . SER C 1 192 ? 6.244 32.796 -1.487 1.00 24.18 179 SER C O 1
ATOM 5679 N N . HIS C 1 193 ? 4.133 32.080 -1.179 1.00 19.78 180 HIS C N 1
ATOM 5680 C CA . HIS C 1 193 ? 4.463 30.901 -0.392 1.00 17.86 180 HIS C CA 1
ATOM 5681 C C . HIS C 1 193 ? 4.722 29.655 -1.238 1.00 18.54 180 HIS C C 1
ATOM 5682 O O . HIS C 1 193 ? 5.059 28.605 -0.682 1.00 16.94 180 HIS C O 1
ATOM 5689 N N . THR C 1 194 ? 4.601 29.746 -2.565 1.00 19.44 181 THR C N 1
ATOM 5690 C CA . THR C 1 194 ? 4.855 28.612 -3.443 1.00 19.74 181 THR C CA 1
ATOM 5691 C C . THR C 1 194 ? 6.099 28.761 -4.315 1.00 20.35 181 THR C C 1
ATOM 5692 O O . THR C 1 194 ? 6.552 27.763 -4.885 1.00 23.87 181 THR C O 1
ATOM 5696 N N . GLY C 1 195 ? 6.679 29.955 -4.411 1.00 20.56 182 GLY C N 1
ATOM 5697 C CA . GLY C 1 195 ? 7.830 30.184 -5.255 1.00 17.92 182 GLY C CA 1
ATOM 5698 C C . GLY C 1 195 ? 9.119 29.664 -4.655 1.00 20.37 182 GLY C C 1
ATOM 5699 O O . GLY C 1 195 ? 9.216 29.319 -3.465 1.00 21.16 182 GLY C O 1
ATOM 5700 N N . PRO C 1 196 ? 10.152 29.616 -5.493 1.00 20.21 183 PRO C N 1
ATOM 5701 C CA . PRO C 1 196 ? 11.441 29.065 -5.061 1.00 20.62 183 PRO C CA 1
ATOM 5702 C C . PRO C 1 196 ? 12.114 29.910 -3.992 1.00 20.96 183 PRO C C 1
ATOM 5703 O O . PRO C 1 196 ? 11.882 31.115 -3.877 1.00 20.93 183 PRO C O 1
ATOM 5707 N N . ASN C 1 197 ? 12.938 29.243 -3.181 1.00 19.39 184 ASN C N 1
ATOM 5708 C CA . ASN C 1 197 ? 13.731 29.951 -2.191 1.00 19.57 184 ASN C CA 1
ATOM 5709 C C . ASN C 1 197 ? 14.667 30.906 -2.916 1.00 19.81 184 ASN C C 1
ATOM 5710 O O . ASN C 1 197 ? 15.217 30.578 -3.970 1.00 21.23 184 ASN C O 1
ATOM 5715 N N . ALA C 1 198 ? 14.827 32.104 -2.368 1.00 18.60 185 ALA C N 1
ATOM 5716 C CA . ALA C 1 198 ? 15.629 33.121 -3.022 1.00 17.02 185 ALA C CA 1
ATOM 5717 C C . ALA C 1 198 ? 16.346 33.940 -1.959 1.00 18.66 185 ALA C C 1
ATOM 5718 O O . ALA C 1 198 ? 15.971 33.937 -0.784 1.00 19.23 185 ALA C O 1
ATOM 5720 N N . ASP C 1 199 ? 17.404 34.629 -2.370 1.00 20.52 186 ASP C N 1
ATOM 5721 C CA . ASP C 1 199 ? 18.144 35.452 -1.425 1.00 21.92 186 ASP C CA 1
ATOM 5722 C C . ASP C 1 199 ? 17.631 36.881 -1.367 1.00 20.42 186 ASP C C 1
ATOM 5723 O O . ASP C 1 199 ? 17.993 37.622 -0.448 1.00 22.23 186 ASP C O 1
ATOM 5728 N N . PHE C 1 200 ? 16.797 37.271 -2.319 1.00 21.96 187 PHE C N 1
ATOM 5729 C CA . PHE C 1 200 ? 16.033 38.508 -2.281 1.00 19.51 187 PHE C CA 1
ATOM 5730 C C . PHE C 1 200 ? 14.606 38.180 -2.681 1.00 18.40 187 PHE C C 1
ATOM 5731 O O . PHE C 1 200 ? 14.387 37.380 -3.595 1.00 18.48 187 PHE C O 1
ATOM 5739 N N . TYR C 1 201 ? 13.633 38.772 -1.981 1.00 20.61 188 TYR C N 1
ATOM 5740 C CA . TYR C 1 201 ? 12.231 38.628 -2.366 1.00 17.90 188 TYR C CA 1
ATOM 5741 C C . TYR C 1 201 ? 11.568 39.953 -2.704 1.00 18.39 188 TYR C C 1
ATOM 5742 O O . TYR C 1 201 ? 10.908 40.049 -3.748 1.00 20.26 188 TYR C O 1
ATOM 5751 N N . ALA C 1 202 ? 11.708 40.975 -1.855 1.00 17.29 189 ALA C N 1
ATOM 5752 C CA . ALA C 1 202 ? 11.139 42.299 -2.122 1.00 20.88 189 ALA C CA 1
ATOM 5753 C C . ALA C 1 202 ? 11.723 43.298 -1.130 1.00 21.65 189 ALA C C 1
ATOM 5754 O O . ALA C 1 202 ? 12.264 42.912 -0.095 1.00 22.23 189 ALA C O 1
ATOM 5756 N N . ASN C 1 203 ? 11.633 44.585 -1.465 1.00 23.48 190 ASN C N 1
ATOM 5757 C CA . ASN C 1 203 ? 11.893 45.621 -0.473 1.00 24.18 190 ASN C CA 1
ATOM 5758 C C . ASN C 1 203 ? 10.675 45.722 0.439 1.00 23.29 190 ASN C C 1
ATOM 5759 O O . ASN C 1 203 ? 9.543 45.531 -0.005 1.00 21.76 190 ASN C O 1
ATOM 5764 N N . ALA C 1 204 ? 10.902 46.000 1.722 1.00 20.59 191 ALA C N 1
ATOM 5765 C CA . ALA C 1 204 ? 9.774 46.110 2.640 1.00 20.67 191 ALA C CA 1
ATOM 5766 C C . ALA C 1 204 ? 8.888 47.317 2.334 1.00 23.00 191 ALA C C 1
ATOM 5767 O O . ALA C 1 204 ? 7.722 47.327 2.739 1.00 22.80 191 ALA C O 1
ATOM 5769 N N . GLU C 1 205 ? 9.408 48.321 1.616 1.00 21.50 192 GLU C N 1
ATOM 5770 C CA . GLU C 1 205 ? 8.615 49.497 1.262 1.00 23.19 192 GLU C CA 1
ATOM 5771 C C . GLU C 1 205 ? 7.428 49.142 0.369 1.00 26.69 192 GLU C C 1
ATOM 5772 O O . GLU C 1 205 ? 6.412 49.850 0.382 1.00 29.32 192 GLU C O 1
ATOM 5774 N N . ASP C 1 206 ? 7.524 48.046 -0.394 1.00 27.61 193 ASP C N 1
ATOM 5775 C CA . ASP C 1 206 ? 6.510 47.636 -1.361 1.00 25.35 193 ASP C CA 1
ATOM 5776 C C . ASP C 1 206 ? 5.505 46.630 -0.811 1.00 22.58 193 ASP C C 1
ATOM 5777 O O . ASP C 1 206 ? 4.753 46.049 -1.600 1.00 23.76 193 ASP C O 1
ATOM 5782 N N . LEU C 1 207 ? 5.471 46.400 0.517 1.00 19.57 194 LEU C N 1
ATOM 5783 C CA . LEU C 1 207 ? 4.583 45.361 1.009 1.00 21.02 194 LEU C CA 1
ATOM 5784 C C . LEU C 1 207 ? 3.466 45.952 1.859 1.00 20.77 194 LEU C C 1
ATOM 5785 O O . LEU C 1 207 ? 3.703 46.917 2.593 1.00 22.20 194 LEU C O 1
ATOM 5790 N N . PRO C 1 208 ? 2.248 45.410 1.771 1.00 19.92 195 PRO C N 1
ATOM 5791 C CA . PRO C 1 208 ? 1.177 45.824 2.689 1.00 17.98 195 PRO C CA 1
ATOM 5792 C C . PRO C 1 208 ? 1.436 45.367 4.117 1.00 22.72 195 PRO C C 1
ATOM 5793 O O . PRO C 1 208 ? 2.142 44.389 4.376 1.00 22.09 195 PRO C O 1
ATOM 5797 N N . ALA C 1 209 ? 0.820 46.079 5.055 1.00 19.56 196 ALA C N 1
ATOM 5798 C CA . ALA C 1 209 ? 0.963 45.786 6.471 1.00 17.19 196 ALA C CA 1
ATOM 5799 C C . ALA C 1 209 ? -0.287 45.110 7.033 1.00 23.46 196 ALA C C 1
ATOM 5800 O O . ALA C 1 209 ? -1.418 45.370 6.605 1.00 22.06 196 ALA C O 1
ATOM 5802 N N . ALA C 1 210 ? -0.066 44.216 7.992 1.00 21.41 197 ALA C N 1
ATOM 5803 C CA . ALA C 1 210 ? -1.157 43.600 8.728 1.00 19.50 197 ALA C CA 1
ATOM 5804 C C . ALA C 1 210 ? -1.642 44.612 9.756 1.00 22.84 197 ALA C C 1
ATOM 5805 O O . ALA C 1 210 ? -0.926 44.923 10.715 1.00 22.81 197 ALA C O 1
ATOM 5807 N N . GLU C 1 211 ? -2.841 45.163 9.533 1.00 25.40 198 GLU C N 1
ATOM 5808 C CA . GLU C 1 211 ? -3.461 46.128 10.432 1.00 20.73 198 GLU C CA 1
ATOM 5809 C C . GLU C 1 211 ? -4.601 45.430 11.149 1.00 16.84 198 GLU C C 1
ATOM 5810 O O . GLU C 1 211 ? -5.500 44.900 10.502 1.00 20.86 198 GLU C O 1
ATOM 5816 N N . MET C 1 212 ? -4.538 45.388 12.476 1.00 22.30 199 MET C N 1
ATOM 5817 C CA . MET C 1 212 ? -5.477 44.600 13.272 1.00 24.46 199 MET C CA 1
ATOM 5818 C C . MET C 1 212 ? -5.632 45.226 14.649 1.00 23.70 199 MET C C 1
ATOM 5819 O O . MET C 1 212 ? -4.825 46.057 15.071 1.00 22.58 199 MET C O 1
ATOM 5824 N N . GLN C 1 213 ? -6.652 44.769 15.365 1.00 24.68 200 GLN C N 1
ATOM 5825 C CA . GLN C 1 213 ? -6.918 45.177 16.737 1.00 25.85 200 GLN C CA 1
ATOM 5826 C C . GLN C 1 213 ? -6.639 44.019 17.689 1.00 24.53 200 GLN C C 1
ATOM 5827 O O . GLN C 1 213 ? -6.606 42.858 17.278 1.00 25.84 200 GLN C O 1
ATOM 5833 N N . VAL C 1 214 ? -6.453 44.348 18.973 1.00 20.81 201 VAL C N 1
ATOM 5834 C CA . VAL C 1 214 ? -6.418 43.338 20.029 1.00 22.87 201 VAL C CA 1
ATOM 5835 C C . VAL C 1 214 ? -7.641 42.421 19.934 1.00 23.20 201 VAL C C 1
ATOM 5836 O O . VAL C 1 214 ? -8.781 42.884 19.842 1.00 23.29 201 VAL C O 1
ATOM 5840 N N . GLY C 1 215 ? -7.402 41.107 19.988 1.00 23.31 202 GLY C N 1
ATOM 5841 C CA . GLY C 1 215 ? -8.419 40.119 19.763 1.00 17.35 202 GLY C CA 1
ATOM 5842 C C . GLY C 1 215 ? -8.379 39.489 18.389 1.00 19.85 202 GLY C C 1
ATOM 5843 O O . GLY C 1 215 ? -8.975 38.426 18.196 1.00 22.72 202 GLY C O 1
ATOM 5844 N N . ASP C 1 216 ? -7.728 40.132 17.428 1.00 20.70 203 ASP C N 1
ATOM 5845 C CA . ASP C 1 216 ? -7.403 39.548 16.133 1.00 21.42 203 ASP C CA 1
ATOM 5846 C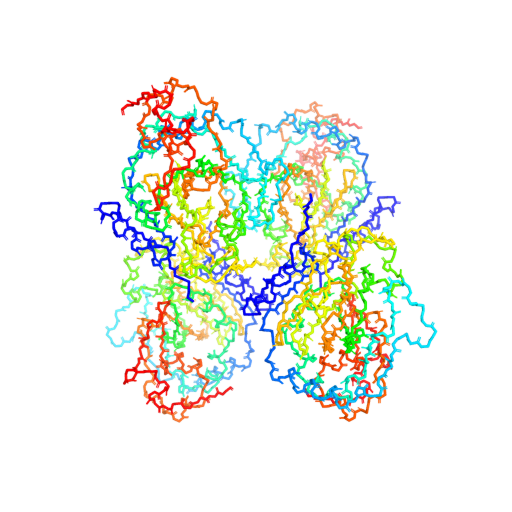 C . ASP C 1 216 ? -6.078 38.785 16.202 1.00 20.81 203 ASP C C 1
ATOM 5847 O O . ASP C 1 216 ? -5.280 38.951 17.133 1.00 19.09 203 ASP C O 1
ATOM 5852 N N . ALA C 1 217 ? -5.843 37.939 15.198 1.00 18.37 204 ALA C N 1
ATOM 5853 C CA . ALA C 1 217 ? -4.563 37.252 15.084 1.00 14.42 204 ALA C CA 1
ATOM 5854 C C . ALA C 1 217 ? -4.186 37.113 13.617 1.00 16.45 204 ALA C C 1
ATOM 5855 O O . ALA C 1 217 ? -5.052 36.898 12.773 1.00 19.31 204 ALA C O 1
ATOM 5857 N N . LEU C 1 218 ? -2.899 37.249 13.314 1.00 15.31 205 LEU C N 1
ATOM 5858 C CA . LEU C 1 218 ? -2.374 37.041 11.969 1.00 17.48 205 LEU C CA 1
ATOM 5859 C C . LEU C 1 218 ? -1.713 35.669 11.895 1.00 16.42 205 LEU C C 1
ATOM 5860 O O . LEU C 1 218 ? -0.844 35.355 12.708 1.00 17.07 205 LEU C O 1
ATOM 5865 N N . ILE C 1 219 ? -2.117 34.857 10.925 1.00 17.06 206 ILE C N 1
ATOM 5866 C CA . ILE C 1 219 ? -1.593 33.505 10.760 1.00 16.30 206 ILE C CA 1
ATOM 5867 C C . ILE C 1 219 ? -0.849 33.449 9.436 1.00 16.49 206 ILE C C 1
ATOM 5868 O O . ILE C 1 219 ? -1.450 33.690 8.384 1.00 15.39 206 ILE C O 1
ATOM 5873 N N . PHE C 1 220 ? 0.441 33.095 9.470 1.00 18.71 207 PHE C N 1
ATOM 5874 C CA . PHE C 1 220 ? 1.166 32.896 8.215 1.00 18.12 207 PHE C CA 1
ATOM 5875 C C . PHE C 1 220 ? 2.146 31.732 8.346 1.00 19.40 207 PHE C C 1
ATOM 5876 O O . PHE C 1 220 ? 2.547 31.340 9.448 1.00 16.27 207 PHE C O 1
ATOM 5884 N N . THR C 1 221 ? 2.518 31.167 7.196 1.00 20.36 208 THR C N 1
ATOM 5885 C CA . THR C 1 221 ? 3.329 29.958 7.145 1.00 16.21 208 THR C CA 1
ATOM 5886 C C . THR C 1 221 ? 4.800 30.306 6.974 1.00 16.42 208 THR C C 1
ATOM 5887 O O . THR C 1 221 ? 5.160 31.432 6.624 1.00 18.75 208 THR C O 1
ATOM 5891 N N . GLY C 1 222 ? 5.650 29.309 7.230 1.00 14.93 209 GLY C N 1
ATOM 5892 C CA . GLY C 1 222 ? 7.090 29.454 7.138 1.00 15.05 209 GLY C CA 1
ATOM 5893 C C . GLY C 1 222 ? 7.612 29.711 5.744 1.00 16.10 209 GLY C C 1
ATOM 5894 O O . GLY C 1 222 ? 8.799 30.011 5.602 1.00 17.70 209 GLY C O 1
ATOM 5895 N N . LYS C 1 223 ? 6.767 29.594 4.719 1.00 17.86 210 LYS C N 1
ATOM 5896 C CA . LYS C 1 223 ? 7.122 29.937 3.348 1.00 14.09 210 LYS C CA 1
ATOM 5897 C C . LYS C 1 223 ? 6.561 31.282 2.894 1.00 14.98 210 LYS C C 1
ATOM 5898 O O . LYS C 1 223 ? 6.807 31.683 1.754 1.00 14.15 210 LYS C O 1
ATOM 5904 N N . CYS C 1 224 ? 5.814 31.986 3.745 1.00 15.82 211 CYS C N 1
ATOM 5905 C CA . CYS C 1 224 ? 5.293 33.302 3.387 1.00 16.95 211 CYS C CA 1
ATOM 5906 C C . CYS C 1 224 ? 6.348 34.376 3.640 1.00 16.99 211 CYS C C 1
ATOM 5907 O O . CYS C 1 224 ? 6.929 34.452 4.732 1.00 15.68 211 CYS C O 1
ATOM 5910 N N . VAL C 1 225 ? 6.593 35.198 2.615 1.00 17.70 212 VAL C N 1
ATOM 5911 C CA . VAL C 1 225 ? 7.502 36.335 2.720 1.00 17.14 212 VAL C CA 1
ATOM 5912 C C . VAL C 1 225 ? 6.849 37.427 3.566 1.00 14.62 212 VAL C C 1
ATOM 5913 O O . VAL C 1 225 ? 5.721 37.846 3.298 1.00 17.05 212 VAL C O 1
ATOM 5917 N N . HIS C 1 226 ? 7.562 37.895 4.587 1.00 17.67 213 HIS C N 1
ATOM 5918 C CA . HIS C 1 226 ? 7.024 38.805 5.588 1.00 16.48 213 HIS C CA 1
ATOM 5919 C C . HIS C 1 226 ? 8.209 39.463 6.282 1.00 18.72 213 HIS C C 1
ATOM 5920 O O . HIS C 1 226 ? 9.366 39.100 6.060 1.00 16.76 213 HIS C O 1
ATOM 5927 N N . GLY C 1 227 ? 7.912 40.387 7.178 1.00 17.91 214 GLY C N 1
ATOM 5928 C CA . GLY C 1 227 ? 8.938 40.942 8.048 1.00 17.67 214 GLY C CA 1
ATOM 5929 C C . GLY C 1 227 ? 8.342 42.065 8.867 1.00 17.93 214 GLY C C 1
ATOM 5930 O O . GLY C 1 227 ? 7.286 42.615 8.532 1.00 21.82 214 GLY C O 1
ATOM 5931 N N . GLY C 1 228 ? 9.033 42.391 9.954 1.00 19.41 215 GLY C N 1
ATOM 5932 C CA . GLY C 1 228 ? 8.581 43.492 10.780 1.00 20.65 215 GLY C CA 1
ATOM 5933 C C . GLY C 1 228 ? 8.627 44.799 10.008 1.00 22.08 215 GLY C C 1
ATOM 5934 O O . GLY C 1 228 ? 9.525 45.031 9.204 1.00 18.52 215 GLY C O 1
ATOM 5935 N N . GLY C 1 229 ? 7.640 45.662 10.250 1.00 23.04 216 GLY C N 1
ATOM 5936 C CA . GLY C 1 229 ? 7.587 46.954 9.591 1.00 22.53 216 GLY C CA 1
ATOM 5937 C C . GLY C 1 229 ? 8.385 48.030 10.317 1.00 24.28 216 GLY C C 1
ATOM 5938 O O . GLY C 1 229 ? 8.922 47.832 11.409 1.00 25.15 216 GLY C O 1
ATOM 5939 N N . ALA C 1 230 ? 8.444 49.201 9.688 1.00 21.40 217 ALA C N 1
ATOM 5940 C CA . ALA C 1 230 ? 9.046 50.376 10.304 1.00 22.54 217 ALA C CA 1
ATOM 5941 C C . ALA C 1 230 ? 8.088 50.960 11.330 1.00 23.54 217 ALA C C 1
ATOM 5942 O O . ALA C 1 230 ? 6.951 51.312 10.988 1.00 23.39 217 ALA C O 1
ATOM 5944 N N . ASN C 1 231 ? 8.538 51.066 12.584 1.00 21.36 218 ASN C N 1
ATOM 5945 C CA . ASN C 1 231 ? 7.738 51.721 13.618 1.00 22.30 218 ASN C CA 1
ATOM 5946 C C . ASN C 1 231 ? 8.057 53.212 13.617 1.00 27.64 218 ASN C C 1
ATOM 5947 O O . ASN C 1 231 ? 8.880 53.712 14.387 1.00 30.20 218 ASN C O 1
ATOM 5952 N N . ARG C 1 232 ? 7.372 53.934 12.740 1.00 30.75 219 ARG C N 1
ATOM 5953 C CA . ARG C 1 232 ? 7.464 55.383 12.690 1.00 27.13 219 ARG C CA 1
ATOM 5954 C C . ARG C 1 232 ? 6.587 56.064 13.742 1.00 29.76 219 ARG C C 1
ATOM 5955 O O . ARG C 1 232 ? 6.336 57.256 13.600 1.00 31.28 219 ARG C O 1
ATOM 5963 N N . SER C 1 233 ? 6.121 55.367 14.789 1.00 32.37 220 SER C N 1
ATOM 5964 C CA . SER C 1 233 ? 5.221 55.970 15.766 1.00 29.58 220 SER C CA 1
ATOM 5965 C C . SER C 1 233 ? 5.994 56.361 17.026 1.00 33.27 220 SER C C 1
ATOM 5966 O O . SER C 1 233 ? 7.226 56.267 17.086 1.00 38.05 220 SER C O 1
ATOM 5969 N N . ASP C 1 234 ? 5.264 56.811 18.046 1.00 32.33 221 ASP C N 1
ATOM 5970 C CA . ASP C 1 234 ? 5.844 57.311 19.285 1.00 36.85 221 ASP C CA 1
ATOM 5971 C C . ASP C 1 234 ? 5.734 56.321 20.439 1.00 38.08 221 ASP C C 1
ATOM 5972 O O . ASP C 1 234 ? 6.177 56.634 21.547 1.00 37.54 221 ASP C O 1
ATOM 5974 N N . LYS C 1 235 ? 5.165 55.145 20.212 1.00 37.81 222 LYS C N 1
ATOM 5975 C CA . LYS C 1 235 ? 4.998 54.115 21.224 1.00 36.98 222 LYS C CA 1
ATOM 5976 C C . LYS C 1 235 ? 5.445 52.778 20.656 1.00 36.02 222 LYS C C 1
ATOM 5977 O O . LYS C 1 235 ? 5.532 52.614 19.434 1.00 34.54 222 LYS C O 1
ATOM 5979 N N . PRO C 1 236 ? 5.766 51.807 21.521 1.00 39.84 223 PRO C N 1
ATOM 5980 C CA . PRO C 1 236 ? 6.070 50.456 21.029 1.00 38.30 223 PRO C CA 1
ATOM 5981 C C . PRO C 1 236 ? 4.865 49.809 20.352 1.00 33.76 223 PRO C C 1
ATOM 5982 O O . PRO C 1 236 ? 3.711 50.066 20.697 1.00 33.83 223 PRO C O 1
ATOM 5986 N N . ARG C 1 237 ? 5.152 48.991 19.346 1.00 31.29 224 ARG C N 1
ATOM 5987 C CA . ARG C 1 237 ? 4.185 48.086 18.746 1.00 27.43 224 ARG C CA 1
ATOM 5988 C C . ARG C 1 237 ? 4.553 46.687 19.218 1.00 29.86 224 ARG C C 1
ATOM 5989 O O . ARG C 1 237 ? 5.668 46.222 18.966 1.00 31.05 224 ARG C O 1
ATOM 5997 N N . ILE C 1 238 ? 3.636 46.023 19.923 1.00 31.77 225 ILE C N 1
ATOM 5998 C CA . ILE C 1 238 ? 3.960 44.789 20.624 1.00 25.72 225 ILE C CA 1
ATOM 5999 C C . ILE C 1 238 ? 3.000 43.680 20.215 1.00 26.89 225 ILE C C 1
ATOM 6000 O O . ILE C 1 238 ? 1.777 43.868 20.217 1.00 23.71 225 ILE C O 1
ATOM 6005 N N . GLY C 1 239 ? 3.566 42.514 19.877 1.00 25.34 226 GLY C N 1
ATOM 6006 C CA . GLY C 1 239 ? 2.779 41.350 19.545 1.00 22.01 226 GLY C CA 1
ATOM 6007 C C . GLY C 1 239 ? 3.276 40.135 20.306 1.00 24.53 226 GLY C C 1
ATOM 6008 O O . GLY C 1 239 ? 4.324 40.163 20.950 1.00 25.56 226 GLY C O 1
ATOM 6009 N N . LEU C 1 240 ? 2.494 39.063 20.218 1.00 24.37 227 LEU C N 1
ATOM 6010 C CA . LEU C 1 240 ? 2.831 37.775 20.816 1.00 22.97 227 LEU C CA 1
ATOM 6011 C C . LEU C 1 240 ? 2.743 36.717 19.727 1.00 20.53 227 LEU C C 1
ATOM 6012 O O . LEU C 1 240 ? 1.645 36.350 19.308 1.00 23.51 227 LEU C O 1
ATOM 6017 N N . ALA C 1 241 ? 3.883 36.220 19.274 1.00 19.25 228 ALA C N 1
ATOM 6018 C CA . ALA C 1 241 ? 3.912 35.186 18.256 1.00 20.45 228 ALA C CA 1
ATOM 6019 C C . ALA C 1 241 ? 4.012 33.816 18.916 1.00 19.95 228 ALA C C 1
ATOM 6020 O O . ALA C 1 241 ? 4.988 33.524 19.609 1.00 21.62 228 ALA C O 1
ATOM 6022 N N . LEU C 1 242 ? 2.998 32.984 18.704 1.00 19.28 229 LEU C N 1
ATOM 6023 C CA . LEU C 1 242 ? 3.077 31.547 18.935 1.00 17.61 229 LEU C CA 1
ATOM 6024 C C . LEU C 1 242 ? 3.508 30.885 17.636 1.00 17.64 229 LEU C C 1
ATOM 6025 O O . LEU C 1 242 ? 2.723 30.829 16.687 1.00 18.22 229 LEU C O 1
ATOM 6030 N N . ALA C 1 243 ? 4.739 30.384 17.575 1.00 19.51 230 ALA C N 1
ATOM 6031 C CA . ALA C 1 243 ? 5.192 29.649 16.398 1.00 17.67 230 ALA C CA 1
ATOM 6032 C C . ALA C 1 243 ? 5.183 28.157 16.705 1.00 16.22 230 ALA C C 1
ATOM 6033 O O . ALA C 1 243 ? 5.827 27.712 17.679 1.00 19.97 230 ALA C O 1
ATOM 6035 N N . ALA C 1 244 ? 4.458 27.400 15.865 1.00 13.85 231 ALA C N 1
ATOM 6036 C CA . ALA C 1 244 ? 4.367 25.945 15.924 1.00 15.83 231 ALA C CA 1
ATOM 6037 C C . ALA C 1 244 ? 5.053 25.286 14.725 1.00 14.25 231 ALA C C 1
ATOM 6038 O O . ALA C 1 244 ? 5.156 25.868 13.645 1.00 14.36 231 ALA C O 1
ATOM 6040 N N . GLN C 1 245 ? 5.488 24.046 14.923 1.00 12.62 232 GLN C N 1
ATOM 6041 C CA . GLN C 1 245 ? 6.301 23.311 13.967 1.00 11.70 232 GLN C CA 1
ATOM 6042 C C . GLN C 1 245 ? 6.037 21.822 14.158 1.00 12.79 232 GLN C C 1
ATOM 6043 O O . GLN C 1 245 ? 5.484 21.414 15.188 1.00 12.29 232 GLN C O 1
ATOM 6049 N N . PRO C 1 246 ? 6.387 20.984 13.173 1.00 13.09 233 PRO C N 1
ATOM 6050 C CA . PRO C 1 246 ? 6.245 19.533 13.365 1.00 10.63 233 PRO C CA 1
ATOM 6051 C C . PRO C 1 246 ? 7.077 19.022 14.530 1.00 13.19 233 PRO C C 1
ATOM 6052 O O . PRO C 1 246 ? 8.113 19.586 14.893 1.00 11.85 233 PRO C O 1
ATOM 6056 N N . GLY C 1 247 ? 6.597 17.925 15.124 1.00 16.77 234 GLY C N 1
ATOM 6057 C CA . GLY C 1 247 ? 7.226 17.393 16.317 1.00 13.76 234 GLY C CA 1
ATOM 6058 C C . GLY C 1 247 ? 8.609 16.854 16.084 1.00 12.65 234 GLY C C 1
ATOM 6059 O O . GLY C 1 247 ? 9.375 16.732 17.039 1.00 13.27 234 GLY C O 1
ATOM 6060 N N . TYR C 1 248 ? 8.960 16.549 14.835 1.00 15.82 235 TYR C N 1
ATOM 6061 C CA . TYR C 1 248 ? 10.294 16.039 14.540 1.00 13.86 235 TYR C CA 1
ATOM 6062 C C . TYR C 1 248 ? 11.341 17.140 14.357 1.00 13.14 235 TYR C C 1
ATOM 6063 O O . TYR C 1 248 ? 12.512 16.813 14.128 1.00 11.16 235 TYR C O 1
ATOM 6072 N N . LEU C 1 249 ? 10.958 18.418 14.480 1.00 15.31 236 LEU C N 1
ATOM 6073 C CA . LEU C 1 249 ? 11.887 19.544 14.534 1.00 12.14 236 LEU C CA 1
ATOM 6074 C C . LEU C 1 249 ? 12.057 20.022 15.971 1.00 11.99 236 LEU C C 1
ATOM 6075 O O . LEU C 1 249 ? 11.088 20.114 16.727 1.00 14.24 236 LEU C O 1
ATOM 6080 N N . THR C 1 250 ? 13.281 20.339 16.326 1.00 14.05 237 THR C N 1
ATOM 6081 C CA . THR C 1 250 ? 13.671 20.698 17.685 1.00 12.31 237 THR C CA 1
ATOM 6082 C C . THR C 1 250 ? 13.218 22.116 18.017 1.00 14.38 237 THR C C 1
ATOM 6083 O O . THR C 1 250 ? 13.529 23.049 17.271 1.00 13.30 237 THR C O 1
ATOM 6087 N N . PRO C 1 251 ? 12.493 22.317 19.117 1.00 14.30 238 PRO C N 1
ATOM 6088 C CA . PRO C 1 251 ? 12.107 23.675 19.504 1.00 13.79 238 PRO C CA 1
ATOM 6089 C C . PRO C 1 251 ? 13.327 24.548 19.763 1.00 16.07 238 PRO C C 1
ATOM 6090 O O . PRO C 1 251 ? 14.343 24.094 20.291 1.00 16.40 238 PRO C O 1
ATOM 6094 N N . ARG C 1 252 ? 13.216 25.816 19.362 1.00 16.93 239 ARG C N 1
ATOM 6095 C CA . ARG C 1 252 ? 14.229 26.808 19.697 1.00 16.74 239 ARG C CA 1
ATOM 6096 C C . ARG C 1 252 ? 14.277 27.061 21.196 1.00 18.47 239 ARG C C 1
ATOM 6097 O O . ARG C 1 252 ? 15.330 27.396 21.736 1.00 17.91 239 ARG C O 1
ATOM 6105 N N . GLU C 1 253 ? 13.161 26.888 21.889 1.00 18.32 240 GLU C N 1
ATOM 6106 C CA . GLU C 1 253 ? 13.076 27.181 23.309 1.00 18.37 240 GLU C CA 1
ATOM 6107 C C . GLU C 1 253 ? 12.715 25.916 24.076 1.00 19.92 240 GLU C C 1
ATOM 6108 O O . GLU C 1 253 ? 11.634 25.348 23.875 1.00 19.74 240 GLU C O 1
ATOM 6114 N N . SER C 1 254 ? 13.609 25.488 24.966 1.00 22.64 241 SER C N 1
ATOM 6115 C CA . SER C 1 254 ? 13.307 24.387 25.864 1.00 23.54 241 SER C CA 1
ATOM 6116 C C . SER C 1 254 ? 12.565 24.894 27.095 1.00 24.73 241 SER C C 1
ATOM 6117 O O . SER C 1 254 ? 12.659 26.064 27.470 1.00 24.48 241 SER C O 1
ATOM 6120 N N . ASN C 1 255 ? 11.824 23.987 27.732 1.00 25.13 242 ASN C N 1
ATOM 6121 C CA . ASN C 1 255 ? 11.031 24.320 28.910 1.00 24.37 242 ASN C CA 1
ATOM 6122 C C . ASN C 1 255 ? 11.299 23.334 30.046 1.00 25.65 242 ASN C C 1
ATOM 6123 O O . ASN C 1 255 ? 10.404 23.066 30.855 1.00 27.50 242 ASN C O 1
ATOM 6128 N N . VAL C 1 256 ? 12.524 22.793 30.127 1.00 24.63 243 VAL C N 1
ATOM 6129 C CA . VAL C 1 256 ? 12.863 21.778 31.125 1.00 22.92 243 VAL C CA 1
ATOM 6130 C C . VAL C 1 256 ? 12.951 22.346 32.538 1.00 26.50 243 VAL C C 1
ATOM 6131 O O . VAL C 1 256 ? 12.945 21.581 33.508 1.00 30.14 243 VAL C O 1
ATOM 6135 N N . ASN C 1 257 ? 13.054 23.661 32.694 1.00 30.13 244 ASN C N 1
ATOM 6136 C CA . ASN C 1 257 ? 13.186 24.255 34.015 1.00 28.84 244 ASN C CA 1
ATOM 6137 C C . ASN C 1 257 ? 11.880 24.830 34.532 1.00 30.81 244 ASN C C 1
ATOM 6138 O O . ASN C 1 257 ? 11.883 25.508 35.566 1.00 34.70 244 ASN C O 1
ATOM 6143 N N . VAL C 1 258 ? 10.773 24.598 33.838 1.00 27.54 245 VAL C N 1
ATOM 6144 C CA . VAL C 1 258 ? 9.478 24.897 34.452 1.00 28.53 245 VAL C CA 1
ATOM 6145 C C . VAL C 1 258 ? 9.207 23.856 35.531 1.00 33.66 245 VAL C C 1
ATOM 6146 O O . VAL C 1 258 ? 9.301 22.640 35.255 1.00 29.54 245 VAL C O 1
ATOM 6150 N N . PRO C 1 259 ? 8.912 24.268 36.765 1.00 32.37 246 PRO C N 1
ATOM 6151 C CA . PRO C 1 259 ? 8.735 23.287 37.833 1.00 26.73 246 PRO C CA 1
ATOM 6152 C C . PRO C 1 259 ? 7.611 22.352 37.464 1.00 27.75 246 PRO C C 1
ATOM 6153 O O . PRO C 1 259 ? 6.620 22.759 36.861 1.00 29.13 246 PRO C O 1
ATOM 6157 N N . ARG C 1 260 ? 7.792 21.081 37.805 1.00 28.80 247 ARG C N 1
ATOM 6158 C CA . ARG C 1 260 ? 6.793 20.082 37.464 1.00 28.30 247 ARG C CA 1
ATOM 6159 C C . ARG C 1 260 ? 5.435 20.425 38.071 1.00 30.32 247 ARG C C 1
ATOM 6160 O O . ARG C 1 260 ? 4.393 20.119 37.477 1.00 29.68 247 ARG C O 1
ATOM 6168 N N . ASP C 1 261 ? 5.425 21.109 39.221 1.00 34.75 248 ASP C N 1
ATOM 6169 C CA . ASP C 1 261 ? 4.164 21.442 39.874 1.00 33.03 248 ASP C CA 1
ATOM 6170 C C . ASP C 1 261 ? 3.341 22.421 39.038 1.00 34.66 248 ASP C C 1
ATOM 6171 O O . ASP C 1 261 ? 2.108 22.333 39.012 1.00 29.25 248 ASP C O 1
ATOM 6176 N N . ILE C 1 262 ? 4.002 23.328 38.321 1.00 33.92 249 ILE C N 1
ATOM 6177 C CA . ILE C 1 262 ? 3.290 24.225 37.422 1.00 27.88 249 ILE C CA 1
ATOM 6178 C C . ILE C 1 262 ? 2.832 23.481 36.169 1.00 28.64 249 ILE C C 1
ATOM 6179 O O . ILE C 1 262 ? 1.695 23.645 35.712 1.00 29.41 249 ILE C O 1
ATOM 6184 N N . VAL C 1 263 ? 3.702 22.639 35.607 1.00 29.64 250 VAL C N 1
ATOM 6185 C CA . VAL C 1 263 ? 3.372 21.891 34.397 1.00 26.65 250 VAL C CA 1
ATOM 6186 C C . VAL C 1 263 ? 2.183 20.959 34.628 1.00 25.75 250 VAL C C 1
ATOM 6187 O O . VAL C 1 263 ? 1.447 20.635 33.689 1.00 23.99 250 VAL C O 1
ATOM 6191 N N . GLU C 1 264 ? 1.961 20.514 35.863 1.00 27.74 251 GLU C N 1
ATOM 6192 C CA . GLU C 1 264 ? 0.841 19.602 36.081 1.00 27.20 251 GLU C CA 1
ATOM 6193 C C . GLU C 1 264 ? -0.486 20.330 36.280 1.00 26.72 251 GLU C C 1
ATOM 6194 O O . GLU C 1 264 ? -1.528 19.673 36.401 1.00 26.81 251 GLU C O 1
ATOM 6200 N N . THR C 1 265 ? -0.489 21.659 36.287 1.00 28.15 252 THR C N 1
ATOM 6201 C CA . THR C 1 265 ? -1.739 22.410 36.256 1.00 29.50 252 THR C CA 1
ATOM 6202 C C . THR C 1 265 ? -2.267 22.622 34.839 1.00 25.67 252 THR C C 1
ATOM 6203 O O . THR C 1 265 ? -3.387 23.121 34.687 1.00 28.48 252 THR C O 1
ATOM 6207 N N . MET C 1 266 ? -1.523 22.202 33.811 1.00 22.04 253 MET C N 1
ATOM 6208 C CA . MET C 1 266 ? -1.860 22.416 32.409 1.00 20.44 253 MET C CA 1
ATOM 6209 C C . MET C 1 266 ? -2.529 21.182 31.791 1.00 19.51 253 MET C C 1
ATOM 6210 O O . MET C 1 266 ? -2.468 20.078 32.330 1.00 20.88 253 MET C O 1
ATOM 6215 N N . THR C 1 267 ? -3.196 21.393 30.650 1.00 21.76 254 THR C N 1
ATOM 6216 C CA . THR C 1 267 ? -3.906 20.338 29.935 1.00 23.73 254 THR C CA 1
ATOM 6217 C C . THR C 1 267 ? -2.901 19.478 29.182 1.00 21.05 254 THR C C 1
ATOM 6218 O O . THR C 1 267 ? -1.776 19.908 28.953 1.00 23.43 254 THR C O 1
ATOM 6222 N N . PRO C 1 268 ? -3.266 18.250 28.790 1.00 23.96 255 PRO C N 1
ATOM 6223 C CA . PRO C 1 268 ? -2.267 17.402 28.105 1.00 21.69 255 PRO C CA 1
ATOM 6224 C C . PRO C 1 268 ? -1.826 17.971 26.772 1.00 20.78 255 PRO C C 1
ATOM 6225 O O . PRO C 1 268 ? -0.694 17.716 26.344 1.00 23.83 255 PRO C O 1
ATOM 6229 N N . LEU C 1 269 ? -2.685 18.767 26.126 1.00 22.75 256 LEU C N 1
ATOM 6230 C CA . LEU C 1 269 ? -2.358 19.409 24.850 1.00 22.32 256 LEU C CA 1
ATOM 6231 C C . LEU C 1 269 ? -1.342 20.541 25.025 1.00 21.59 256 LEU C C 1
ATOM 6232 O O . LEU C 1 269 ? -0.310 20.569 24.347 1.00 23.15 256 LEU C O 1
ATOM 6237 N N . ALA C 1 270 ? -1.633 21.506 25.907 1.00 21.47 257 ALA C N 1
ATOM 6238 C CA . ALA C 1 270 ? -0.676 22.573 26.174 1.00 18.22 257 ALA C CA 1
ATOM 6239 C C . ALA C 1 270 ? 0.625 22.002 26.723 1.00 19.79 257 ALA C C 1
ATOM 6240 O O . ALA C 1 270 ? 1.724 22.497 26.413 1.00 19.11 257 ALA C O 1
ATOM 6242 N N . GLN C 1 271 ? 0.512 20.942 27.525 1.00 19.93 258 GLN C N 1
ATOM 6243 C CA . GLN C 1 271 ? 1.683 20.222 27.995 1.00 19.45 258 GLN C CA 1
ATOM 6244 C C . GLN C 1 271 ? 2.519 19.726 26.822 1.00 19.37 258 GLN C C 1
ATOM 6245 O O . GLN C 1 271 ? 3.731 19.932 26.793 1.00 18.70 258 GLN C O 1
ATOM 6251 N N . ARG C 1 272 ? 1.889 19.076 25.833 1.00 20.42 259 ARG C N 1
ATOM 6252 C CA . ARG C 1 272 ? 2.641 18.681 24.641 1.00 18.34 259 ARG C CA 1
ATOM 6253 C C . ARG C 1 272 ? 3.215 19.896 23.901 1.00 18.95 259 ARG C C 1
ATOM 6254 O O . ARG C 1 272 ? 4.301 19.810 23.317 1.00 16.75 259 ARG C O 1
ATOM 6262 N N . MET C 1 273 ? 2.508 21.033 23.924 1.00 19.13 260 MET C N 1
ATOM 6263 C CA . MET C 1 273 ? 2.960 22.224 23.204 1.00 17.38 260 MET C CA 1
ATOM 6264 C C . MET C 1 273 ? 4.292 22.720 23.733 1.00 18.93 260 MET C C 1
ATOM 6265 O O . MET C 1 273 ? 5.149 23.153 22.955 1.00 18.35 260 MET C O 1
ATOM 6270 N N . ILE C 1 274 ? 4.486 22.676 25.053 1.00 21.00 261 ILE C N 1
ATOM 6271 C CA . ILE C 1 274 ? 5.747 23.155 25.617 1.00 16.12 261 ILE C CA 1
ATOM 6272 C C . ILE C 1 274 ? 6.804 22.044 25.697 1.00 19.68 261 ILE C C 1
ATOM 6273 O O . ILE C 1 274 ? 7.868 22.227 26.301 1.00 16.64 261 ILE C O 1
ATOM 6278 N N . GLY C 1 275 ? 6.549 20.902 25.064 1.00 17.59 262 GLY C N 1
ATOM 6279 C CA . GLY C 1 275 ? 7.545 19.864 24.971 1.00 13.97 262 GLY C CA 1
ATOM 6280 C C . GLY C 1 275 ? 7.513 18.835 26.078 1.00 20.87 262 GLY C C 1
ATOM 6281 O O . GLY C 1 275 ? 8.423 17.985 26.141 1.00 15.71 262 GLY C O 1
ATOM 6282 N N . TRP C 1 276 ? 6.498 18.879 26.945 1.00 19.06 263 TRP C N 1
ATOM 6283 C CA . TRP C 1 276 ? 6.232 17.845 27.952 1.00 18.79 263 TRP C CA 1
ATOM 6284 C C . TRP C 1 276 ? 5.216 16.814 27.458 1.00 17.27 263 TRP C C 1
ATOM 6285 O O . TRP C 1 276 ? 4.241 16.493 28.129 1.00 18.70 263 TRP C O 1
ATOM 6296 N N . GLY C 1 277 ? 5.448 16.282 26.266 1.00 18.55 264 GLY C N 1
ATOM 6297 C CA . GLY C 1 277 ? 4.775 15.079 25.813 1.00 20.13 264 GLY C CA 1
ATOM 6298 C C . GLY C 1 277 ? 5.600 14.386 24.749 1.00 21.05 264 GLY C C 1
ATOM 6299 O O . GLY C 1 277 ? 6.608 14.912 24.273 1.00 20.76 264 GLY C O 1
ATOM 6300 N N . THR C 1 278 ? 5.173 13.177 24.396 1.00 18.52 265 THR C N 1
ATOM 6301 C CA . THR C 1 278 ? 5.682 12.517 23.202 1.00 17.18 265 THR C CA 1
ATOM 6302 C C . THR C 1 278 ? 4.971 13.086 21.975 1.00 18.67 265 THR C C 1
ATOM 6303 O O . THR C 1 278 ? 3.814 13.516 22.043 1.00 16.71 265 THR C O 1
ATOM 6307 N N . VAL C 1 279 ? 5.694 13.152 20.861 1.00 17.16 266 VAL C N 1
ATOM 6308 C CA . VAL C 1 279 ? 5.139 13.606 19.592 1.00 17.39 266 VAL C CA 1
ATOM 6309 C C . VAL C 1 279 ? 5.347 12.492 18.579 1.00 16.69 266 VAL C C 1
ATOM 6310 O O . VAL C 1 279 ? 6.463 11.999 18.424 1.00 17.26 266 VAL C O 1
ATOM 6314 N N . ARG C 1 280 ? 4.270 12.077 17.914 1.00 19.87 267 ARG C N 1
ATOM 6315 C CA . ARG C 1 280 ? 4.332 10.994 16.944 1.00 19.24 267 ARG C CA 1
ATOM 6316 C C . ARG C 1 280 ? 4.362 11.555 15.533 1.00 17.75 267 ARG C C 1
ATOM 6317 O O . ARG C 1 280 ? 3.706 12.555 15.246 1.00 17.50 267 ARG C O 1
ATOM 6325 N N . THR C 1 281 ? 5.142 10.920 14.659 1.00 22.02 268 THR C N 1
ATOM 6326 C CA . THR C 1 281 ? 5.088 11.294 13.253 1.00 20.36 268 THR C CA 1
ATOM 6327 C C . THR C 1 281 ? 3.818 10.739 12.609 1.00 19.43 268 THR C C 1
ATOM 6328 O O . THR C 1 281 ? 3.099 9.909 13.176 1.00 19.77 268 THR C O 1
ATOM 6332 N N . LYS C 1 282 ? 3.543 11.235 11.401 1.00 19.63 269 LYS C N 1
ATOM 6333 C CA . LYS C 1 282 ? 2.428 10.757 10.603 1.00 18.95 269 LYS C CA 1
ATOM 6334 C C . LYS C 1 282 ? 2.555 9.276 10.283 1.00 22.60 269 LYS C C 1
ATOM 6335 O O . LYS C 1 282 ? 1.565 8.647 9.874 1.00 23.38 269 LYS C O 1
ATOM 6341 N N . ASP C 1 283 ? 3.751 8.717 10.467 1.00 21.32 270 ASP C N 1
ATOM 6342 C CA . ASP C 1 283 ? 4.037 7.304 10.298 1.00 22.01 270 ASP C CA 1
ATOM 6343 C C . ASP C 1 283 ? 3.890 6.501 11.595 1.00 24.53 270 ASP C C 1
ATOM 6344 O O . ASP C 1 283 ? 4.238 5.316 11.604 1.00 25.17 270 ASP C O 1
ATOM 6349 N N . THR C 1 284 ? 3.395 7.121 12.676 1.00 20.80 271 THR C N 1
ATOM 6350 C CA . THR C 1 284 ? 3.099 6.567 14.014 1.00 21.70 271 THR C CA 1
ATOM 6351 C C . THR C 1 284 ? 4.326 6.359 14.894 1.00 23.90 271 THR C C 1
ATOM 6352 O O . THR C 1 284 ? 4.163 5.903 16.029 1.00 25.02 271 THR C O 1
ATOM 6356 N N . TYR C 1 285 ? 5.536 6.654 14.423 1.00 21.66 272 TYR C N 1
ATOM 6357 C CA . TYR C 1 285 ? 6.724 6.518 15.243 1.00 20.56 272 TYR C CA 1
ATOM 6358 C C . TYR C 1 285 ? 6.794 7.685 16.214 1.00 22.20 272 TYR C C 1
ATOM 6359 O O . TYR C 1 285 ? 6.532 8.831 15.846 1.00 24.01 272 TYR C O 1
ATOM 6368 N N . GLY C 1 286 ? 7.132 7.387 17.466 1.00 21.04 273 GLY C N 1
ATOM 6369 C CA . GLY C 1 286 ? 7.178 8.401 18.503 1.00 16.68 273 GLY C CA 1
ATOM 6370 C C . GLY C 1 286 ? 8.562 9.009 18.661 1.00 19.44 273 GLY C C 1
ATOM 6371 O O . GLY C 1 286 ? 9.579 8.334 18.513 1.00 20.33 273 GLY C O 1
ATOM 6372 N N . LEU C 1 287 ? 8.583 10.305 18.952 1.00 19.42 274 LEU C N 1
ATOM 6373 C CA . LEU C 1 287 ? 9.807 11.020 19.271 1.00 17.22 274 LEU C CA 1
ATOM 6374 C C . LEU C 1 287 ? 9.574 11.713 20.603 1.00 17.83 274 LEU C C 1
ATOM 6375 O O . LEU C 1 287 ? 8.430 11.894 21.022 1.00 19.18 274 LEU C O 1
ATOM 6380 N N . ASN C 1 288 ? 10.658 12.075 21.282 1.00 16.81 275 ASN C N 1
ATOM 6381 C CA . ASN C 1 288 ? 10.571 12.645 22.628 1.00 19.06 275 ASN C CA 1
ATOM 6382 C C . ASN C 1 288 ? 9.959 11.640 23.610 1.00 18.15 275 ASN C C 1
ATOM 6383 O O . ASN C 1 288 ? 9.051 11.959 24.378 1.00 16.38 275 ASN C O 1
ATOM 6388 N N . MET C 1 289 ? 10.469 10.407 23.574 1.00 19.57 276 MET C N 1
ATOM 6389 C CA . MET C 1 289 ? 10.041 9.325 24.451 1.00 20.40 276 MET C CA 1
ATOM 6390 C C . MET C 1 289 ? 10.919 9.263 25.698 1.00 22.08 276 MET C C 1
ATOM 6391 O O . MET C 1 289 ? 11.964 9.912 25.784 1.00 23.81 276 MET C O 1
ATOM 6396 N N . LEU C 1 290 ? 10.474 8.473 26.679 1.00 24.19 277 LEU C N 1
ATOM 6397 C CA . LEU C 1 290 ? 11.180 8.308 27.951 1.00 27.08 277 LEU C CA 1
ATOM 6398 C C . LEU C 1 290 ? 11.169 6.839 28.341 1.00 27.47 277 LEU C C 1
ATOM 6399 O O . LEU C 1 290 ? 10.095 6.264 28.542 1.00 31.45 277 LEU C O 1
ATOM 6404 N N . GLN C 1 291 ? 12.356 6.242 28.476 1.00 30.80 278 GLN C N 1
ATOM 6405 C CA . GLN C 1 291 ? 12.497 4.865 28.954 1.00 29.31 278 GLN C CA 1
ATOM 6406 C C . GLN C 1 291 ? 11.682 3.911 28.081 1.00 31.47 278 GLN C C 1
ATOM 6407 O O . GLN C 1 291 ? 10.955 3.046 28.572 1.00 32.68 278 GLN C O 1
ATOM 6413 N N . ASP C 1 292 ? 11.786 4.111 26.762 1.00 33.40 279 ASP C N 1
ATOM 6414 C CA . ASP C 1 292 ? 11.156 3.288 25.733 1.00 28.10 279 ASP C CA 1
ATOM 6415 C C . ASP C 1 292 ? 9.634 3.419 25.730 1.00 29.98 279 ASP C C 1
ATOM 6416 O O . ASP C 1 292 ? 8.941 2.577 25.150 1.00 29.39 279 ASP C O 1
ATOM 6421 N N . LYS C 1 293 ? 9.074 4.467 26.330 1.00 30.30 280 LYS C N 1
ATOM 6422 C CA . LYS C 1 293 ? 7.622 4.597 26.358 1.00 30.05 280 LYS C CA 1
ATOM 6423 C C . LYS C 1 293 ? 7.211 6.065 26.310 1.00 26.56 280 LYS C C 1
ATOM 6424 O O . LYS C 1 293 ? 8.036 6.968 26.144 1.00 24.95 280 LYS C O 1
ATOM 6430 N N . ASP C 1 294 ? 5.902 6.276 26.411 1.00 24.77 281 ASP C N 1
ATOM 6431 C CA . ASP C 1 294 ? 5.314 7.605 26.424 1.00 26.26 281 ASP C CA 1
ATOM 6432 C C . ASP C 1 294 ? 5.909 8.463 27.535 1.00 26.79 281 ASP C C 1
ATOM 6433 O O . ASP C 1 294 ? 6.157 7.984 28.643 1.00 30.72 281 ASP C O 1
ATOM 6438 N N . PHE C 1 295 ? 6.167 9.733 27.205 1.00 23.73 282 PHE C N 1
ATOM 6439 C CA . PHE C 1 295 ? 6.620 10.746 28.159 1.00 23.93 282 PHE C CA 1
ATOM 6440 C C . PHE C 1 295 ? 5.729 10.803 29.413 1.00 26.35 282 PHE C C 1
ATOM 6441 O O . PHE C 1 295 ? 6.209 10.642 30.544 1.00 26.34 282 PHE C O 1
ATOM 6449 N N . HIS C 1 296 ? 4.429 11.072 29.234 1.00 26.32 283 HIS C N 1
ATOM 6450 C CA . HIS C 1 296 ? 3.525 11.087 30.383 1.00 28.71 283 HIS C CA 1
ATOM 6451 C C . HIS C 1 296 ? 3.597 9.765 31.143 1.00 29.81 283 HIS C C 1
ATOM 6452 O O . HIS C 1 296 ? 3.756 9.745 32.369 1.00 26.52 283 HIS C O 1
ATOM 6459 N N . GLU C 1 297 ? 3.493 8.649 30.415 1.00 28.43 284 GLU C N 1
ATOM 6460 C CA . GLU C 1 297 ? 3.468 7.322 31.023 1.00 28.68 284 GLU C CA 1
ATOM 6461 C C . GLU C 1 297 ? 4.712 7.065 31.862 1.00 30.24 284 GLU C C 1
ATOM 6462 O O . GLU C 1 297 ? 4.620 6.554 32.984 1.00 32.28 284 GLU C O 1
ATOM 6468 N N . ALA C 1 298 ? 5.892 7.403 31.326 1.00 30.58 285 ALA C N 1
ATOM 6469 C CA . ALA C 1 298 ? 7.144 7.161 32.035 1.00 29.22 285 ALA C CA 1
ATOM 6470 C C . ALA C 1 298 ? 7.342 8.110 33.210 1.00 30.22 285 ALA C C 1
ATOM 6471 O O . ALA C 1 298 ? 8.069 7.772 34.148 1.00 27.66 285 ALA C O 1
ATOM 6473 N N . LEU C 1 299 ? 6.741 9.306 33.175 1.00 30.53 286 LEU C N 1
ATOM 6474 C CA . LEU C 1 299 ? 6.823 10.200 34.328 1.00 30.42 286 LEU C CA 1
ATOM 6475 C C . LEU C 1 299 ? 5.671 10.024 35.309 1.00 27.43 286 LEU C C 1
ATOM 6476 O O . LEU C 1 299 ? 5.813 10.372 36.484 1.00 26.96 286 LEU C O 1
ATOM 6481 N N . GLY C 1 300 ? 4.545 9.487 34.868 1.00 32.40 287 GLY C N 1
ATOM 6482 C CA . GLY C 1 300 ? 3.326 9.610 35.641 1.00 36.10 287 GLY C CA 1
ATOM 6483 C C . GLY C 1 300 ? 3.020 11.079 35.848 1.00 33.73 287 GLY C C 1
ATOM 6484 O O . GLY C 1 300 ? 2.993 11.572 36.978 1.00 36.01 287 GLY C O 1
ATOM 6485 N N . LEU C 1 301 ? 2.828 11.800 34.755 1.00 29.59 288 LEU C N 1
ATOM 6486 C CA . LEU C 1 301 ? 2.680 13.247 34.790 1.00 31.37 288 LEU C CA 1
ATOM 6487 C C . LEU C 1 301 ? 1.187 13.577 34.739 1.00 31.78 288 LEU C C 1
ATOM 6488 O O . LEU C 1 301 ? 0.513 13.308 33.734 1.00 26.71 288 LEU C O 1
ATOM 6493 N N . LYS C 1 302 ? 0.674 14.127 35.844 1.00 32.52 289 LYS C N 1
ATOM 6494 C CA . LYS C 1 302 ? -0.719 14.547 35.935 1.00 33.41 289 LYS C CA 1
ATOM 6495 C C . LYS C 1 302 ? -0.962 15.789 35.080 1.00 30.51 289 LYS C C 1
ATOM 6496 O O . LYS C 1 302 ? -0.042 16.539 34.734 1.00 29.73 289 LYS C O 1
ATOM 6498 N N . SER C 1 303 ? -2.230 16.006 34.742 1.00 32.89 290 SER C N 1
ATOM 6499 C CA . SER C 1 303 ? -2.598 17.097 33.855 1.00 30.82 290 SER C CA 1
ATOM 6500 C C . SER C 1 303 ? -4.011 17.553 34.190 1.00 31.86 290 SER C C 1
ATOM 6501 O O . SER C 1 303 ? -4.720 16.917 34.972 1.00 26.80 290 SER C O 1
ATOM 6504 N N . LYS C 1 304 ? -4.402 18.681 33.592 1.00 32.58 291 LYS C N 1
ATOM 6505 C CA . LYS C 1 304 ? -5.727 19.261 33.773 1.00 32.34 291 LYS C CA 1
ATOM 6506 C C . LYS C 1 304 ? -6.680 18.696 32.732 1.00 35.19 291 LYS C C 1
ATOM 6507 O O . LYS C 1 304 ? -6.331 18.581 31.552 1.00 30.60 291 LYS C O 1
ATOM 6513 N N . THR C 1 305 ? -7.888 18.348 33.182 1.00 44.27 292 THR C N 1
ATOM 6514 C CA . THR C 1 305 ? -8.929 17.779 32.323 1.00 48.65 292 THR C CA 1
ATOM 6515 C C . THR C 1 305 ? -9.763 18.858 31.629 1.00 47.32 292 THR C C 1
ATOM 6516 O O . THR C 1 305 ? -10.005 19.932 32.184 1.00 48.75 292 THR C O 1
ATOM 6518 N N . HIS D 1 20 ? -31.217 28.440 8.922 1.00 40.92 7 HIS D N 1
ATOM 6519 C CA . HIS D 1 20 ? -30.826 29.843 8.992 1.00 42.59 7 HIS D CA 1
ATOM 6520 C C . HIS D 1 20 ? -30.764 30.481 7.587 1.00 40.05 7 HIS D C 1
ATOM 6521 O O . HIS D 1 20 ? -30.605 31.705 7.449 1.00 41.52 7 HIS D O 1
ATOM 6523 N N . MET D 1 21 ? -30.906 29.652 6.549 1.00 30.16 8 MET D N 1
ATOM 6524 C CA . MET D 1 21 ? -30.808 30.123 5.168 1.00 29.96 8 MET D CA 1
ATOM 6525 C C . MET D 1 21 ? -32.159 30.644 4.676 1.00 30.12 8 MET D C 1
ATOM 6526 O O . MET D 1 21 ? -33.141 29.891 4.685 1.00 32.17 8 MET D O 1
ATOM 6531 N N . PRO D 1 22 ? -32.260 31.906 4.250 1.00 23.69 9 PRO D N 1
ATOM 6532 C CA . PRO D 1 22 ? -33.526 32.391 3.702 1.00 24.86 9 PRO D CA 1
ATOM 6533 C C . PRO D 1 22 ? -33.770 31.836 2.308 1.00 24.84 9 PRO D C 1
ATOM 6534 O O . PRO D 1 22 ? -32.819 31.492 1.589 1.00 22.73 9 PRO D O 1
ATOM 6538 N N . PRO D 1 23 ? -35.032 31.720 1.889 1.00 26.28 10 PRO D N 1
ATOM 6539 C CA . PRO D 1 23 ? -35.327 31.265 0.521 1.00 21.72 10 PRO D CA 1
ATOM 6540 C C . PRO D 1 23 ? -35.313 32.405 -0.495 1.00 19.43 10 PRO D C 1
ATOM 6541 O O . PRO D 1 23 ? -35.475 33.582 -0.165 1.00 20.66 10 PRO D O 1
ATOM 6545 N N . ILE D 1 24 ? -35.101 32.029 -1.755 1.00 19.19 11 ILE D N 1
ATOM 6546 C CA . ILE D 1 24 ? -35.164 32.975 -2.866 1.00 17.00 11 ILE D CA 1
ATOM 6547 C C . ILE D 1 24 ? -36.631 33.221 -3.189 1.00 23.60 11 ILE D C 1
ATOM 6548 O O . ILE D 1 24 ? -37.342 32.306 -3.625 1.00 23.36 11 ILE D O 1
ATOM 6553 N N . ARG D 1 25 ? -37.086 34.456 -2.984 1.00 21.76 12 ARG D N 1
ATOM 6554 C CA . ARG D 1 25 ? -38.494 34.782 -3.132 1.00 18.49 12 ARG D CA 1
ATOM 6555 C C . ARG D 1 25 ? -38.815 35.148 -4.577 1.00 21.44 12 ARG D C 1
ATOM 6556 O O . ARG D 1 25 ? -37.954 35.596 -5.344 1.00 20.63 12 ARG D O 1
ATOM 6564 N N . ARG D 1 26 ? -40.064 34.920 -4.959 1.00 21.95 13 ARG D N 1
ATOM 6565 C CA . ARG D 1 26 ? -40.443 35.100 -6.343 1.00 20.79 13 ARG D CA 1
ATOM 6566 C C . ARG D 1 26 ? -41.845 35.697 -6.427 1.00 26.86 13 ARG D C 1
ATOM 6567 O O . ARG D 1 26 ? -42.641 35.608 -5.486 1.00 25.23 13 ARG D O 1
ATOM 6575 N N . VAL D 1 27 ? -42.114 36.358 -7.562 1.00 22.29 14 VAL D N 1
ATOM 6576 C CA . VAL D 1 27 ? -43.405 36.949 -7.884 1.00 19.29 14 VAL D CA 1
ATOM 6577 C C . VAL D 1 27 ? -43.676 36.694 -9.358 1.00 23.82 14 VAL D C 1
ATOM 6578 O O . VAL D 1 27 ? -42.786 36.294 -10.111 1.00 22.08 14 VAL D O 1
ATOM 6582 N N . ASN D 1 28 ? -44.936 36.921 -9.763 1.00 19.94 15 ASN D N 1
ATOM 6583 C CA . ASN D 1 28 ? -45.308 36.971 -11.170 1.00 19.04 15 ASN D CA 1
ATOM 6584 C C . ASN D 1 28 ? -45.185 38.408 -11.638 1.00 18.32 15 ASN D C 1
ATOM 6585 O O . ASN D 1 28 ? -45.522 39.339 -10.908 1.00 18.48 15 ASN D O 1
ATOM 6590 N N . ALA D 1 29 ? -44.671 38.582 -12.852 1.00 19.91 16 ALA D N 1
ATOM 6591 C CA . ALA D 1 29 ? -44.635 39.903 -13.458 1.00 20.64 16 ALA D CA 1
ATOM 6592 C C . ALA D 1 29 ? -46.003 40.581 -13.467 1.00 23.32 16 ALA D C 1
ATOM 6593 O O . ALA D 1 29 ? -46.070 41.816 -13.502 1.00 24.76 16 ALA D O 1
ATOM 6595 N N . SER D 1 30 ? -47.098 39.809 -13.435 1.00 25.44 17 SER D N 1
ATOM 6596 C CA . SER D 1 30 ? -48.431 40.404 -13.405 1.00 23.36 17 SER D CA 1
ATOM 6597 C C . SER D 1 30 ? -48.768 41.035 -12.060 1.00 26.40 17 SER D C 1
ATOM 6598 O O . SER D 1 30 ? -49.819 41.678 -11.947 1.00 30.07 17 SER D O 1
ATOM 6601 N N . GLN D 1 31 ? -47.919 40.869 -11.047 1.00 24.68 18 GLN D N 1
ATOM 6602 C CA . GLN D 1 31 ? -48.086 41.519 -9.752 1.00 24.05 18 GLN D CA 1
ATOM 6603 C C . GLN D 1 31 ? -47.469 42.915 -9.720 1.00 24.77 18 GLN D C 1
ATOM 6604 O O . GLN D 1 31 ? -47.628 43.637 -8.725 1.00 21.27 18 GLN D O 1
ATOM 6610 N N . GLY D 1 32 ? -46.794 43.316 -10.783 1.00 25.10 19 GLY D N 1
ATOM 6611 C CA . GLY D 1 32 ? -46.297 44.671 -10.898 1.00 22.98 19 GLY D CA 1
ATOM 6612 C C . GLY D 1 32 ? -44.809 44.754 -10.638 1.00 21.32 19 GLY D C 1
ATOM 6613 O O . GLY D 1 32 ? -44.231 43.937 -9.919 1.00 23.41 19 GLY D O 1
ATOM 6614 N N . SER D 1 33 ? -44.175 45.765 -11.234 1.00 16.87 20 SER D N 1
ATOM 6615 C CA . SER D 1 33 ? -42.767 46.030 -10.966 1.00 22.75 20 SER D CA 1
ATOM 6616 C C . SER D 1 33 ? -42.516 46.460 -9.520 1.00 24.54 20 SER D C 1
ATOM 6617 O O . SER D 1 33 ? -41.425 46.218 -8.985 1.00 23.87 20 SER D O 1
ATOM 6620 N N . ASP D 1 34 ? -43.495 47.098 -8.871 1.00 20.13 21 ASP D N 1
ATOM 6621 C CA . ASP D 1 34 ? -43.286 47.571 -7.504 1.00 20.72 21 ASP D CA 1
ATOM 6622 C C . ASP D 1 34 ? -43.161 46.419 -6.500 1.00 19.61 21 ASP D C 1
ATOM 6623 O O . ASP D 1 34 ? -42.429 46.539 -5.507 1.00 20.69 21 ASP D O 1
ATOM 6625 N N . ALA D 1 35 ? -43.848 45.298 -6.735 1.00 18.56 22 ALA D N 1
ATOM 6626 C CA . ALA D 1 35 ? -43.752 44.158 -5.822 1.00 18.67 22 ALA D CA 1
ATOM 6627 C C . ALA D 1 35 ? -42.384 43.485 -5.913 1.00 18.08 22 ALA D C 1
ATOM 6628 O O . ALA D 1 35 ? -41.725 43.234 -4.891 1.00 21.66 22 ALA D O 1
ATOM 6630 N N . ALA D 1 36 ? -41.954 43.168 -7.138 1.00 19.61 23 ALA D N 1
ATOM 6631 C CA . ALA D 1 36 ? -40.583 42.729 -7.383 1.00 17.42 23 ALA D CA 1
ATOM 6632 C C . ALA D 1 36 ? -39.582 43.665 -6.718 1.00 18.09 23 ALA D C 1
ATOM 6633 O O . ALA D 1 36 ? -38.680 43.215 -6.009 1.00 22.35 23 ALA D O 1
ATOM 6635 N N . TYR D 1 37 ? -39.732 44.980 -6.922 1.00 21.67 24 TYR D N 1
ATOM 6636 C CA . TYR D 1 37 ? -38.785 45.926 -6.334 1.00 20.63 24 TYR D CA 1
ATOM 6637 C C . TYR D 1 37 ? -38.748 45.818 -4.806 1.00 20.73 24 TYR D C 1
ATOM 6638 O O . TYR D 1 37 ? -37.667 45.854 -4.201 1.00 22.63 24 TYR D O 1
ATOM 6647 N N . GLN D 1 38 ? -39.909 45.671 -4.161 1.00 21.84 25 GLN D N 1
ATOM 6648 C CA . GLN D 1 38 ? -39.908 45.494 -2.708 1.00 21.35 25 GLN D CA 1
ATOM 6649 C C . GLN D 1 38 ? -39.103 44.268 -2.297 1.00 20.41 25 GLN D C 1
ATOM 6650 O O . GLN D 1 38 ? -38.271 44.346 -1.383 1.00 24.16 25 GLN D O 1
ATOM 6652 N N . ILE D 1 39 ? -39.300 43.133 -2.986 1.00 21.53 26 ILE D N 1
ATOM 6653 C CA . ILE D 1 39 ? -38.545 41.926 -2.634 1.00 18.07 26 ILE D CA 1
ATOM 6654 C C . ILE D 1 39 ? -37.048 42.116 -2.866 1.00 20.29 26 ILE D C 1
ATOM 6655 O O . ILE D 1 39 ? -36.228 41.667 -2.062 1.00 18.55 26 ILE D O 1
ATOM 6660 N N . LEU D 1 40 ? -36.664 42.748 -3.983 1.00 20.19 27 LEU D N 1
ATOM 6661 C CA . LEU D 1 40 ? -35.244 42.980 -4.255 1.00 16.39 27 LEU D CA 1
ATOM 6662 C C . LEU D 1 40 ? -34.617 43.908 -3.213 1.00 18.74 27 LEU D C 1
ATOM 6663 O O . LEU D 1 40 ? -33.422 43.806 -2.923 1.00 21.50 27 LEU D O 1
ATOM 6668 N N . GLN D 1 41 ? -35.406 44.806 -2.631 1.00 23.34 28 GLN D N 1
ATOM 6669 C CA . GLN D 1 41 ? -34.896 45.685 -1.585 1.00 20.31 28 GLN D CA 1
ATOM 6670 C C . GLN D 1 41 ? -34.723 44.944 -0.262 1.00 20.90 28 GLN D C 1
ATOM 6671 O O . GLN D 1 41 ? -33.813 45.256 0.516 1.00 24.29 28 GLN D O 1
ATOM 6677 N N . GLU D 1 42 ? -35.593 43.971 0.027 1.00 22.01 29 GLU D N 1
ATOM 6678 C CA . GLU D 1 42 ? -35.454 43.235 1.281 1.00 23.08 29 GLU D CA 1
ATOM 6679 C C . GLU D 1 42 ? -34.466 42.084 1.176 1.00 18.67 29 GLU D C 1
ATOM 6680 O O . GLU D 1 42 ? -33.901 41.668 2.189 1.00 19.73 29 GLU D O 1
ATOM 6686 N N . ASP D 1 43 ? -34.253 41.557 -0.018 1.00 18.59 30 ASP D N 1
ATOM 6687 C CA . ASP D 1 43 ? -33.490 40.334 -0.195 1.00 19.82 30 ASP D CA 1
ATOM 6688 C C . ASP D 1 43 ? -32.234 40.493 -1.042 1.00 19.67 30 ASP D C 1
ATOM 6689 O O . ASP D 1 43 ? -31.348 39.634 -0.954 1.00 19.36 30 ASP D O 1
ATOM 6694 N N . GLY D 1 44 ? -32.129 41.542 -1.862 1.00 17.81 31 GLY D N 1
ATOM 6695 C CA . GLY D 1 44 ? -31.046 41.629 -2.816 1.00 14.46 31 GLY D CA 1
ATOM 6696 C C . GLY D 1 44 ? -31.240 40.801 -4.066 1.00 16.28 31 GLY D C 1
ATOM 6697 O O . GLY D 1 44 ? -30.492 40.993 -5.033 1.00 15.51 31 GLY D O 1
ATOM 6698 N N . CYS D 1 45 ? -32.233 39.906 -4.085 1.00 19.03 32 CYS D N 1
ATOM 6699 C CA . CYS D 1 45 ? -32.542 39.051 -5.224 1.00 17.06 32 CYS D CA 1
ATOM 6700 C C . CYS D 1 45 ? -34.039 38.737 -5.231 1.00 15.82 32 CYS D C 1
ATOM 6701 O O . CYS D 1 45 ? -34.662 38.610 -4.168 1.00 14.35 32 CYS D O 1
ATOM 6704 N N . VAL D 1 46 ? -34.599 38.596 -6.441 1.00 14.25 33 VAL D N 1
ATOM 6705 C CA . VAL D 1 46 ? -36.005 38.237 -6.666 1.00 15.66 33 VAL D CA 1
ATOM 6706 C C . VAL D 1 46 ? -36.105 37.506 -7.999 1.00 14.91 33 VAL D C 1
ATOM 6707 O O . VAL D 1 46 ? -35.481 37.905 -8.983 1.00 14.97 33 VAL D O 1
ATOM 6711 N N . ILE D 1 47 ? -36.889 36.430 -8.032 1.00 14.95 34 ILE D N 1
ATOM 6712 C CA . ILE D 1 47 ? -37.233 35.740 -9.275 1.00 17.08 34 ILE D CA 1
ATOM 6713 C C . ILE D 1 47 ? -38.593 36.247 -9.750 1.00 18.25 34 ILE D C 1
ATOM 6714 O O . ILE D 1 47 ? -39.569 36.214 -8.999 1.00 17.34 34 ILE D O 1
ATOM 6719 N N . VAL D 1 48 ? -38.654 36.727 -10.990 1.00 17.68 35 VAL D N 1
ATOM 6720 C CA . VAL D 1 48 ? -39.883 37.221 -11.607 1.00 21.14 35 VAL D CA 1
ATOM 6721 C C . VAL D 1 48 ? -40.343 36.193 -12.640 1.00 19.94 35 VAL D C 1
ATOM 6722 O O . VAL D 1 48 ? -39.623 35.893 -13.600 1.00 18.85 35 VAL D O 1
ATOM 6726 N N . GLU D 1 49 ? -41.540 35.652 -12.442 1.00 20.40 36 GLU D N 1
ATOM 6727 C CA . GLU D 1 49 ? -42.075 34.624 -13.320 1.00 22.00 36 GLU D CA 1
ATOM 6728 C C . GLU D 1 49 ? -42.853 35.255 -14.475 1.00 21.94 36 GLU D C 1
ATOM 6729 O O . GLU D 1 49 ? -43.480 36.302 -14.316 1.00 21.82 36 GLU D O 1
ATOM 6735 N N . GLN D 1 50 ? -42.747 34.636 -15.651 1.00 26.47 37 GLN D N 1
ATOM 6736 C CA . GLN D 1 50 ? -43.445 35.042 -16.873 1.00 22.34 37 GLN D CA 1
ATOM 6737 C C . GLN D 1 50 ? -43.330 36.541 -17.145 1.00 23.11 37 GLN D C 1
ATOM 6738 O O . GLN D 1 50 ? -44.328 37.251 -17.277 1.00 25.03 37 GLN D O 1
ATOM 6744 N N . VAL D 1 51 ? -42.093 37.025 -17.243 1.00 22.27 38 VAL D N 1
ATOM 6745 C CA . VAL D 1 51 ? -41.886 38.448 -17.511 1.00 23.21 38 VAL D CA 1
ATOM 6746 C C . VAL D 1 51 ? -41.794 38.75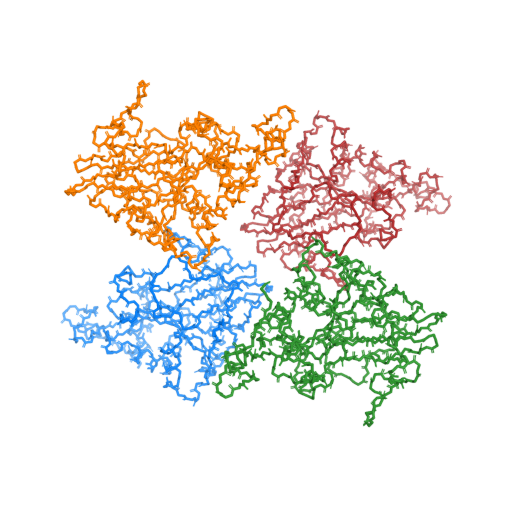0 -19.006 1.00 24.21 38 VAL D C 1
ATOM 6747 O O . VAL D 1 51 ? -42.004 39.902 -19.414 1.00 24.79 38 VAL D O 1
ATOM 6751 N N . ILE D 1 52 ? -41.520 37.746 -19.833 1.00 25.45 39 ILE D N 1
ATOM 6752 C CA . ILE D 1 52 ? -41.246 37.939 -21.250 1.00 25.56 39 ILE D CA 1
ATOM 6753 C C . ILE D 1 52 ? -41.782 36.729 -22.011 1.00 30.80 39 ILE D C 1
ATOM 6754 O O . ILE D 1 52 ? -41.706 35.595 -21.533 1.00 30.04 39 ILE D O 1
ATOM 6759 N N . CYS D 1 53 ? -42.352 36.977 -23.185 1.00 34.07 40 CYS D N 1
ATOM 6760 C CA . CYS D 1 53 ? -42.860 35.892 -24.015 1.00 32.95 40 CYS D CA 1
ATOM 6761 C C . CYS D 1 53 ? -41.751 34.880 -24.284 1.00 31.52 40 CYS D C 1
ATOM 6762 O O . CYS D 1 53 ? -40.648 35.269 -24.682 1.00 36.63 40 CYS D O 1
ATOM 6765 N N . PRO D 1 54 ? -41.992 33.587 -24.076 1.00 28.33 41 PRO D N 1
ATOM 6766 C CA . PRO D 1 54 ? -40.933 32.599 -24.333 1.00 31.88 41 PRO D CA 1
ATOM 6767 C C . PRO D 1 54 ? -40.454 32.570 -25.786 1.00 35.87 41 PRO D C 1
ATOM 6768 O O . PRO D 1 54 ? -39.327 32.113 -26.050 1.00 35.24 41 PRO D O 1
ATOM 6772 N N . ASN D 1 55 ? -41.265 33.061 -26.729 1.00 36.79 42 ASN D N 1
ATOM 6773 C CA . ASN D 1 55 ? -40.866 33.077 -28.134 1.00 38.40 42 ASN D CA 1
ATOM 6774 C C . ASN D 1 55 ? -39.770 34.103 -28.391 1.00 35.99 42 ASN D C 1
ATOM 6775 O O . ASN D 1 55 ? -38.850 33.846 -29.181 1.00 39.93 42 ASN D O 1
ATOM 6780 N N . ILE D 1 56 ? -39.852 35.268 -27.736 1.00 31.41 43 ILE D N 1
ATOM 6781 C CA . ILE D 1 56 ? -38.756 36.237 -27.784 1.00 32.70 43 ILE D CA 1
ATOM 6782 C C . ILE D 1 56 ? -37.442 35.558 -27.425 1.00 32.54 43 ILE D C 1
ATOM 6783 O O . ILE D 1 56 ? -36.468 35.576 -28.196 1.00 34.79 43 ILE D O 1
ATOM 6788 N N . ILE D 1 57 ? -37.416 34.908 -26.258 1.00 33.50 44 ILE D N 1
ATOM 6789 C CA . ILE D 1 57 ? -36.197 34.256 -25.787 1.00 34.15 44 ILE D CA 1
ATOM 6790 C C . ILE D 1 57 ? -35.775 33.152 -26.744 1.00 33.80 44 ILE D C 1
ATOM 6791 O O . ILE D 1 57 ? -34.576 32.924 -26.948 1.00 37.74 44 ILE D O 1
ATOM 6796 N N . ALA D 1 58 ? -36.740 32.466 -27.360 1.00 34.46 45 ALA D N 1
ATOM 6797 C CA . ALA D 1 58 ? -36.405 31.356 -28.249 1.00 36.46 45 ALA D CA 1
ATOM 6798 C C . ALA D 1 58 ? -35.682 31.847 -29.495 1.00 32.17 45 ALA D C 1
ATOM 6799 O O . ALA D 1 58 ? -34.650 31.283 -29.889 1.00 36.75 45 ALA D O 1
ATOM 6801 N N . LYS D 1 59 ? -36.214 32.897 -30.130 1.00 30.89 46 LYS D N 1
ATOM 6802 C CA . LYS D 1 59 ? -35.509 33.526 -31.242 1.00 31.72 46 LYS D CA 1
ATOM 6803 C C . LYS D 1 59 ? -34.108 33.951 -30.820 1.00 36.86 46 LYS D C 1
ATOM 6804 O O . LYS D 1 59 ? -33.116 33.615 -31.484 1.00 39.09 46 LYS D O 1
ATOM 6806 N N . ILE D 1 60 ? -34.002 34.654 -29.687 1.00 36.60 47 ILE D N 1
ATOM 6807 C CA . ILE D 1 60 ? -32.688 35.102 -29.227 1.00 33.77 47 ILE D CA 1
ATOM 6808 C C . ILE D 1 60 ? -31.743 33.918 -29.043 1.00 35.84 47 ILE D C 1
ATOM 6809 O O . ILE D 1 60 ? -30.540 34.014 -29.320 1.00 39.91 47 ILE D O 1
ATOM 6814 N N . SER D 1 61 ? -32.267 32.775 -28.611 1.00 36.62 48 SER D N 1
ATOM 6815 C CA . SER D 1 61 ? -31.391 31.634 -28.377 1.00 38.51 48 SER D CA 1
ATOM 6816 C C . SER D 1 61 ? -30.958 30.959 -29.675 1.00 40.45 48 SER D C 1
ATOM 6817 O O . SER D 1 61 ? -29.854 30.398 -29.734 1.00 42.45 48 SER D O 1
ATOM 6820 N N . ASP D 1 62 ? -31.799 30.986 -30.716 1.00 35.98 49 ASP D N 1
ATOM 6821 C CA . ASP D 1 62 ? -31.333 30.518 -32.019 1.00 37.95 49 ASP D CA 1
ATOM 6822 C C . ASP D 1 62 ? -30.209 31.411 -32.539 1.00 43.81 49 ASP D C 1
ATOM 6823 O O . ASP D 1 62 ? -29.148 30.924 -32.973 1.00 40.50 49 ASP D O 1
ATOM 6825 N N . ASP D 1 63 ? -30.422 32.732 -32.479 1.00 42.34 50 ASP D N 1
ATOM 6826 C CA . ASP D 1 63 ? -29.373 33.678 -32.853 1.00 36.79 50 ASP D CA 1
ATOM 6827 C C . ASP D 1 63 ? -28.068 33.381 -32.113 1.00 40.78 50 ASP D C 1
ATOM 6828 O O . ASP D 1 63 ? -26.998 33.294 -32.727 1.00 44.51 50 ASP D O 1
ATOM 6833 N N . VAL D 1 64 ? -28.142 33.194 -30.791 1.00 41.08 51 VAL D N 1
ATOM 6834 C CA . VAL D 1 64 ? -26.930 32.970 -30.000 1.00 40.29 51 VAL D CA 1
ATOM 6835 C C . VAL D 1 64 ? -26.260 31.655 -30.384 1.00 47.82 51 VAL D C 1
ATOM 6836 O O . VAL D 1 64 ? -25.026 31.566 -30.463 1.00 50.65 51 VAL D O 1
ATOM 6840 N N . ASN D 1 65 ? -27.054 30.604 -30.603 1.00 48.58 52 ASN D N 1
ATOM 6841 C CA . ASN D 1 65 ? -26.461 29.303 -30.892 1.00 47.43 52 ASN D CA 1
ATOM 6842 C C . ASN D 1 65 ? -25.774 29.275 -32.253 1.00 48.20 52 ASN D C 1
ATOM 6843 O O . ASN D 1 65 ? -24.791 28.546 -32.429 1.00 46.01 52 ASN D O 1
ATOM 6848 N N . ARG D 1 66 ? -26.259 30.058 -33.222 1.00 47.96 53 ARG D N 1
ATOM 6849 C CA . ARG D 1 66 ? -25.621 30.039 -34.534 1.00 46.46 53 ARG D CA 1
ATOM 6850 C C . ARG D 1 66 ? -24.167 30.522 -34.501 1.00 52.54 53 ARG D C 1
ATOM 6851 O O . ARG D 1 66 ? -23.399 30.174 -35.405 1.00 50.34 53 ARG D O 1
ATOM 6853 N N . VAL D 1 67 ? -23.759 31.291 -33.485 1.00 53.41 54 VAL D N 1
ATOM 6854 C CA . VAL D 1 67 ? -22.447 31.932 -33.477 1.00 52.06 54 VAL D CA 1
ATOM 6855 C C . VAL D 1 67 ? -21.590 31.477 -32.290 1.00 56.34 54 VAL D C 1
ATOM 6856 O O . VAL D 1 67 ? -20.605 32.129 -31.949 1.00 55.48 54 VAL D O 1
ATOM 6860 N N . MET D 1 68 ? -21.929 30.346 -31.666 1.00 58.66 55 MET D N 1
ATOM 6861 C CA . MET D 1 68 ? -21.202 29.902 -30.476 1.00 58.81 55 MET D CA 1
ATOM 6862 C C . MET D 1 68 ? -19.769 29.456 -30.783 1.00 61.50 55 MET D C 1
ATOM 6863 O O . MET D 1 68 ? -18.955 29.330 -29.858 1.00 57.86 55 MET D O 1
ATOM 6868 N N . ASP D 1 69 ? -19.436 29.218 -32.055 1.00 63.98 56 ASP D N 1
ATOM 6869 C CA . ASP D 1 69 ? -18.111 28.718 -32.406 1.00 62.95 56 ASP D CA 1
ATOM 6870 C C . ASP D 1 69 ? -17.030 29.786 -32.320 1.00 60.49 56 ASP D C 1
ATOM 6871 O O . ASP D 1 69 ? -15.856 29.468 -32.537 1.00 63.05 56 ASP D O 1
ATOM 6873 N N . LYS D 1 70 ? -17.390 31.032 -32.011 1.00 59.36 57 LYS D N 1
ATOM 6874 C CA . LYS D 1 70 ? -16.436 32.130 -31.943 1.00 58.93 57 LYS D CA 1
ATOM 6875 C C . LYS D 1 70 ? -16.286 32.686 -30.529 1.00 60.07 57 LYS D C 1
ATOM 6876 O O . LYS D 1 70 ? -15.868 33.835 -30.358 1.00 60.59 57 LYS D O 1
ATOM 6878 N N . ALA D 1 71 ? -16.603 31.895 -29.512 1.00 57.90 58 ALA D N 1
ATOM 6879 C CA . ALA D 1 71 ? -16.572 32.364 -28.137 1.00 51.99 58 ALA D CA 1
ATOM 6880 C C . ALA D 1 71 ? -15.298 31.905 -27.431 1.00 51.56 58 ALA D C 1
ATOM 6881 O O . ALA D 1 71 ? -14.565 31.035 -27.907 1.00 51.54 58 ALA D O 1
ATOM 6883 N N . THR D 1 72 ? -15.044 32.512 -26.272 1.00 51.64 59 THR D N 1
ATOM 6884 C CA . THR D 1 72 ? -13.890 32.197 -25.438 1.00 49.54 59 THR D CA 1
ATOM 6885 C C . THR D 1 72 ? -14.333 31.340 -24.257 1.00 49.48 59 THR D C 1
ATOM 6886 O O . THR D 1 72 ? -15.374 31.606 -23.644 1.00 45.52 59 THR D O 1
ATOM 6890 N N . ILE D 1 73 ? -13.548 30.302 -23.950 1.00 47.94 60 ILE D N 1
ATOM 6891 C CA . ILE D 1 73 ? -13.801 29.424 -22.808 1.00 49.12 60 ILE D CA 1
ATOM 6892 C C . ILE D 1 73 ? -12.880 29.826 -21.665 1.00 49.58 60 ILE D C 1
ATOM 6893 O O . ILE D 1 73 ? -11.669 30.001 -21.861 1.00 47.15 60 ILE D O 1
ATOM 6898 N N . GLY D 1 74 ? -13.448 29.959 -20.469 1.00 47.87 61 GLY D N 1
ATOM 6899 C CA . GLY D 1 74 ? -12.659 30.444 -19.355 1.00 49.35 61 GLY D CA 1
ATOM 6900 C C . GLY D 1 74 ? -12.325 31.929 -19.465 1.00 50.62 61 GLY D C 1
ATOM 6901 O O . GLY D 1 74 ? -12.944 32.697 -20.217 1.00 47.59 61 GLY D O 1
ATOM 6902 N N . ALA D 1 75 ? -11.304 32.317 -18.703 1.00 50.02 62 ALA D N 1
ATOM 6903 C CA . ALA D 1 75 ? -10.909 33.712 -18.567 1.00 50.23 62 ALA D CA 1
ATOM 6904 C C . ALA D 1 75 ? -10.575 34.351 -19.917 1.00 50.46 62 ALA D C 1
ATOM 6905 O O . ALA D 1 75 ? -10.304 33.674 -20.916 1.00 49.48 62 ALA D O 1
ATOM 6907 N N . LYS D 1 76 ? -10.619 35.685 -19.932 1.00 50.24 63 LYS D N 1
ATOM 6908 C CA . LYS D 1 76 ? -9.981 36.488 -20.966 1.00 45.56 63 LYS D CA 1
ATOM 6909 C C . LYS D 1 76 ? -8.504 36.675 -20.626 1.00 46.90 63 LYS D C 1
ATOM 6910 O O . LYS D 1 76 ? -8.073 36.445 -19.492 1.00 44.53 63 LYS D O 1
ATOM 6916 N N . LYS D 1 77 ? -7.727 37.097 -21.628 1.00 45.60 64 LYS D N 1
ATOM 6917 C CA . LYS D 1 77 ? -6.280 37.232 -21.471 1.00 46.52 64 LYS D CA 1
ATOM 6918 C C . LYS D 1 77 ? -5.927 38.277 -20.410 1.00 44.91 64 LYS D C 1
ATOM 6919 O O . LYS D 1 77 ? -6.300 39.451 -20.526 1.00 46.33 64 LYS D O 1
ATOM 6921 N N . GLY D 1 78 ? -5.207 37.840 -19.371 1.00 44.67 65 GLY D N 1
ATOM 6922 C CA . GLY D 1 78 ? -4.750 38.714 -18.308 1.00 42.72 65 GLY D CA 1
ATOM 6923 C C . GLY D 1 78 ? -5.654 38.824 -17.091 1.00 39.88 65 GLY D C 1
ATOM 6924 O O . GLY D 1 78 ? -5.238 39.425 -16.090 1.00 35.87 65 GLY D O 1
ATOM 6925 N N . GLU D 1 79 ? -6.869 38.271 -17.134 1.00 37.71 66 GLU D N 1
ATOM 6926 C CA . GLU D 1 79 ? -7.845 38.452 -16.060 1.00 39.42 66 GLU D CA 1
ATOM 6927 C C . GLU D 1 79 ? -7.750 37.288 -15.073 1.00 43.39 66 GLU D C 1
ATOM 6928 O O . GLU D 1 79 ? -8.197 36.173 -15.370 1.00 43.63 66 GLU D O 1
ATOM 6934 N N . GLN D 1 80 ? -7.175 37.560 -13.893 1.00 41.18 67 GLN D N 1
ATOM 6935 C CA . GLN D 1 80 ? -7.093 36.583 -12.809 1.00 43.92 67 GLN D CA 1
ATOM 6936 C C . GLN D 1 80 ? -8.468 35.987 -12.505 1.00 45.05 67 GLN D C 1
ATOM 6937 O O . GLN D 1 80 ? -9.502 36.637 -12.695 1.00 44.27 67 GLN D O 1
ATOM 6943 N N . THR D 1 81 ? -8.473 34.740 -11.996 1.00 45.08 68 THR D N 1
ATOM 6944 C CA . THR D 1 81 ? -9.683 33.918 -11.943 1.00 44.68 68 THR D CA 1
ATOM 6945 C C . THR D 1 81 ? -10.158 33.529 -10.544 1.00 42.89 68 THR D C 1
ATOM 6946 O O . THR D 1 81 ? -11.311 33.110 -10.406 1.00 40.31 68 THR D O 1
ATOM 6950 N N . HIS D 1 82 ? -9.326 33.657 -9.512 1.00 43.06 69 HIS D N 1
ATOM 6951 C CA . HIS D 1 82 ? -9.622 33.043 -8.221 1.00 43.15 69 HIS D CA 1
ATOM 6952 C C . HIS D 1 82 ? -10.647 33.812 -7.384 1.00 43.02 69 HIS D C 1
ATOM 6953 O O . HIS D 1 82 ? -11.032 33.320 -6.314 1.00 44.07 69 HIS D O 1
ATOM 6960 N N . ILE D 1 83 ? -11.103 34.991 -7.820 1.00 43.30 70 ILE D N 1
ATOM 6961 C CA . ILE D 1 83 ? -12.055 35.741 -6.999 1.00 39.74 70 ILE D CA 1
ATOM 6962 C C . ILE D 1 83 ? -13.455 35.149 -7.115 1.00 38.30 70 ILE D C 1
ATOM 6963 O O . ILE D 1 83 ? -14.192 35.075 -6.123 1.00 37.44 70 ILE D O 1
ATOM 6968 N N . ILE D 1 84 ? -13.846 34.721 -8.316 1.00 39.87 71 ILE D N 1
ATOM 6969 C CA . ILE D 1 84 ? -15.119 34.033 -8.515 1.00 35.13 71 ILE D CA 1
ATOM 6970 C C . ILE D 1 84 ? -14.941 32.561 -8.864 1.00 35.23 71 ILE D C 1
ATOM 6971 O O . ILE D 1 84 ? -15.940 31.828 -8.889 1.00 30.25 71 ILE D O 1
ATOM 6976 N N . ASN D 1 85 ? -13.701 32.096 -9.076 1.00 41.48 72 ASN D N 1
ATOM 6977 C CA . ASN D 1 85 ? -13.367 30.759 -9.593 1.00 40.86 72 ASN D CA 1
ATOM 6978 C C . ASN D 1 85 ? -13.873 30.593 -11.031 1.00 42.75 72 ASN D C 1
ATOM 6979 O O . ASN D 1 85 ? -14.782 29.815 -11.333 1.00 39.98 72 ASN D O 1
ATOM 6984 N N . MET D 1 86 ? -13.257 31.367 -11.921 1.00 46.35 73 MET D N 1
ATOM 6985 C CA . MET D 1 86 ? -13.516 31.217 -13.346 1.00 46.14 73 MET D CA 1
ATOM 6986 C C . MET D 1 86 ? -12.669 30.056 -13.841 1.00 43.38 73 MET D C 1
ATOM 6987 O O . MET D 1 86 ? -11.444 30.069 -13.684 1.00 45.53 73 MET D O 1
ATOM 6992 N N . HIS D 1 87 ? -13.325 29.031 -14.385 1.00 41.72 74 HIS D N 1
ATOM 6993 C CA . HIS D 1 87 ? -12.616 27.872 -14.908 1.00 44.92 74 HIS D CA 1
ATOM 6994 C C . HIS D 1 87 ? -12.949 27.699 -16.382 1.00 47.01 74 HIS D C 1
ATOM 6995 O O . HIS D 1 87 ? -13.453 28.633 -17.014 1.00 47.21 74 HIS D O 1
ATOM 7002 N N . ASN D 1 88 ? -12.668 26.519 -16.940 1.00 50.61 75 ASN D N 1
ATOM 7003 C CA . ASN D 1 88 ? -12.730 26.290 -18.381 1.00 52.17 75 ASN D CA 1
ATOM 7004 C C . ASN D 1 88 ? -13.798 25.274 -18.786 1.00 47.66 75 ASN D C 1
ATOM 7005 O O . ASN D 1 88 ? -13.747 24.741 -19.904 1.00 44.90 75 ASN D O 1
ATOM 7010 N N . ARG D 1 89 ? -14.757 24.979 -17.905 1.00 43.50 76 ARG D N 1
ATOM 7011 C CA . ARG D 1 89 ? -16.014 24.371 -18.321 1.00 39.40 76 ARG D CA 1
ATOM 7012 C C . ARG D 1 89 ? -17.115 25.414 -18.410 1.00 41.72 76 ARG D C 1
ATOM 7013 O O . ARG D 1 89 ? -18.289 25.104 -18.171 1.00 42.58 76 ARG D O 1
ATOM 7021 N N . THR D 1 90 ? -16.738 26.650 -18.761 1.00 44.26 77 THR D N 1
ATOM 7022 C CA . THR D 1 90 ? -17.585 27.837 -18.719 1.00 39.56 77 THR D CA 1
ATOM 7023 C C . THR D 1 90 ? -17.314 28.699 -19.945 1.00 40.14 77 THR D C 1
ATOM 7024 O O . THR D 1 90 ? -16.160 29.040 -20.220 1.00 42.64 77 THR D O 1
ATOM 7028 N N . ILE D 1 91 ? -18.376 29.078 -20.658 1.00 38.62 78 ILE D N 1
ATOM 7029 C CA . ILE D 1 91 ? -18.291 29.968 -21.816 1.00 35.88 78 ILE D CA 1
ATOM 7030 C C . ILE D 1 91 ? -19.136 31.212 -21.556 1.00 34.35 78 ILE D C 1
ATOM 7031 O O . ILE D 1 91 ? -20.359 31.117 -21.407 1.00 33.79 78 ILE D O 1
ATOM 7036 N N . HIS D 1 92 ? -18.492 32.376 -21.510 1.00 34.87 79 HIS D N 1
ATOM 7037 C CA . HIS D 1 92 ? -19.186 33.659 -21.513 1.00 28.99 79 HIS D CA 1
ATOM 7038 C C . HIS D 1 92 ? -19.017 34.279 -22.894 1.00 29.51 79 HIS D C 1
ATOM 7039 O O . HIS D 1 92 ? -17.904 34.313 -23.424 1.00 35.78 79 HIS D O 1
ATOM 7046 N N . MET D 1 93 ? -20.117 34.750 -23.482 1.00 33.34 80 MET D N 1
ATOM 7047 C CA . MET D 1 93 ? -20.093 35.323 -24.827 1.00 32.34 80 MET D CA 1
ATOM 7048 C C . MET D 1 93 ? -20.846 36.651 -24.852 1.00 33.10 80 MET D C 1
ATOM 7049 O O . MET D 1 93 ? -22.071 36.683 -24.688 1.00 35.95 80 MET D O 1
ATOM 7054 N N . GLY D 1 94 ? -20.125 37.737 -25.095 1.00 34.67 81 GLY D N 1
ATOM 7055 C CA . GLY D 1 94 ? -20.711 39.056 -25.220 1.00 30.14 81 GLY D CA 1
ATOM 7056 C C . GLY D 1 94 ? -21.111 39.375 -26.642 1.00 32.83 81 GLY D C 1
ATOM 7057 O O . GLY D 1 94 ? -21.476 38.491 -27.426 1.00 32.31 81 GLY D O 1
ATOM 7058 N N . ASP D 1 95 ? -21.076 40.669 -26.968 1.00 35.49 82 ASP D N 1
ATOM 7059 C CA . ASP D 1 95 ? -21.240 41.143 -28.339 1.00 32.95 82 ASP D CA 1
ATOM 7060 C C . ASP D 1 95 ? -22.595 40.711 -28.900 1.00 31.07 82 ASP D C 1
ATOM 7061 O O . ASP D 1 95 ? -22.693 40.131 -29.982 1.00 34.94 82 ASP D O 1
ATOM 7066 N N . LEU D 1 96 ? -23.655 41.004 -28.147 1.00 28.63 83 LEU D N 1
ATOM 7067 C CA . LEU D 1 96 ? -24.997 40.558 -28.503 1.00 26.71 83 LEU D CA 1
ATOM 7068 C C . LEU D 1 96 ? -25.757 41.548 -29.373 1.00 27.93 83 LEU D C 1
ATOM 7069 O O . LEU D 1 96 ? -26.805 41.186 -29.926 1.00 25.06 83 LEU D O 1
ATOM 7074 N N . VAL D 1 97 ? -25.268 42.783 -29.510 1.00 24.23 84 VAL D N 1
ATOM 7075 C CA . VAL D 1 97 ? -25.996 43.751 -30.318 1.00 26.79 84 VAL D CA 1
ATOM 7076 C C . VAL D 1 97 ? -25.965 43.347 -31.792 1.00 27.71 84 VAL D C 1
ATOM 7077 O O . VAL D 1 97 ? -26.955 43.523 -32.513 1.00 30.18 84 VAL D O 1
ATOM 7081 N N . LEU D 1 98 ? -24.865 42.757 -32.254 1.00 27.15 85 LEU D N 1
ATOM 7082 C CA . LEU D 1 98 ? -24.760 42.319 -33.643 1.00 29.79 85 LEU D CA 1
ATOM 7083 C C . LEU D 1 98 ? -25.197 40.869 -33.861 1.00 32.24 85 LEU D C 1
ATOM 7084 O O . LEU D 1 98 ? -25.491 40.489 -35.000 1.00 31.28 85 LEU D O 1
ATOM 7089 N N . THR D 1 99 ? -25.258 40.055 -32.804 1.00 33.87 86 THR D N 1
ATOM 7090 C CA . THR D 1 99 ? -25.731 38.680 -32.940 1.00 33.00 86 THR D CA 1
ATOM 7091 C C . THR D 1 99 ? -27.239 38.631 -33.163 1.00 31.02 86 THR D C 1
ATOM 7092 O O . THR D 1 99 ? -27.711 38.117 -34.183 1.00 36.75 86 THR D O 1
ATOM 7096 N N . SER D 1 100 ? -28.013 39.164 -32.224 1.00 29.97 87 SER D N 1
ATOM 7097 C CA . SER D 1 100 ? -29.465 39.022 -32.237 1.00 32.04 87 SER D CA 1
ATOM 7098 C C . SER D 1 100 ? -30.128 40.372 -32.472 1.00 30.55 87 SER D C 1
ATOM 7099 O O . SER D 1 100 ? -29.952 41.299 -31.675 1.00 31.41 87 SER D O 1
ATOM 7102 N N . LYS D 1 101 ? -30.911 40.470 -33.552 1.00 31.10 88 LYS D N 1
ATOM 7103 C CA . LYS D 1 101 ? -31.734 41.655 -33.773 1.00 24.98 88 LYS D CA 1
ATOM 7104 C C . LYS D 1 101 ? -32.881 41.718 -32.782 1.00 26.19 88 LYS D C 1
ATOM 7105 O O . LYS D 1 101 ? -33.273 42.808 -32.346 1.00 29.25 88 LYS D O 1
ATOM 7111 N N . THR D 1 102 ? -33.447 40.560 -32.429 1.00 28.14 89 THR D N 1
ATOM 7112 C CA . THR D 1 102 ? -34.542 40.538 -31.458 1.00 30.04 89 THR D CA 1
ATOM 7113 C C . THR D 1 102 ? -34.079 41.042 -30.099 1.00 27.68 89 THR D C 1
ATOM 7114 O O . THR D 1 102 ? -34.831 41.724 -29.394 1.00 30.44 89 THR D O 1
ATOM 7118 N N . TYR D 1 103 ? -32.839 40.717 -29.722 1.00 24.78 90 TYR D N 1
ATOM 7119 C CA . TYR D 1 103 ? -32.228 41.306 -28.539 1.00 24.99 90 TYR D CA 1
ATOM 7120 C C . TYR D 1 103 ? -32.224 42.831 -28.630 1.00 27.62 90 TYR D C 1
ATOM 7121 O O . TYR D 1 103 ? -32.691 43.516 -27.713 1.00 23.49 90 TYR D O 1
ATOM 7130 N N . ARG D 1 104 ? -31.715 43.378 -29.746 1.00 27.75 91 ARG D N 1
ATOM 7131 C CA . ARG D 1 104 ? -31.659 44.829 -29.919 1.00 24.59 91 ARG D CA 1
ATOM 7132 C C . ARG D 1 104 ? -33.026 45.460 -29.761 1.00 27.24 91 ARG D C 1
ATOM 7133 O O . ARG D 1 104 ? -33.155 46.526 -29.149 1.00 25.48 91 ARG D O 1
ATOM 7141 N N . ASP D 1 105 ? -34.054 44.838 -30.351 1.00 30.33 92 ASP D N 1
ATOM 7142 C CA . ASP D 1 105 ? -35.385 45.427 -30.393 1.00 30.11 92 ASP D CA 1
ATOM 7143 C C . ASP D 1 105 ? -36.209 45.086 -29.164 1.00 29.47 92 ASP D C 1
ATOM 7144 O O . ASP D 1 105 ? -36.877 45.963 -28.611 1.00 26.18 92 ASP D O 1
ATOM 7149 N N . GLU D 1 106 ? -36.183 43.829 -28.726 1.00 28.05 93 GLU D N 1
ATOM 7150 C CA . GLU D 1 106 ? -37.119 43.395 -27.698 1.00 27.21 93 GLU D CA 1
ATOM 7151 C C . GLU D 1 106 ? -36.509 43.460 -26.306 1.00 23.45 93 GLU D C 1
ATOM 7152 O O . GLU D 1 106 ? -36.986 44.205 -25.449 1.00 27.77 93 GLU D O 1
ATOM 7158 N N . LEU D 1 107 ? -35.452 42.691 -26.073 1.00 25.84 94 LEU D N 1
ATOM 7159 C CA . LEU D 1 107 ? -34.883 42.584 -24.735 1.00 22.09 94 LEU D CA 1
ATOM 7160 C C . LEU D 1 107 ? -34.427 43.932 -24.199 1.00 21.26 94 LEU D C 1
ATOM 7161 O O . LEU D 1 107 ? -34.636 44.242 -23.022 1.00 26.31 94 LEU D O 1
ATOM 7166 N N . LEU D 1 108 ? -33.794 44.747 -25.031 1.00 23.85 95 LEU D N 1
ATOM 7167 C CA . LEU D 1 108 ? -33.256 45.999 -24.513 1.00 23.09 95 LEU D CA 1
ATOM 7168 C C . LEU D 1 108 ? -34.341 47.017 -24.201 1.00 22.85 95 LEU D C 1
ATOM 7169 O O . LEU D 1 108 ? -34.030 48.060 -23.614 1.00 23.33 95 LEU D O 1
ATOM 7174 N N . ASN D 1 109 ? -35.596 46.725 -24.565 1.00 24.43 96 ASN D N 1
ATOM 7175 C CA . ASN D 1 109 ? -36.736 47.617 -24.380 1.00 22.29 96 ASN D CA 1
ATOM 7176 C C . ASN D 1 109 ? -37.803 47.046 -23.454 1.00 23.71 96 ASN D C 1
ATOM 7177 O O . ASN D 1 109 ? -38.874 47.647 -23.342 1.00 22.29 96 ASN D O 1
ATOM 7182 N N . LEU D 1 110 ? -37.562 45.891 -22.826 1.00 21.39 97 LEU D N 1
ATOM 7183 C CA . LEU D 1 110 ? -38.554 45.236 -21.972 1.00 21.47 97 LEU D CA 1
ATOM 7184 C C . LEU D 1 110 ? -38.996 46.172 -20.845 1.00 20.25 97 LEU D C 1
ATOM 7185 O O . LEU D 1 110 ? -38.159 46.566 -20.025 1.00 20.44 97 LEU D O 1
ATOM 7190 N N . PRO D 1 111 ? -40.283 46.546 -20.763 1.00 20.23 98 PRO D N 1
ATOM 7191 C CA . PRO D 1 111 ? -40.650 47.667 -19.866 1.00 20.24 98 PRO D CA 1
ATOM 7192 C C . PRO D 1 111 ? -40.523 47.369 -18.380 1.00 21.23 98 PRO D C 1
ATOM 7193 O O . PRO D 1 111 ? -40.107 48.260 -17.623 1.00 18.26 98 PRO D O 1
ATOM 7197 N N . PHE D 1 112 ? -40.871 46.151 -17.947 1.00 21.37 99 PHE D N 1
ATOM 7198 C CA . PHE D 1 112 ? -40.701 45.733 -16.550 1.00 19.46 99 PHE D CA 1
ATOM 7199 C C . PHE D 1 112 ? -39.265 45.955 -16.056 1.00 21.40 99 PHE D C 1
ATOM 7200 O O . PHE D 1 112 ? -39.029 46.555 -14.989 1.00 23.51 99 PHE D O 1
ATOM 7208 N N . ALA D 1 113 ? -38.288 45.449 -16.820 1.00 23.20 100 ALA D N 1
ATOM 7209 C CA . ALA D 1 113 ? -36.881 45.633 -16.480 1.00 19.28 100 ALA D CA 1
ATOM 7210 C C . ALA D 1 113 ? -36.553 47.106 -16.238 1.00 18.29 100 ALA D C 1
ATOM 7211 O O . ALA D 1 113 ? -35.942 47.457 -15.228 1.00 20.38 100 ALA D O 1
ATOM 7213 N N . HIS D 1 114 ? -36.961 47.989 -17.153 1.00 17.68 101 HIS D N 1
ATOM 7214 C CA . HIS D 1 114 ? -36.632 49.402 -17.002 1.00 14.62 101 HIS D CA 1
ATOM 7215 C C . HIS D 1 114 ? -37.390 50.059 -15.856 1.00 15.64 101 HIS D C 1
ATOM 7216 O O . HIS D 1 114 ? -36.931 51.066 -15.314 1.00 17.74 101 HIS D O 1
ATOM 7223 N N . GLU D 1 115 ? -38.560 49.543 -15.490 1.00 20.23 102 GLU D N 1
ATOM 7224 C CA . GLU D 1 115 ? -39.239 50.088 -14.320 1.00 18.77 102 GLU D CA 1
ATOM 7225 C C . GLU D 1 115 ? -38.437 49.799 -13.069 1.00 18.87 102 GLU D C 1
ATOM 7226 O O . GLU D 1 115 ? -38.262 50.683 -12.214 1.00 19.94 102 GLU D O 1
ATOM 7232 N N . VAL D 1 116 ? -37.884 48.580 -12.984 1.00 20.47 103 VAL D N 1
ATOM 7233 C CA . VAL D 1 116 ? -37.053 48.203 -11.833 1.00 22.52 103 VAL D CA 1
ATOM 7234 C C . VAL D 1 116 ? -35.728 48.973 -11.827 1.00 17.57 103 VAL D C 1
ATOM 7235 O O . VAL D 1 116 ? -35.271 49.452 -10.780 1.00 15.85 103 VAL D O 1
ATOM 7239 N N . LEU D 1 117 ? -35.073 49.074 -12.986 1.00 18.74 104 LEU D N 1
ATOM 7240 C CA . LEU D 1 117 ? -33.806 49.793 -13.059 1.00 13.97 104 LEU D CA 1
ATOM 7241 C C . LEU D 1 117 ? -33.987 51.274 -12.757 1.00 16.40 104 LEU D C 1
ATOM 7242 O O . LEU D 1 117 ? -33.097 51.903 -12.171 1.00 19.11 104 LEU D O 1
ATOM 7247 N N . GLU D 1 118 ? -35.130 51.846 -13.147 1.00 20.04 105 GLU D N 1
ATOM 7248 C CA . GLU D 1 118 ? -35.465 53.208 -12.747 1.00 20.69 105 GLU D CA 1
ATOM 7249 C C . GLU D 1 118 ? -35.610 53.320 -11.235 1.00 20.33 105 GLU D C 1
ATOM 7250 O O . GLU D 1 118 ? -35.045 54.229 -10.621 1.00 20.53 105 GLU D O 1
ATOM 7256 N N . LYS D 1 119 ? -36.360 52.408 -10.608 1.00 18.14 106 LYS D N 1
ATOM 7257 C CA . LYS D 1 119 ? -36.476 52.495 -9.153 1.00 18.27 106 LYS D CA 1
ATOM 7258 C C . LYS D 1 119 ? -35.116 52.360 -8.464 1.00 19.48 106 LYS D C 1
ATOM 7259 O O . LYS D 1 119 ? -34.864 53.022 -7.448 1.00 19.65 106 LYS D O 1
ATOM 7265 N N . VAL D 1 120 ? -34.219 51.523 -9.007 1.00 19.07 107 VAL D N 1
ATOM 7266 C CA . VAL D 1 120 ? -32.916 51.304 -8.376 1.00 13.77 107 VAL D CA 1
ATOM 7267 C C . VAL D 1 120 ? -32.015 52.526 -8.536 1.00 16.98 107 VAL D C 1
ATOM 7268 O O . VAL D 1 120 ? -31.393 52.988 -7.570 1.00 16.63 107 VAL D O 1
ATOM 7272 N N . PHE D 1 121 ? -31.898 53.050 -9.763 1.00 15.14 108 PHE D N 1
ATOM 7273 C CA . PHE D 1 121 ? -30.763 53.908 -10.083 1.00 18.74 108 PHE D CA 1
ATOM 7274 C C . PHE D 1 121 ? -31.038 55.405 -9.996 1.00 19.35 108 PHE D C 1
ATOM 7275 O O . PHE D 1 121 ? -30.089 56.166 -9.776 1.00 21.83 108 PHE D O 1
ATOM 7283 N N . LYS D 1 122 ? -32.294 55.849 -10.106 1.00 19.30 109 LYS D N 1
ATOM 7284 C CA . LYS D 1 122 ? -32.556 57.223 -10.540 1.00 19.29 109 LYS D CA 1
ATOM 7285 C C . LYS D 1 122 ? -32.280 58.254 -9.447 1.00 20.61 109 LYS D C 1
ATOM 7286 O O . LYS D 1 122 ? -31.690 59.304 -9.723 1.00 21.92 109 LYS D O 1
ATOM 7288 N N . LYS D 1 123 ? -32.704 57.998 -8.210 1.00 20.85 110 LYS D N 1
ATOM 7289 C CA . LYS D 1 123 ? -32.474 58.983 -7.153 1.00 23.47 110 LYS D CA 1
ATOM 7290 C C . LYS D 1 123 ? -31.010 59.019 -6.720 1.00 25.81 110 LYS D C 1
ATOM 7291 O O . LYS D 1 123 ? -30.434 60.101 -6.541 1.00 25.89 110 LYS D O 1
ATOM 7293 N N . ASP D 1 124 ? -30.388 57.848 -6.547 1.00 24.55 111 ASP D N 1
ATOM 7294 C CA . ASP D 1 124 ? -29.021 57.783 -6.039 1.00 25.90 111 ASP D CA 1
ATOM 7295 C C . ASP D 1 124 ? -27.973 58.054 -7.106 1.00 22.49 111 ASP D C 1
ATOM 7296 O O . ASP D 1 124 ? -26.887 58.541 -6.774 1.00 22.13 111 ASP D O 1
ATOM 7301 N N . SER D 1 125 ? -28.252 57.729 -8.373 1.00 19.63 112 SER D N 1
ATOM 7302 C CA . SER D 1 125 ? -27.180 57.823 -9.362 1.00 21.51 112 SER D CA 1
ATOM 7303 C C . SER D 1 125 ? -27.531 58.657 -10.580 1.00 20.08 112 SER D C 1
ATOM 7304 O O . SER D 1 125 ? -26.678 59.409 -11.052 1.00 19.96 112 SER D O 1
ATOM 7307 N N . GLY D 1 126 ? -28.746 58.527 -11.113 1.00 19.77 113 GLY D N 1
ATOM 7308 C CA . GLY D 1 126 ? -29.104 59.189 -12.354 1.00 15.79 113 GLY D CA 1
ATOM 7309 C C . GLY D 1 126 ? -29.394 58.174 -13.441 1.00 17.87 113 GLY D C 1
ATOM 7310 O O . GLY D 1 126 ? -29.909 57.094 -13.145 1.00 18.99 113 GLY D O 1
ATOM 7311 N N . ASP D 1 127 ? -29.072 58.489 -14.694 1.00 17.13 114 ASP D N 1
ATOM 7312 C CA . ASP D 1 127 ? -29.292 57.538 -15.772 1.00 17.06 114 ASP D CA 1
ATOM 7313 C C . ASP D 1 127 ? -28.452 56.275 -15.546 1.00 19.51 114 ASP D C 1
ATOM 7314 O O . ASP D 1 127 ? -27.485 56.253 -14.771 1.00 18.78 114 ASP D O 1
ATOM 7319 N N . TYR D 1 128 ? -28.831 55.205 -16.231 1.00 19.21 115 TYR D N 1
ATOM 7320 C CA . TYR D 1 128 ? -28.099 53.951 -16.174 1.00 15.95 115 TYR D CA 1
ATOM 7321 C C . TYR D 1 128 ? -27.817 53.494 -17.596 1.00 15.46 115 TYR D C 1
ATOM 7322 O O . TYR D 1 128 ? -28.388 54.004 -18.557 1.00 21.67 115 TYR D O 1
ATOM 7331 N N . TRP D 1 129 ? -26.936 52.518 -17.732 1.00 16.22 116 TRP D N 1
ATOM 7332 C CA . TRP D 1 129 ? -26.722 51.866 -19.018 1.00 16.53 116 TRP D CA 1
ATOM 7333 C C . TRP D 1 129 ? -26.073 50.513 -18.750 1.00 16.41 116 TRP D C 1
ATOM 7334 O O . TRP D 1 129 ? -25.750 50.179 -17.607 1.00 17.05 116 TRP D O 1
ATOM 7345 N N . LEU D 1 130 ? -25.908 49.721 -19.808 1.00 15.09 117 LEU D N 1
ATOM 7346 C CA . LEU D 1 130 ? -25.402 48.360 -19.639 1.00 15.33 117 LEU D CA 1
ATOM 7347 C C . LEU D 1 130 ? -23.929 48.332 -19.223 1.00 16.76 117 LEU D C 1
ATOM 7348 O O . LEU D 1 130 ? -23.092 49.014 -19.820 1.00 16.87 117 LEU D O 1
ATOM 7353 N N . ASN D 1 131 ? -23.605 47.521 -18.210 1.00 14.66 118 ASN D N 1
ATOM 7354 C CA . ASN D 1 131 ? -22.252 46.998 -18.109 1.00 18.48 118 ASN D CA 1
ATOM 7355 C C . ASN D 1 131 ? -21.982 46.096 -19.295 1.00 21.65 118 ASN D C 1
ATOM 7356 O O . ASN D 1 131 ? -21.037 46.312 -20.069 1.00 20.58 118 ASN D O 1
ATOM 7361 N N . MET D 1 132 ? -22.830 45.085 -19.461 1.00 22.68 119 MET D N 1
ATOM 7362 C CA . MET D 1 132 ? -22.845 44.351 -20.717 1.00 21.32 119 MET D CA 1
ATOM 7363 C C . MET D 1 132 ? -24.050 43.427 -20.715 1.00 20.57 119 MET D C 1
ATOM 7364 O O . MET D 1 132 ? -24.691 43.217 -19.680 1.00 20.78 119 MET D O 1
ATOM 7369 N N . GLY D 1 133 ? -24.378 42.932 -21.906 1.00 22.52 120 GLY D N 1
ATOM 7370 C CA . GLY D 1 133 ? -25.220 41.759 -22.062 1.00 25.07 120 GLY D CA 1
ATOM 7371 C C . GLY D 1 133 ? -24.302 40.604 -22.412 1.00 24.11 120 GLY D C 1
ATOM 7372 O O . GLY D 1 133 ? -23.463 40.719 -23.306 1.00 22.18 120 GLY D O 1
ATOM 7373 N N . ASN D 1 134 ? -24.451 39.502 -21.676 1.00 25.70 121 ASN D N 1
ATOM 7374 C CA . ASN D 1 134 ? -23.492 38.400 -21.709 1.00 25.32 121 ASN D CA 1
ATOM 7375 C C . ASN D 1 134 ? -24.212 37.058 -21.623 1.00 25.28 121 ASN D C 1
ATOM 7376 O O . ASN D 1 134 ? -24.949 36.806 -20.669 1.00 25.73 121 ASN D O 1
ATOM 7381 N N . ILE D 1 135 ? -23.990 36.196 -22.609 1.00 27.21 122 ILE D N 1
ATOM 7382 C CA . ILE D 1 135 ? -24.488 34.824 -22.572 1.00 26.76 122 ILE D CA 1
ATOM 7383 C C . ILE D 1 135 ? -23.611 34.004 -21.633 1.00 26.62 122 ILE D C 1
ATOM 7384 O O . ILE D 1 135 ? -22.388 33.962 -21.794 1.00 27.14 122 ILE D O 1
ATOM 7389 N N . LEU D 1 136 ? -24.236 33.348 -20.654 1.00 25.36 123 LEU D N 1
ATOM 7390 C CA . LEU D 1 136 ? -23.567 32.530 -19.646 1.00 26.10 123 LEU D CA 1
ATOM 7391 C C . LEU D 1 136 ? -23.846 31.055 -19.922 1.00 30.42 123 LEU D C 1
ATOM 7392 O O . LEU D 1 136 ? -25.005 30.624 -19.922 1.00 30.07 123 LEU D O 1
ATOM 7397 N N . ASN D 1 137 ? -22.782 30.285 -20.133 1.00 33.97 124 ASN D N 1
ATOM 7398 C CA . ASN D 1 137 ? -22.861 28.872 -20.490 1.00 34.82 124 ASN D CA 1
ATOM 7399 C C . ASN D 1 137 ? -22.069 28.082 -19.457 1.00 35.98 124 ASN D C 1
ATOM 7400 O O . ASN D 1 137 ? -20.838 28.178 -19.421 1.00 36.75 124 ASN D O 1
ATOM 7405 N N . MET D 1 138 ? -22.767 27.324 -18.600 1.00 32.36 125 MET D N 1
ATOM 7406 C CA . MET D 1 138 ? -22.125 26.330 -17.741 1.00 31.34 125 MET D CA 1
ATOM 7407 C C . MET D 1 138 ? -22.286 24.983 -18.442 1.00 33.53 125 MET D C 1
ATOM 7408 O O . MET D 1 138 ? -23.402 24.468 -18.584 1.00 31.88 125 MET D O 1
ATOM 7413 N N . LEU D 1 139 ? -21.169 24.450 -18.931 1.00 39.29 126 LEU D N 1
ATOM 7414 C CA . LEU D 1 139 ? -21.128 23.188 -19.651 1.00 36.12 126 LEU D CA 1
ATOM 7415 C C . LEU D 1 139 ? -21.209 22.013 -18.677 1.00 31.46 126 LEU D C 1
ATOM 7416 O O . LEU D 1 139 ? -20.846 22.142 -17.504 1.00 32.32 126 LEU D O 1
ATOM 7421 N N . PRO D 1 140 ? -21.676 20.853 -19.137 1.00 31.44 127 PRO D N 1
ATOM 7422 C CA . PRO D 1 140 ? -21.640 19.656 -18.285 1.00 32.05 127 PRO D CA 1
ATOM 7423 C C . PRO D 1 140 ? -20.254 19.433 -17.691 1.00 32.32 127 PRO D C 1
ATOM 7424 O O . PRO D 1 140 ? -19.238 19.470 -18.391 1.00 34.24 127 PRO D O 1
ATOM 7428 N N . GLY D 1 141 ? -20.210 19.235 -16.379 1.00 30.33 128 GLY D N 1
ATOM 7429 C CA . GLY D 1 141 ? -18.951 19.119 -15.688 1.00 26.92 128 GLY D CA 1
ATOM 7430 C C . GLY D 1 141 ? -18.413 20.410 -15.123 1.00 31.77 128 GLY D C 1
ATOM 7431 O O . GLY D 1 141 ? -17.297 20.414 -14.584 1.00 33.92 128 GLY D O 1
ATOM 7432 N N . ALA D 1 142 ? -19.167 21.505 -15.226 1.00 37.36 129 ALA D N 1
ATOM 7433 C CA . ALA D 1 142 ? -18.734 22.784 -14.684 1.00 31.44 129 ALA D CA 1
ATOM 7434 C C . ALA D 1 142 ? -18.938 22.798 -13.177 1.00 28.27 129 ALA D C 1
ATOM 7435 O O . ALA D 1 142 ? -20.018 22.467 -12.683 1.00 27.45 129 ALA D O 1
ATOM 7437 N N . GLU D 1 143 ? -17.886 23.132 -12.441 1.00 33.36 130 GLU D N 1
ATOM 7438 C CA . GLU D 1 143 ? -18.008 23.203 -10.997 1.00 28.11 130 GLU D CA 1
ATOM 7439 C C . GLU D 1 143 ? -18.601 24.552 -10.603 1.00 26.02 130 GLU D C 1
ATOM 7440 O O . GLU D 1 143 ? -18.690 25.483 -11.414 1.00 28.63 130 GLU D O 1
ATOM 7442 N N . ALA D 1 144 ? -19.012 24.654 -9.343 1.00 21.41 131 ALA D N 1
ATOM 7443 C CA . ALA D 1 144 ? -19.598 25.893 -8.857 1.00 23.98 131 ALA D CA 1
ATOM 7444 C C . ALA D 1 144 ? -18.526 26.973 -8.691 1.00 26.92 131 ALA D C 1
ATOM 7445 O O . ALA D 1 144 ? -17.329 26.701 -8.554 1.00 25.90 131 ALA D O 1
ATOM 7447 N N . GLN D 1 145 ? -18.973 28.219 -8.725 1.00 26.77 132 GLN D N 1
ATOM 7448 C CA . GLN D 1 145 ? -18.109 29.343 -8.425 1.00 22.99 132 GLN D CA 1
ATOM 7449 C C . GLN D 1 145 ? -18.077 29.586 -6.922 1.00 23.88 132 GLN D C 1
ATOM 7450 O O . GLN D 1 145 ? -18.915 29.077 -6.178 1.00 20.74 132 GLN D O 1
ATOM 7456 N N . ARG D 1 146 ? -17.082 30.370 -6.476 1.00 26.17 133 ARG D N 1
ATOM 7457 C CA . ARG D 1 146 ? -17.100 30.886 -5.107 1.00 22.54 133 ARG D CA 1
ATOM 7458 C C . ARG D 1 146 ? -18.146 31.987 -5.007 1.00 21.74 133 ARG D C 1
ATOM 7459 O O . ARG D 1 146 ? -18.129 32.915 -5.825 1.00 20.16 133 ARG D O 1
ATOM 7467 N N . PRO D 1 147 ? -19.054 31.933 -4.030 1.00 23.74 134 PRO D N 1
ATOM 7468 C CA . PRO D 1 147 ? -20.018 33.027 -3.851 1.00 19.00 134 PRO D CA 1
ATOM 7469 C C . PRO D 1 147 ? -19.313 34.370 -3.709 1.00 18.61 134 PRO D C 1
ATOM 7470 O O . PRO D 1 147 ? -18.333 34.504 -2.972 1.00 18.73 134 PRO D O 1
ATOM 7474 N N . HIS D 1 148 ? -19.800 35.362 -4.451 1.00 15.01 135 HIS D N 1
ATOM 7475 C CA . HIS D 1 148 ? -19.139 36.654 -4.502 1.00 16.91 135 HIS D CA 1
ATOM 7476 C C . HIS D 1 148 ? -20.176 37.756 -4.624 1.00 13.28 135 HIS D C 1
ATOM 7477 O O . HIS D 1 148 ? -21.367 37.500 -4.762 1.00 16.88 135 HIS D O 1
ATOM 7484 N N . ARG D 1 149 ? -19.699 38.991 -4.565 1.00 12.75 136 ARG D N 1
ATOM 7485 C CA . ARG D 1 149 ? -20.462 40.172 -4.925 1.00 15.24 136 ARG D CA 1
ATOM 7486 C C . ARG D 1 149 ? -19.930 40.721 -6.248 1.00 17.47 136 ARG D C 1
ATOM 7487 O O . ARG D 1 149 ? -18.717 40.855 -6.422 1.00 14.93 136 ARG D O 1
ATOM 7495 N N . ASP D 1 150 ? -20.839 41.036 -7.180 1.00 18.81 137 ASP D N 1
ATOM 7496 C CA . ASP D 1 150 ? -20.427 41.490 -8.512 1.00 20.41 137 ASP D CA 1
ATOM 7497 C C . ASP D 1 150 ? -19.773 42.867 -8.471 1.00 19.78 137 ASP D C 1
ATOM 7498 O O . ASP D 1 150 ? -18.886 43.162 -9.290 1.00 20.44 137 ASP D O 1
ATOM 7503 N N . ASP D 1 151 ? -20.192 43.725 -7.532 1.00 16.88 138 ASP D N 1
ATOM 7504 C CA . ASP D 1 151 ? -19.660 45.082 -7.514 1.00 17.22 138 ASP D CA 1
ATOM 7505 C C . ASP D 1 151 ? -18.189 45.127 -7.133 1.00 19.04 138 ASP D C 1
ATOM 7506 O O . ASP D 1 151 ? -17.610 46.215 -7.112 1.00 20.76 138 ASP D O 1
ATOM 7511 N N . TYR D 1 152 ? -17.573 43.978 -6.841 1.00 17.96 139 TYR D N 1
ATOM 7512 C CA . TYR D 1 152 ? -16.135 43.928 -6.666 1.00 16.97 139 TYR D CA 1
ATOM 7513 C C . TYR D 1 152 ? -15.403 44.349 -7.925 1.00 20.05 139 TYR D C 1
ATOM 7514 O O . TYR D 1 152 ? -14.221 44.704 -7.843 1.00 20.83 139 TYR D O 1
ATOM 7523 N N . LEU D 1 153 ? -16.066 44.306 -9.089 1.00 17.66 140 LEU D N 1
ATOM 7524 C CA . LEU D 1 153 ? -15.409 44.769 -10.310 1.00 17.26 140 LEU D CA 1
ATOM 7525 C C . LEU D 1 153 ? -14.920 46.218 -10.188 1.00 20.36 140 LEU D C 1
ATOM 7526 O O . LEU D 1 153 ? -13.898 46.574 -10.786 1.00 18.89 140 LEU D O 1
ATOM 7531 N N . TYR D 1 154 ? -15.630 47.065 -9.418 1.00 18.52 141 TYR D N 1
ATOM 7532 C CA . TYR D 1 154 ? -15.333 48.492 -9.303 1.00 16.29 141 TYR D CA 1
ATOM 7533 C C . TYR D 1 154 ? -14.651 48.762 -7.971 1.00 16.70 141 TYR D C 1
ATOM 7534 O O . TYR D 1 154 ? -15.284 48.577 -6.923 1.00 18.62 141 TYR D O 1
ATOM 7543 N N . PRO D 1 155 ? -13.373 49.185 -7.953 1.00 15.42 142 PRO D N 1
ATOM 7544 C CA . PRO D 1 155 ? -12.652 49.344 -6.676 1.00 15.97 142 PRO D CA 1
ATOM 7545 C C . PRO D 1 155 ? -13.342 50.221 -5.639 1.00 17.72 142 PRO D C 1
ATOM 7546 O O . PRO D 1 155 ? -13.187 49.971 -4.430 1.00 19.79 142 PRO D O 1
ATOM 7550 N N . VAL D 1 156 ? -14.131 51.217 -6.062 1.00 18.07 143 VAL D N 1
ATOM 7551 C CA . VAL D 1 156 ? -14.762 52.131 -5.108 1.00 19.44 143 VAL D CA 1
ATOM 7552 C C . VAL D 1 156 ? -15.755 51.427 -4.194 1.00 20.34 143 VAL D C 1
ATOM 7553 O O . VAL D 1 156 ? -16.044 51.927 -3.101 1.00 19.27 143 VAL D O 1
ATOM 7557 N N . SER D 1 157 ? -16.266 50.261 -4.608 1.00 20.48 144 SER D N 1
ATOM 7558 C CA . SER D 1 157 ? -17.186 49.487 -3.779 1.00 18.79 144 SER D CA 1
ATOM 7559 C C . SER D 1 157 ? -16.536 49.050 -2.478 1.00 18.95 144 SER D C 1
ATOM 7560 O O . SER D 1 157 ? -17.229 48.832 -1.482 1.00 19.12 144 SER D O 1
ATOM 7563 N N . GLN D 1 158 ? -15.211 48.927 -2.460 1.00 22.75 145 GLN D N 1
ATOM 7564 C CA . GLN D 1 158 ? -14.532 48.541 -1.234 1.00 19.76 145 GLN D CA 1
ATOM 7565 C C . GLN D 1 158 ? -14.365 49.700 -0.261 1.00 21.42 145 GLN D C 1
ATOM 7566 O O . GLN D 1 158 ? -14.026 49.457 0.901 1.00 21.82 145 GLN D O 1
ATOM 7572 N N . HIS D 1 159 ? -14.620 50.940 -0.696 1.00 21.65 146 HIS D N 1
ATOM 7573 C CA . HIS D 1 159 ? -14.501 52.123 0.149 1.00 20.23 146 HIS D CA 1
ATOM 7574 C C . HIS D 1 159 ? -15.852 52.683 0.552 1.00 21.79 146 HIS D C 1
ATOM 7575 O O . HIS D 1 159 ? -15.920 53.793 1.080 1.00 28.18 146 HIS D O 1
ATOM 7582 N N . MET D 1 160 ? -16.924 51.933 0.331 1.00 24.26 147 MET D N 1
ATOM 7583 C CA . MET D 1 160 ? -18.276 52.340 0.674 1.00 21.53 147 MET D CA 1
ATOM 7584 C C . MET D 1 160 ? -18.922 51.301 1.581 1.00 22.52 147 MET D C 1
ATOM 7585 O O . MET D 1 160 ? -18.758 50.095 1.379 1.00 19.23 147 MET D O 1
ATOM 7590 N N . ASP D 1 161 ? -19.666 51.787 2.567 1.00 27.40 148 ASP D N 1
ATOM 7591 C CA . ASP D 1 161 ? -20.431 50.945 3.487 1.00 26.16 148 ASP D CA 1
ATOM 7592 C C . ASP D 1 161 ? -21.598 50.292 2.751 1.00 26.63 148 ASP D C 1
ATOM 7593 O O . ASP D 1 161 ? -22.491 51.009 2.274 1.00 23.12 148 ASP D O 1
ATOM 7598 N N . PRO D 1 162 ? -21.631 48.955 2.623 1.00 25.45 149 PRO D N 1
ATOM 7599 C CA . PRO D 1 162 ? -22.712 48.311 1.853 1.00 22.29 149 PRO D CA 1
ATOM 7600 C C . PRO D 1 162 ? -24.114 48.584 2.367 1.00 23.42 149 PRO D C 1
ATOM 7601 O O . PRO D 1 162 ? -25.070 48.541 1.577 1.00 22.39 149 PRO D O 1
ATOM 7605 N N . ALA D 1 163 ? -24.282 48.888 3.653 1.00 27.09 150 ALA D N 1
ATOM 7606 C CA . ALA D 1 163 ? -25.630 49.115 4.164 1.00 23.88 150 ALA D CA 1
ATOM 7607 C C . ALA D 1 163 ? -26.198 50.476 3.785 1.00 28.06 150 ALA D C 1
ATOM 7608 O O . ALA D 1 163 ? -27.407 50.676 3.916 1.00 33.02 150 ALA D O 1
ATOM 7610 N N . THR D 1 164 ? -25.371 51.421 3.322 1.00 30.09 151 THR D N 1
ATOM 7611 C CA . THR D 1 164 ? -25.837 52.777 3.048 1.00 25.86 151 THR D CA 1
ATOM 7612 C C . THR D 1 164 ? -25.420 53.332 1.687 1.00 28.72 151 THR D C 1
ATOM 7613 O O . THR D 1 164 ? -25.816 54.454 1.352 1.00 35.25 151 THR D O 1
ATOM 7617 N N . SER D 1 165 ? -24.653 52.599 0.899 1.00 27.22 152 SER D N 1
ATOM 7618 C CA . SER D 1 165 ? -24.034 53.144 -0.299 1.00 26.12 152 SER D CA 1
ATOM 7619 C C . SER D 1 165 ? -24.877 52.829 -1.527 1.00 26.83 152 SER D C 1
ATOM 7620 O O . SER D 1 165 ? -25.680 51.892 -1.517 1.00 25.64 152 SER D O 1
ATOM 7623 N N . PRO D 1 166 ? -24.736 53.601 -2.608 1.00 26.89 153 PRO D N 1
ATOM 7624 C CA . PRO D 1 166 ? -25.584 53.370 -3.787 1.00 26.28 153 PRO D CA 1
ATOM 7625 C C . PRO D 1 166 ? -25.318 52.004 -4.409 1.00 22.65 153 PRO D C 1
ATOM 7626 O O . PRO D 1 166 ? -24.216 51.459 -4.316 1.00 25.58 153 PRO D O 1
ATOM 7630 N N . ASP D 1 167 ? -26.336 51.452 -5.061 1.00 18.42 154 ASP D N 1
ATOM 7631 C CA . ASP D 1 167 ? -26.120 50.257 -5.860 1.00 16.77 154 ASP D CA 1
ATOM 7632 C C . ASP D 1 167 ? -25.321 50.621 -7.102 1.00 16.20 154 ASP D C 1
ATOM 7633 O O . ASP D 1 167 ? -25.633 51.603 -7.785 1.00 18.26 154 ASP D O 1
ATOM 7638 N N . LEU D 1 168 ? -24.289 49.825 -7.396 1.00 18.41 155 LEU D N 1
ATOM 7639 C CA . LEU D 1 168 ? -23.458 50.007 -8.577 1.00 15.34 155 LEU D CA 1
ATOM 7640 C C . LEU D 1 168 ? -23.812 49.053 -9.702 1.00 13.40 155 LEU D C 1
ATOM 7641 O O . LEU D 1 168 ? -23.286 49.212 -10.800 1.00 14.96 155 LEU D O 1
ATOM 7646 N N . MET D 1 169 ? -24.663 48.058 -9.462 1.00 16.40 156 MET D N 1
ATOM 7647 C CA . MET D 1 169 ? -24.954 47.085 -10.504 1.00 15.38 156 MET D CA 1
ATOM 7648 C C . MET D 1 169 ? -26.239 46.331 -10.184 1.00 16.20 156 MET D C 1
ATOM 7649 O O . MET D 1 169 ? -26.485 45.982 -9.021 1.00 16.32 156 MET D O 1
ATOM 7654 N N . ILE D 1 170 ? -27.047 46.086 -11.229 1.00 15.12 157 ILE D N 1
ATOM 7655 C CA . ILE D 1 170 ? -28.206 45.190 -11.196 1.00 12.44 157 ILE D CA 1
ATOM 7656 C C . ILE D 1 170 ? -28.044 44.162 -12.308 1.00 14.04 157 ILE D C 1
ATOM 7657 O O . ILE D 1 170 ? -27.824 44.528 -13.468 1.00 17.85 157 ILE D O 1
ATOM 7662 N N . ASN D 1 171 ? -28.162 42.885 -11.957 1.00 12.71 158 ASN D N 1
ATOM 7663 C CA . ASN D 1 171 ? -28.088 41.774 -12.900 1.00 15.60 158 ASN D CA 1
ATOM 7664 C C . ASN D 1 171 ? -29.496 41.207 -13.133 1.00 16.39 158 ASN D C 1
ATOM 7665 O O . ASN D 1 171 ? -30.186 40.845 -12.173 1.00 15.08 158 ASN D O 1
ATOM 7670 N N . ILE D 1 172 ? -29.927 41.154 -14.401 1.00 16.10 159 ILE D N 1
ATOM 7671 C CA . ILE D 1 172 ? -31.130 40.425 -14.814 1.00 17.42 159 ILE D CA 1
ATOM 7672 C C . ILE D 1 172 ? -30.714 39.247 -15.698 1.00 20.90 159 ILE D C 1
ATOM 7673 O O . ILE D 1 172 ? -30.144 39.447 -16.774 1.00 19.70 159 ILE D O 1
ATOM 7678 N N . THR D 1 173 ? -31.040 38.022 -15.276 1.00 18.99 160 THR D N 1
ATOM 7679 C CA . THR D 1 173 ? -30.669 36.810 -16.002 1.00 19.46 160 THR D CA 1
ATOM 7680 C C . THR D 1 173 ? -31.916 36.087 -16.498 1.00 19.40 160 THR D C 1
ATOM 7681 O O . THR D 1 173 ? -32.769 35.684 -15.703 1.00 15.98 160 THR D O 1
ATOM 7685 N N . PHE D 1 174 ? -32.002 35.918 -17.813 1.00 24.12 161 PHE D N 1
ATOM 7686 C CA . PHE D 1 174 ? -33.047 35.160 -18.467 1.00 19.19 161 PHE D CA 1
ATOM 7687 C C . PHE D 1 174 ? -32.514 33.771 -18.776 1.00 22.49 161 PHE D C 1
ATOM 7688 O O . PHE D 1 174 ? -31.557 33.656 -19.545 1.00 22.67 161 PHE D O 1
ATOM 7696 N N . PRO D 1 175 ? -33.081 32.695 -18.252 1.00 27.74 162 PRO D N 1
ATOM 7697 C CA . PRO D 1 175 ? -32.697 31.372 -18.753 1.00 21.36 162 PRO D CA 1
ATOM 7698 C C . PRO D 1 175 ? -33.145 31.208 -20.199 1.00 23.31 162 PRO D C 1
ATOM 7699 O O . PRO D 1 175 ? -34.227 31.664 -20.585 1.00 27.51 162 PRO D O 1
ATOM 7703 N N . LEU D 1 176 ? -32.299 30.563 -21.001 1.00 21.53 163 LEU D N 1
ATOM 7704 C CA . LEU D 1 176 ? -32.652 30.170 -22.360 1.00 24.77 163 LEU D CA 1
ATOM 7705 C C . LEU D 1 176 ? -33.104 28.719 -22.425 1.00 23.78 163 LEU D C 1
ATOM 7706 O O . LEU D 1 176 ? -33.660 28.287 -23.442 1.00 27.88 163 LEU D O 1
ATOM 7711 N N . ASN D 1 177 ? -32.870 27.980 -21.350 1.00 28.28 164 ASN D N 1
ATOM 7712 C CA . ASN D 1 177 ? -33.398 26.652 -21.092 1.00 30.46 164 ASN D CA 1
ATOM 7713 C C . ASN D 1 177 ? -33.626 26.580 -19.585 1.00 27.20 164 ASN D C 1
ATOM 7714 O O . ASN D 1 177 ? -33.227 27.476 -18.844 1.00 26.90 164 ASN D O 1
ATOM 7719 N N . GLU D 1 178 ? -34.258 25.506 -19.124 1.00 27.93 165 GLU D N 1
ATOM 7720 C CA . GLU D 1 178 ? -34.646 25.416 -17.717 1.00 29.42 165 GLU D CA 1
ATOM 7721 C C . GLU D 1 178 ? -33.436 25.453 -16.785 1.00 25.26 165 GLU D C 1
ATOM 7722 O O . GLU D 1 178 ? -32.521 24.640 -16.918 1.00 27.90 165 GLU D O 1
ATOM 7728 N N . PHE D 1 179 ? -33.438 26.390 -15.830 1.00 26.34 166 PHE D N 1
ATOM 7729 C CA . PHE D 1 179 ? -32.489 26.357 -14.718 1.00 22.22 166 PHE D CA 1
ATOM 7730 C C . PHE D 1 179 ? -33.033 25.467 -13.615 1.00 24.04 166 PHE D C 1
ATOM 7731 O O . PHE D 1 179 ? -34.164 25.652 -13.166 1.00 27.38 166 PHE D O 1
ATOM 7739 N N . ARG D 1 180 ? -32.224 24.520 -13.159 1.00 25.89 167 ARG D N 1
ATOM 7740 C CA . ARG D 1 180 ? -32.540 23.743 -11.974 1.00 24.17 167 ARG D CA 1
ATOM 7741 C C . ARG D 1 180 ? -31.324 23.759 -11.068 1.00 26.21 167 ARG D C 1
ATOM 7742 O O . ARG D 1 180 ? -30.270 24.278 -11.439 1.00 28.23 167 ARG D O 1
ATOM 7750 N N . HIS D 1 181 ? -31.464 23.225 -9.855 1.00 22.75 168 HIS D N 1
ATOM 7751 C CA . HIS D 1 181 ? -30.273 23.032 -9.044 1.00 24.94 168 HIS D CA 1
ATOM 7752 C C . HIS D 1 181 ? -29.304 22.095 -9.759 1.00 28.81 168 HIS D C 1
ATOM 7753 O O . HIS D 1 181 ? -28.105 22.384 -9.877 1.00 25.83 168 HIS D O 1
ATOM 7760 N N . ASP D 1 182 ? -29.834 20.995 -10.305 1.00 29.90 169 ASP D N 1
ATOM 7761 C CA . ASP D 1 182 ? -29.003 19.925 -10.843 1.00 30.10 169 ASP D CA 1
ATOM 7762 C C . ASP D 1 182 ? -28.115 20.398 -11.980 1.00 24.83 169 ASP D C 1
ATOM 7763 O O . ASP D 1 182 ? -27.020 19.868 -12.161 1.00 25.88 169 ASP D O 1
ATOM 7768 N N . ASN D 1 183 ? -28.555 21.381 -12.759 1.00 24.98 170 ASN D N 1
ATOM 7769 C CA . ASN D 1 183 ? -27.781 21.803 -13.923 1.00 29.04 170 ASN D CA 1
ATOM 7770 C C . ASN D 1 183 ? -27.041 23.125 -13.707 1.00 26.56 170 ASN D C 1
ATOM 7771 O O . ASN D 1 183 ? -26.576 23.736 -14.679 1.00 24.34 170 ASN D O 1
ATOM 7776 N N . GLY D 1 184 ? -26.907 23.576 -12.462 1.00 22.13 171 GLY D N 1
ATOM 7777 C CA . GLY D 1 184 ? -26.092 24.738 -12.174 1.00 23.00 171 GLY D CA 1
ATOM 7778 C C . GLY D 1 184 ? -26.801 26.073 -12.133 1.00 24.65 171 GLY D C 1
ATOM 7779 O O . GLY D 1 184 ? -26.136 27.105 -12.275 1.00 25.90 171 GLY D O 1
ATOM 7780 N N . GLY D 1 185 ? -28.125 26.093 -11.959 1.00 27.10 172 GLY D N 1
ATOM 7781 C CA . GLY D 1 185 ? -28.867 27.326 -11.773 1.00 22.29 172 GLY D CA 1
ATOM 7782 C C . GLY D 1 185 ? -28.221 28.205 -10.723 1.00 22.27 172 GLY D C 1
ATOM 7783 O O . GLY D 1 185 ? -27.700 27.687 -9.733 1.00 23.80 172 GLY D O 1
ATOM 7784 N N . THR D 1 186 ? -28.230 29.522 -10.946 1.00 21.51 173 THR D N 1
ATOM 7785 C CA . THR D 1 186 ? -27.487 30.469 -10.118 1.00 18.95 173 THR D CA 1
ATOM 7786 C C . THR D 1 186 ? -27.811 30.290 -8.637 1.00 19.40 173 THR D C 1
ATOM 7787 O O . THR D 1 186 ? -28.975 30.202 -8.248 1.00 20.53 173 THR D O 1
ATOM 7791 N N . LEU D 1 187 ? -26.766 30.236 -7.816 1.00 19.03 174 LEU D N 1
ATOM 7792 C CA . LEU D 1 187 ? -26.866 30.094 -6.371 1.00 17.34 174 LEU D CA 1
ATOM 7793 C C . LEU D 1 187 ? -26.802 31.465 -5.709 1.00 15.56 174 LEU D C 1
ATOM 7794 O O . LEU D 1 187 ? -25.992 32.309 -6.084 1.00 16.56 174 LEU D O 1
ATOM 7799 N N . LEU D 1 188 ? -27.667 31.680 -4.724 1.00 15.21 175 LEU D N 1
ATOM 7800 C CA . LEU D 1 188 ? -27.866 32.979 -4.109 1.00 13.86 175 LEU D CA 1
ATOM 7801 C C . LEU D 1 188 ? -27.881 32.838 -2.596 1.00 15.27 175 LEU D C 1
ATOM 7802 O O . LEU D 1 188 ? -28.339 31.840 -2.045 1.00 15.78 175 LEU D O 1
ATOM 7807 N N . LEU D 1 189 ? -27.383 33.859 -1.924 1.00 15.11 176 LEU D N 1
ATOM 7808 C CA . LEU D 1 189 ? -27.546 34.007 -0.484 1.00 18.72 176 LEU D CA 1
ATOM 7809 C C . LEU D 1 189 ? -28.513 35.173 -0.283 1.00 20.05 176 LEU D C 1
ATOM 7810 O O . LEU D 1 189 ? -28.096 36.344 -0.302 1.00 18.07 176 LEU D O 1
ATOM 7815 N N . PRO D 1 190 ? -29.820 34.917 -0.154 1.00 19.42 177 PRO D N 1
ATOM 7816 C CA . PRO D 1 190 ? -30.766 36.019 0.035 1.00 20.10 177 PRO D CA 1
ATOM 7817 C C . PRO D 1 190 ? -30.532 36.732 1.355 1.00 20.24 177 PRO D C 1
ATOM 7818 O O . PRO D 1 190 ? -30.075 36.136 2.336 1.00 18.63 177 PRO D O 1
ATOM 7822 N N . LYS D 1 191 ? -30.835 38.036 1.353 1.00 18.02 178 LYS D N 1
ATOM 7823 C CA . LYS D 1 191 ? -30.671 38.929 2.499 1.00 18.49 178 LYS D CA 1
ATOM 7824 C C . LYS D 1 191 ? -29.205 39.169 2.846 1.00 19.34 178 LYS D C 1
ATOM 7825 O O . LYS D 1 191 ? -28.898 39.666 3.935 1.00 21.17 178 LYS D O 1
ATOM 7831 N N . SER D 1 192 ? -28.288 38.860 1.925 1.00 22.31 179 SER D N 1
ATOM 7832 C CA . SER D 1 192 ? -26.852 39.033 2.125 1.00 16.37 179 SER D CA 1
ATOM 7833 C C . SER D 1 192 ? -26.315 40.314 1.500 1.00 16.52 179 SER D C 1
ATOM 7834 O O . SER D 1 192 ? -25.121 40.399 1.218 1.00 18.87 179 SER D O 1
ATOM 7837 N N . HIS D 1 193 ? -27.163 41.311 1.275 1.00 18.82 180 HIS D N 1
ATOM 7838 C CA . HIS D 1 193 ? -26.803 42.453 0.446 1.00 17.92 180 HIS D CA 1
ATOM 7839 C C . HIS D 1 193 ? -26.516 43.724 1.241 1.00 19.24 180 HIS D C 1
ATOM 7840 O O . HIS D 1 193 ? -26.237 44.764 0.632 1.00 16.14 180 HIS D O 1
ATOM 7847 N N . THR D 1 194 ? -26.561 43.667 2.585 1.00 19.81 181 THR D N 1
ATOM 7848 C CA . THR D 1 194 ? -26.271 44.809 3.445 1.00 17.75 181 THR D CA 1
ATOM 7849 C C . THR D 1 194 ? -25.102 44.593 4.401 1.00 20.86 181 THR D C 1
ATOM 7850 O O . THR D 1 194 ? -24.712 45.537 5.097 1.00 20.16 181 THR D O 1
ATOM 7854 N N . GLY D 1 195 ? -24.528 43.397 4.458 1.00 21.52 182 GLY D N 1
ATOM 7855 C CA . GLY D 1 195 ? -23.424 43.147 5.345 1.00 19.53 182 GLY D CA 1
ATOM 7856 C C . GLY D 1 195 ? -22.111 43.658 4.789 1.00 21.72 182 GLY D C 1
ATOM 7857 O O . GLY D 1 195 ? -21.970 43.921 3.586 1.00 20.31 182 GLY D O 1
ATOM 7858 N N . PRO D 1 196 ? -21.117 43.791 5.666 1.00 18.08 183 PRO D N 1
ATOM 7859 C CA . PRO D 1 196 ? -19.806 44.289 5.239 1.00 22.31 183 PRO D CA 1
ATOM 7860 C C . PRO D 1 196 ? -19.203 43.435 4.138 1.00 20.83 183 PRO D C 1
ATOM 7861 O O . PRO D 1 196 ? -19.534 42.259 3.973 1.00 21.08 183 PRO D O 1
ATOM 7865 N N . ASN D 1 197 ? -18.314 44.065 3.368 1.00 19.02 184 ASN D N 1
ATOM 7866 C CA . ASN D 1 197 ? -17.546 43.355 2.360 1.00 18.95 184 ASN D CA 1
ATOM 7867 C C . ASN D 1 197 ? -16.596 42.380 3.038 1.00 21.25 184 ASN D C 1
ATOM 7868 O O . ASN D 1 197 ? -15.951 42.713 4.037 1.00 23.80 184 ASN D O 1
ATOM 7873 N N . ALA D 1 198 ? -16.499 41.173 2.489 1.00 21.42 185 ALA D N 1
ATOM 7874 C CA . ALA D 1 198 ? -15.615 40.165 3.050 1.00 18.47 185 ALA D CA 1
ATOM 7875 C C . ALA D 1 198 ? -14.929 39.417 1.920 1.00 20.54 185 ALA D C 1
ATOM 7876 O O . ALA D 1 198 ? -15.348 39.468 0.758 1.00 17.02 185 ALA D O 1
ATOM 7878 N N . ASP D 1 199 ? -13.852 38.730 2.282 1.00 19.97 186 ASP D N 1
ATOM 7879 C CA . ASP D 1 199 ? -13.087 37.942 1.343 1.00 19.07 186 ASP D CA 1
ATOM 7880 C C . ASP D 1 199 ? -13.548 36.496 1.297 1.00 20.81 186 ASP D C 1
ATOM 7881 O O . ASP D 1 199 ? -13.037 35.723 0.484 1.00 24.77 186 ASP D O 1
ATOM 7886 N N . PHE D 1 200 ? -14.514 36.132 2.137 1.00 22.16 187 PHE D N 1
ATOM 7887 C CA . PHE D 1 200 ? -15.222 34.858 2.090 1.00 19.85 187 PHE D CA 1
ATOM 7888 C C . PHE D 1 200 ? -16.638 35.112 2.592 1.00 20.29 187 PHE D C 1
ATOM 7889 O O . PHE D 1 200 ? -16.807 35.767 3.629 1.00 18.25 187 PHE D O 1
ATOM 7897 N N . TYR D 1 201 ? -17.650 34.628 1.851 1.00 18.97 188 TYR D N 1
ATOM 7898 C CA . TYR D 1 201 ? -19.050 34.752 2.255 1.00 16.46 188 TYR D CA 1
ATOM 7899 C C . TYR D 1 201 ? -19.685 33.418 2.612 1.00 18.63 188 TYR D C 1
ATOM 7900 O O . TYR D 1 201 ? -20.318 33.300 3.666 1.00 19.69 188 TYR D O 1
ATOM 7909 N N . ALA D 1 202 ? -19.546 32.410 1.758 1.00 17.22 189 ALA D N 1
ATOM 7910 C CA . ALA D 1 202 ? -20.150 31.111 2.022 1.00 18.14 189 ALA D CA 1
ATOM 7911 C C . ALA D 1 202 ? -19.576 30.106 1.038 1.00 23.91 189 ALA D C 1
ATOM 7912 O O . ALA D 1 202 ? -18.947 30.482 0.045 1.00 28.23 189 ALA D O 1
ATOM 7914 N N . ASN D 1 203 ? -19.786 28.822 1.330 1.00 25.79 190 ASN D N 1
ATOM 7915 C CA . ASN D 1 203 ? -19.497 27.759 0.371 1.00 26.05 190 ASN D CA 1
ATOM 7916 C C . ASN D 1 203 ? -20.722 27.537 -0.520 1.00 25.98 190 ASN D C 1
ATOM 7917 O O . ASN D 1 203 ? -21.871 27.645 -0.064 1.00 21.04 190 ASN D O 1
ATOM 7922 N N . ALA D 1 204 ? -20.465 27.231 -1.796 1.00 22.00 191 ALA D N 1
ATOM 7923 C CA . ALA D 1 204 ? -21.541 27.116 -2.778 1.00 20.44 191 ALA D CA 1
ATOM 7924 C C . ALA D 1 204 ? -22.473 25.944 -2.485 1.00 28.16 191 ALA D C 1
ATOM 7925 O O . ALA D 1 204 ? -23.639 25.965 -2.901 1.00 27.99 191 ALA D O 1
ATOM 7927 N N . GLU D 1 205 ? -21.987 24.917 -1.781 1.00 29.20 192 GLU D N 1
ATOM 7928 C CA . GLU D 1 205 ? -22.840 23.801 -1.386 1.00 25.33 192 GLU D CA 1
ATOM 7929 C C . GLU D 1 205 ? -23.916 24.211 -0.390 1.00 24.80 192 GLU D C 1
ATOM 7930 O O . GLU D 1 205 ? -24.884 23.475 -0.216 1.00 28.44 192 GLU D O 1
ATOM 7932 N N . ASP D 1 206 ? -23.782 25.369 0.250 1.00 30.29 193 ASP D N 1
ATOM 7933 C CA . ASP D 1 206 ? -24.700 25.823 1.292 1.00 29.55 193 ASP D CA 1
ATOM 7934 C C . ASP D 1 206 ? -25.826 26.719 0.782 1.00 26.24 193 ASP D C 1
ATOM 7935 O O . ASP D 1 206 ? -26.671 27.133 1.584 1.00 25.40 193 ASP D O 1
ATOM 7940 N N . LEU D 1 207 ? -25.864 27.024 -0.524 1.00 24.36 194 LEU D N 1
ATOM 7941 C CA . LEU D 1 207 ? -26.749 28.045 -1.060 1.00 24.29 194 LEU D CA 1
ATOM 7942 C C . LEU D 1 207 ? -27.927 27.453 -1.845 1.00 19.42 194 LEU D C 1
ATOM 7943 O O . LEU D 1 207 ? -27.791 26.419 -2.506 1.00 19.19 194 LEU D O 1
ATOM 7948 N N . PRO D 1 208 ? -29.097 28.095 -1.798 1.00 21.46 195 PRO D N 1
ATOM 7949 C CA . PRO D 1 208 ? -30.186 27.708 -2.704 1.00 18.86 195 PRO D CA 1
ATOM 7950 C C . PRO D 1 208 ? -29.910 28.118 -4.149 1.00 19.27 195 PRO D C 1
ATOM 7951 O O . PRO D 1 208 ? -29.323 29.170 -4.417 1.00 17.02 195 PRO D O 1
ATOM 7955 N N . ALA D 1 209 ? -30.367 27.283 -5.084 1.00 19.99 196 ALA D N 1
ATOM 7956 C CA . ALA D 1 209 ? -30.312 27.584 -6.510 1.00 20.85 196 ALA D CA 1
ATOM 7957 C C . ALA D 1 209 ? -31.582 28.300 -6.971 1.00 23.03 196 ALA D C 1
ATOM 7958 O O . ALA D 1 209 ? -32.661 28.131 -6.395 1.00 24.51 196 ALA D O 1
ATOM 7960 N N . ALA D 1 210 ? -31.443 29.105 -8.023 1.00 19.24 197 ALA D N 1
ATOM 7961 C CA . ALA D 1 210 ? -32.577 29.754 -8.671 1.00 18.67 197 ALA D CA 1
ATOM 7962 C C . ALA D 1 210 ? -33.111 28.827 -9.766 1.00 24.81 197 ALA D C 1
ATOM 7963 O O . ALA D 1 210 ? -32.408 28.531 -10.740 1.00 26.19 197 ALA D O 1
ATOM 7965 N N . GLU D 1 211 ? -34.345 28.350 -9.601 1.00 23.33 198 GLU D N 1
ATOM 7966 C CA . GLU D 1 211 ? -34.963 27.417 -10.538 1.00 23.10 198 GLU D CA 1
ATOM 7967 C C . GLU D 1 211 ? -36.057 28.152 -11.292 1.00 22.83 198 GLU D C 1
ATOM 7968 O O . GLU D 1 211 ? -36.931 28.767 -10.677 1.00 23.58 198 GLU D O 1
ATOM 7974 N N . MET D 1 212 ? -35.973 28.133 -12.622 1.00 24.64 199 MET D N 1
ATOM 7975 C CA . MET D 1 212 ? -36.760 29.021 -13.465 1.00 22.12 199 MET D CA 1
ATOM 7976 C C . MET D 1 212 ? -37.007 28.357 -14.811 1.00 23.62 199 MET D C 1
ATOM 7977 O O . MET D 1 212 ? -36.232 27.510 -15.253 1.00 23.03 199 MET D O 1
ATOM 7982 N N . GLN D 1 213 ? -38.083 28.779 -15.473 1.00 25.19 200 GLN D N 1
ATOM 7983 C CA . GLN D 1 213 ? -38.392 28.381 -16.839 1.00 27.97 200 GLN D CA 1
ATOM 7984 C C . GLN D 1 213 ? -37.988 29.481 -17.817 1.00 27.77 200 GLN D C 1
ATOM 7985 O O . GLN D 1 213 ? -37.831 30.645 -17.442 1.00 29.05 200 GLN D O 1
ATOM 7991 N N . VAL D 1 214 ? -37.853 29.103 -19.093 1.00 27.01 201 VAL D N 1
ATOM 7992 C CA . VAL D 1 214 ? -37.771 30.095 -20.163 1.00 27.15 201 VAL D CA 1
ATOM 7993 C C . VAL D 1 214 ? -38.986 31.008 -20.101 1.00 25.81 201 VAL D C 1
ATOM 7994 O O . VAL D 1 214 ? -40.130 30.547 -20.124 1.00 28.00 201 VAL D O 1
ATOM 7998 N N . GLY D 1 215 ? -38.743 32.312 -20.027 1.00 26.22 202 GLY D N 1
ATOM 7999 C CA . GLY D 1 215 ? -39.792 33.284 -19.804 1.00 23.86 202 GLY D CA 1
ATOM 8000 C C . GLY D 1 215 ? -39.714 33.990 -18.463 1.00 24.90 202 GLY D C 1
ATOM 8001 O O . GLY D 1 215 ? -40.276 35.086 -18.323 1.00 25.49 202 GLY D O 1
ATOM 8002 N N . ASP D 1 216 ? -39.044 33.398 -17.474 1.00 22.23 203 ASP D N 1
ATOM 8003 C CA . ASP D 1 216 ? -38.801 34.042 -16.193 1.00 23.05 203 ASP D CA 1
ATOM 8004 C C . ASP D 1 216 ? -37.480 34.816 -16.225 1.00 23.12 203 ASP D C 1
ATOM 8005 O O . ASP D 1 216 ? -36.737 34.804 -17.212 1.00 22.69 203 ASP D O 1
ATOM 8010 N N . ALA D 1 217 ? -37.165 35.470 -15.112 1.00 20.18 204 ALA D N 1
ATOM 8011 C CA . ALA D 1 217 ? -35.951 36.262 -15.011 1.00 16.08 204 ALA D CA 1
ATOM 8012 C C . ALA D 1 217 ? -35.557 36.361 -13.551 1.00 17.78 204 ALA D C 1
ATOM 8013 O O . ALA D 1 217 ? -36.411 36.648 -12.719 1.00 18.98 204 ALA D O 1
ATOM 8015 N N . LEU D 1 218 ? -34.274 36.151 -13.248 1.00 17.40 205 LEU D N 1
ATOM 8016 C CA . LEU D 1 218 ? -33.722 36.418 -11.927 1.00 16.50 205 LEU D CA 1
ATOM 8017 C C . LEU D 1 218 ? -33.090 37.810 -11.894 1.00 17.33 205 LEU D C 1
ATOM 8018 O O . LEU D 1 218 ? -32.295 38.158 -12.765 1.00 17.38 205 LEU D O 1
ATOM 8023 N N . ILE D 1 219 ? -33.433 38.601 -10.886 1.00 16.96 206 ILE D N 1
ATOM 8024 C CA . ILE D 1 219 ? -32.907 39.954 -10.723 1.00 16.23 206 ILE D CA 1
ATOM 8025 C C . ILE D 1 219 ? -32.201 40.014 -9.373 1.00 15.97 206 ILE D C 1
ATOM 8026 O O . ILE D 1 219 ? -32.831 39.781 -8.336 1.00 16.84 206 ILE D O 1
ATOM 8031 N N . PHE D 1 220 ? -30.905 40.333 -9.369 1.00 16.51 207 PHE D N 1
ATOM 8032 C CA . PHE D 1 220 ? -30.214 40.511 -8.094 1.00 15.19 207 PHE D CA 1
ATOM 8033 C C . PHE D 1 220 ? -29.229 41.663 -8.206 1.00 14.37 207 PHE D C 1
ATOM 8034 O O . PHE D 1 220 ? -28.811 42.041 -9.300 1.00 13.46 207 PHE D O 1
ATOM 8042 N N . THR D 1 221 ? -28.883 42.245 -7.063 1.00 13.87 208 THR D N 1
ATOM 8043 C CA . THR D 1 221 ? -28.021 43.416 -7.084 1.00 13.82 208 THR D CA 1
ATOM 8044 C C . THR D 1 221 ? -26.555 43.009 -6.948 1.00 14.91 208 THR D C 1
ATOM 8045 O O . THR D 1 221 ? -26.220 41.847 -6.721 1.00 14.54 208 THR D O 1
ATOM 8049 N N . GLY D 1 222 ? -25.677 43.988 -7.133 1.00 16.84 209 GLY D N 1
ATOM 8050 C CA . GLY D 1 222 ? -24.243 43.831 -7.049 1.00 16.27 209 GLY D CA 1
ATOM 8051 C C . GLY D 1 222 ? -23.683 43.644 -5.663 1.00 16.86 209 GLY D C 1
ATOM 8052 O O . GLY D 1 222 ? -22.479 43.419 -5.521 1.00 20.47 209 GLY D O 1
ATOM 8053 N N . LYS D 1 223 ? -24.516 43.727 -4.632 1.00 16.99 210 LYS D N 1
ATOM 8054 C CA . LYS D 1 223 ? -24.118 43.361 -3.279 1.00 15.99 210 LYS D CA 1
ATOM 8055 C C . LYS D 1 223 ? -24.662 42.008 -2.848 1.00 16.17 210 LYS D C 1
ATOM 8056 O O . LYS D 1 223 ? -24.312 41.536 -1.766 1.00 15.95 210 LYS D O 1
ATOM 8062 N N . CYS D 1 224 ? -25.502 41.379 -3.665 1.00 18.24 211 CYS D N 1
ATOM 8063 C CA . CYS D 1 224 ? -26.004 40.045 -3.368 1.00 18.81 211 CYS D CA 1
ATOM 8064 C C . CYS D 1 224 ? -24.918 39.004 -3.617 1.00 15.33 211 CYS D C 1
ATOM 8065 O O . CYS D 1 224 ? -24.329 38.951 -4.705 1.00 14.72 211 CYS D O 1
ATOM 8068 N N . VAL D 1 225 ? -24.678 38.169 -2.604 1.00 16.37 212 VAL D N 1
ATOM 8069 C CA . VAL D 1 225 ? -23.725 37.062 -2.674 1.00 15.90 212 VAL D CA 1
ATOM 8070 C C . VAL D 1 225 ? -24.334 35.937 -3.509 1.00 13.23 212 VAL D C 1
ATOM 8071 O O . VAL D 1 225 ? -25.402 35.419 -3.190 1.00 14.38 212 VAL D O 1
ATOM 8075 N N . HIS D 1 226 ? -23.650 35.534 -4.573 1.00 16.95 213 HIS D N 1
ATOM 8076 C CA . HIS D 1 226 ? -24.202 34.568 -5.516 1.00 13.82 213 HIS D CA 1
ATOM 8077 C C . HIS D 1 226 ? -23.051 33.839 -6.199 1.00 17.03 213 HIS D C 1
ATOM 8078 O O . HIS D 1 226 ? -21.874 34.120 -5.958 1.00 17.62 213 HIS D O 1
ATOM 8085 N N . GLY D 1 227 ? -23.394 32.932 -7.099 1.00 16.65 214 GLY D N 1
ATOM 8086 C CA . GLY D 1 227 ? -22.408 32.381 -8.005 1.00 18.91 214 GLY D CA 1
ATOM 8087 C C . GLY D 1 227 ? -23.053 31.329 -8.878 1.00 18.44 214 GLY D C 1
ATOM 8088 O O . GLY D 1 227 ? -24.092 30.763 -8.536 1.00 18.83 214 GLY D O 1
ATOM 8089 N N . GLY D 1 228 ? -22.416 31.077 -10.018 1.00 19.26 215 GLY D N 1
ATOM 8090 C CA . GLY D 1 228 ? -22.850 29.969 -10.850 1.00 20.07 215 GLY D CA 1
ATOM 8091 C C . GLY D 1 228 ? -22.700 28.642 -10.124 1.00 20.39 215 GLY D C 1
ATOM 8092 O O . GLY D 1 228 ? -21.701 28.386 -9.451 1.00 22.02 215 GLY D O 1
ATOM 8093 N N . GLY D 1 229 ? -23.710 27.785 -10.261 1.00 19.56 216 GLY D N 1
ATOM 8094 C CA . GLY D 1 229 ? -23.692 26.489 -9.618 1.00 23.00 216 GLY D CA 1
ATOM 8095 C C . GLY D 1 229 ? -22.974 25.427 -10.435 1.00 24.06 216 GLY D C 1
ATOM 8096 O O . GLY D 1 229 ? -22.396 25.689 -11.490 1.00 24.71 216 GLY D O 1
ATOM 8097 N N . ALA D 1 230 ? -23.029 24.193 -9.929 1.00 25.09 217 ALA D N 1
ATOM 8098 C CA . ALA D 1 230 ? -22.350 23.067 -10.563 1.00 24.60 217 ALA D CA 1
ATOM 8099 C C . ALA D 1 230 ? -23.316 22.360 -11.501 1.00 25.59 217 ALA D C 1
ATOM 8100 O O . ALA D 1 230 ? -24.401 21.943 -11.075 1.00 24.32 217 ALA D O 1
ATOM 8102 N N . ASN D 1 231 ? -22.927 22.228 -12.774 1.00 23.26 218 ASN D N 1
ATOM 8103 C CA . ASN D 1 231 ? -23.787 21.608 -13.785 1.00 26.35 218 ASN D CA 1
ATOM 8104 C C . ASN D 1 231 ? -23.521 20.112 -13.813 1.00 30.87 218 ASN D C 1
ATOM 8105 O O . ASN D 1 231 ? -22.631 19.639 -14.520 1.00 32.44 218 ASN D O 1
ATOM 8110 N N . ARG D 1 232 ? -24.327 19.359 -13.072 1.00 33.13 219 ARG D N 1
ATOM 8111 C CA . ARG D 1 232 ? -24.224 17.911 -13.035 1.00 32.70 219 ARG D CA 1
ATOM 8112 C C . ARG D 1 232 ? -25.083 17.231 -14.093 1.00 33.19 219 ARG D C 1
ATOM 8113 O O . ARG D 1 232 ? -25.192 16.004 -14.079 1.00 35.40 219 ARG D O 1
ATOM 8121 N N . SER D 1 233 ? -25.690 17.984 -15.010 1.00 36.16 220 SER D N 1
ATOM 8122 C CA . SER D 1 233 ? -26.548 17.371 -16.015 1.00 34.80 220 SER D CA 1
ATOM 8123 C C . SER D 1 233 ? -25.732 17.055 -17.271 1.00 35.72 220 SER D C 1
ATOM 8124 O O . SER D 1 233 ? -24.504 17.157 -17.286 1.00 39.25 220 SER D O 1
ATOM 8127 N N . ASP D 1 234 ? -26.417 16.660 -18.344 1.00 40.38 221 ASP D N 1
ATOM 8128 C CA . ASP D 1 234 ? -25.780 16.249 -19.591 1.00 42.82 221 ASP D CA 1
ATOM 8129 C C . ASP D 1 234 ? -25.701 17.356 -20.628 1.00 41.19 221 ASP D C 1
ATOM 8130 O O . ASP D 1 234 ? -24.857 17.277 -21.526 1.00 41.87 221 ASP D O 1
ATOM 8135 N N . LYS D 1 235 ? -26.576 18.352 -20.546 1.00 36.60 222 LYS D N 1
ATOM 8136 C CA . LYS D 1 235 ? -26.690 19.427 -21.513 1.00 38.14 222 LYS D CA 1
ATOM 8137 C C . LYS D 1 235 ? -26.094 20.712 -20.955 1.00 39.65 222 LYS D C 1
ATOM 8138 O O . LYS D 1 235 ? -25.880 20.837 -19.743 1.00 36.44 222 LYS D O 1
ATOM 8140 N N . PRO D 1 236 ? -25.775 21.678 -21.823 1.00 41.51 223 PRO D N 1
ATOM 8141 C CA . PRO D 1 236 ? -25.323 22.992 -21.338 1.00 41.72 223 PRO D CA 1
ATOM 8142 C C . PRO D 1 236 ? -26.457 23.798 -20.708 1.00 32.59 223 PRO D C 1
ATOM 8143 O O . PRO D 1 236 ? -27.575 23.831 -21.222 1.00 33.17 223 PRO D O 1
ATOM 8147 N N . ARG D 1 237 ? -26.148 24.457 -19.583 1.00 32.46 224 ARG D N 1
ATOM 8148 C CA . ARG D 1 237 ? -27.076 25.354 -18.895 1.00 27.35 224 ARG D CA 1
ATOM 8149 C C . ARG D 1 237 ? -26.748 26.775 -19.329 1.00 28.55 224 ARG D C 1
ATOM 8150 O O . ARG D 1 237 ? -25.671 27.290 -19.011 1.00 32.47 224 ARG D O 1
ATOM 8158 N N . ILE D 1 238 ? -27.663 27.412 -20.055 1.00 29.25 225 ILE D N 1
ATOM 8159 C CA . ILE D 1 238 ? -27.382 28.696 -20.682 1.00 26.12 225 ILE D CA 1
ATOM 8160 C C . ILE D 1 238 ? -28.408 29.732 -20.235 1.00 26.14 225 ILE D C 1
ATOM 8161 O O . ILE D 1 238 ? -29.620 29.523 -20.364 1.00 24.87 225 ILE D O 1
ATOM 8166 N N . GLY D 1 239 ? -27.910 30.856 -19.713 1.00 24.30 226 GLY D N 1
ATOM 8167 C CA . GLY D 1 239 ? -28.724 32.020 -19.457 1.00 26.57 226 GLY D CA 1
ATOM 8168 C C . GLY D 1 239 ? -28.180 33.214 -20.225 1.00 24.49 226 GLY D C 1
ATOM 8169 O O . GLY D 1 239 ? -27.072 33.185 -20.759 1.00 22.18 226 GLY D O 1
ATOM 8170 N N . LEU D 1 240 ? -28.983 34.256 -20.294 1.00 23.12 227 LEU D N 1
ATOM 8171 C CA . LEU D 1 240 ? -28.562 35.530 -20.853 1.00 24.23 227 LEU D CA 1
ATOM 8172 C C . LEU D 1 240 ? -28.601 36.557 -19.729 1.00 24.10 227 LEU D C 1
ATOM 8173 O O . LEU D 1 240 ? -29.674 36.872 -19.210 1.00 26.00 227 LEU D O 1
ATOM 8178 N N . ALA D 1 241 ? -27.432 37.070 -19.357 1.00 21.30 228 ALA D N 1
ATOM 8179 C CA . ALA D 1 241 ? -27.305 38.071 -18.314 1.00 19.36 228 ALA D CA 1
ATOM 8180 C C . ALA D 1 241 ? -27.293 39.456 -18.932 1.00 21.79 228 ALA D C 1
ATOM 8181 O O . ALA D 1 241 ? -26.687 39.681 -19.976 1.00 24.68 228 ALA D O 1
ATOM 8183 N N . LEU D 1 242 ? -27.966 40.380 -18.264 1.00 25.50 229 LEU D N 1
ATOM 8184 C CA . LEU D 1 242 ? -28.144 41.770 -18.671 1.00 19.45 229 LEU D CA 1
ATOM 8185 C C . LEU D 1 242 ? -27.737 42.543 -17.429 1.00 19.74 229 LEU D C 1
ATOM 8186 O O . LEU D 1 242 ? -28.528 42.644 -16.485 1.00 22.49 229 LEU D O 1
ATOM 8191 N N . ALA D 1 243 ? -26.510 43.039 -17.396 1.00 18.16 230 ALA D N 1
ATOM 8192 C CA . ALA D 1 243 ? -26.010 43.752 -16.232 1.00 19.94 230 ALA D CA 1
ATOM 8193 C C . ALA D 1 243 ? -25.950 45.242 -16.535 1.00 16.80 230 ALA D C 1
ATOM 8194 O O . ALA D 1 243 ? -25.153 45.670 -17.397 1.00 19.90 230 ALA D O 1
ATOM 8196 N N . ALA D 1 244 ? -26.762 46.020 -15.786 1.00 15.24 231 ALA D N 1
ATOM 8197 C CA . ALA D 1 244 ? -26.855 47.480 -15.852 1.00 15.66 231 ALA D CA 1
ATOM 8198 C C . ALA D 1 244 ? -26.175 48.150 -14.660 1.00 12.98 231 ALA D C 1
ATOM 8199 O O . ALA D 1 244 ? -26.141 47.601 -13.556 1.00 11.23 231 ALA D O 1
ATOM 8201 N N . GLN D 1 245 ? -25.707 49.377 -14.879 1.00 10.50 232 GLN D N 1
ATOM 8202 C CA . GLN D 1 245 ? -24.943 50.126 -13.892 1.00 13.05 232 GLN D CA 1
ATOM 8203 C C . GLN D 1 245 ? -25.182 51.614 -14.111 1.00 17.27 232 GLN D C 1
ATOM 8204 O O . GLN D 1 245 ? -25.666 52.017 -15.176 1.00 19.06 232 GLN D O 1
ATOM 8210 N N . PRO D 1 246 ? -24.870 52.458 -13.118 1.00 17.48 233 PRO D N 1
ATOM 8211 C CA . PRO D 1 246 ? -24.962 53.913 -13.327 1.00 13.57 233 PRO D CA 1
ATOM 8212 C C . PRO D 1 246 ? -24.196 54.371 -14.562 1.00 14.30 233 PRO D C 1
ATOM 8213 O O . PRO D 1 246 ? -23.187 53.779 -14.950 1.00 16.24 233 PRO D O 1
ATOM 8217 N N . GLY D 1 247 ? -24.674 55.466 -15.161 1.00 17.72 234 GLY D N 1
ATOM 8218 C CA . GLY D 1 247 ? -24.025 56.035 -16.326 1.00 14.35 234 GLY D CA 1
ATOM 8219 C C . GLY D 1 247 ? -22.603 56.493 -16.075 1.00 12.47 234 GLY D C 1
ATOM 8220 O O . GLY D 1 247 ? -21.820 56.576 -17.022 1.00 12.61 234 GLY D O 1
ATOM 8221 N N . TYR D 1 248 ? -22.239 56.781 -14.825 1.00 12.79 235 TYR D N 1
ATOM 8222 C CA . TYR D 1 248 ? -20.888 57.269 -14.547 1.00 13.30 235 TYR D CA 1
ATOM 8223 C C . TYR D 1 248 ? -19.856 56.157 -14.343 1.00 13.68 235 TYR D C 1
ATOM 8224 O O . TYR D 1 248 ? -18.686 56.461 -14.063 1.00 12.05 235 TYR D O 1
ATOM 8233 N N . LEU D 1 249 ? -20.240 54.887 -14.499 1.00 15.35 236 LEU D N 1
ATOM 8234 C CA . LEU D 1 249 ? -19.297 53.770 -14.478 1.00 13.13 236 LEU D CA 1
ATOM 8235 C C . LEU D 1 249 ? -19.041 53.307 -15.911 1.00 12.67 236 LEU D C 1
ATOM 8236 O O . LEU D 1 249 ? -19.976 53.167 -16.698 1.00 13.36 236 LEU D O 1
ATOM 8241 N N . THR D 1 250 ? -17.775 53.095 -16.242 1.00 13.85 237 THR D N 1
ATOM 8242 C CA . THR D 1 250 ? -17.359 52.686 -17.586 1.00 14.22 237 THR D CA 1
ATOM 8243 C C . THR D 1 250 ? -17.845 51.277 -17.910 1.00 16.26 237 THR D C 1
ATOM 8244 O O . THR D 1 250 ? -17.439 50.322 -17.229 1.00 13.31 237 THR D O 1
ATOM 8248 N N . PRO D 1 251 ? -18.695 51.093 -18.926 1.00 15.72 238 PRO D N 1
ATOM 8249 C CA . PRO D 1 251 ? -19.117 49.738 -19.295 1.00 13.98 238 PRO D CA 1
ATOM 8250 C C . PRO D 1 251 ? -17.922 48.837 -19.577 1.00 18.56 238 PRO D C 1
ATOM 8251 O O . PRO D 1 251 ? -16.910 49.267 -20.131 1.00 19.07 238 PRO D O 1
ATOM 8255 N N . ARG D 1 252 ? -18.038 47.573 -19.172 1.00 18.66 239 ARG D N 1
ATOM 8256 C CA . ARG D 1 252 ? -17.021 46.601 -19.546 1.00 18.96 239 ARG D CA 1
ATOM 8257 C C . ARG D 1 252 ? -16.957 46.402 -21.055 1.00 19.47 239 ARG D C 1
ATOM 8258 O O . ARG D 1 252 ? -15.888 46.107 -21.591 1.00 19.46 239 ARG D O 1
ATOM 8266 N N . GLU D 1 253 ? -18.074 46.560 -21.757 1.00 19.25 240 GLU D N 1
ATOM 8267 C CA . GLU D 1 253 ? -18.139 46.301 -23.188 1.00 17.31 240 GLU D CA 1
ATOM 8268 C C . GLU D 1 253 ? -18.563 47.555 -23.936 1.00 20.76 240 GLU D C 1
ATOM 8269 O O . GLU D 1 253 ? -19.678 48.055 -23.742 1.00 22.21 240 GLU D O 1
ATOM 8275 N N . SER D 1 254 ? -17.691 48.032 -24.812 1.00 21.77 241 SER D N 1
ATOM 8276 C CA . SER D 1 254 ? -17.988 49.119 -25.728 1.00 24.68 241 SER D CA 1
ATOM 8277 C C . SER D 1 254 ? -18.727 48.581 -26.952 1.00 23.96 241 SER D C 1
ATOM 8278 O O . SER D 1 254 ? -18.682 47.385 -27.264 1.00 23.30 241 SER D O 1
ATOM 8281 N N . ASN D 1 255 ? -19.408 49.481 -27.656 1.00 24.74 242 ASN D N 1
ATOM 8282 C CA . ASN D 1 255 ? -20.112 49.121 -28.881 1.00 23.36 242 ASN D CA 1
ATOM 8283 C C . ASN D 1 255 ? -19.805 50.108 -30.000 1.00 26.41 242 ASN D C 1
ATOM 8284 O O . ASN D 1 255 ? -20.677 50.404 -30.820 1.00 29.34 242 ASN D O 1
ATOM 8289 N N . VAL D 1 256 ? -18.579 50.636 -30.052 1.00 25.14 243 VAL D N 1
ATOM 8290 C CA . VAL D 1 256 ? -18.262 51.649 -31.057 1.00 28.77 243 VAL D CA 1
ATOM 8291 C C . VAL D 1 256 ? -18.144 51.087 -32.462 1.00 28.93 243 VAL D C 1
ATOM 8292 O O . VAL D 1 256 ? -18.089 51.868 -33.415 1.00 31.67 243 VAL D O 1
ATOM 8296 N N . ASN D 1 257 ? -18.102 49.764 -32.623 1.00 30.73 244 ASN D N 1
ATOM 8297 C CA . ASN D 1 257 ? -17.972 49.146 -33.938 1.00 32.83 244 ASN D CA 1
ATOM 8298 C C . ASN D 1 257 ? -19.293 48.549 -34.447 1.00 32.08 244 ASN D C 1
ATOM 8299 O O . ASN D 1 257 ? -19.285 47.732 -35.378 1.00 34.59 244 ASN D O 1
ATOM 8304 N N . VAL D 1 258 ? -20.423 48.950 -33.871 1.00 28.78 245 VAL D N 1
ATOM 8305 C CA . VAL D 1 258 ? -21.727 48.624 -34.439 1.00 29.35 245 VAL D CA 1
ATOM 8306 C C . VAL D 1 258 ? -21.985 49.645 -35.537 1.00 32.39 245 VAL D C 1
ATOM 8307 O O . VAL D 1 258 ? -21.922 50.859 -35.274 1.00 32.64 245 VAL D O 1
ATOM 8311 N N . PRO D 1 259 ? -22.243 49.214 -36.772 1.00 30.74 246 PRO D N 1
ATOM 8312 C CA . PRO D 1 259 ? -22.499 50.179 -37.843 1.00 30.56 246 PRO D CA 1
ATOM 8313 C C . PRO D 1 259 ? -23.651 51.095 -37.466 1.00 32.45 246 PRO D C 1
ATOM 8314 O O . PRO D 1 259 ? -24.641 50.666 -36.872 1.00 36.47 246 PRO D O 1
ATOM 8318 N N . ARG D 1 260 ? -23.490 52.377 -37.799 1.00 33.77 247 ARG D N 1
ATOM 8319 C CA . ARG D 1 260 ? -24.450 53.397 -37.401 1.00 29.02 247 ARG D CA 1
ATOM 8320 C C . ARG D 1 260 ? -25.838 53.116 -37.963 1.00 34.62 247 ARG D C 1
ATOM 8321 O O . ARG D 1 260 ? -26.845 53.523 -37.368 1.00 35.41 247 ARG D O 1
ATOM 8329 N N . ASP D 1 261 ? -25.911 52.419 -39.103 1.00 38.75 248 ASP D N 1
ATOM 8330 C CA . ASP D 1 261 ? -27.199 52.059 -39.691 1.00 39.10 248 ASP D CA 1
ATOM 8331 C C . ASP D 1 261 ? -27.972 51.098 -38.796 1.00 36.44 248 ASP D C 1
ATOM 8332 O O . ASP D 1 261 ? -29.188 51.247 -38.620 1.00 33.71 248 ASP D O 1
ATOM 8337 N N . ILE D 1 262 ? -27.288 50.113 -38.211 1.00 33.65 249 ILE D N 1
ATOM 8338 C CA . ILE D 1 262 ? -27.966 49.239 -37.263 1.00 31.63 249 ILE D CA 1
ATOM 8339 C C . ILE D 1 262 ? -28.412 50.034 -36.043 1.00 31.25 249 ILE D C 1
ATOM 8340 O O . ILE D 1 262 ? -29.575 49.970 -35.629 1.00 30.37 249 ILE D O 1
ATOM 8345 N N . VAL D 1 263 ? -27.493 50.818 -35.466 1.00 30.20 250 VAL D N 1
ATOM 8346 C CA . VAL D 1 263 ? -27.793 51.579 -34.258 1.00 27.92 250 VAL D CA 1
ATOM 8347 C C . VAL D 1 263 ? -29.006 52.479 -34.467 1.00 29.41 250 VAL D C 1
ATOM 8348 O O . VAL D 1 263 ? -29.771 52.722 -33.527 1.00 31.46 250 VAL D O 1
ATOM 8352 N N . GLU D 1 264 ? -29.229 52.966 -35.694 1.00 32.49 251 GLU D N 1
ATOM 8353 C CA . GLU D 1 264 ? -30.299 53.938 -35.901 1.00 32.57 251 GLU D CA 1
ATOM 8354 C C . GLU D 1 264 ? -31.691 53.311 -35.963 1.00 31.47 251 GLU D C 1
ATOM 8355 O O . GLU D 1 264 ? -32.684 54.047 -35.871 1.00 25.15 251 GLU D O 1
ATOM 8361 N N . THR D 1 265 ? -31.786 51.983 -36.075 1.00 29.02 252 THR D N 1
ATOM 8362 C CA . THR D 1 265 ? -33.058 51.272 -36.018 1.00 28.26 252 THR D CA 1
ATOM 8363 C C . THR D 1 265 ? -33.452 50.853 -34.606 1.00 27.91 252 THR D C 1
ATOM 8364 O O . THR D 1 265 ? -34.362 50.035 -34.459 1.00 29.82 252 THR D O 1
ATOM 8368 N N . MET D 1 266 ? -32.790 51.382 -33.579 1.00 25.03 253 MET D N 1
ATOM 8369 C CA . MET D 1 266 ? -33.101 51.113 -32.184 1.00 21.60 253 MET D CA 1
ATOM 8370 C C . MET D 1 266 ? -33.767 52.340 -31.573 1.00 21.17 253 MET D C 1
ATOM 8371 O O . MET D 1 266 ? -33.637 53.455 -32.080 1.00 23.79 253 MET D O 1
ATOM 8376 N N . THR D 1 267 ? -34.507 52.124 -30.486 1.00 19.74 254 THR D N 1
ATOM 8377 C CA . THR D 1 267 ? -35.156 53.226 -29.791 1.00 21.45 254 THR D CA 1
ATOM 8378 C C . THR D 1 267 ? -34.094 54.069 -29.093 1.00 21.99 254 THR D C 1
ATOM 8379 O O . THR D 1 267 ? -32.969 53.606 -28.901 1.00 26.12 254 THR D O 1
ATOM 8383 N N . PRO D 1 268 ? -34.413 55.320 -28.712 1.00 23.97 255 PRO D N 1
ATOM 8384 C CA . PRO D 1 268 ? -33.390 56.126 -28.006 1.00 19.12 255 PRO D CA 1
ATOM 8385 C C . PRO D 1 268 ? -32.916 55.464 -26.730 1.00 16.90 255 PRO D C 1
ATOM 8386 O O . PRO D 1 268 ? -31.728 55.535 -26.392 1.00 23.44 255 PRO D O 1
ATOM 8390 N N . LEU D 1 269 ? -33.826 54.779 -26.035 1.00 19.60 256 LEU D N 1
ATOM 8391 C CA . LEU D 1 269 ? -33.505 54.095 -24.786 1.00 22.66 256 LEU D CA 1
ATOM 8392 C C . LEU D 1 269 ? -32.479 52.982 -25.007 1.00 19.28 256 LEU D C 1
ATOM 8393 O O . LEU D 1 269 ? -31.425 52.961 -24.368 1.00 19.99 256 LEU D O 1
ATOM 8398 N N . ALA D 1 270 ? -32.775 52.049 -25.920 1.00 19.96 257 ALA D N 1
ATOM 8399 C CA . ALA D 1 270 ? -31.842 50.980 -26.263 1.00 16.58 257 ALA D CA 1
ATOM 8400 C C . ALA D 1 270 ? -30.485 51.528 -26.717 1.00 22.56 257 ALA D C 1
ATOM 8401 O O . ALA D 1 270 ? -29.422 50.951 -26.401 1.00 20.97 257 ALA D O 1
ATOM 8403 N N . GLN D 1 271 ? -30.501 52.652 -27.444 1.00 23.18 258 GLN D N 1
ATOM 8404 C CA . GLN D 1 271 ? -29.259 53.318 -27.842 1.00 22.96 258 GLN D CA 1
ATOM 8405 C C . GLN D 1 271 ? -28.446 53.763 -26.627 1.00 21.84 258 GLN D C 1
ATOM 8406 O O . GLN D 1 271 ? -27.227 53.561 -26.573 1.00 22.41 258 GLN D O 1
ATOM 8412 N N . ARG D 1 272 ? -29.099 54.399 -25.651 1.00 21.20 259 ARG D N 1
ATOM 8413 C CA . ARG D 1 272 ? -28.378 54.793 -24.447 1.00 17.83 259 ARG D CA 1
ATOM 8414 C C . ARG D 1 272 ? -27.840 53.571 -23.713 1.00 19.58 259 ARG D C 1
ATOM 8415 O O . ARG D 1 272 ? -26.716 53.597 -23.195 1.00 20.55 259 ARG D O 1
ATOM 8423 N N . MET D 1 273 ? -28.615 52.477 -23.688 1.00 17.20 260 MET D N 1
ATOM 8424 C CA . MET D 1 273 ? -28.159 51.246 -23.043 1.00 16.79 260 MET D CA 1
ATOM 8425 C C . MET D 1 273 ? -26.844 50.743 -23.628 1.00 19.01 260 MET D C 1
ATOM 8426 O O . MET D 1 273 ? -25.984 50.249 -22.883 1.00 18.32 260 MET D O 1
ATOM 8431 N N . ILE D 1 274 ? -26.659 50.832 -24.953 1.00 19.93 261 ILE D N 1
ATOM 8432 C CA . ILE D 1 274 ? -25.393 50.313 -25.492 1.00 19.00 261 ILE D CA 1
ATOM 8433 C C . ILE D 1 274 ? -24.318 51.387 -25.683 1.00 18.73 261 ILE D C 1
ATOM 8434 O O . ILE D 1 274 ? -23.461 51.263 -26.561 1.00 20.07 261 ILE D O 1
ATOM 8439 N N . GLY D 1 275 ? -24.337 52.439 -24.873 1.00 19.27 262 GLY D N 1
ATOM 8440 C CA . GLY D 1 275 ? -23.289 53.441 -24.911 1.00 17.51 262 GLY D CA 1
ATOM 8441 C C . GLY D 1 275 ? -23.435 54.512 -25.969 1.00 19.21 262 GLY D C 1
ATOM 8442 O O . GLY D 1 275 ? -22.598 55.424 -26.023 1.00 16.06 262 GLY D O 1
ATOM 8443 N N . TRP D 1 276 ? -24.470 54.452 -26.801 1.00 21.36 263 TRP D N 1
ATOM 8444 C CA . TRP D 1 276 ? -24.657 55.452 -27.851 1.00 19.94 263 TRP D CA 1
ATOM 8445 C C . TRP D 1 276 ? -25.577 56.570 -27.405 1.00 16.71 263 TRP D C 1
ATOM 8446 O O . TRP D 1 276 ? -26.499 56.917 -28.112 1.00 19.68 263 TRP D O 1
ATOM 8457 N N . GLY D 1 277 ? -25.315 57.158 -26.240 1.00 21.56 264 GLY D N 1
ATOM 8458 C CA . GLY D 1 277 ? -26.074 58.312 -25.780 1.00 19.65 264 GLY D CA 1
ATOM 8459 C C . GLY D 1 277 ? -25.421 58.978 -24.587 1.00 19.51 264 GLY D C 1
ATOM 8460 O O . GLY D 1 277 ? -24.574 58.387 -23.907 1.00 19.16 264 GLY D O 1
ATOM 8461 N N . THR D 1 278 ? -25.819 60.231 -24.349 1.00 20.78 265 THR D N 1
ATOM 8462 C CA . THR D 1 278 ? -25.398 60.947 -23.146 1.00 20.29 265 THR D CA 1
ATOM 8463 C C . THR D 1 278 ? -26.130 60.393 -21.922 1.00 18.33 265 THR D C 1
ATOM 8464 O O . THR D 1 278 ? -27.274 59.946 -22.006 1.00 20.01 265 THR D O 1
ATOM 8468 N N . VAL D 1 279 ? -25.447 60.392 -20.779 1.00 17.45 266 VAL D N 1
ATOM 8469 C CA . VAL D 1 279 ? -25.999 59.865 -19.537 1.00 15.49 266 VAL D CA 1
ATOM 8470 C C . VAL D 1 279 ? -25.840 60.937 -18.463 1.00 17.42 266 VAL D C 1
ATOM 8471 O O . VAL D 1 279 ? -24.728 61.405 -18.204 1.00 18.64 266 VAL D O 1
ATOM 8475 N N . ARG D 1 280 ? -26.942 61.335 -17.842 1.00 19.08 267 ARG D N 1
ATOM 8476 C CA . ARG D 1 280 ? -26.903 62.391 -16.844 1.00 20.51 267 ARG D CA 1
ATOM 8477 C C . ARG D 1 280 ? -26.875 61.786 -15.449 1.00 20.78 267 ARG D C 1
ATOM 8478 O O . ARG D 1 280 ? -27.544 60.782 -15.188 1.00 22.47 267 ARG D O 1
ATOM 8486 N N . THR D 1 281 ? -26.072 62.384 -14.563 1.00 19.18 268 THR D N 1
ATOM 8487 C CA . THR D 1 281 ? -26.079 61.989 -13.162 1.00 20.65 268 THR D CA 1
ATOM 8488 C C . THR D 1 281 ? -27.284 62.616 -12.452 1.00 21.85 268 THR D C 1
ATOM 8489 O O . THR D 1 281 ? -28.037 63.411 -13.022 1.00 21.36 268 THR D O 1
ATOM 8493 N N . LYS D 1 282 ? -27.487 62.215 -11.196 1.00 22.66 269 LYS D N 1
ATOM 8494 C CA . LYS D 1 282 ? -28.638 62.693 -10.441 1.00 21.24 269 LYS D CA 1
ATOM 8495 C C . LYS D 1 282 ? -28.533 64.178 -10.128 1.00 24.61 269 LYS D C 1
ATOM 8496 O O . LYS D 1 282 ? -29.558 64.824 -9.867 1.00 21.86 269 LYS D O 1
ATOM 8502 N N . ASP D 1 283 ? -27.314 64.721 -10.143 1.00 24.70 270 ASP D N 1
ATOM 8503 C CA . ASP D 1 283 ? -27.067 66.151 -10.061 1.00 24.99 270 ASP D CA 1
ATOM 8504 C C . ASP D 1 283 ? -27.157 66.844 -11.415 1.00 25.43 270 ASP D C 1
ATOM 8505 O O . ASP D 1 283 ? -26.799 68.021 -11.511 1.00 25.69 270 ASP D O 1
ATOM 8510 N N . THR D 1 284 ? -27.615 66.141 -12.456 1.00 23.32 271 THR D N 1
ATOM 8511 C CA . THR D 1 284 ? -27.896 66.630 -13.811 1.00 22.75 271 THR D CA 1
ATOM 8512 C C . THR D 1 284 ? -26.672 66.779 -14.706 1.00 23.44 271 THR D C 1
ATOM 8513 O O . THR D 1 284 ? -26.849 67.142 -15.868 1.00 25.86 271 THR D O 1
ATOM 8517 N N . TYR D 1 285 ? -25.450 66.546 -14.222 1.00 22.61 272 TYR D N 1
ATOM 8518 C CA . TYR D 1 285 ? -24.277 66.728 -15.070 1.00 21.16 272 TYR D CA 1
ATOM 8519 C C . TYR D 1 285 ? -24.234 65.604 -16.093 1.00 21.27 272 TYR D C 1
ATOM 8520 O O . TYR D 1 285 ? -24.447 64.437 -15.749 1.00 20.99 272 TYR D O 1
ATOM 8529 N N . GLY D 1 286 ? -24.003 65.965 -17.352 1.00 18.38 273 GLY D N 1
ATOM 8530 C CA . GLY D 1 286 ? -23.913 64.995 -18.418 1.00 19.23 273 GLY D CA 1
ATOM 8531 C C . GLY D 1 286 ? -22.537 64.350 -18.546 1.00 17.01 273 GLY D C 1
ATOM 8532 O O . GLY D 1 286 ? -21.498 64.969 -18.318 1.00 18.42 273 GLY D O 1
ATOM 8533 N N . LEU D 1 287 ? -22.547 63.072 -18.906 1.00 17.39 274 LEU D N 1
ATOM 8534 C CA . LEU D 1 287 ? -21.338 62.303 -19.174 1.00 15.93 274 LEU D CA 1
ATOM 8535 C C . LEU D 1 287 ? -21.532 61.647 -20.531 1.00 14.81 274 LEU D C 1
ATOM 8536 O O . LEU D 1 287 ? -22.658 61.508 -21.006 1.00 15.79 274 LEU D O 1
ATOM 8541 N N . ASN D 1 288 ? -20.425 61.311 -21.187 1.00 16.75 275 ASN D N 1
ATOM 8542 C CA . ASN D 1 288 ? -20.459 60.792 -22.553 1.00 20.01 275 ASN D CA 1
ATOM 8543 C C . ASN D 1 288 ? -21.092 61.811 -23.503 1.00 17.98 275 ASN D C 1
ATOM 8544 O O . ASN D 1 288 ? -21.936 61.478 -24.334 1.00 20.13 275 ASN D O 1
ATOM 8549 N N . MET D 1 289 ? -20.679 63.072 -23.362 1.00 19.80 276 MET D N 1
ATOM 8550 C CA . MET D 1 289 ? -21.114 64.163 -24.226 1.00 19.11 276 MET D CA 1
ATOM 8551 C C . MET D 1 289 ? -20.228 64.267 -25.460 1.00 20.83 276 MET D C 1
ATOM 8552 O O . MET D 1 289 ? -19.066 63.860 -25.441 1.00 22.56 276 MET D O 1
ATOM 8557 N N . LEU D 1 290 ? -20.780 64.832 -26.536 1.00 22.95 277 LEU D N 1
ATOM 8558 C CA . LEU D 1 290 ? -20.046 65.037 -27.786 1.00 25.86 277 LEU D CA 1
ATOM 8559 C C . LEU D 1 290 ? -20.062 66.522 -28.138 1.00 29.23 277 LEU D C 1
ATOM 8560 O O . LEU D 1 290 ? -21.126 67.086 -28.422 1.00 32.11 277 LEU D O 1
ATOM 8565 N N . GLN D 1 291 ? -18.876 67.140 -28.137 1.00 27.67 278 GLN D N 1
ATOM 8566 C CA . GLN D 1 291 ? -18.696 68.543 -28.516 1.00 30.80 278 GLN D CA 1
ATOM 8567 C C . GLN D 1 291 ? -19.468 69.484 -27.602 1.00 31.58 278 GLN D C 1
ATOM 8568 O O . GLN D 1 291 ? -20.088 70.442 -28.062 1.00 32.42 278 GLN D O 1
ATOM 8574 N N . ASP D 1 292 ? -19.422 69.219 -26.296 1.00 31.50 279 ASP D N 1
ATOM 8575 C CA . ASP D 1 292 ? -20.127 70.014 -25.292 1.00 30.21 279 ASP D CA 1
ATOM 8576 C C . ASP D 1 292 ? -21.636 70.018 -25.524 1.00 30.45 279 ASP D C 1
ATOM 8577 O O . ASP D 1 292 ? -22.350 70.876 -24.992 1.00 31.60 279 ASP D O 1
ATOM 8582 N N . LYS D 1 293 ? -22.135 69.065 -26.312 1.00 31.95 280 LYS D N 1
ATOM 8583 C CA . LYS D 1 293 ? -23.559 68.877 -26.557 1.00 31.57 280 LYS D CA 1
ATOM 8584 C C . LYS D 1 293 ? -23.982 67.462 -26.181 1.00 27.48 280 LYS D C 1
ATOM 8585 O O . LYS D 1 293 ? -23.167 66.605 -25.839 1.00 27.23 280 LYS D O 1
ATOM 8591 N N . ASP D 1 294 ? -25.288 67.244 -26.265 1.00 28.21 281 ASP D N 1
ATOM 8592 C CA . ASP D 1 294 ? -25.867 65.911 -26.233 1.00 29.19 281 ASP D CA 1
ATOM 8593 C C . ASP D 1 294 ? -25.248 65.029 -27.316 1.00 26.68 281 ASP D C 1
ATOM 8594 O O . ASP D 1 294 ? -24.920 65.495 -28.410 1.00 28.80 281 ASP D O 1
ATOM 8599 N N . PHE D 1 295 ? -25.079 63.742 -26.994 1.00 24.98 282 PHE D N 1
ATOM 8600 C CA . PHE D 1 295 ? -24.517 62.770 -27.930 1.00 21.54 282 PHE D CA 1
ATOM 8601 C C . PHE D 1 295 ? -25.311 62.729 -29.238 1.00 28.18 282 PHE D C 1
ATOM 8602 O O . PHE D 1 295 ? -24.731 62.736 -30.337 1.00 27.40 282 PHE D O 1
ATOM 8610 N N . HIS D 1 296 ? -26.651 62.683 -29.127 1.00 28.09 283 HIS D N 1
ATOM 8611 C CA . HIS D 1 296 ? -27.536 62.596 -30.289 1.00 30.77 283 HIS D CA 1
ATOM 8612 C C . HIS D 1 296 ? -27.564 63.902 -31.073 1.00 32.49 283 HIS D C 1
ATOM 8613 O O . HIS D 1 296 ? -27.532 63.893 -32.308 1.00 36.54 283 HIS D O 1
ATOM 8620 N N . GLU D 1 297 ? -27.686 65.034 -30.369 1.00 31.27 284 GLU D N 1
ATOM 8621 C CA . GLU D 1 297 ? -27.662 66.340 -31.021 1.00 30.60 284 GLU D CA 1
ATOM 8622 C C . GLU D 1 297 ? -26.377 66.545 -31.823 1.00 36.30 284 GLU D C 1
ATOM 8623 O O . GLU D 1 297 ? -26.417 67.035 -32.958 1.00 40.61 284 GLU D O 1
ATOM 8629 N N . ALA D 1 298 ? -25.224 66.175 -31.254 1.00 32.43 285 ALA D N 1
ATOM 8630 C CA . ALA D 1 298 ? -23.961 66.362 -31.959 1.00 32.46 285 ALA D CA 1
ATOM 8631 C C . ALA D 1 298 ? -23.798 65.376 -33.103 1.00 34.31 285 ALA D C 1
ATOM 8632 O O . ALA D 1 298 ? -23.181 65.712 -34.120 1.00 35.29 285 ALA D O 1
ATOM 8634 N N . LEU D 1 299 ? -24.307 64.151 -32.955 1.00 35.49 286 LEU D N 1
ATOM 8635 C CA . LEU D 1 299 ? -24.273 63.224 -34.078 1.00 32.97 286 LEU D CA 1
ATOM 8636 C C . LEU D 1 299 ? -25.429 63.415 -35.051 1.00 33.80 286 LEU D C 1
ATOM 8637 O O . LEU D 1 299 ? -25.359 62.917 -36.179 1.00 36.55 286 LEU D O 1
ATOM 8642 N N . GLY D 1 300 ? -26.484 64.119 -34.653 1.00 36.86 287 GLY D N 1
ATOM 8643 C CA . GLY D 1 300 ? -27.722 64.032 -35.406 1.00 37.02 287 GLY D CA 1
ATOM 8644 C C . GLY D 1 300 ? -28.212 62.609 -35.533 1.00 35.76 287 GLY D C 1
ATOM 8645 O O . GLY D 1 300 ? -28.853 62.266 -36.530 1.00 40.28 287 GLY D O 1
ATOM 8646 N N . LEU D 1 301 ? -27.911 61.764 -34.548 1.00 34.92 288 LEU D N 1
ATOM 8647 C CA . LEU D 1 301 ? -28.230 60.346 -34.630 1.00 31.61 288 LEU D CA 1
ATOM 8648 C C . LEU D 1 301 ? -29.745 60.149 -34.612 1.00 34.47 288 LEU D C 1
ATOM 8649 O O . LEU D 1 301 ? -30.439 60.611 -33.695 1.00 33.81 288 LEU D O 1
ATOM 8654 N N . LYS D 1 302 ? -30.261 59.501 -35.653 1.00 33.81 289 LYS D N 1
ATOM 8655 C CA . LYS D 1 302 ? -31.661 59.126 -35.689 1.00 32.18 289 LYS D CA 1
ATOM 8656 C C . LYS D 1 302 ? -31.898 57.918 -34.777 1.00 35.07 289 LYS D C 1
ATOM 8657 O O . LYS D 1 302 ? -30.965 57.328 -34.220 1.00 36.78 289 LYS D O 1
ATOM 8659 N N . SER D 1 303 ? -33.164 57.541 -34.642 1.00 32.38 290 SER D N 1
ATOM 8660 C CA . SER D 1 303 ? -33.575 56.445 -33.770 1.00 30.78 290 SER D CA 1
ATOM 8661 C C . SER D 1 303 ? -34.967 55.980 -34.205 1.00 36.36 290 SER D C 1
ATOM 8662 O O . SER D 1 303 ? -35.455 56.342 -35.282 1.00 36.54 290 SER D O 1
ATOM 8665 N N . LYS D 1 304 ? -35.618 55.190 -33.357 1.00 32.04 291 LYS D N 1
ATOM 8666 C CA . LYS D 1 304 ? -36.940 54.648 -33.657 1.00 29.06 291 LYS D CA 1
ATOM 8667 C C . LYS D 1 304 ? -37.959 55.032 -32.588 1.00 29.39 291 LYS D C 1
ATOM 8668 O O . LYS D 1 304 ? -38.728 55.982 -32.775 1.00 38.68 291 LYS D O 1
#